Protein AF-0000000078433370 (afdb_homodimer)

Foldseek 3Di:
DVVPVVVVVVVCVVCVVVVVVVVVVVVVVVVVCVVVVPPVPPDFPLLFAAAEEEEADALPDPVNLVVVCVVPVPDDSQQRHCLCLLQLQVLQCCVQPVSHQAYEYEYCFFDAWFFDCPDPRYYYHHLCQFAPDPLLPDFPAPLLSVLRRLVPPPHTQKYWYAYSQKHFQHHDGSVCAAGPVFGGEFAFDFWADALDDPHRLLQALLLAQDPVLCDVSNPGSPCNDPPPPPPPDDPDDDPDDPPPPPDDDDPVPPPQDQAFDQPLPPVPPPDPDCLPRSVVVVVVVVPPPDPVVSVVVSVVVVVVVVVVNVVVVVPDDPPDDPPPPDPPDCPPVNLVSLLSSLQQVVLCVVQNTGIDTHGDNFIHIDGSVLSVVLCVVVVPQSVVQNSHRYRGSSHHPRSRSSVSCQFRAKAFDALLVLQCVLVPVNLQWAFPVSVVVVLPQRDDPPDDPSSVVSVQVLLVVLCVVPVPPPPDPPPSPPDPPSYDPPDPHDTGGSVSQNRSVSNRVSCRSHPGIGRPGGYDYDPPSVQAEAEDEDELDPVVLVVSLVVCVVRVHRMYGYRYDYDPVNVPSVVVSSVVVVVSSCVSRVDRDPRTDDPVGTDPDRGNVVVVVVVVVVVVVVVVVVVVVVVVVVVVVVVVVVVVVVVVVVVVVVD/DVVPVVVVVVVCVVCVVVVVVVVVVVVVVVVVCVVVVPPVPPDFPLLFAAAEEEEADALVDPVNLVVVCVVPVPDDSQQRHCLCLLQLQVLQCCVQPVSHQAYEYEYCFFDAWFFDCPDPRYYYHHLCQFAPDPLLPPFPAPLLSVLRRLVPPPHTQKYWYAYSQKHFQHHDGSVCAAGPVFGGEFAFDFWADALDDVHRLLQALLLAQDPVLCDVSNPGSPCNDPPPPPPPDDPDDDPDDPPPPPDPDDPVPPPQDQAFDQPLCPVPPPDPDCLVRSVVVVVVVVPPPDSVVSVVVSVVVVVVVVVVNVVVVVPDDPPDDPPPDDPPDCPPVNLVSLLSSLQLVVVCVVQNTGIDTHGDNFIHIDGSVLSVVLCVVVVPQSVVQNSHRYRGSSHHPRSRSSVSCQFRAKAFDALLVLQCVLVPVNLQWAFPVSVVVVLPQRDDPPDDPSSVVSVQVLLVVLCVVPVPPPPDPPPSPPDPPSYDPPDPHDTGGSVSQNRSVSNRVSCRSHPGIGRPGGYDYDPPSVQAEAEEEDELDPVVLVVSLVVCVVRVHRMYGYRYDYDPVNVPSVVVSSVVVVVSSCVSRVDRDPRTDDPVGTDPDRGNVVVVVVVVVVVVVVVVVVVVVVVVVVVVVVVVVVVVVVVVVVVVVVD

Nearest PDB structures (foldseek):
  7sj2-assembly1_B  TM=9.504E-01  e=5.551E-45  Danio rerio
  7s6n-assembly1_B  TM=9.381E-01  e=6.593E-44  Danio rerio
  7s6n-assembly1_A  TM=9.161E-01  e=1.043E-40  Danio rerio
  7s05-assembly1_A  TM=8.567E-01  e=1.850E-37  Homo sapiens
  7s06-assembly1_B  TM=8.357E-01  e=2.932E-37  Homo sapiens

pLDDT: mean 77.26, std 22.53, range [19.81, 98.62]

Organism: Lucilia cuprina (NCBI:txid7375)

Sequence (1302 aa):
MRLGRKLSFRILKKHKWKLIVAIFLILTINSLYRKIAFTPTHYAAVCEPIDVVYTWVNGSDPAFISSINKYDPNFDPARFDDKNELKFSLRSVEKFAPWVRNIYIVTNGQIPKWLDLTNERVKIVPHEILAPNSQWLPTFSSAAIETFIHRIPNLSNRFLYLNDDIFLGSELYPEDLYTDSEGVRIYQAWIVPDCAEDCPWTYIGDGACDRHCNIEACQYDGGDCSEEINENADDNKSKEHLQFINANKKISTNVEIKMFPKNNHLPHHNYGNHNISFKNILLQNKNLSETGDLKLVVDDFNKKQQSKFHQKIQDKSVVQEKPIRNKSVNSSQDVYSQSLIKTNMLLNQWYGFRARNVLAHVGFLLEKPVIEAMQAKFYKEITATAKSRFRSPNDLQYAFAYYSFLMEETKKVTVREIFNEFDTDHSMTWSDREIRTFLAKIFQLPLDWSAVRFFEDVIHNCSLLHKSDVGNNIQYTTVMYERYEDSNLPTVTRDLVENCIPLAEALDNNFALRRKYKYHVNPKHYIHNNFMMLTSNLTDVVNALDKIRRNPRKFNCINDNLDSKSSEENELIRHLLEDFYLSLFPQRSQFELLPKYRNRFENWKDYLKWRRQQRAILIVIYGLSFLILVYLLRSICIHKAKFVSRCIQKLMRLGRKLSFRILKKHKWKLIVAIFLILTINSLYRKIAFTPTHYAAVCEPIDVVYTWVNGSDPAFISSINKYDPNFDPARFDDKNELKFSLRSVEKFAPWVRNIYIVTNGQIPKWLDLTNERVKIVPHEILAPNSQWLPTFSSAAIETFIHRIPNLSNRFLYLNDDIFLGSELYPEDLYTDSEGVRIYQAWIVPDCAEDCPWTYIGDGACDRHCNIEACQYDGGDCSEEINENADDNKSKEHLQFINANKKISTNVEIKMFPKNNHLPHHNYGNHNISFKNILLQNKNLSETGDLKLVVDDFNKKQQSKFHQKIQDKSVVQEKPIRNKSVNSSQDVYSQSLIKTNMLLNQWYGFRARNVLAHVGFLLEKPVIEAMQAKFYKEITATAKSRFRSPNDLQYAFAYYSFLMEETKKVTVREIFNEFDTDHSMTWSDREIRTFLAKIFQLPLDWSAVRFFEDVIHNCSLLHKSDVGNNIQYTTVMYERYEDSNLPTVTRDLVENCIPLAEALDNNFALRRKYKYHVNPKHYIHNNFMMLTSNLTDVVNALDKIRRNPRKFNCINDNLDSKSSEENELIRHLLEDFYLSLFPQRSQFELLPKYRNRFENWKDYLKWRRQQRAILIVIYGLSFLILVYLLRSICIHKAKFVSRCIQKL

Radius of gyration: 39.08 Å; Cα contacts (8 Å, |Δi|>4): 1645; chains: 2; bounding box: 102×97×131 Å

Solvent-accessible surface area (backbone atoms only — not comparable to full-atom values): 73384 Å² total; per-residue (Å²): 114,73,72,61,60,54,51,55,52,50,48,48,60,60,41,43,56,49,49,51,46,45,51,49,45,48,51,47,44,48,51,43,40,53,57,54,69,51,52,76,65,84,65,57,73,57,73,56,69,34,24,37,38,32,56,54,70,56,32,71,37,64,70,53,45,54,57,48,38,74,78,37,74,83,66,70,51,72,82,31,55,66,76,58,40,49,62,55,20,51,32,22,37,56,70,27,33,65,78,50,60,37,38,36,40,35,19,88,28,62,41,66,49,49,47,33,77,81,35,87,44,46,45,80,40,38,47,78,78,35,51,92,48,75,83,37,53,79,56,76,15,69,56,18,53,62,72,33,59,78,58,46,82,89,57,47,59,37,28,34,40,34,54,33,48,37,31,46,50,33,76,54,46,62,66,71,44,29,36,82,81,44,24,41,49,40,48,48,64,50,64,60,70,51,54,42,93,94,29,48,45,67,56,26,42,48,72,44,62,48,74,92,33,53,35,77,71,38,56,34,14,58,62,33,58,63,81,74,73,82,79,72,74,87,76,70,80,78,84,69,81,76,69,78,81,74,68,91,73,75,77,80,64,83,71,75,64,84,64,78,66,77,49,81,57,62,82,65,68,82,60,82,79,72,74,69,53,56,57,56,56,45,63,71,45,65,80,64,71,55,72,66,57,48,44,49,51,47,48,48,48,48,48,49,56,46,43,59,49,46,58,64,46,62,73,71,57,78,75,69,79,76,74,87,71,84,86,72,81,82,42,73,64,50,37,52,51,40,8,47,43,47,37,49,52,55,45,27,73,75,72,47,66,58,72,51,68,34,61,42,71,52,70,43,78,44,41,47,72,59,50,53,52,49,44,65,72,43,39,70,60,48,52,55,24,39,55,28,40,53,82,46,43,80,25,45,42,57,71,53,51,50,52,48,50,45,70,65,38,64,39,76,51,51,58,66,59,53,51,52,66,52,22,59,68,68,62,60,41,56,30,51,54,30,46,48,40,52,48,37,58,54,45,70,79,69,81,50,70,59,58,55,52,41,52,47,48,52,50,52,54,36,49,65,66,49,61,75,74,65,78,76,78,73,78,68,69,72,58,90,79,36,60,54,92,87,55,85,66,72,89,46,33,55,68,56,45,67,67,22,59,74,57,32,48,42,45,41,68,52,62,14,72,38,68,63,50,62,57,36,74,48,84,65,32,73,68,39,41,38,80,44,73,39,48,57,48,65,71,61,43,54,46,54,51,38,52,41,52,45,57,47,22,41,23,32,23,56,42,85,53,62,51,81,87,42,57,71,49,43,52,53,48,52,51,50,49,49,47,52,49,41,43,72,52,54,56,82,43,87,51,44,44,58,91,92,49,64,44,91,41,60,37,45,70,59,42,50,54,50,50,49,51,50,50,49,50,49,50,49,50,53,47,50,50,49,51,48,50,53,50,50,53,50,50,51,53,48,51,52,49,50,51,52,51,52,56,54,68,74,101,111,74,72,60,60,56,51,55,54,48,49,49,59,59,42,45,56,50,47,51,47,45,50,50,45,49,51,48,44,48,50,43,40,52,59,55,70,50,52,76,65,85,67,58,74,57,70,55,69,35,23,37,38,32,56,53,71,57,32,71,37,64,69,52,45,54,56,47,36,73,79,38,74,83,65,70,52,73,82,31,54,66,77,60,40,49,61,54,21,50,33,22,37,58,71,27,32,64,78,50,61,37,37,37,39,36,21,88,28,62,42,66,50,50,48,30,77,80,35,87,44,47,44,80,42,38,46,81,77,34,49,93,48,75,81,37,53,81,55,76,16,69,58,18,51,64,73,32,59,79,56,46,83,90,58,48,60,37,28,35,39,34,55,36,47,37,30,46,50,35,77,53,48,60,66,71,46,29,36,83,81,44,22,41,50,42,50,48,63,50,66,60,69,53,52,42,92,93,30,48,43,64,55,27,44,45,73,43,63,48,75,90,35,52,35,77,71,39,56,32,15,58,63,35,60,62,82,74,72,82,76,75,73,87,75,72,78,83,83,68,80,74,74,78,81,72,66,86,70,83,72,79,64,85,71,77,64,85,62,78,66,77,50,80,55,64,82,65,68,84,62,82,80,76,74,67,54,55,56,58,56,45,63,70,44,66,79,65,72,55,74,66,58,48,45,51,52,47,49,49,48,46,48,49,54,48,45,58,49,46,57,64,47,62,74,71,56,80,76,71,79,76,74,88,72,85,87,73,81,82,42,75,66,48,37,51,51,39,8,47,44,46,36,48,54,55,45,28,74,76,73,45,65,59,72,50,67,34,61,42,71,54,71,42,79,44,43,46,72,58,50,52,54,49,44,64,73,41,38,71,60,48,51,56,24,38,54,30,40,53,83,45,43,80,25,45,43,56,70,51,51,51,53,47,49,46,70,66,38,65,39,77,51,52,58,67,59,53,50,52,64,52,24,60,69,69,65,59,42,55,31,52,54,30,48,48,41,53,48,37,58,53,46,71,81,70,81,50,70,59,58,56,51,41,51,48,49,53,50,52,54,36,47,64,66,50,62,76,73,66,78,76,78,74,77,68,68,73,60,90,80,34,59,54,93,86,54,84,67,71,89,46,33,56,68,56,45,68,68,22,62,74,58,32,48,44,45,41,68,53,62,15,73,37,69,63,52,62,58,37,74,46,85,66,30,75,68,41,42,40,78,45,72,38,48,56,46,64,69,62,43,53,45,52,51,38,52,42,54,46,55,48,20,40,22,31,24,56,43,84,55,63,49,79,87,42,57,70,50,42,53,52,47,53,52,50,50,50,48,52,47,40,41,72,53,55,57,81,44,88,52,44,43,59,89,92,49,66,44,89,43,60,36,46,69,59,41,50,53,50,51,50,50,50,49,49,50,48,51,49,49,52,48,50,50,50,51,49,51,53,51,51,52,51,50,51,52,49,50,52,48,50,52,52,51,53,56,55,70,75,101

Structure (mmCIF, N/CA/C/O backbone):
data_AF-0000000078433370-model_v1
#
loop_
_entity.id
_entity.type
_entity.pdbx_description
1 polymer 'LNR domain-containing protein'
#
loop_
_atom_site.group_PDB
_atom_site.id
_atom_site.type_symbol
_atom_site.label_atom_id
_atom_site.label_alt_id
_atom_site.label_comp_id
_atom_site.label_asym_id
_atom_site.label_entity_id
_atom_site.label_seq_id
_atom_site.pdbx_PDB_ins_code
_atom_site.Cartn_x
_atom_site.Cartn_y
_atom_site.Cartn_z
_atom_site.occupancy
_atom_site.B_iso_or_equiv
_atom_site.auth_seq_id
_atom_site.auth_comp_id
_atom_site.auth_asym_id
_atom_site.auth_atom_id
_atom_site.pdbx_PDB_model_num
ATOM 1 N N . MET A 1 1 ? 14.484 -33.812 72.5 1 23.83 1 MET A N 1
ATOM 2 C CA . MET A 1 1 ? 14.969 -33 71.375 1 23.83 1 MET A CA 1
ATOM 3 C C . MET A 1 1 ? 14.453 -33.562 70.062 1 23.83 1 MET A C 1
ATOM 5 O O . MET A 1 1 ? 14.703 -32.969 69 1 23.83 1 MET A O 1
ATOM 9 N N . ARG A 1 2 ? 14 -34.844 70.125 1 29.95 2 ARG A N 1
ATOM 10 C CA . ARG A 1 2 ? 13.562 -35.594 68.938 1 29.95 2 ARG A CA 1
ATOM 11 C C . ARG A 1 2 ? 12.242 -35.062 68.438 1 29.95 2 ARG A C 1
ATOM 13 O O . ARG A 1 2 ? 11.867 -35.312 67.25 1 29.95 2 ARG A O 1
ATOM 20 N N . LEU A 1 3 ? 11.469 -34.531 69.375 1 30.8 3 LEU A N 1
ATOM 21 C CA . LEU A 1 3 ? 10.102 -34.219 69 1 30.8 3 LEU A CA 1
ATOM 22 C C . LEU A 1 3 ? 10.062 -33 68.062 1 30.8 3 LEU A C 1
ATOM 24 O O . LEU A 1 3 ? 9.062 -32.781 67.375 1 30.8 3 LEU A O 1
ATOM 28 N N . GLY A 1 4 ? 11.156 -32.219 68.188 1 30.86 4 GLY A N 1
ATOM 29 C CA . GLY A 1 4 ? 11.086 -30.922 67.5 1 30.86 4 GLY A CA 1
ATOM 30 C C . GLY A 1 4 ? 11.258 -31 66 1 30.86 4 GLY A C 1
ATOM 31 O O . GLY A 1 4 ? 10.844 -30.094 65.25 1 30.86 4 GLY A O 1
ATOM 32 N N . ARG A 1 5 ? 12.078 -31.984 65.625 1 34.91 5 ARG A N 1
ATOM 33 C CA . ARG A 1 5 ? 12.438 -32.062 64.188 1 34.91 5 ARG A CA 1
ATOM 34 C C . ARG A 1 5 ? 11.266 -32.562 63.375 1 34.91 5 ARG A C 1
ATOM 36 O O . ARG A 1 5 ? 11.258 -32.406 62.156 1 34.91 5 ARG A O 1
ATOM 43 N N . LYS A 1 6 ? 10.352 -33.344 64.062 1 35.59 6 LYS A N 1
ATOM 44 C CA . LYS A 1 6 ? 9.258 -33.875 63.25 1 35.59 6 LYS A CA 1
ATOM 45 C C . LYS A 1 6 ? 8.328 -32.781 62.781 1 35.59 6 LYS A C 1
ATOM 47 O O . LYS A 1 6 ? 7.695 -32.906 61.719 1 35.59 6 LYS A O 1
ATOM 52 N N . LEU A 1 7 ? 8.273 -31.75 63.594 1 32.12 7 LEU A N 1
ATOM 53 C CA . LEU A 1 7 ? 7.254 -30.766 63.281 1 32.12 7 LEU A CA 1
ATOM 54 C C . LEU A 1 7 ? 7.664 -29.938 62.094 1 32.12 7 LEU A C 1
ATOM 56 O O . LEU A 1 7 ? 6.82 -29.562 61.25 1 32.12 7 LEU A O 1
ATOM 60 N N . SER A 1 8 ? 9.031 -29.797 61.969 1 36.28 8 SER A N 1
ATOM 61 C CA . SER A 1 8 ? 9.422 -28.891 60.906 1 36.28 8 SER A CA 1
ATOM 62 C C . SER A 1 8 ? 9.219 -29.531 59.531 1 36.28 8 SER A C 1
ATOM 64 O O . SER A 1 8 ? 8.852 -28.844 58.562 1 36.28 8 SER A O 1
ATOM 66 N N . PHE A 1 9 ? 9.523 -30.828 59.5 1 39.19 9 PHE A N 1
ATOM 67 C CA . PHE A 1 9 ? 9.336 -31.5 58.219 1 39.19 9 PHE A CA 1
ATOM 68 C C . PHE A 1 9 ? 7.859 -31.594 57.844 1 39.19 9 PHE A C 1
ATOM 70 O O . PHE A 1 9 ? 7.5 -31.609 56.688 1 39.19 9 PHE A O 1
ATOM 77 N N . ARG A 1 10 ? 6.961 -31.781 58.938 1 38.47 10 ARG A N 1
ATOM 78 C CA . ARG A 1 10 ? 5.531 -31.844 58.656 1 38.47 10 ARG A CA 1
ATOM 79 C C . ARG A 1 10 ? 5.016 -30.531 58.094 1 38.47 10 ARG A C 1
ATOM 81 O O . ARG A 1 10 ? 4.137 -30.516 57.219 1 38.47 10 ARG A O 1
ATOM 88 N N . ILE A 1 11 ? 5.59 -29.453 58.656 1 38.91 11 ILE A N 1
ATOM 89 C CA . ILE A 1 11 ? 5.082 -28.172 58.188 1 38.91 11 ILE A CA 1
ATOM 90 C C . ILE A 1 11 ? 5.586 -27.906 56.75 1 38.91 11 ILE A C 1
ATOM 92 O O . ILE A 1 11 ? 4.836 -27.422 55.906 1 38.91 11 ILE A O 1
ATOM 96 N N . LEU A 1 12 ? 6.836 -28.297 56.5 1 41.88 12 LEU A N 1
ATOM 97 C CA . LEU A 1 12 ? 7.309 -28.109 55.125 1 41.88 12 LEU A CA 1
ATOM 98 C C . LEU A 1 12 ? 6.621 -29.078 54.188 1 41.88 12 LEU A C 1
ATOM 100 O O . LEU A 1 12 ? 6.324 -28.734 53.031 1 41.88 12 LEU A O 1
ATOM 104 N N . LYS A 1 13 ? 6.363 -30.281 54.656 1 43.94 13 LYS A N 1
ATOM 105 C CA . LYS A 1 13 ? 5.562 -31.203 53.844 1 43.94 13 LYS A CA 1
ATOM 106 C C . LYS A 1 13 ? 4.172 -30.625 53.594 1 43.94 13 LYS A C 1
ATOM 108 O O . LYS A 1 13 ? 3.631 -30.781 52.5 1 43.94 13 LYS A O 1
ATOM 113 N N . LYS A 1 14 ? 3.621 -30.016 54.719 1 45.62 14 LYS A N 1
ATOM 114 C CA . LYS A 1 14 ? 2.266 -29.5 54.531 1 45.62 14 LYS A CA 1
ATOM 115 C C . LYS A 1 14 ? 2.258 -28.297 53.594 1 45.62 14 LYS A C 1
ATOM 117 O O . LYS A 1 14 ? 1.332 -28.125 52.812 1 45.62 14 LYS A O 1
ATOM 122 N N . HIS A 1 15 ? 3.322 -27.516 53.719 1 47.12 15 HIS A N 1
ATOM 123 C CA . HIS A 1 15 ? 3.189 -26.281 52.969 1 47.12 15 HIS A CA 1
ATOM 124 C C . HIS A 1 15 ? 3.889 -26.375 51.625 1 47.12 15 HIS A C 1
ATOM 126 O O . HIS A 1 15 ? 3.971 -25.391 50.875 1 47.12 15 HIS A O 1
ATOM 132 N N . LYS A 1 16 ? 4.586 -27.594 51.406 1 48.88 16 LYS A N 1
ATOM 133 C CA . LYS A 1 16 ? 5.121 -27.828 50.062 1 48.88 16 LYS A CA 1
ATOM 134 C C . LYS A 1 16 ? 4.031 -27.672 49 1 48.88 16 LYS A C 1
ATOM 136 O O . LYS A 1 16 ? 4.262 -27.078 47.969 1 48.88 16 LYS A O 1
ATOM 141 N N . TRP A 1 17 ? 2.918 -28.188 49.438 1 53.06 17 TRP A N 1
ATOM 142 C CA . TRP A 1 17 ? 1.813 -28.078 48.5 1 53.06 17 TRP A CA 1
ATOM 143 C C . TRP A 1 17 ? 1.403 -26.625 48.281 1 53.06 17 TRP A C 1
ATOM 145 O O . TRP A 1 17 ? 1.092 -26.203 47.188 1 53.06 17 TRP A O 1
ATOM 155 N N . LYS A 1 18 ? 1.599 -25.875 49.406 1 54.66 18 LYS A N 1
ATOM 156 C CA . LYS A 1 18 ? 1.252 -24.453 49.281 1 54.66 18 LYS A CA 1
ATOM 157 C C . LYS A 1 18 ? 2.268 -23.719 48.406 1 54.66 18 LYS A C 1
ATOM 159 O O . LYS A 1 18 ? 1.898 -22.859 47.594 1 54.66 18 LYS A O 1
ATOM 164 N N . LEU A 1 19 ? 3.498 -24.094 48.562 1 53.22 19 LEU A N 1
ATOM 165 C CA . LEU A 1 19 ? 4.539 -23.469 47.75 1 53.22 19 LEU A CA 1
ATOM 166 C C . LEU A 1 19 ? 4.426 -23.875 46.281 1 53.22 19 LEU A C 1
ATOM 168 O O . LEU A 1 19 ? 4.574 -23.047 45.375 1 53.22 19 LEU A O 1
ATOM 172 N N . ILE A 1 20 ? 4.168 -25.141 46.125 1 55.06 20 ILE A N 1
ATOM 173 C CA . ILE A 1 20 ? 3.943 -25.625 44.75 1 55.06 20 ILE A CA 1
ATOM 174 C C . ILE A 1 20 ? 2.727 -24.922 44.156 1 55.06 20 ILE A C 1
ATOM 176 O O . ILE A 1 20 ? 2.76 -24.484 43 1 55.06 20 ILE A O 1
ATOM 180 N N . VAL A 1 21 ? 1.745 -24.734 45.031 1 57.44 21 VAL A N 1
ATOM 181 C CA . VAL A 1 21 ? 0.546 -24.031 44.594 1 57.44 21 VAL A CA 1
ATOM 182 C C . VAL A 1 21 ? 0.868 -22.562 44.312 1 57.44 21 VAL A C 1
ATOM 184 O O . VAL A 1 21 ? 0.416 -21.984 43.344 1 57.44 21 VAL A O 1
ATOM 187 N N . ALA A 1 22 ? 1.719 -22.094 45.188 1 57.44 22 ALA A N 1
ATOM 188 C CA . ALA A 1 22 ? 2.074 -20.688 45 1 57.44 22 ALA A CA 1
ATOM 189 C C . ALA A 1 22 ? 2.916 -20.484 43.75 1 57.44 22 ALA A C 1
ATOM 191 O O . ALA A 1 22 ? 2.695 -19.547 43 1 57.44 22 ALA A O 1
ATOM 192 N N . ILE A 1 23 ? 3.861 -21.375 43.531 1 57.09 23 ILE A N 1
ATOM 193 C CA . ILE A 1 23 ? 4.672 -21.312 42.312 1 57.09 23 ILE A CA 1
ATOM 194 C C . ILE A 1 23 ? 3.791 -21.547 41.094 1 57.09 23 ILE A C 1
ATOM 196 O O . ILE A 1 23 ? 3.902 -20.828 40.094 1 57.09 23 ILE A O 1
ATOM 200 N N . PHE A 1 24 ? 2.91 -22.5 41.312 1 60.34 24 PHE A N 1
ATOM 201 C CA . PHE A 1 24 ? 1.963 -22.766 40.25 1 60.34 24 PHE A CA 1
ATOM 202 C C . PHE A 1 24 ? 1.067 -21.547 40 1 60.34 24 PHE A C 1
ATOM 204 O O . PHE A 1 24 ? 0.78 -21.188 38.875 1 60.34 24 PHE A O 1
ATOM 211 N N . LEU A 1 25 ? 0.771 -20.891 41.062 1 57.56 25 LEU A N 1
ATOM 212 C CA . LEU A 1 25 ? -0.054 -19.688 40.969 1 57.56 25 LEU A CA 1
ATOM 213 C C . LEU A 1 25 ? 0.732 -18.547 40.344 1 57.56 25 LEU A C 1
ATOM 215 O O . LEU A 1 25 ? 0.209 -17.812 39.5 1 57.56 25 LEU A O 1
ATOM 219 N N . ILE A 1 26 ? 1.938 -18.406 40.688 1 58.78 26 ILE A N 1
ATOM 220 C CA . ILE A 1 26 ? 2.76 -17.344 40.156 1 58.78 26 ILE A CA 1
ATOM 221 C C . ILE A 1 26 ? 3.029 -17.609 38.656 1 58.78 26 ILE A C 1
ATOM 223 O O . ILE A 1 26 ? 2.955 -16.688 37.844 1 58.78 26 ILE A O 1
ATOM 227 N N . LEU A 1 27 ? 3.305 -18.828 38.375 1 58.47 27 LEU A N 1
ATOM 228 C CA . LEU A 1 27 ? 3.518 -19.188 36.969 1 58.47 27 LEU A CA 1
ATOM 229 C C . LEU A 1 27 ? 2.238 -19 36.156 1 58.47 27 LEU A C 1
ATOM 231 O O . LEU A 1 27 ? 2.279 -18.516 35.031 1 58.47 27 LEU A O 1
ATOM 235 N N . THR A 1 28 ? 1.151 -19.375 36.812 1 58.66 28 THR A N 1
ATOM 236 C CA . THR A 1 28 ? -0.13 -19.156 36.156 1 58.66 28 THR A CA 1
ATOM 237 C C . THR A 1 28 ? -0.44 -17.656 36.031 1 58.66 28 THR A C 1
ATOM 239 O O . THR A 1 28 ? -0.926 -17.188 35 1 58.66 28 THR A O 1
ATOM 242 N N . ILE A 1 29 ? -0.158 -16.953 37.031 1 57.06 29 ILE A N 1
ATOM 243 C CA . ILE A 1 29 ? -0.404 -15.516 37 1 57.06 29 ILE A CA 1
ATOM 244 C C . ILE A 1 29 ? 0.506 -14.859 35.969 1 57.06 29 ILE A C 1
ATOM 246 O O . ILE A 1 29 ? 0.068 -13.992 35.219 1 57.06 29 ILE A O 1
ATOM 250 N N . ASN A 1 30 ? 1.719 -15.211 36.031 1 54.19 30 ASN A N 1
ATOM 251 C CA . ASN A 1 30 ? 2.625 -14.672 35.031 1 54.19 30 ASN A CA 1
ATOM 252 C C . ASN A 1 30 ? 2.197 -15.062 33.625 1 54.19 30 ASN A C 1
ATOM 254 O O . ASN A 1 30 ? 2.266 -14.258 32.688 1 54.19 30 ASN A O 1
ATOM 258 N N . SER A 1 31 ? 1.852 -16.297 33.5 1 54.5 31 SER A N 1
ATOM 259 C CA . SER A 1 31 ? 1.331 -16.734 32.219 1 54.5 31 SER A CA 1
ATOM 260 C C . SER A 1 31 ? 0.05 -15.992 31.844 1 54.5 31 SER A C 1
ATOM 262 O O . SER A 1 31 ? -0.137 -15.586 30.703 1 54.5 31 SER A O 1
ATOM 264 N N . LEU A 1 32 ? -0.732 -15.812 32.875 1 52.62 32 LEU A N 1
ATOM 265 C CA . LEU A 1 32 ? -1.951 -15.047 32.656 1 52.62 32 LEU A CA 1
ATOM 266 C C . LEU A 1 32 ? -1.626 -13.578 32.406 1 52.62 32 LEU A C 1
ATOM 268 O O . LEU A 1 32 ? -2.248 -12.938 31.547 1 52.62 32 LEU A O 1
ATOM 272 N N . TYR A 1 33 ? -0.78 -13.062 33.188 1 48.94 33 TYR A N 1
ATOM 273 C CA . TYR A 1 33 ? -0.37 -11.68 32.969 1 48.94 33 TYR A CA 1
ATOM 274 C C . TYR A 1 33 ? 0.217 -11.5 31.562 1 48.94 33 TYR A C 1
ATOM 276 O O . TYR A 1 33 ? -0.083 -10.523 30.875 1 48.94 33 TYR A O 1
ATOM 284 N N . ARG A 1 34 ? 1.139 -12.32 31.234 1 45.75 34 ARG A N 1
ATOM 285 C CA . ARG A 1 34 ? 1.674 -12.266 29.891 1 45.75 34 ARG A CA 1
ATOM 286 C C . ARG A 1 34 ? 0.56 -12.391 28.844 1 45.75 34 ARG A C 1
ATOM 288 O O . ARG A 1 34 ? 0.588 -11.719 27.812 1 45.75 34 ARG A O 1
ATOM 295 N N . LYS A 1 35 ? -0.239 -13.359 29.125 1 49.31 35 LYS A N 1
ATOM 296 C CA . LYS A 1 35 ? -1.368 -13.5 28.219 1 49.31 35 LYS A CA 1
ATOM 297 C C . LYS A 1 35 ? -2.244 -12.25 28.219 1 49.31 35 LYS A C 1
ATOM 299 O O . LYS A 1 35 ? -2.764 -11.852 27.172 1 49.31 35 LYS A O 1
ATOM 304 N N . ILE A 1 36 ? -2.484 -11.766 29.406 1 45.59 36 ILE A N 1
ATOM 305 C CA . ILE A 1 36 ? -3.348 -10.594 29.531 1 45.59 36 ILE A CA 1
ATOM 306 C C . ILE A 1 36 ? -2.586 -9.352 29.094 1 45.59 36 ILE A C 1
ATOM 308 O O . ILE A 1 36 ? -3.146 -8.477 28.422 1 45.59 36 ILE A O 1
ATOM 312 N N . ALA A 1 37 ? -1.44 -9.141 29.766 1 43.38 37 ALA A N 1
ATOM 313 C CA . ALA A 1 37 ? -0.728 -7.906 29.438 1 43.38 37 ALA A CA 1
ATOM 314 C C . ALA A 1 37 ? -0.448 -7.816 27.938 1 43.38 37 ALA A C 1
ATOM 316 O O . ALA A 1 37 ? -0.227 -6.723 27.406 1 43.38 37 ALA A O 1
ATOM 317 N N . PHE A 1 38 ? -0.099 -8.914 27.266 1 39.5 38 PHE A N 1
ATOM 318 C CA . PHE A 1 38 ? 0.046 -8.781 25.828 1 39.5 38 PHE A CA 1
ATOM 319 C C . PHE A 1 38 ? -1.304 -8.516 25.172 1 39.5 38 PHE A C 1
ATOM 321 O O . PHE A 1 38 ? -2.076 -9.445 24.922 1 39.5 38 PHE A O 1
ATOM 328 N N . THR A 1 39 ? -1.974 -7.582 25.703 1 40.12 39 THR A N 1
ATOM 329 C CA . THR A 1 39 ? -3.092 -7.098 24.906 1 40.12 39 THR A CA 1
ATOM 330 C C . THR A 1 39 ? -2.738 -7.105 23.422 1 40.12 39 THR A C 1
ATOM 332 O O . THR A 1 39 ? -1.678 -6.613 23.031 1 40.12 39 THR A O 1
ATOM 335 N N . PRO A 1 40 ? -3.277 -8.047 22.703 1 40.88 40 PRO A N 1
ATOM 336 C CA . PRO A 1 40 ? -3.02 -8.008 21.25 1 40.88 40 PRO A CA 1
ATOM 337 C C . PRO A 1 40 ? -3.016 -6.586 20.703 1 40.88 40 PRO A C 1
ATOM 339 O O . PRO A 1 40 ? -3.994 -5.852 20.859 1 40.88 40 PRO A O 1
ATOM 342 N N . THR A 1 41 ? -1.978 -5.832 20.953 1 46.19 41 THR A N 1
ATOM 343 C CA . THR A 1 41 ? -1.887 -4.617 20.141 1 46.19 41 THR A CA 1
ATOM 344 C C . THR A 1 41 ? -2.547 -4.824 18.781 1 46.19 41 THR A C 1
ATOM 346 O O . THR A 1 41 ? -2.439 -5.902 18.203 1 46.19 41 THR A O 1
ATOM 349 N N . HIS A 1 42 ? -3.721 -4.348 18.609 1 50.47 42 HIS A N 1
ATOM 350 C CA . HIS A 1 42 ? -4.402 -4.312 17.328 1 50.47 42 HIS A CA 1
ATOM 351 C C . HIS A 1 42 ? -3.402 -4.258 16.172 1 50.47 42 HIS A C 1
ATOM 353 O O . HIS A 1 42 ? -2.775 -3.221 15.938 1 50.47 42 HIS A O 1
ATOM 359 N N . TYR A 1 43 ? -2.795 -5.402 15.922 1 55.44 43 TYR A N 1
ATOM 360 C CA . TYR A 1 43 ? -1.904 -5.395 14.773 1 55.44 43 TYR A CA 1
ATOM 361 C C . TYR A 1 43 ? -2.688 -5.199 13.477 1 55.44 43 TYR A C 1
ATOM 363 O O . TYR A 1 43 ? -3.82 -5.668 13.352 1 55.44 43 TYR A O 1
ATOM 371 N N . ALA A 1 44 ? -2.18 -4.297 12.656 1 66.81 44 ALA A N 1
ATOM 372 C CA . ALA A 1 44 ? -2.709 -4.102 11.312 1 66.81 44 ALA A CA 1
ATOM 373 C C . ALA A 1 44 ? -2.799 -5.426 10.562 1 66.81 44 ALA A C 1
ATOM 375 O O . ALA A 1 44 ? -1.987 -6.328 10.781 1 66.81 44 ALA A O 1
ATOM 376 N N . ALA A 1 45 ? -3.941 -5.766 10 1 71.38 45 ALA A N 1
ATOM 377 C CA . ALA A 1 45 ? -4.184 -6.969 9.211 1 71.38 45 ALA A CA 1
ATOM 378 C C . ALA A 1 45 ? -2.988 -7.289 8.312 1 71.38 45 ALA A C 1
ATOM 380 O O . ALA A 1 45 ? -2.686 -8.453 8.07 1 71.38 45 ALA A O 1
ATOM 381 N N . VAL A 1 46 ? -2.312 -6.262 7.977 1 74.38 46 VAL A N 1
ATOM 382 C CA . VAL A 1 46 ? -1.174 -6.422 7.078 1 74.38 46 VAL A CA 1
ATOM 383 C C . VAL A 1 46 ? -0.043 -7.148 7.805 1 74.38 46 VAL A C 1
ATOM 385 O O . VAL A 1 46 ? 0.832 -7.742 7.168 1 74.38 46 VAL A O 1
ATOM 388 N N . CYS A 1 47 ? -0.192 -7.266 9.07 1 75.75 47 CYS A N 1
ATOM 389 C CA . CYS A 1 47 ? 0.887 -7.871 9.844 1 75.75 47 CYS A CA 1
ATOM 390 C C . CYS A 1 47 ? 0.534 -9.297 10.242 1 75.75 47 CYS A C 1
ATOM 392 O O . CYS A 1 47 ? 1.328 -9.977 10.898 1 75.75 47 CYS A O 1
ATOM 394 N N . GLU A 1 48 ? -0.599 -9.844 9.742 1 84.44 48 GLU A N 1
ATOM 395 C CA . GLU A 1 48 ? -1.006 -11.219 10.016 1 84.44 48 GLU A CA 1
ATOM 396 C C . GLU A 1 48 ? -0.202 -12.211 9.18 1 84.44 48 GLU A C 1
ATOM 398 O O . GLU A 1 48 ? 0.225 -11.898 8.07 1 84.44 48 GLU A O 1
ATOM 403 N N . PRO A 1 49 ? -0.039 -13.422 9.695 1 90.38 49 PRO A N 1
ATOM 404 C CA . PRO A 1 49 ? 0.733 -14.422 8.953 1 90.38 49 PRO A CA 1
ATOM 405 C C . PRO A 1 49 ? 0.027 -14.883 7.68 1 90.38 49 PRO A C 1
ATOM 407 O O . PRO A 1 49 ? -1.204 -14.945 7.641 1 90.38 49 PRO A O 1
ATOM 410 N N . ILE A 1 50 ? 0.786 -15.234 6.699 1 95.88 50 ILE A N 1
ATOM 411 C CA . ILE A 1 50 ? 0.293 -15.719 5.414 1 95.88 50 ILE A CA 1
ATOM 412 C C . ILE A 1 50 ? 1.018 -17.016 5.035 1 95.88 50 ILE A C 1
ATOM 414 O O . ILE A 1 50 ? 2.248 -17.078 5.086 1 95.88 50 ILE A O 1
ATOM 418 N N . ASP A 1 51 ? 0.294 -18.016 4.766 1 98.06 51 ASP A N 1
ATOM 419 C CA . ASP A 1 51 ? 0.842 -19.281 4.262 1 98.06 51 ASP A CA 1
ATOM 420 C C . ASP A 1 51 ? 0.773 -19.328 2.736 1 98.06 51 ASP A C 1
ATOM 422 O O . ASP A 1 51 ? 0.037 -18.562 2.115 1 98.06 51 ASP A O 1
ATOM 426 N N . VAL A 1 52 ? 1.595 -20.188 2.178 1 98.56 52 VAL A N 1
ATOM 427 C CA . VAL A 1 52 ? 1.558 -20.422 0.737 1 98.56 52 VAL A CA 1
ATOM 428 C C . VAL A 1 52 ? 1.038 -21.828 0.452 1 98.56 52 VAL A C 1
ATOM 430 O O . VAL A 1 52 ? 1.396 -22.781 1.148 1 98.56 52 VAL A O 1
ATOM 433 N N . VAL A 1 53 ? 0.158 -21.969 -0.5 1 98.62 53 VAL A N 1
ATOM 434 C CA . VAL A 1 53 ? -0.399 -23.25 -0.905 1 98.62 53 VAL A CA 1
ATOM 435 C C . VAL A 1 53 ? -0.067 -23.516 -2.371 1 98.62 53 VAL A C 1
ATOM 437 O O . VAL A 1 53 ? -0.294 -22.672 -3.232 1 98.62 53 VAL A O 1
ATOM 440 N N . TYR A 1 54 ? 0.52 -24.672 -2.629 1 98.06 54 TYR A N 1
ATOM 441 C CA . TYR A 1 54 ? 0.801 -25.125 -3.986 1 98.06 54 TYR A CA 1
ATOM 442 C C . TYR A 1 54 ? -0.059 -26.328 -4.344 1 98.06 54 TYR A C 1
ATOM 444 O O . TYR A 1 54 ? -0.386 -27.141 -3.482 1 98.06 54 TYR A O 1
ATOM 452 N N . THR A 1 55 ? -0.44 -26.406 -5.566 1 95.5 55 THR A N 1
ATOM 453 C CA . THR A 1 55 ? -0.919 -27.656 -6.148 1 95.5 55 THR A CA 1
ATOM 454 C C . THR A 1 55 ? 0.131 -28.266 -7.074 1 95.5 55 THR A C 1
ATOM 456 O O . THR A 1 55 ? 0.707 -27.562 -7.91 1 95.5 55 THR A O 1
ATOM 459 N N . TRP A 1 56 ? 0.408 -29.547 -6.879 1 94.25 56 TRP A N 1
ATOM 460 C CA . TRP A 1 56 ? 1.5 -30.125 -7.648 1 94.25 56 TRP A CA 1
ATOM 461 C C . TRP A 1 56 ? 1.217 -31.594 -7.973 1 94.25 56 TRP A C 1
ATOM 463 O O . TRP A 1 56 ? 0.667 -32.312 -7.145 1 94.25 56 TRP A O 1
ATOM 473 N N . VAL A 1 57 ? 1.521 -31.969 -9.133 1 90.56 57 VAL A N 1
ATOM 474 C CA . VAL A 1 57 ? 1.477 -33.375 -9.555 1 90.56 57 VAL A CA 1
ATOM 475 C C . VAL A 1 57 ? 2.637 -33.656 -10.5 1 90.56 57 VAL A C 1
ATOM 477 O O . VAL A 1 57 ? 3.074 -32.781 -11.242 1 90.56 57 VAL A O 1
ATOM 480 N N . ASN A 1 58 ? 3.223 -34.781 -10.375 1 88.5 58 ASN A N 1
ATOM 481 C CA . ASN A 1 58 ? 4.164 -35.281 -11.367 1 88.5 58 ASN A CA 1
ATOM 482 C C . ASN A 1 58 ? 3.48 -36.188 -12.391 1 88.5 58 ASN A C 1
ATOM 484 O O . ASN A 1 58 ? 3.189 -37.344 -12.102 1 88.5 58 ASN A O 1
ATOM 488 N N . GLY A 1 59 ? 3.326 -35.719 -13.547 1 84.69 59 GLY A N 1
ATOM 489 C CA . GLY A 1 59 ? 2.584 -36.406 -14.578 1 84.69 59 GLY A CA 1
ATOM 490 C C . GLY A 1 59 ? 3.352 -37.562 -15.188 1 84.69 59 GLY A C 1
ATOM 491 O O . GLY A 1 59 ? 2.771 -38.438 -15.859 1 84.69 59 GLY A O 1
ATOM 492 N N . SER A 1 60 ? 4.598 -37.656 -14.93 1 80.44 60 SER A N 1
ATOM 493 C CA . SER A 1 60 ? 5.418 -38.719 -15.516 1 80.44 60 SER A CA 1
ATOM 494 C C . SER A 1 60 ? 5.52 -39.906 -14.586 1 80.44 60 SER A C 1
ATOM 496 O O . SER A 1 60 ? 6.137 -40.938 -14.93 1 80.44 60 SER A O 1
ATOM 498 N N . ASP A 1 61 ? 4.918 -39.844 -13.477 1 83.56 61 ASP A N 1
ATOM 499 C CA . ASP A 1 61 ? 4.91 -40.938 -12.531 1 83.56 61 ASP A CA 1
ATOM 500 C C . ASP A 1 61 ? 4.051 -42.094 -13.039 1 83.56 61 ASP A C 1
ATOM 502 O O . ASP A 1 61 ? 2.869 -41.906 -13.336 1 83.56 61 ASP A O 1
ATOM 506 N N . PRO A 1 62 ? 4.684 -43.25 -13.125 1 83.12 62 PRO A N 1
ATOM 507 C CA . PRO A 1 62 ? 3.947 -44.375 -13.664 1 83.12 62 PRO A CA 1
ATOM 508 C C . PRO A 1 62 ? 2.678 -44.688 -12.883 1 83.12 62 PRO A C 1
ATOM 510 O O . PRO A 1 62 ? 1.661 -45.094 -13.469 1 83.12 62 PRO A O 1
ATOM 513 N N . ALA A 1 63 ? 2.779 -44.594 -11.562 1 83.56 63 ALA A N 1
ATOM 514 C CA . ALA A 1 63 ? 1.594 -44.875 -10.75 1 83.56 63 ALA A CA 1
ATOM 515 C C . ALA A 1 63 ? 0.483 -43.875 -11.07 1 83.56 63 ALA A C 1
ATOM 517 O O . ALA A 1 63 ? -0.696 -44.219 -11.086 1 83.56 63 ALA A O 1
ATOM 518 N N . PHE A 1 64 ? 0.813 -42.719 -11.281 1 87.5 64 PHE A N 1
ATOM 519 C CA . PHE A 1 64 ? -0.141 -41.656 -11.641 1 87.5 64 PHE A CA 1
ATOM 520 C C . PHE A 1 64 ? -0.772 -41.938 -13 1 87.5 64 PHE A C 1
ATOM 522 O O . PHE A 1 64 ? -1.993 -41.875 -13.148 1 87.5 64 PHE A O 1
ATOM 529 N N . ILE A 1 65 ? 0.082 -42.281 -13.945 1 86.12 65 ILE A N 1
ATOM 530 C CA . ILE A 1 65 ? -0.377 -42.594 -15.297 1 86.12 65 ILE A CA 1
ATOM 531 C C . ILE A 1 65 ? -1.338 -43.781 -15.258 1 86.12 65 ILE A C 1
ATOM 533 O O . ILE A 1 65 ? -2.383 -43.75 -15.914 1 86.12 65 ILE A O 1
ATOM 537 N N . SER A 1 66 ? -0.967 -44.719 -14.5 1 86.88 66 SER A N 1
ATOM 538 C CA . SER A 1 66 ? -1.828 -45.906 -14.367 1 86.88 66 SER A CA 1
ATOM 539 C C . SER A 1 66 ? -3.18 -45.531 -13.773 1 86.88 66 SER A C 1
ATOM 541 O O . SER A 1 66 ? -4.219 -46.031 -14.211 1 86.88 66 SER A O 1
ATOM 543 N N . SER A 1 67 ? -3.131 -44.688 -12.812 1 87.25 67 SER A N 1
ATOM 544 C CA . SER A 1 67 ? -4.359 -44.25 -12.156 1 87.25 67 SER A CA 1
ATOM 545 C C . SER A 1 67 ? -5.258 -43.469 -13.109 1 87.25 67 SER A C 1
ATOM 547 O O . SER A 1 67 ? -6.477 -43.688 -13.125 1 87.25 67 SER A O 1
ATOM 549 N N . ILE A 1 68 ? -4.691 -42.562 -13.883 1 87.94 68 ILE A N 1
ATOM 550 C CA . ILE A 1 68 ? -5.469 -41.719 -14.789 1 87.94 68 ILE A CA 1
ATOM 551 C C . ILE A 1 68 ? -6.027 -42.594 -15.922 1 87.94 68 ILE A C 1
ATOM 553 O O . ILE A 1 68 ? -7.148 -42.344 -16.391 1 87.94 68 ILE A O 1
ATOM 557 N N . ASN A 1 69 ? -5.238 -43.531 -16.375 1 87.81 69 ASN A N 1
ATOM 558 C CA . ASN A 1 69 ? -5.625 -44.375 -17.5 1 87.81 69 ASN A CA 1
ATOM 559 C C . ASN A 1 69 ? -6.836 -45.219 -17.156 1 87.81 69 ASN A C 1
ATOM 561 O O . ASN A 1 69 ? -7.559 -45.656 -18.062 1 87.81 69 ASN A O 1
ATOM 565 N N . LYS A 1 70 ? -7.004 -45.438 -15.922 1 88.94 70 LYS A N 1
ATOM 566 C CA . LYS A 1 70 ? -8.18 -46.188 -15.492 1 88.94 70 LYS A CA 1
ATOM 567 C C . LYS A 1 70 ? -9.461 -45.438 -15.828 1 88.94 70 LYS A C 1
ATOM 569 O O . LYS A 1 70 ? -10.508 -46.062 -16.047 1 88.94 70 LYS A O 1
ATOM 574 N N . TYR A 1 71 ? -9.359 -44.188 -15.836 1 87.69 71 TYR A N 1
ATOM 575 C CA . TYR A 1 71 ? -10.547 -43.375 -16.047 1 87.69 71 TYR A CA 1
ATOM 576 C C . TYR A 1 71 ? -10.555 -42.75 -17.438 1 87.69 71 TYR A C 1
ATOM 578 O O . TYR A 1 71 ? -11.617 -42.469 -18 1 87.69 71 TYR A O 1
ATOM 586 N N . ASP A 1 72 ? -9.367 -42.406 -17.922 1 85.62 72 ASP A N 1
ATOM 587 C CA . ASP A 1 72 ? -9.203 -41.875 -19.266 1 85.62 72 ASP A CA 1
ATOM 588 C C . ASP A 1 72 ? -8.055 -42.562 -20 1 85.62 72 ASP A C 1
ATOM 590 O O . ASP A 1 72 ? -6.898 -42.156 -19.891 1 85.62 72 ASP A O 1
ATOM 594 N N . PRO A 1 73 ? -8.375 -43.438 -20.75 1 78.69 73 PRO A N 1
ATOM 595 C CA . PRO A 1 73 ? -7.328 -44.219 -21.422 1 78.69 73 PRO A CA 1
ATOM 596 C C . PRO A 1 73 ? -6.551 -43.375 -22.438 1 78.69 73 PRO A C 1
ATOM 598 O O . PRO A 1 73 ? -5.43 -43.75 -22.812 1 78.69 73 PRO A O 1
ATOM 601 N N . ASN A 1 74 ? -7.137 -42.281 -22.938 1 73.69 74 ASN A N 1
ATOM 602 C CA . ASN A 1 74 ? -6.48 -41.5 -23.969 1 73.69 74 ASN A CA 1
ATOM 603 C C . ASN A 1 74 ? -5.754 -40.281 -23.359 1 73.69 74 ASN A C 1
ATOM 605 O O . ASN A 1 74 ? -5.488 -39.312 -24.047 1 73.69 74 ASN A O 1
ATOM 609 N N . PHE A 1 75 ? -5.414 -40.5 -22.125 1 73.88 75 PHE A N 1
ATOM 610 C CA . PHE A 1 75 ? -4.777 -39.375 -21.422 1 73.88 75 PHE A CA 1
ATOM 611 C C . PHE A 1 75 ? -3.369 -39.125 -21.953 1 73.88 75 PHE A C 1
ATOM 613 O O . PHE A 1 75 ? -2.619 -40.094 -22.188 1 73.88 75 PHE A O 1
ATOM 620 N N . ASP A 1 76 ? -3.074 -37.781 -22.328 1 66.38 76 ASP A N 1
ATOM 621 C CA . ASP A 1 76 ? -1.729 -37.375 -22.734 1 66.38 76 ASP A CA 1
ATOM 622 C C . ASP A 1 76 ? -0.885 -36.969 -21.531 1 66.38 76 ASP A C 1
ATOM 624 O O . ASP A 1 76 ? -1.15 -35.938 -20.906 1 66.38 76 ASP A O 1
ATOM 628 N N . PRO A 1 77 ? 0.133 -37.75 -21.25 1 63.53 77 PRO A N 1
ATOM 629 C CA . PRO A 1 77 ? 0.95 -37.469 -20.062 1 63.53 77 PRO A CA 1
ATOM 630 C C . PRO A 1 77 ? 1.76 -36.188 -20.219 1 63.53 77 PRO A C 1
ATOM 632 O O . PRO A 1 77 ? 2.217 -35.625 -19.219 1 63.53 77 PRO A O 1
ATOM 635 N N . ALA A 1 78 ? 1.943 -35.656 -21.438 1 57.94 78 ALA A N 1
ATOM 636 C CA . ALA A 1 78 ? 2.844 -34.531 -21.703 1 57.94 78 ALA A CA 1
ATOM 637 C C . ALA A 1 78 ? 2.416 -33.281 -20.938 1 57.94 78 ALA A C 1
ATOM 639 O O . ALA A 1 78 ? 3.256 -32.5 -20.531 1 57.94 78 ALA A O 1
ATOM 640 N N . ARG A 1 79 ? 1.187 -33.188 -20.562 1 61.19 79 ARG A N 1
ATOM 641 C CA . ARG A 1 79 ? 0.68 -31.984 -19.938 1 61.19 79 ARG A CA 1
ATOM 642 C C . ARG A 1 79 ? 1.13 -31.891 -18.484 1 61.19 79 ARG A C 1
ATOM 644 O O . ARG A 1 79 ? 1.24 -30.797 -17.922 1 61.19 79 ARG A O 1
ATOM 651 N N . PHE A 1 80 ? 1.559 -33.062 -17.953 1 64.19 80 PHE A N 1
ATOM 652 C CA . PHE A 1 80 ? 1.813 -33.062 -16.516 1 64.19 80 PHE A CA 1
ATOM 653 C C . PHE A 1 80 ? 3.279 -33.344 -16.219 1 64.19 80 PHE A C 1
ATOM 655 O O . PHE A 1 80 ? 3.645 -33.656 -15.086 1 64.19 80 PHE A O 1
ATOM 662 N N . ASP A 1 81 ? 4.051 -33.156 -17.266 1 75 81 ASP A N 1
ATOM 663 C CA . ASP A 1 81 ? 5.465 -33.469 -17.078 1 75 81 ASP A CA 1
ATOM 664 C C . ASP A 1 81 ? 6.094 -32.5 -16.062 1 75 81 ASP A C 1
ATOM 666 O O . ASP A 1 81 ? 5.852 -31.281 -16.125 1 75 81 ASP A O 1
ATOM 670 N N . ASP A 1 82 ? 6.754 -33.094 -15.148 1 79.81 82 ASP A N 1
ATOM 671 C CA . ASP A 1 82 ? 7.41 -32.312 -14.109 1 79.81 82 ASP A CA 1
ATOM 672 C C . ASP A 1 82 ? 8.781 -31.828 -14.578 1 79.81 82 ASP A C 1
ATOM 674 O O . ASP A 1 82 ? 9.664 -32.625 -14.883 1 79.81 82 ASP A O 1
ATOM 678 N N . LYS A 1 83 ? 8.961 -30.609 -14.703 1 85 83 LYS A N 1
ATOM 679 C CA . LYS A 1 83 ? 10.234 -30 -15.078 1 85 83 LYS A CA 1
ATOM 680 C C . LYS A 1 83 ? 10.883 -29.297 -13.898 1 85 83 LYS A C 1
ATOM 682 O O . LYS A 1 83 ? 11.531 -28.266 -14.062 1 85 83 LYS A O 1
ATOM 687 N N . ASN A 1 84 ? 10.594 -29.719 -12.688 1 89.94 84 ASN A N 1
ATOM 688 C CA . ASN A 1 84 ? 11.125 -29.234 -11.422 1 89.94 84 ASN A CA 1
ATOM 689 C C . ASN A 1 84 ? 10.695 -27.781 -11.164 1 89.94 84 ASN A C 1
ATOM 691 O O . ASN A 1 84 ? 11.414 -27.031 -10.508 1 89.94 84 ASN A O 1
ATOM 695 N N . GLU A 1 85 ? 9.617 -27.406 -11.703 1 94 85 GLU A N 1
ATOM 696 C CA . GLU A 1 85 ? 9.117 -26.047 -11.555 1 94 85 GLU A CA 1
ATOM 697 C C . GLU A 1 85 ? 8.836 -25.719 -10.086 1 94 85 GLU A C 1
ATOM 699 O O . GLU A 1 85 ? 9.164 -24.625 -9.609 1 94 85 GLU A O 1
ATOM 704 N N . LEU A 1 86 ? 8.297 -26.703 -9.391 1 96.44 86 LEU A N 1
ATOM 705 C CA . LEU A 1 86 ? 7.969 -26.484 -7.984 1 96.44 86 LEU A CA 1
ATOM 706 C C . LEU A 1 86 ? 9.227 -26.188 -7.168 1 96.44 86 LEU A C 1
ATOM 708 O O . LEU A 1 86 ? 9.211 -25.328 -6.289 1 96.44 86 LEU A O 1
ATOM 712 N N . LYS A 1 87 ? 10.258 -26.953 -7.434 1 96 87 LYS A N 1
ATOM 713 C CA . LYS A 1 87 ? 11.531 -26.766 -6.742 1 96 87 LYS A CA 1
ATOM 714 C C . LYS A 1 87 ? 12.008 -25.328 -6.828 1 96 87 LYS A C 1
ATOM 716 O O . LYS A 1 87 ? 12.32 -24.703 -5.809 1 96 87 LYS A O 1
ATOM 721 N N . PHE A 1 88 ? 12.047 -24.797 -8.008 1 96.81 88 PHE A N 1
ATOM 722 C CA . PHE A 1 88 ? 12.562 -23.453 -8.227 1 96.81 88 PHE A CA 1
ATOM 723 C C . PHE A 1 88 ? 11.57 -22.406 -7.742 1 96.81 88 PHE A C 1
ATOM 725 O O . PHE A 1 88 ? 11.961 -21.328 -7.297 1 96.81 88 PHE A O 1
ATOM 732 N N . SER A 1 89 ? 10.25 -22.734 -7.816 1 97.81 89 SER A N 1
ATOM 733 C CA . SER A 1 89 ? 9.266 -21.844 -7.219 1 97.81 89 SER A CA 1
ATOM 734 C C . SER A 1 89 ? 9.477 -21.703 -5.715 1 97.81 89 SER A C 1
ATOM 736 O O . SER A 1 89 ? 9.422 -20.594 -5.176 1 97.81 89 SER A O 1
ATOM 738 N N . LEU A 1 90 ? 9.789 -22.781 -5.055 1 98 90 LEU A N 1
ATOM 739 C CA . LEU A 1 90 ? 10.055 -22.766 -3.619 1 98 90 LEU A CA 1
ATOM 740 C C . LEU A 1 90 ? 11.312 -21.953 -3.307 1 98 90 LEU A C 1
ATOM 742 O O . LEU A 1 90 ? 11.344 -21.219 -2.326 1 98 90 LEU A O 1
ATOM 746 N N . ARG A 1 91 ? 12.336 -22.141 -4.129 1 97.69 91 ARG A N 1
ATOM 747 C CA . ARG A 1 91 ? 13.547 -21.344 -3.945 1 97.69 91 ARG A CA 1
ATOM 748 C C . ARG A 1 91 ? 13.258 -19.859 -4.062 1 97.69 91 ARG A C 1
ATOM 750 O O . ARG A 1 91 ? 13.812 -19.047 -3.311 1 97.69 91 ARG A O 1
ATOM 757 N N . SER A 1 92 ? 12.414 -19.562 -5.031 1 98 92 SER A N 1
ATOM 758 C CA . SER A 1 92 ? 12.078 -18.156 -5.242 1 98 92 SER A CA 1
ATOM 759 C C . SER A 1 92 ? 11.305 -17.594 -4.055 1 98 92 SER A C 1
ATOM 761 O O . SER A 1 92 ? 11.492 -16.438 -3.68 1 98 92 SER A O 1
ATOM 763 N N . VAL A 1 93 ? 10.414 -18.344 -3.432 1 97.94 93 VAL A N 1
ATOM 764 C CA . VAL A 1 93 ? 9.633 -17.906 -2.275 1 97.94 93 VAL A CA 1
ATOM 765 C C . VAL A 1 93 ? 10.562 -17.672 -1.087 1 97.94 93 VAL A C 1
ATOM 767 O O . VAL A 1 93 ? 10.422 -16.688 -0.366 1 97.94 93 VAL A O 1
ATOM 770 N N . GLU A 1 94 ? 11.445 -18.578 -0.863 1 96.88 94 GLU A N 1
ATOM 771 C CA . GLU A 1 94 ? 12.398 -18.391 0.224 1 96.88 94 GLU A CA 1
ATOM 772 C C . GLU A 1 94 ? 13.219 -17.125 0.026 1 96.88 94 GLU A C 1
ATOM 774 O O . GLU A 1 94 ? 13.477 -16.391 0.984 1 96.88 94 GLU A O 1
ATOM 779 N N . LYS A 1 95 ? 13.555 -16.891 -1.202 1 96.19 95 LYS A N 1
ATOM 780 C CA . LYS A 1 95 ? 14.43 -15.758 -1.523 1 96.19 95 LYS A CA 1
ATOM 781 C C . LYS A 1 95 ? 13.672 -14.438 -1.438 1 96.19 95 LYS A C 1
ATOM 783 O O . LYS A 1 95 ? 14.172 -13.461 -0.866 1 96.19 95 LYS A O 1
ATOM 788 N N . PHE A 1 96 ? 12.461 -14.367 -1.977 1 96.75 96 PHE A N 1
ATOM 789 C CA . PHE A 1 96 ? 11.82 -13.078 -2.213 1 96.75 96 PHE A CA 1
ATOM 790 C C . PHE A 1 96 ? 10.625 -12.891 -1.281 1 96.75 96 PHE A C 1
ATOM 792 O O . PHE A 1 96 ? 10.07 -11.789 -1.2 1 96.75 96 PHE A O 1
ATOM 799 N N . ALA A 1 97 ? 10.211 -13.875 -0.546 1 96.38 97 ALA A N 1
ATOM 800 C CA . ALA A 1 97 ? 9.117 -13.781 0.42 1 96.38 97 ALA A CA 1
ATOM 801 C C . ALA A 1 97 ? 9.43 -14.586 1.679 1 96.38 97 ALA A C 1
ATOM 803 O O . ALA A 1 97 ? 8.672 -15.477 2.062 1 96.38 97 ALA A O 1
ATOM 804 N N . PRO A 1 98 ? 10.461 -14.195 2.322 1 94.06 98 PRO A N 1
ATOM 805 C CA . PRO A 1 98 ? 10.883 -14.969 3.492 1 94.06 98 PRO A CA 1
ATOM 806 C C . PRO A 1 98 ? 9.906 -14.859 4.656 1 94.06 98 PRO A C 1
ATOM 808 O O . PRO A 1 98 ? 9.969 -15.648 5.602 1 94.06 98 PRO A O 1
ATOM 811 N N . TRP A 1 99 ? 8.93 -13.914 4.566 1 90.94 99 TRP A N 1
ATOM 812 C CA . TRP A 1 99 ? 7.957 -13.688 5.625 1 90.94 99 TRP A CA 1
ATOM 813 C C . TRP A 1 99 ? 6.902 -14.789 5.648 1 90.94 99 TRP A C 1
ATOM 815 O O . TRP A 1 99 ? 6.141 -14.906 6.609 1 90.94 99 TRP A O 1
ATOM 825 N N . VAL A 1 100 ? 6.859 -15.625 4.648 1 95.69 100 VAL A N 1
ATOM 826 C CA . VAL A 1 100 ? 5.883 -16.703 4.566 1 95.69 100 VAL A CA 1
ATOM 827 C C . VAL A 1 100 ? 6.031 -17.641 5.766 1 95.69 100 VAL A C 1
ATOM 829 O O . VAL A 1 100 ? 7.148 -18.031 6.113 1 95.69 100 VAL A O 1
ATOM 832 N N . ARG A 1 101 ? 4.906 -17.953 6.359 1 94.94 101 ARG A N 1
ATOM 833 C CA . ARG A 1 101 ? 4.938 -18.781 7.57 1 94.94 101 ARG A CA 1
ATOM 834 C C . ARG A 1 101 ? 5.137 -20.25 7.23 1 94.94 101 ARG A C 1
ATOM 836 O O . ARG A 1 101 ? 6.191 -20.828 7.516 1 94.94 101 ARG A O 1
ATOM 843 N N . ASN A 1 102 ? 4.176 -20.844 6.52 1 97.12 102 ASN A N 1
ATOM 844 C CA . ASN A 1 102 ? 4.23 -22.234 6.102 1 97.12 102 ASN A CA 1
ATOM 845 C C . ASN A 1 102 ? 3.955 -22.391 4.609 1 97.12 102 ASN A C 1
ATOM 847 O O . ASN A 1 102 ? 3.354 -21.516 3.992 1 97.12 102 ASN A O 1
ATOM 851 N N . ILE A 1 103 ? 4.477 -23.5 4.113 1 98.31 103 ILE A N 1
ATOM 852 C CA . ILE A 1 103 ? 4.223 -23.875 2.727 1 98.31 103 ILE A CA 1
ATOM 853 C C . ILE A 1 103 ? 3.504 -25.219 2.674 1 98.31 103 ILE A C 1
ATOM 855 O O . ILE A 1 103 ? 4.012 -26.219 3.184 1 98.31 103 ILE A O 1
ATOM 859 N N . TYR A 1 104 ? 2.357 -25.219 2.107 1 98.25 104 TYR A N 1
ATOM 860 C CA . TYR A 1 104 ? 1.577 -26.438 1.929 1 98.25 104 TYR A CA 1
ATOM 861 C C . TYR A 1 104 ? 1.586 -26.891 0.471 1 98.25 104 TYR A C 1
ATOM 863 O O . TYR A 1 104 ? 1.302 -26.094 -0.428 1 98.25 104 TYR A O 1
ATOM 871 N N . ILE A 1 105 ? 1.893 -28.109 0.236 1 97.62 105 ILE A N 1
ATOM 872 C CA . ILE A 1 105 ? 1.894 -28.672 -1.108 1 97.62 105 ILE A CA 1
ATOM 873 C C . ILE A 1 105 ? 0.791 -29.719 -1.228 1 97.62 105 ILE A C 1
ATOM 875 O O . ILE A 1 105 ? 0.889 -30.797 -0.643 1 97.62 105 ILE A O 1
ATOM 879 N N . VAL A 1 106 ? -0.204 -29.406 -1.994 1 97.44 106 VAL A N 1
ATOM 880 C CA . VAL A 1 106 ? -1.347 -30.297 -2.191 1 97.44 106 VAL A CA 1
ATOM 881 C C . VAL A 1 106 ? -1.057 -31.266 -3.336 1 97.44 106 VAL A C 1
ATOM 883 O O . VAL A 1 106 ? -0.761 -30.844 -4.457 1 97.44 106 VAL A O 1
ATOM 886 N N . THR A 1 107 ? -1.144 -32.531 -3.074 1 95.19 107 THR A N 1
ATOM 887 C CA . THR A 1 107 ? -0.838 -33.562 -4.07 1 95.19 107 THR A CA 1
ATOM 888 C C . THR A 1 107 ? -1.894 -34.656 -4.055 1 95.19 107 THR A C 1
ATOM 890 O O . THR A 1 107 ? -2.838 -34.594 -3.264 1 95.19 107 THR A O 1
ATOM 893 N N . ASN A 1 108 ? -1.816 -35.594 -5.008 1 91.94 108 ASN A N 1
ATOM 894 C CA . ASN A 1 108 ? -2.67 -36.75 -5.02 1 91.94 108 ASN A CA 1
ATOM 895 C C . ASN A 1 108 ? -2.066 -37.906 -4.195 1 91.94 108 ASN A C 1
ATOM 897 O O . ASN A 1 108 ? -2.471 -39.062 -4.332 1 91.94 108 ASN A O 1
ATOM 901 N N . GLY A 1 109 ? -1.098 -37.531 -3.369 1 90.94 109 GLY A N 1
ATOM 902 C CA . GLY A 1 109 ? -0.378 -38.5 -2.561 1 90.94 109 GLY A CA 1
ATOM 903 C C . GLY A 1 109 ? 1.095 -38.594 -2.912 1 90.94 109 GLY A C 1
ATOM 904 O O . GLY A 1 109 ? 1.88 -39.188 -2.166 1 90.94 109 GLY A O 1
ATOM 905 N N . GLN A 1 110 ? 1.43 -37.969 -3.98 1 91.81 110 GLN A N 1
ATOM 906 C CA . GLN A 1 110 ? 2.818 -38 -4.43 1 91.81 110 GLN A CA 1
ATOM 907 C C . GLN A 1 110 ? 3.684 -37.094 -3.551 1 91.81 110 GLN A C 1
ATOM 909 O O . GLN A 1 110 ? 3.193 -36.125 -2.98 1 91.81 110 GLN A O 1
ATOM 914 N N . ILE A 1 111 ? 4.902 -37.438 -3.42 1 92.44 111 ILE A N 1
ATOM 915 C CA . ILE A 1 111 ? 5.898 -36.625 -2.721 1 92.44 111 ILE A CA 1
ATOM 916 C C . ILE A 1 111 ? 7.074 -36.312 -3.65 1 92.44 111 ILE A C 1
ATOM 918 O O . ILE A 1 111 ? 7.68 -37.25 -4.199 1 92.44 111 ILE A O 1
ATOM 922 N N . PRO A 1 112 ? 7.371 -35.094 -3.85 1 91.69 112 PRO A N 1
ATOM 923 C CA . PRO A 1 112 ? 8.555 -34.781 -4.66 1 91.69 112 PRO A CA 1
ATOM 924 C C . PRO A 1 112 ? 9.828 -35.438 -4.098 1 91.69 112 PRO A C 1
ATOM 926 O O . PRO A 1 112 ? 10.07 -35.375 -2.889 1 91.69 112 PRO A O 1
ATOM 929 N N . LYS A 1 113 ? 10.672 -36 -4.922 1 89.38 113 LYS A N 1
ATOM 930 C CA . LYS A 1 113 ? 11.852 -36.75 -4.523 1 89.38 113 LYS A CA 1
ATOM 931 C C . LYS A 1 113 ? 12.867 -35.875 -3.807 1 89.38 113 LYS A C 1
ATOM 933 O O . LYS A 1 113 ? 13.586 -36.344 -2.92 1 89.38 113 LYS A O 1
ATOM 938 N N . TRP A 1 114 ? 12.875 -34.656 -4.125 1 92 114 TRP A N 1
ATOM 939 C CA . TRP A 1 114 ? 13.914 -33.75 -3.633 1 92 114 TRP A CA 1
ATOM 940 C C . TRP A 1 114 ? 13.453 -33.031 -2.367 1 92 114 TRP A C 1
ATOM 942 O O . TRP A 1 114 ? 14.234 -32.344 -1.731 1 92 114 TRP A O 1
ATOM 952 N N . LEU A 1 115 ? 12.227 -33.188 -1.902 1 93.88 115 LEU A N 1
ATOM 953 C CA . LEU A 1 115 ? 11.641 -32.406 -0.814 1 93.88 115 LEU A CA 1
ATOM 954 C C . LEU A 1 115 ? 12.086 -32.938 0.54 1 93.88 115 LEU A C 1
ATOM 956 O O . LEU A 1 115 ? 12.109 -34.156 0.755 1 93.88 115 LEU A O 1
ATOM 960 N N . ASP A 1 116 ? 12.477 -32.031 1.431 1 92.25 116 ASP A N 1
ATOM 961 C CA . ASP A 1 116 ? 12.844 -32.406 2.797 1 92.25 116 ASP A CA 1
ATOM 962 C C . ASP A 1 116 ? 11.617 -32.438 3.705 1 92.25 116 ASP A C 1
ATOM 964 O O . ASP A 1 116 ? 11.164 -31.375 4.172 1 92.25 116 ASP A O 1
ATOM 968 N N . LEU A 1 117 ? 11.188 -33.531 4.066 1 89.25 117 LEU A N 1
ATOM 969 C CA . LEU A 1 117 ? 9.961 -33.688 4.84 1 89.25 117 LEU A CA 1
ATOM 970 C C . LEU A 1 117 ? 10.195 -33.375 6.312 1 89.25 117 LEU A C 1
ATOM 972 O O . LEU A 1 117 ? 9.242 -33.219 7.082 1 89.25 117 LEU A O 1
ATOM 976 N N . THR A 1 118 ? 11.414 -33.219 6.711 1 86.25 118 THR A N 1
ATOM 977 C CA . THR A 1 118 ? 11.727 -32.906 8.109 1 86.25 118 THR A CA 1
ATOM 978 C C . THR A 1 118 ? 11.586 -31.422 8.391 1 86.25 118 THR A C 1
ATOM 980 O O . THR A 1 118 ? 11.523 -31.016 9.555 1 86.25 118 THR A O 1
ATOM 983 N N . ASN A 1 119 ? 11.602 -30.672 7.309 1 91.62 119 ASN A N 1
ATOM 984 C CA . ASN A 1 119 ? 11.414 -29.25 7.492 1 91.62 119 ASN A CA 1
ATOM 985 C C . ASN A 1 119 ? 10.016 -28.922 8.023 1 91.62 119 ASN A C 1
ATOM 987 O O . ASN A 1 119 ? 9.016 -29.281 7.402 1 91.62 119 ASN A O 1
ATOM 991 N N . GLU A 1 120 ? 9.875 -28.25 9.094 1 91.19 120 GLU A N 1
ATOM 992 C CA . GLU A 1 120 ? 8.602 -28 9.766 1 91.19 120 GLU A CA 1
ATOM 993 C C . GLU A 1 120 ? 7.754 -27 9 1 91.19 120 GLU A C 1
ATOM 995 O O . GLU A 1 120 ? 6.539 -26.922 9.203 1 91.19 120 GLU A O 1
ATOM 1000 N N . ARG A 1 121 ? 8.312 -26.234 8.102 1 95.56 121 ARG A N 1
ATOM 1001 C CA . ARG A 1 121 ? 7.594 -25.172 7.406 1 95.56 121 ARG A CA 1
ATOM 1002 C C . ARG A 1 121 ? 6.961 -25.688 6.121 1 95.56 121 ARG A C 1
ATOM 1004 O O . ARG A 1 121 ? 6.172 -24.984 5.48 1 95.56 121 ARG A O 1
ATOM 1011 N N . VAL A 1 122 ? 7.336 -26.875 5.727 1 95.81 122 VAL A N 1
ATOM 1012 C CA . VAL A 1 122 ? 6.758 -27.438 4.508 1 95.81 122 VAL A CA 1
ATOM 1013 C C . VAL A 1 122 ? 5.941 -28.688 4.855 1 95.81 122 VAL A C 1
ATOM 1015 O O . VAL A 1 122 ? 6.402 -29.562 5.598 1 95.81 122 VAL A O 1
ATOM 1018 N N . LYS A 1 123 ? 4.746 -28.75 4.359 1 94.62 123 LYS A N 1
ATOM 1019 C CA . LYS A 1 123 ? 3.842 -29.859 4.641 1 94.62 123 LYS A CA 1
ATOM 1020 C C . LYS A 1 123 ? 3.186 -30.375 3.361 1 94.62 123 LYS A C 1
ATOM 1022 O O . LYS A 1 123 ? 2.74 -29.578 2.527 1 94.62 123 LYS A O 1
ATOM 1027 N N . ILE A 1 124 ? 3.178 -31.641 3.203 1 94.69 124 ILE A N 1
ATOM 1028 C CA . ILE A 1 124 ? 2.455 -32.281 2.105 1 94.69 124 ILE A CA 1
ATOM 1029 C C . ILE A 1 124 ? 1.02 -32.562 2.533 1 94.69 124 ILE A C 1
ATOM 1031 O O . ILE A 1 124 ? 0.788 -33.094 3.619 1 94.69 124 ILE A O 1
ATOM 1035 N N . VAL A 1 125 ? 0.103 -32.188 1.713 1 96 125 VAL A N 1
ATOM 1036 C CA . VAL A 1 125 ? -1.311 -32.406 2.008 1 96 125 VAL A CA 1
ATOM 1037 C C . VAL A 1 125 ? -1.961 -33.188 0.883 1 96 125 VAL A C 1
ATOM 1039 O O . VAL A 1 125 ? -2.176 -32.688 -0.214 1 96 125 VAL A O 1
ATOM 1042 N N . PRO A 1 126 ? -2.312 -34.469 1.125 1 94.69 126 PRO A N 1
ATOM 1043 C CA . PRO A 1 126 ? -2.965 -35.25 0.08 1 94.69 126 PRO A CA 1
ATOM 1044 C C . PRO A 1 126 ? -4.422 -34.844 -0.138 1 94.69 126 PRO A C 1
ATOM 1046 O O . PRO A 1 126 ? -5.066 -34.344 0.773 1 94.69 126 PRO A O 1
ATOM 1049 N N . HIS A 1 127 ? -4.941 -35.156 -1.296 1 94.94 127 HIS A N 1
ATOM 1050 C CA . HIS A 1 127 ? -6.336 -34.875 -1.632 1 94.94 127 HIS A CA 1
ATOM 1051 C C . HIS A 1 127 ? -7.285 -35.531 -0.65 1 94.94 127 HIS A C 1
ATOM 1053 O O . HIS A 1 127 ? -8.336 -35 -0.322 1 94.94 127 HIS A O 1
ATOM 1059 N N . GLU A 1 128 ? -6.902 -36.625 -0.168 1 92.38 128 GLU A N 1
ATOM 1060 C CA . GLU A 1 128 ? -7.746 -37.438 0.694 1 92.38 128 GLU A CA 1
ATOM 1061 C C . GLU A 1 128 ? -8.102 -36.719 1.985 1 92.38 128 GLU A C 1
ATOM 1063 O O . GLU A 1 128 ? -9.172 -36.906 2.551 1 92.38 128 GLU A O 1
ATOM 1068 N N . ILE A 1 129 ? -7.207 -35.906 2.4 1 92.06 129 ILE A N 1
ATOM 1069 C CA . ILE A 1 129 ? -7.41 -35.156 3.641 1 92.06 129 ILE A CA 1
ATOM 1070 C C . ILE A 1 129 ? -8.312 -33.938 3.385 1 92.06 129 ILE A C 1
ATOM 1072 O O . ILE A 1 129 ? -9.016 -33.5 4.285 1 92.06 129 ILE A O 1
ATOM 1076 N N . LEU A 1 130 ? -8.391 -33.5 2.189 1 95.31 130 LEU A N 1
ATOM 1077 C CA . LEU A 1 130 ? -9.023 -32.219 1.885 1 95.31 130 LEU A CA 1
ATOM 1078 C C . LEU A 1 130 ? -10.43 -32.406 1.34 1 95.31 130 LEU A C 1
ATOM 1080 O O . LEU A 1 130 ? -11.336 -31.625 1.639 1 95.31 130 LEU A O 1
ATOM 1084 N N . ALA A 1 131 ? -10.617 -33.438 0.531 1 94.44 131 ALA A N 1
ATOM 1085 C CA . ALA A 1 131 ? -11.906 -33.625 -0.137 1 94.44 131 ALA A CA 1
ATOM 1086 C C . ALA A 1 131 ? -13.023 -33.844 0.877 1 94.44 131 ALA A C 1
ATOM 1088 O O . ALA A 1 131 ? -12.906 -34.719 1.766 1 94.44 131 ALA A O 1
ATOM 1089 N N . PRO A 1 132 ? -14.094 -33.125 0.714 1 92.06 132 PRO A N 1
ATOM 1090 C CA . PRO A 1 132 ? -15.211 -33.281 1.647 1 92.06 132 PRO A CA 1
ATOM 1091 C C . PRO A 1 132 ? -15.867 -34.656 1.536 1 92.06 132 PRO A C 1
ATOM 1093 O O . PRO A 1 132 ? -16.438 -35.156 2.512 1 92.06 132 PRO A O 1
ATOM 1096 N N . ASN A 1 133 ? -15.844 -35.219 0.333 1 92.44 133 ASN A N 1
ATOM 1097 C CA . ASN A 1 133 ? -16.438 -36.531 0.047 1 92.44 133 ASN A CA 1
ATOM 1098 C C . ASN A 1 133 ? -15.438 -37.438 -0.665 1 92.44 133 ASN A C 1
ATOM 1100 O O . ASN A 1 133 ? -14.93 -37.094 -1.733 1 92.44 133 ASN A O 1
ATOM 1104 N N . SER A 1 134 ? -15.242 -38.594 -0.135 1 91.81 134 SER A N 1
ATOM 1105 C CA . SER A 1 134 ? -14.273 -39.531 -0.679 1 91.81 134 SER A CA 1
ATOM 1106 C C . SER A 1 134 ? -14.672 -39.969 -2.076 1 91.81 134 SER A C 1
ATOM 1108 O O . SER A 1 134 ? -13.812 -40.375 -2.871 1 91.81 134 SER A O 1
ATOM 1110 N N . GLN A 1 135 ? -15.914 -39.812 -2.357 1 91.31 135 GLN A N 1
ATOM 1111 C CA . GLN A 1 135 ? -16.422 -40.281 -3.652 1 91.31 135 GLN A CA 1
ATOM 1112 C C . GLN A 1 135 ? -15.961 -39.344 -4.77 1 91.31 135 GLN A C 1
ATOM 1114 O O . GLN A 1 135 ? -16.031 -39.688 -5.949 1 91.31 135 GLN A O 1
ATOM 1119 N N . TRP A 1 136 ? -15.516 -38.25 -4.387 1 93.06 136 TRP A N 1
ATOM 1120 C CA . TRP A 1 136 ? -15.086 -37.25 -5.379 1 93.06 136 TRP A CA 1
ATOM 1121 C C . TRP A 1 136 ? -13.656 -37.531 -5.832 1 93.06 136 TRP A C 1
ATOM 1123 O O . TRP A 1 136 ? -13.172 -36.938 -6.789 1 93.06 136 TRP A O 1
ATOM 1133 N N . LEU A 1 137 ? -13.031 -38.562 -5.191 1 92.75 137 LEU A N 1
ATOM 1134 C CA . LEU A 1 137 ? -11.648 -38.875 -5.516 1 92.75 137 LEU A CA 1
ATOM 1135 C C . LEU A 1 137 ? -11.562 -40.219 -6.27 1 92.75 137 LEU A C 1
ATOM 1137 O O . LEU A 1 137 ? -12.453 -41.062 -6.148 1 92.75 137 LEU A O 1
ATOM 1141 N N . PRO A 1 138 ? -10.617 -40.438 -7.023 1 92.25 138 PRO A N 1
ATOM 1142 C CA . PRO A 1 138 ? -9.57 -39.469 -7.359 1 92.25 138 PRO A CA 1
ATOM 1143 C C . PRO A 1 138 ? -10.047 -38.438 -8.359 1 92.25 138 PRO A C 1
ATOM 1145 O O . PRO A 1 138 ? -10.992 -38.656 -9.117 1 92.25 138 PRO A O 1
ATOM 1148 N N . THR A 1 139 ? -9.531 -37.25 -8.258 1 93.38 139 THR A N 1
ATOM 1149 C CA . THR A 1 139 ? -9.758 -36.188 -9.266 1 93.38 139 THR A CA 1
ATOM 1150 C C . THR A 1 139 ? -8.438 -35.719 -9.867 1 93.38 139 THR A C 1
ATOM 1152 O O . THR A 1 139 ? -7.418 -35.656 -9.172 1 93.38 139 THR A O 1
ATOM 1155 N N . PHE A 1 140 ? -8.5 -35.531 -11.164 1 90.69 140 PHE A N 1
ATOM 1156 C CA . PHE A 1 140 ? -7.328 -35.062 -11.898 1 90.69 140 PHE A CA 1
ATOM 1157 C C . PHE A 1 140 ? -7.555 -33.656 -12.445 1 90.69 140 PHE A C 1
ATOM 1159 O O . PHE A 1 140 ? -6.828 -33.219 -13.336 1 90.69 140 PHE A O 1
ATOM 1166 N N . SER A 1 141 ? -8.57 -33.031 -11.891 1 90.69 141 SER A N 1
ATOM 1167 C CA . SER A 1 141 ? -8.93 -31.656 -12.305 1 90.69 141 SER A CA 1
ATOM 1168 C C . SER A 1 141 ? -8.422 -30.625 -11.305 1 90.69 141 SER A C 1
ATOM 1170 O O . SER A 1 141 ? -8.758 -30.688 -10.117 1 90.69 141 SER A O 1
ATOM 1172 N N . SER A 1 142 ? -7.613 -29.688 -11.781 1 90.56 142 SER A N 1
ATOM 1173 C CA . SER A 1 142 ? -7.121 -28.625 -10.914 1 90.56 142 SER A CA 1
ATOM 1174 C C . SER A 1 142 ? -8.266 -27.75 -10.398 1 90.56 142 SER A C 1
ATOM 1176 O O . SER A 1 142 ? -8.234 -27.281 -9.258 1 90.56 142 SER A O 1
ATOM 1178 N N . ALA A 1 143 ? -9.297 -27.594 -11.234 1 93.38 143 ALA A N 1
ATOM 1179 C CA . ALA A 1 143 ? -10.461 -26.797 -10.844 1 93.38 143 ALA A CA 1
ATOM 1180 C C . ALA A 1 143 ? -11.18 -27.438 -9.648 1 93.38 143 ALA A C 1
ATOM 1182 O O . ALA A 1 143 ? -11.633 -26.719 -8.75 1 93.38 143 ALA A O 1
ATOM 1183 N N . ALA A 1 144 ? -11.273 -28.734 -9.672 1 95.44 144 ALA A N 1
ATOM 1184 C CA . ALA A 1 144 ? -11.914 -29.453 -8.57 1 95.44 144 ALA A CA 1
ATOM 1185 C C . ALA A 1 144 ? -11.102 -29.312 -7.285 1 95.44 144 ALA A C 1
ATOM 1187 O O . ALA A 1 144 ? -11.656 -29.016 -6.227 1 95.44 144 ALA A O 1
ATOM 1188 N N . ILE A 1 145 ? -9.836 -29.469 -7.383 1 95.88 145 ILE A N 1
ATOM 1189 C CA . ILE A 1 145 ? -8.938 -29.453 -6.23 1 95.88 145 ILE A CA 1
ATOM 1190 C C . ILE A 1 145 ? -8.984 -28.078 -5.57 1 95.88 145 ILE A C 1
ATOM 1192 O O . ILE A 1 145 ? -8.961 -27.969 -4.34 1 95.88 145 ILE A O 1
ATOM 1196 N N . GLU A 1 146 ? -9.062 -27 -6.355 1 96.75 146 GLU A N 1
ATOM 1197 C CA . GLU A 1 146 ? -9.055 -25.625 -5.859 1 96.75 146 GLU A CA 1
ATOM 1198 C C . GLU A 1 146 ? -10.258 -25.359 -4.965 1 96.75 146 GLU A C 1
ATOM 1200 O O . GLU A 1 146 ? -10.219 -24.469 -4.117 1 96.75 146 GLU A O 1
ATOM 1205 N N . THR A 1 147 ? -11.297 -26.125 -5.109 1 96.5 147 THR A N 1
ATOM 1206 C CA . THR A 1 147 ? -12.523 -25.891 -4.352 1 96.5 147 THR A CA 1
ATOM 1207 C C . THR A 1 147 ? -12.352 -26.344 -2.902 1 96.5 147 THR A C 1
ATOM 1209 O O . THR A 1 147 ? -13.148 -25.969 -2.035 1 96.5 147 THR A O 1
ATOM 1212 N N . PHE A 1 148 ? -11.336 -27.094 -2.602 1 94.88 148 PHE A N 1
ATOM 1213 C CA . PHE A 1 148 ? -11.281 -27.562 -1.222 1 94.88 148 PHE A CA 1
ATOM 1214 C C . PHE A 1 148 ? -9.914 -27.266 -0.604 1 94.88 148 PHE A C 1
ATOM 1216 O O . PHE A 1 148 ? -9.578 -27.797 0.454 1 94.88 148 PHE A O 1
ATOM 1223 N N . ILE A 1 149 ? -9.086 -26.391 -1.205 1 96.81 149 ILE A N 1
ATOM 1224 C CA . ILE A 1 149 ? -7.75 -26.094 -0.698 1 96.81 149 ILE A CA 1
ATOM 1225 C C . ILE A 1 149 ? -7.855 -25.297 0.603 1 96.81 149 ILE A C 1
ATOM 1227 O O . ILE A 1 149 ? -6.926 -25.297 1.415 1 96.81 149 ILE A O 1
ATOM 1231 N N . HIS A 1 150 ? -8.977 -24.578 0.861 1 97.5 150 HIS A N 1
ATOM 1232 C CA . HIS A 1 150 ? -9.148 -23.781 2.068 1 97.5 150 HIS A CA 1
ATOM 1233 C C . HIS A 1 150 ? -9.328 -24.672 3.297 1 97.5 150 HIS A C 1
ATOM 1235 O O . HIS A 1 150 ? -9.25 -24.188 4.43 1 97.5 150 HIS A O 1
ATOM 1241 N N . ARG A 1 151 ? -9.469 -25.969 3.096 1 97.31 151 ARG A N 1
ATOM 1242 C CA . ARG A 1 151 ? -9.758 -26.906 4.184 1 97.31 151 ARG A CA 1
ATOM 1243 C C . ARG A 1 151 ? -8.469 -27.469 4.777 1 97.31 151 ARG A C 1
ATOM 1245 O O . ARG A 1 151 ? -8.508 -28.328 5.652 1 97.31 151 ARG A O 1
ATOM 1252 N N . ILE A 1 152 ? -7.32 -27.031 4.297 1 97.94 152 ILE A N 1
ATOM 1253 C CA . ILE A 1 152 ? -6.039 -27.453 4.844 1 97.94 152 ILE A CA 1
ATOM 1254 C C . ILE A 1 152 ? -5.996 -27.172 6.344 1 97.94 152 ILE A C 1
ATOM 1256 O O . ILE A 1 152 ? -6.254 -26.047 6.773 1 97.94 152 ILE A O 1
ATOM 1260 N N . PRO A 1 153 ? -5.656 -28.188 7.129 1 95.25 153 PRO A N 1
ATOM 1261 C CA . PRO A 1 153 ? -5.602 -27.969 8.578 1 95.25 153 PRO A CA 1
ATOM 1262 C C . PRO A 1 153 ? -4.535 -26.953 8.977 1 95.25 153 PRO A C 1
ATOM 1264 O O . PRO A 1 153 ? -3.428 -26.969 8.438 1 95.25 153 PRO A O 1
ATOM 1267 N N . ASN A 1 154 ? -4.824 -26.016 9.883 1 94.62 154 ASN A N 1
ATOM 1268 C CA . ASN A 1 154 ? -3.934 -25.031 10.469 1 94.62 154 ASN A CA 1
ATOM 1269 C C . ASN A 1 154 ? -3.516 -23.969 9.445 1 94.62 154 ASN A C 1
ATOM 1271 O O . ASN A 1 154 ? -2.541 -23.25 9.656 1 94.62 154 ASN A O 1
ATOM 1275 N N . LEU A 1 155 ? -4.211 -24 8.336 1 97.44 155 LEU A N 1
ATOM 1276 C CA . LEU A 1 155 ? -3.947 -23 7.316 1 97.44 155 LEU A CA 1
ATOM 1277 C C . LEU A 1 155 ? -4.297 -21.609 7.828 1 97.44 155 LEU A C 1
ATOM 1279 O O . LEU A 1 155 ? -5.289 -21.422 8.539 1 97.44 155 LEU A O 1
ATOM 1283 N N . SER A 1 156 ? -3.467 -20.594 7.586 1 95.81 156 SER A N 1
ATOM 1284 C CA . SER A 1 156 ? -3.766 -19.219 7.969 1 95.81 156 SER A CA 1
ATOM 1285 C C . SER A 1 156 ? -5.062 -18.734 7.324 1 95.81 156 SER A C 1
ATOM 1287 O O . SER A 1 156 ? -5.488 -19.281 6.301 1 95.81 156 SER A O 1
ATOM 1289 N N . ASN A 1 157 ? -5.707 -17.766 7.918 1 95 157 ASN A N 1
ATOM 1290 C CA . ASN A 1 157 ? -6.949 -17.219 7.379 1 95 157 ASN A CA 1
ATOM 1291 C C . ASN A 1 157 ? -6.75 -16.641 5.98 1 95 157 ASN A C 1
ATOM 1293 O O . ASN A 1 157 ? -7.574 -16.859 5.09 1 95 157 ASN A O 1
ATOM 1297 N N . ARG A 1 158 ? -5.695 -15.961 5.875 1 95.81 158 ARG A N 1
ATOM 1298 C CA . ARG A 1 158 ? -5.27 -15.492 4.559 1 95.81 158 ARG A CA 1
ATOM 1299 C C . ARG A 1 158 ? -4.07 -16.281 4.051 1 95.81 158 ARG A C 1
ATOM 1301 O O . ARG A 1 158 ? -3.1 -16.484 4.785 1 95.81 158 ARG A O 1
ATOM 1308 N N . PHE A 1 159 ? -4.199 -16.75 2.842 1 98 159 PHE A N 1
ATOM 1309 C CA . PHE A 1 159 ? -3.088 -17.531 2.307 1 98 159 PHE A CA 1
ATOM 1310 C C . PHE A 1 159 ? -2.9 -17.25 0.82 1 98 159 PHE A C 1
ATOM 1312 O O . PHE A 1 159 ? -3.84 -16.844 0.135 1 98 159 PHE A O 1
ATOM 1319 N N . LEU A 1 160 ? -1.684 -17.359 0.407 1 98.25 160 LEU A N 1
ATOM 1320 C CA . LEU A 1 160 ? -1.311 -17.141 -0.986 1 98.25 160 LEU A CA 1
ATOM 1321 C C . LEU A 1 160 ? -1.31 -18.453 -1.762 1 98.25 160 LEU A C 1
ATOM 1323 O O . LEU A 1 160 ? -0.568 -19.375 -1.423 1 98.25 160 LEU A O 1
ATOM 1327 N N . TYR A 1 161 ? -2.188 -18.578 -2.768 1 98.25 161 TYR A N 1
ATOM 1328 C CA . TYR A 1 161 ? -2.256 -19.75 -3.635 1 98.25 161 TYR A CA 1
ATOM 1329 C C . TYR A 1 161 ? -1.382 -19.562 -4.871 1 98.25 161 TYR A C 1
ATOM 1331 O O . TYR A 1 161 ? -1.596 -18.641 -5.656 1 98.25 161 TYR A O 1
ATOM 1339 N N . LEU A 1 162 ? -0.384 -20.422 -5.059 1 97.19 162 LEU A N 1
ATOM 1340 C CA . LEU A 1 162 ? 0.549 -20.375 -6.18 1 97.19 162 LEU A CA 1
ATOM 1341 C C . LEU A 1 162 ? 0.519 -21.672 -6.973 1 97.19 162 LEU A C 1
ATOM 1343 O O . LEU A 1 162 ? 0.467 -22.766 -6.391 1 97.19 162 LEU A O 1
ATOM 1347 N N . ASN A 1 163 ? 0.447 -21.516 -8.258 1 94.5 163 ASN A N 1
ATOM 1348 C CA . ASN A 1 163 ? 0.728 -22.672 -9.094 1 94.5 163 ASN A CA 1
ATOM 1349 C C . ASN A 1 163 ? 2.221 -22.984 -9.141 1 94.5 163 ASN A C 1
ATOM 1351 O O . ASN A 1 163 ? 3.049 -22.109 -8.891 1 94.5 163 ASN A O 1
ATOM 1355 N N . ASP A 1 164 ? 2.559 -24.172 -9.43 1 93.12 164 ASP A N 1
ATOM 1356 C CA . ASP A 1 164 ? 3.957 -24.594 -9.398 1 93.12 164 ASP A CA 1
ATOM 1357 C C . ASP A 1 164 ? 4.742 -23.953 -10.547 1 93.12 164 ASP A C 1
ATOM 1359 O O . ASP A 1 164 ? 5.973 -23.922 -10.523 1 93.12 164 ASP A O 1
ATOM 1363 N N . ASP A 1 165 ? 4.047 -23.469 -11.594 1 93.19 165 ASP A N 1
ATOM 1364 C CA . ASP A 1 165 ? 4.734 -22.859 -12.734 1 93.19 165 ASP A CA 1
ATOM 1365 C C . ASP A 1 165 ? 4.922 -21.359 -12.523 1 93.19 165 ASP A C 1
ATOM 1367 O O . ASP A 1 165 ? 5.281 -20.641 -13.453 1 93.19 165 ASP A O 1
ATOM 1371 N N . ILE A 1 166 ? 4.594 -20.875 -11.367 1 96.69 166 ILE A N 1
ATOM 1372 C CA . ILE A 1 166 ? 4.789 -19.469 -11.023 1 96.69 166 ILE A CA 1
ATOM 1373 C C . ILE A 1 166 ? 5.977 -19.328 -10.07 1 96.69 166 ILE A C 1
ATOM 1375 O O . ILE A 1 166 ? 6.098 -20.078 -9.102 1 96.69 166 ILE A O 1
ATOM 1379 N N . PHE A 1 167 ? 6.902 -18.422 -10.328 1 97.62 167 PHE A N 1
ATOM 1380 C CA . PHE A 1 167 ? 7.988 -18.109 -9.406 1 97.62 167 PHE A CA 1
ATOM 1381 C C . PHE A 1 167 ? 8.109 -16.594 -9.211 1 97.62 167 PHE A C 1
ATOM 1383 O O . PHE A 1 167 ? 7.656 -15.82 -10.055 1 97.62 167 PHE A O 1
ATOM 1390 N N . LEU A 1 168 ? 8.625 -16.219 -8.102 1 97.88 168 LEU A N 1
ATOM 1391 C CA . LEU A 1 168 ? 8.844 -14.805 -7.789 1 97.88 168 LEU A CA 1
ATOM 1392 C C . LEU A 1 168 ? 10.164 -14.312 -8.375 1 97.88 168 LEU A C 1
ATOM 1394 O O . LEU A 1 168 ? 11.18 -15.016 -8.312 1 97.88 168 LEU A O 1
ATOM 1398 N N . GLY A 1 169 ? 10.109 -13.141 -8.961 1 96.5 169 GLY A N 1
ATOM 1399 C CA . GLY A 1 169 ? 11.32 -12.602 -9.562 1 96.5 169 GLY A CA 1
ATOM 1400 C C . GLY A 1 169 ? 11.883 -11.406 -8.82 1 96.5 169 GLY A C 1
ATOM 1401 O O . GLY A 1 169 ? 12.984 -10.945 -9.125 1 96.5 169 GLY A O 1
ATOM 1402 N N . SER A 1 170 ? 11.156 -10.891 -7.926 1 94.94 170 SER A N 1
ATOM 1403 C CA . SER A 1 170 ? 11.562 -9.781 -7.066 1 94.94 170 SER A CA 1
ATOM 1404 C C . SER A 1 170 ? 10.898 -9.867 -5.699 1 94.94 170 SER A C 1
ATOM 1406 O O . SER A 1 170 ? 10.031 -10.719 -5.477 1 94.94 170 SER A O 1
ATOM 1408 N N . GLU A 1 171 ? 11.305 -8.977 -4.84 1 94.69 171 GLU A N 1
ATOM 1409 C CA . GLU A 1 171 ? 10.812 -9.031 -3.469 1 94.69 171 GLU A CA 1
ATOM 1410 C C . GLU A 1 171 ? 9.297 -8.836 -3.418 1 94.69 171 GLU A C 1
ATOM 1412 O O . GLU A 1 171 ? 8.773 -7.863 -3.969 1 94.69 171 GLU A O 1
ATOM 1417 N N . LEU A 1 172 ? 8.68 -9.773 -2.787 1 95.19 172 LEU A N 1
ATOM 1418 C CA . LEU A 1 172 ? 7.242 -9.711 -2.535 1 95.19 172 LEU A CA 1
ATOM 1419 C C . LEU A 1 172 ? 6.961 -9.391 -1.069 1 95.19 172 LEU A C 1
ATOM 1421 O O . LEU A 1 172 ? 7.477 -10.062 -0.174 1 95.19 172 LEU A O 1
ATOM 1425 N N . TYR A 1 173 ? 6.223 -8.336 -0.872 1 92.56 173 TYR A N 1
ATOM 1426 C CA . TYR A 1 173 ? 5.828 -7.973 0.484 1 92.56 173 TYR A CA 1
ATOM 1427 C C . TYR A 1 173 ? 4.34 -8.211 0.703 1 92.56 173 TYR A C 1
ATOM 1429 O O . TYR A 1 173 ? 3.557 -8.203 -0.25 1 92.56 173 TYR A O 1
ATOM 1437 N N . PRO A 1 174 ? 3.924 -8.469 1.967 1 92 174 PRO A N 1
ATOM 1438 C CA . PRO A 1 174 ? 2.5 -8.664 2.246 1 92 174 PRO A CA 1
ATOM 1439 C C . PRO A 1 174 ? 1.636 -7.516 1.731 1 92 174 PRO A C 1
ATOM 1441 O O . PRO A 1 174 ? 0.517 -7.742 1.263 1 92 174 PRO A O 1
ATOM 1444 N N . GLU A 1 175 ? 2.152 -6.359 1.752 1 90.62 175 GLU A N 1
ATOM 1445 C CA . GLU A 1 175 ? 1.389 -5.188 1.336 1 90.62 175 GLU A CA 1
ATOM 1446 C C . GLU A 1 175 ? 1.157 -5.188 -0.173 1 90.62 175 GLU A C 1
ATOM 1448 O O . GLU A 1 175 ? 0.33 -4.426 -0.679 1 90.62 175 GLU A O 1
ATOM 1453 N N . ASP A 1 176 ? 1.921 -6 -0.904 1 92 176 ASP A N 1
ATOM 1454 C CA . ASP A 1 176 ? 1.689 -6.156 -2.336 1 92 176 ASP A CA 1
ATOM 1455 C C . ASP A 1 176 ? 0.441 -6.996 -2.602 1 92 176 ASP A C 1
ATOM 1457 O O . ASP A 1 176 ? -0.062 -7.031 -3.727 1 92 176 ASP A O 1
ATOM 1461 N N . LEU A 1 177 ? -0.01 -7.602 -1.533 1 93.88 177 LEU A N 1
ATOM 1462 C CA . LEU A 1 177 ? -1.149 -8.508 -1.659 1 93.88 177 LEU A CA 1
ATOM 1463 C C . LEU A 1 177 ? -2.395 -7.902 -1.018 1 93.88 177 LEU A C 1
ATOM 1465 O O . LEU A 1 177 ? -3.502 -8.055 -1.535 1 93.88 177 LEU A O 1
ATOM 1469 N N . TYR A 1 178 ? -2.191 -7.266 0.08 1 92.94 178 TYR A N 1
ATOM 1470 C CA . TYR A 1 178 ? -3.303 -6.723 0.853 1 92.94 178 TYR A CA 1
ATOM 1471 C C . TYR A 1 178 ? -2.857 -5.52 1.673 1 92.94 178 TYR A C 1
ATOM 1473 O O . TYR A 1 178 ? -1.766 -5.52 2.246 1 92.94 178 TYR A O 1
ATOM 1481 N N . THR A 1 179 ? -3.67 -4.535 1.694 1 90.75 179 THR A N 1
ATOM 1482 C CA . THR A 1 179 ? -3.52 -3.422 2.627 1 90.75 179 THR A CA 1
ATOM 1483 C C . THR A 1 179 ? -4.836 -3.137 3.344 1 90.75 179 THR A C 1
ATOM 1485 O O . THR A 1 179 ? -5.914 -3.352 2.783 1 90.75 179 THR A O 1
ATOM 1488 N N . ASP A 1 180 ? -4.75 -2.637 4.496 1 90.06 180 ASP A N 1
ATOM 1489 C CA . ASP A 1 180 ? -5.965 -2.295 5.234 1 90.06 180 ASP A CA 1
ATOM 1490 C C . ASP A 1 180 ? -6.691 -1.123 4.578 1 90.06 180 ASP A C 1
ATOM 1492 O O . ASP A 1 180 ? -7.922 -1.037 4.637 1 90.06 180 ASP A O 1
ATOM 1496 N N . SER A 1 181 ? -5.988 -0.323 3.99 1 89.38 181 SER A N 1
ATOM 1497 C CA . SER A 1 181 ? -6.547 0.879 3.379 1 89.38 181 SER A CA 1
ATOM 1498 C C . SER A 1 181 ? -7.324 0.545 2.109 1 89.38 181 SER A C 1
ATOM 1500 O O . SER A 1 181 ? -8.453 1.011 1.924 1 89.38 181 SER A O 1
ATOM 1502 N N . GLU A 1 182 ? -6.793 -0.337 1.289 1 89.94 182 GLU A N 1
ATOM 1503 C CA . GLU A 1 182 ? -7.375 -0.552 -0.032 1 89.94 182 GLU A CA 1
ATOM 1504 C C . GLU A 1 182 ? -7.945 -1.962 -0.161 1 89.94 182 GLU A C 1
ATOM 1506 O O . GLU A 1 182 ? -8.719 -2.244 -1.079 1 89.94 182 GLU A O 1
ATOM 1511 N N . GLY A 1 183 ? -7.633 -2.805 0.718 1 93.62 183 GLY A N 1
ATOM 1512 C CA . GLY A 1 183 ? -8.102 -4.18 0.647 1 93.62 183 GLY A CA 1
ATOM 1513 C C . GLY A 1 183 ? -7.211 -5.07 -0.197 1 93.62 183 GLY A C 1
ATOM 1514 O O . GLY A 1 183 ? -5.992 -4.891 -0.228 1 93.62 183 GLY A O 1
ATOM 1515 N N . VAL A 1 184 ? -7.781 -6.051 -0.787 1 95.19 184 VAL A N 1
ATOM 1516 C CA . VAL A 1 184 ? -7.027 -7.02 -1.576 1 95.19 184 VAL A CA 1
ATOM 1517 C C . VAL A 1 184 ? -6.582 -6.383 -2.891 1 95.19 184 VAL A C 1
ATOM 1519 O O . VAL A 1 184 ? -7.359 -5.691 -3.549 1 95.19 184 VAL A O 1
ATOM 1522 N N . ARG A 1 185 ? -5.348 -6.594 -3.201 1 92.44 185 ARG A N 1
ATOM 1523 C CA . ARG A 1 185 ? -4.836 -6.105 -4.477 1 92.44 185 ARG A CA 1
ATOM 1524 C C . ARG A 1 185 ? -5.07 -7.129 -5.586 1 92.44 185 ARG A C 1
ATOM 1526 O O . ARG A 1 185 ? -4.637 -8.273 -5.48 1 92.44 185 ARG A O 1
ATOM 1533 N N . ILE A 1 186 ? -5.699 -6.691 -6.617 1 94.69 186 ILE A N 1
ATOM 1534 C CA . ILE A 1 186 ? -6.113 -7.602 -7.68 1 94.69 186 ILE A CA 1
ATOM 1535 C C . ILE A 1 186 ? -5.371 -7.258 -8.969 1 94.69 186 ILE A C 1
ATOM 1537 O O . ILE A 1 186 ? -5.281 -6.09 -9.352 1 94.69 186 ILE A O 1
ATOM 1541 N N . TYR A 1 187 ? -4.844 -8.242 -9.602 1 92.94 187 TYR A N 1
ATOM 1542 C CA . TYR A 1 187 ? -4.137 -8.109 -10.867 1 92.94 187 TYR A CA 1
ATOM 1543 C C . TYR A 1 187 ? -4.949 -8.719 -12.008 1 92.94 187 TYR A C 1
ATOM 1545 O O . TYR A 1 187 ? -5.109 -9.938 -12.086 1 92.94 187 TYR A O 1
ATOM 1553 N N . GLN A 1 188 ? -5.395 -7.891 -12.867 1 91.88 188 GLN A N 1
ATOM 1554 C CA . GLN A 1 188 ? -6.227 -8.352 -13.969 1 91.88 188 GLN A CA 1
ATOM 1555 C C . GLN A 1 188 ? -5.438 -8.375 -15.281 1 91.88 188 GLN A C 1
ATOM 1557 O O . GLN A 1 188 ? -4.406 -7.707 -15.398 1 91.88 188 GLN A O 1
ATOM 1562 N N . ALA A 1 189 ? -5.84 -9.133 -16.172 1 89.19 189 ALA A N 1
ATOM 1563 C CA . ALA A 1 189 ? -5.105 -9.305 -17.422 1 89.19 189 ALA A CA 1
ATOM 1564 C C . ALA A 1 189 ? -5.949 -8.875 -18.609 1 89.19 189 ALA A C 1
ATOM 1566 O O . ALA A 1 189 ? -5.859 -7.727 -19.062 1 89.19 189 ALA A O 1
ATOM 1567 N N . TRP A 1 190 ? -6.855 -9.734 -19.141 1 86.88 190 TRP A N 1
ATOM 1568 C CA . TRP A 1 190 ? -7.637 -9.469 -20.344 1 86.88 190 TRP A CA 1
ATOM 1569 C C . TRP A 1 190 ? -9.117 -9.734 -20.094 1 86.88 190 TRP A C 1
ATOM 1571 O O . TRP A 1 190 ? -9.492 -10.312 -19.078 1 86.88 190 TRP A O 1
ATOM 1581 N N . ILE A 1 191 ? -9.914 -9.367 -21.062 1 91.25 191 ILE A N 1
ATOM 1582 C CA . ILE A 1 191 ? -11.359 -9.5 -20.938 1 91.25 191 ILE A CA 1
ATOM 1583 C C . ILE A 1 191 ? -11.773 -10.93 -21.25 1 91.25 191 ILE A C 1
ATOM 1585 O O . ILE A 1 191 ? -11.18 -11.586 -22.109 1 91.25 191 ILE A O 1
ATOM 1589 N N . VAL A 1 192 ? -12.797 -11.359 -20.609 1 93.62 192 VAL A N 1
ATOM 1590 C CA . VAL A 1 192 ? -13.359 -12.68 -20.859 1 93.62 192 VAL A CA 1
ATOM 1591 C C . VAL A 1 192 ? -13.727 -12.82 -22.328 1 93.62 192 VAL A C 1
ATOM 1593 O O . VAL A 1 192 ? -14.289 -11.898 -22.922 1 93.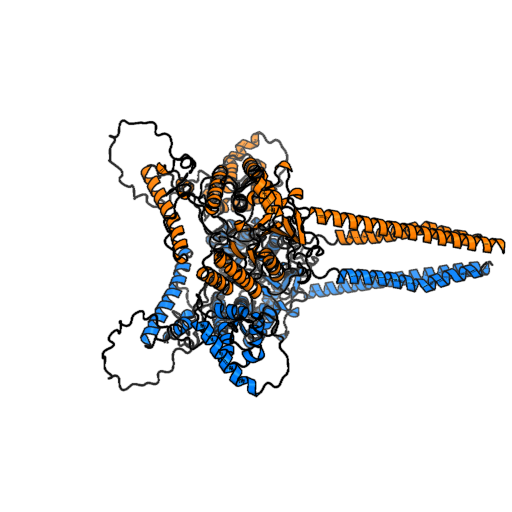62 192 VAL A O 1
ATOM 1596 N N . PRO A 1 193 ? -13.445 -13.977 -22.922 1 91.31 193 PRO A N 1
ATOM 1597 C CA . PRO A 1 193 ? -13.781 -14.172 -24.328 1 91.31 193 PRO A CA 1
ATOM 1598 C C . PRO A 1 193 ? -15.266 -13.969 -24.625 1 91.31 193 PRO A C 1
ATOM 1600 O O . PRO A 1 193 ? -16.109 -14.18 -23.734 1 91.31 193 PRO A O 1
ATOM 1603 N N . ASP A 1 194 ? -15.539 -13.648 -25.859 1 90.88 194 ASP A N 1
ATOM 1604 C CA . ASP A 1 194 ? -16.922 -13.406 -26.281 1 90.88 194 ASP A CA 1
ATOM 1605 C C . ASP A 1 194 ? -17.75 -14.68 -26.188 1 90.88 194 ASP A C 1
ATOM 1607 O O . ASP A 1 194 ? -17.234 -15.789 -26.297 1 90.88 194 ASP A O 1
ATOM 1611 N N . CYS A 1 195 ? -18.984 -14.508 -25.984 1 88.81 195 CYS A N 1
ATOM 1612 C CA . CYS A 1 195 ? -19.859 -15.664 -25.906 1 88.81 195 CYS A CA 1
ATOM 1613 C C . CYS A 1 195 ? -20.016 -16.328 -27.266 1 88.81 195 CYS A C 1
ATOM 1615 O O . CYS A 1 195 ? -20.234 -17.547 -27.344 1 88.81 195 CYS A O 1
ATOM 1617 N N . ALA A 1 196 ? -19.984 -15.586 -28.234 1 87.31 196 ALA A N 1
ATOM 1618 C CA . ALA A 1 196 ? -20.016 -16.031 -29.625 1 87.31 196 ALA A CA 1
ATOM 1619 C C . ALA A 1 196 ? -19.266 -15.039 -30.531 1 87.31 196 ALA A C 1
ATOM 1621 O O . ALA A 1 196 ? -18.844 -13.977 -30.078 1 87.31 196 ALA A O 1
ATOM 1622 N N . GLU A 1 197 ? -19.094 -15.562 -31.766 1 85.94 197 GLU A N 1
ATOM 1623 C CA . GLU A 1 197 ? -18.406 -14.68 -32.688 1 85.94 197 GLU A CA 1
ATOM 1624 C C . GLU A 1 197 ? -19.125 -13.336 -32.812 1 85.94 197 GLU A C 1
ATOM 1626 O O . GLU A 1 197 ? -20.328 -13.297 -33.062 1 85.94 197 GLU A O 1
ATOM 1631 N N . ASP A 1 198 ? -18.531 -12.203 -32.562 1 83.25 198 ASP A N 1
ATOM 1632 C CA . ASP A 1 198 ? -19.031 -10.836 -32.688 1 83.25 198 ASP A CA 1
ATOM 1633 C C . ASP A 1 198 ? -20.078 -10.523 -31.625 1 83.25 198 ASP A C 1
ATOM 1635 O O . ASP A 1 198 ? -21 -9.75 -31.859 1 83.25 198 ASP A O 1
ATOM 1639 N N . CYS A 1 199 ? -20.078 -11.25 -30.547 1 89 199 CYS A N 1
ATOM 1640 C CA . CYS A 1 199 ? -21 -10.992 -29.438 1 89 199 CYS A CA 1
ATOM 1641 C C . CYS A 1 199 ? -20.25 -10.719 -28.156 1 89 199 CYS A C 1
ATOM 1643 O O . CYS A 1 199 ? -20.312 -11.516 -27.219 1 89 199 CYS A O 1
ATOM 1645 N N . PRO A 1 200 ? -19.609 -9.516 -28.125 1 88.44 200 PRO A N 1
ATOM 1646 C CA . PRO A 1 200 ? -18.953 -9.172 -26.875 1 88.44 200 PRO A CA 1
ATOM 1647 C C . PRO A 1 200 ? -19.922 -8.992 -25.719 1 88.44 200 PRO A C 1
ATOM 1649 O O . PRO A 1 200 ? -21.094 -8.656 -25.938 1 88.44 200 PRO A O 1
ATOM 1652 N N . TRP A 1 201 ? -19.5 -9.273 -24.562 1 89 201 TRP A N 1
ATOM 1653 C CA . TRP A 1 201 ? -20.344 -9.258 -23.375 1 89 201 TRP A CA 1
ATOM 1654 C C . TRP A 1 201 ? -20.906 -7.859 -23.125 1 89 201 TRP A C 1
ATOM 1656 O O . TRP A 1 201 ? -21.922 -7.703 -22.438 1 89 201 TRP A O 1
ATOM 1666 N N . THR A 1 202 ? -20.25 -6.852 -23.625 1 84.25 202 THR A N 1
ATOM 1667 C CA . THR A 1 202 ? -20.719 -5.477 -23.484 1 84.25 202 THR A CA 1
ATOM 1668 C C . THR A 1 202 ? -22.031 -5.273 -24.234 1 84.25 202 THR A C 1
ATOM 1670 O O . THR A 1 202 ? -22.781 -4.344 -23.938 1 84.25 202 THR A O 1
ATOM 1673 N N . TYR A 1 203 ? -22.281 -6.191 -25.234 1 82.81 203 TYR A N 1
ATOM 1674 C CA . TYR A 1 203 ? -23.484 -6.086 -26.047 1 82.81 203 TYR A CA 1
ATOM 1675 C C . TYR A 1 203 ? -24.641 -6.848 -25.422 1 82.81 203 TYR A C 1
ATOM 1677 O O . TYR A 1 203 ? -25.797 -6.652 -25.797 1 82.81 203 TYR A O 1
ATOM 1685 N N . ILE A 1 204 ? -24.266 -7.605 -24.562 1 87.69 204 ILE A N 1
ATOM 1686 C CA . ILE A 1 204 ? -25.281 -8.492 -23.984 1 87.69 204 ILE A CA 1
ATOM 1687 C C . ILE A 1 204 ? -26 -7.793 -22.844 1 87.69 204 ILE A C 1
ATOM 1689 O O . ILE A 1 204 ? -25.359 -7.301 -21.906 1 87.69 204 ILE A O 1
ATOM 1693 N N . GLY A 1 205 ? -27.297 -7.777 -22.875 1 84.5 205 GLY A N 1
ATOM 1694 C CA . GLY A 1 205 ? -28.094 -7.168 -21.812 1 84.5 205 GLY A CA 1
ATOM 1695 C C . GLY A 1 205 ? -27.922 -5.664 -21.734 1 84.5 205 GLY A C 1
ATOM 1696 O O . GLY A 1 205 ? -27.922 -5.094 -20.641 1 84.5 205 GLY A O 1
ATOM 1697 N N . ASP A 1 206 ? -27.516 -5.062 -22.797 1 79.56 206 ASP A N 1
ATOM 1698 C CA . ASP A 1 206 ? -27.266 -3.625 -22.781 1 79.56 206 ASP A CA 1
ATOM 1699 C C . ASP A 1 206 ? -28.531 -2.836 -23.094 1 79.56 206 ASP A C 1
ATOM 1701 O O . ASP A 1 206 ? -28.5 -1.605 -23.156 1 79.56 206 ASP A O 1
ATOM 1705 N N . GLY A 1 207 ? -29.609 -3.57 -23.234 1 77.81 207 GLY A N 1
ATOM 1706 C CA . GLY A 1 207 ? -30.875 -2.908 -23.5 1 77.81 207 GLY A CA 1
ATOM 1707 C C . GLY A 1 207 ? -31.266 -2.938 -24.969 1 77.81 207 GLY A C 1
ATOM 1708 O O . GLY A 1 207 ? -32.406 -2.598 -25.312 1 77.81 207 GLY A O 1
ATOM 1709 N N . ALA A 1 208 ? -30.281 -3.281 -25.875 1 77.94 208 ALA A N 1
ATOM 1710 C CA . ALA A 1 208 ? -30.547 -3.373 -27.312 1 77.94 208 ALA A CA 1
ATOM 1711 C C . ALA A 1 208 ? -30.578 -4.828 -27.781 1 77.94 208 ALA A C 1
ATOM 1713 O O . ALA A 1 208 ? -29.75 -5.641 -27.328 1 77.94 208 ALA A O 1
ATOM 1714 N N . CYS A 1 209 ? -31.547 -5.059 -28.594 1 84.62 209 CYS A N 1
ATOM 1715 C CA . CYS A 1 209 ? -31.641 -6.43 -29.078 1 84.62 209 CYS A CA 1
ATOM 1716 C C . CYS A 1 209 ? -30.641 -6.691 -30.203 1 84.62 209 CYS A C 1
ATOM 1718 O O . CYS A 1 209 ? -30.734 -6.098 -31.281 1 84.62 209 CYS A O 1
ATOM 1720 N N . ASP A 1 210 ? -29.719 -7.43 -29.938 1 85.19 210 ASP A N 1
ATOM 1721 C CA . ASP A 1 210 ? -28.797 -7.965 -30.938 1 85.19 210 ASP A CA 1
ATOM 1722 C C . ASP A 1 210 ? -29.219 -9.367 -31.375 1 85.19 210 ASP A C 1
ATOM 1724 O O . ASP A 1 210 ? -28.875 -10.352 -30.719 1 85.19 210 ASP A O 1
ATOM 1728 N N . ARG A 1 211 ? -29.797 -9.57 -32.5 1 84.44 211 ARG A N 1
ATOM 1729 C CA . ARG A 1 211 ? -30.453 -10.805 -32.906 1 84.44 211 ARG A CA 1
ATOM 1730 C C . ARG A 1 211 ? -29.453 -11.945 -33.062 1 84.44 211 ARG A C 1
ATOM 1732 O O . ARG A 1 211 ? -29.75 -13.086 -32.719 1 84.44 211 ARG A O 1
ATOM 1739 N N . HIS A 1 212 ? -28.328 -11.672 -33.531 1 87.44 212 HIS A N 1
ATOM 1740 C CA . HIS A 1 212 ? -27.328 -12.719 -33.719 1 87.44 212 HIS A CA 1
ATOM 1741 C C . HIS A 1 212 ? -26.781 -13.211 -32.375 1 87.44 212 HIS A C 1
ATOM 1743 O O . HIS A 1 212 ? -26.203 -14.297 -32.312 1 87.44 212 HIS A O 1
ATOM 1749 N N . CYS A 1 213 ? -26.953 -12.445 -31.312 1 90.06 213 CYS A N 1
ATOM 1750 C CA . CYS A 1 213 ? -26.484 -12.836 -30 1 90.06 213 CYS A CA 1
ATOM 1751 C C . CYS A 1 213 ? -27.609 -13.461 -29.172 1 90.06 213 CYS A C 1
ATOM 1753 O O . CYS A 1 213 ? -27.406 -13.867 -28.031 1 90.06 213 CYS A O 1
ATOM 1755 N N . ASN A 1 214 ? -28.766 -13.531 -29.766 1 89.75 214 ASN A N 1
ATOM 1756 C CA . ASN A 1 214 ? -29.891 -14.156 -29.062 1 89.75 214 ASN A CA 1
ATOM 1757 C C . ASN A 1 214 ? -29.812 -15.68 -29.125 1 89.75 214 ASN A C 1
ATOM 1759 O O . ASN A 1 214 ? -30.75 -16.328 -29.609 1 89.75 214 ASN A O 1
ATOM 1763 N N . ILE A 1 215 ? -28.812 -16.234 -28.688 1 89.69 215 ILE A N 1
ATOM 1764 C CA . ILE A 1 215 ? -28.531 -17.672 -28.641 1 89.69 215 ILE A CA 1
ATOM 1765 C C . ILE A 1 215 ? -28.234 -18.094 -27.203 1 89.69 215 ILE A C 1
ATOM 1767 O O . ILE A 1 215 ? -27.938 -17.25 -26.344 1 89.69 215 ILE A O 1
ATOM 1771 N N . GLU A 1 216 ? -28.297 -19.375 -26.922 1 86.81 216 GLU A N 1
ATOM 1772 C CA . GLU A 1 216 ? -28.094 -19.906 -25.578 1 86.81 216 GLU A CA 1
ATOM 1773 C C . GLU A 1 216 ? -26.703 -19.594 -25.062 1 86.81 216 GLU A C 1
ATOM 1775 O O . GLU A 1 216 ? -26.531 -19.281 -23.875 1 86.81 216 GLU A O 1
ATOM 1780 N N . ALA A 1 217 ? -25.766 -19.578 -26 1 87.06 217 ALA A N 1
ATOM 1781 C CA . ALA A 1 217 ? -24.375 -19.344 -25.625 1 87.06 217 ALA A CA 1
ATOM 1782 C C . ALA A 1 217 ? -24.188 -17.922 -25.094 1 87.06 217 ALA A C 1
ATOM 1784 O O . ALA A 1 217 ? -23.25 -17.656 -24.328 1 87.06 217 ALA A O 1
ATOM 1785 N N . CYS A 1 218 ? -25.031 -17.094 -25.516 1 90.44 218 CYS A N 1
ATOM 1786 C CA . CYS A 1 218 ? -24.953 -15.711 -25.078 1 90.44 218 CYS A CA 1
ATOM 1787 C C . CYS A 1 218 ? -26.109 -15.344 -24.172 1 90.44 218 CYS A C 1
ATOM 1789 O O . CYS A 1 218 ? -26.5 -14.18 -24.094 1 90.44 218 CYS A O 1
ATOM 1791 N N . GLN A 1 219 ? -26.656 -16.375 -23.609 1 91.94 219 GLN A N 1
ATOM 1792 C CA . GLN A 1 219 ? -27.734 -16.234 -22.641 1 91.94 219 GLN A CA 1
ATOM 1793 C C . GLN A 1 219 ? -28.875 -15.391 -23.219 1 91.94 219 GLN A C 1
ATOM 1795 O O . GLN A 1 219 ? -29.406 -14.508 -22.547 1 91.94 219 GLN A O 1
ATOM 1800 N N . TYR A 1 220 ? -29.156 -15.555 -24.453 1 89.5 220 TYR A N 1
ATOM 1801 C CA . TYR A 1 220 ? -30.266 -14.969 -25.203 1 89.5 220 TYR A CA 1
ATOM 1802 C C . TYR A 1 220 ? -30.234 -13.453 -25.125 1 89.5 220 TYR A C 1
ATOM 1804 O O . TYR A 1 220 ? -31.234 -12.812 -24.812 1 89.5 220 TYR A O 1
ATOM 1812 N N . ASP A 1 221 ? -29.062 -12.883 -25.297 1 89.56 221 ASP A N 1
ATOM 1813 C CA . ASP A 1 221 ? -28.781 -11.453 -25.344 1 89.56 221 ASP A CA 1
ATOM 1814 C C . ASP A 1 221 ? -29.266 -10.758 -24.062 1 89.56 221 ASP A C 1
ATOM 1816 O O . ASP A 1 221 ? -29.797 -9.648 -24.125 1 89.56 221 ASP A O 1
ATOM 1820 N N . GLY A 1 222 ? -29.281 -11.523 -23 1 88.56 222 GLY A N 1
ATOM 1821 C CA . GLY A 1 222 ? -29.641 -10.953 -21.703 1 88.56 222 GLY A CA 1
ATOM 1822 C C . GLY A 1 222 ? -31.109 -10.633 -21.578 1 88.56 222 GLY A C 1
ATOM 1823 O O . GLY A 1 222 ? -31.5 -9.812 -20.75 1 88.56 222 GLY A O 1
ATOM 1824 N N . GLY A 1 223 ? -31.891 -11.219 -22.484 1 84.56 223 GLY A N 1
ATOM 1825 C CA . GLY A 1 223 ? -33.312 -10.984 -22.438 1 84.56 223 GLY A CA 1
ATOM 1826 C C . GLY A 1 223 ? -33.75 -9.742 -23.203 1 84.56 223 GLY A C 1
ATOM 1827 O O . GLY A 1 223 ? -34.875 -9.305 -23.094 1 84.56 223 GLY A O 1
ATOM 1828 N N . ASP A 1 224 ? -32.812 -9.164 -23.938 1 83.88 224 ASP A N 1
ATOM 1829 C CA . ASP A 1 224 ? -33.062 -7.914 -24.641 1 83.88 224 ASP A CA 1
ATOM 1830 C C . ASP A 1 224 ? -34.031 -8.133 -25.797 1 83.88 224 ASP A C 1
ATOM 1832 O O . ASP A 1 224 ? -34.781 -7.223 -26.172 1 83.88 224 ASP A O 1
ATOM 1836 N N . CYS A 1 225 ? -34.094 -9.281 -26.406 1 81.31 225 CYS A N 1
ATOM 1837 C CA . CYS A 1 225 ? -34.875 -9.539 -27.625 1 81.31 225 CYS A CA 1
ATOM 1838 C C . CYS A 1 225 ? -36.25 -10.109 -27.297 1 81.31 225 CYS A C 1
ATOM 1840 O O . CYS A 1 225 ? -36.344 -11.133 -26.609 1 81.31 225 CYS A O 1
ATOM 1842 N N . SER A 1 226 ? -37.188 -9.312 -26.812 1 66.31 226 SER A N 1
ATOM 1843 C CA . SER A 1 226 ? -38.531 -9.797 -26.562 1 66.31 226 SER A CA 1
ATOM 1844 C C . SER A 1 226 ? -39.125 -10.445 -27.812 1 66.31 226 SER A C 1
ATOM 1846 O O . SER A 1 226 ? -38.719 -10.125 -28.938 1 66.31 226 SER A O 1
ATOM 1848 N N . GLU A 1 227 ? -39.812 -11.469 -27.734 1 50.97 227 GLU A N 1
ATOM 1849 C CA . GLU A 1 227 ? -40.656 -12.008 -28.812 1 50.97 227 GLU A CA 1
ATOM 1850 C C . GLU A 1 227 ? -41.438 -10.898 -29.5 1 50.97 227 GLU A C 1
ATOM 1852 O O . GLU A 1 227 ? -42.188 -10.156 -28.844 1 50.97 227 GLU A O 1
ATOM 1857 N N . GLU A 1 228 ? -40.938 -10.172 -30.469 1 40.09 228 GLU A N 1
ATOM 1858 C CA . GLU A 1 228 ? -41.812 -9.414 -31.344 1 40.09 228 GLU A CA 1
ATOM 1859 C C . GLU A 1 228 ? -43.125 -10.164 -31.594 1 40.09 228 GLU A C 1
ATOM 1861 O O . GLU A 1 228 ? -43.125 -11.297 -32.062 1 40.09 228 GLU A O 1
ATOM 1866 N N . ILE A 1 229 ? -44.156 -9.992 -30.797 1 37.19 229 ILE A N 1
ATOM 1867 C CA . ILE A 1 229 ? -45.469 -10.133 -31.359 1 37.19 229 ILE A CA 1
ATOM 1868 C C . ILE A 1 229 ? -45.531 -9.453 -32.719 1 37.19 229 ILE A C 1
ATOM 1870 O O . ILE A 1 229 ? -45.062 -8.32 -32.875 1 37.19 229 ILE A O 1
ATOM 1874 N N . ASN A 1 230 ? -45.75 -10.18 -33.812 1 33.75 230 ASN A N 1
ATOM 1875 C CA . ASN A 1 230 ? -46.062 -9.852 -35.188 1 33.75 230 ASN A CA 1
ATOM 1876 C C . ASN A 1 230 ? -47 -8.656 -35.312 1 33.75 230 ASN A C 1
ATOM 1878 O O . ASN A 1 230 ? -48.219 -8.82 -35.375 1 33.75 230 ASN A O 1
ATOM 1882 N N . GLU A 1 231 ? -47 -7.609 -34.531 1 31.2 231 GLU A N 1
ATOM 1883 C CA . GLU A 1 231 ? -47.906 -6.559 -34.969 1 31.2 231 GLU A CA 1
ATOM 1884 C C . GLU A 1 231 ? -47.531 -6.039 -36.344 1 31.2 231 GLU A C 1
ATOM 1886 O O . GLU A 1 231 ? -46.469 -5.438 -36.5 1 31.2 231 GLU A O 1
ATOM 1891 N N . ASN A 1 232 ? -47.906 -6.742 -37.438 1 30.41 232 ASN A N 1
ATOM 1892 C CA . ASN A 1 232 ? -47.969 -6.289 -38.844 1 30.41 232 ASN A CA 1
ATOM 1893 C C . ASN A 1 232 ? -48.5 -4.859 -38.938 1 30.41 232 ASN A C 1
ATOM 1895 O O . ASN A 1 232 ? -48.375 -4.227 -40 1 30.41 232 ASN A O 1
ATOM 1899 N N . ALA A 1 233 ? -49.781 -4.668 -38.438 1 24.53 233 ALA A N 1
ATOM 1900 C CA . ALA A 1 233 ? -50.594 -3.918 -39.406 1 24.53 233 ALA A CA 1
ATOM 1901 C C . ALA A 1 233 ? -50.031 -2.521 -39.625 1 24.53 233 ALA A C 1
ATOM 1903 O O . ALA A 1 233 ? -49.844 -2.109 -40.781 1 24.53 233 ALA A O 1
ATOM 1904 N N . ASP A 1 234 ? -50.594 -1.479 -38.969 1 25.33 234 ASP A N 1
ATOM 1905 C CA . ASP A 1 234 ? -51 -0.172 -39.469 1 25.33 234 ASP A CA 1
ATOM 1906 C C . ASP A 1 234 ? -49.844 0.812 -39.438 1 25.33 234 ASP A C 1
ATOM 1908 O O . ASP A 1 234 ? -49.406 1.245 -38.375 1 25.33 234 ASP A O 1
ATOM 1912 N N . ASP A 1 235 ? -48.844 0.661 -40.375 1 27.28 235 ASP A N 1
ATOM 1913 C CA . ASP A 1 235 ? -47.656 1.452 -40.562 1 27.28 235 ASP A CA 1
ATOM 1914 C C . ASP A 1 235 ? -48 2.91 -40.875 1 27.28 235 ASP A C 1
ATOM 1916 O O . ASP A 1 235 ? -47.156 3.66 -41.375 1 27.28 235 ASP A O 1
ATOM 1920 N N . ASN A 1 236 ? -49.25 3.268 -41.031 1 23.17 236 ASN A N 1
ATOM 1921 C CA . ASN A 1 236 ? -49.406 4.492 -41.812 1 23.17 236 ASN A CA 1
ATOM 1922 C C . ASN A 1 236 ? -48.906 5.711 -41.031 1 23.17 236 ASN A C 1
ATOM 1924 O O . ASN A 1 236 ? -49.188 6.848 -41.406 1 23.17 236 ASN A O 1
ATOM 1928 N N . LYS A 1 237 ? -48.938 5.691 -39.656 1 23.66 237 LYS A N 1
ATOM 1929 C CA . LYS A 1 237 ? -49.125 7.059 -39.156 1 23.66 237 LYS A CA 1
ATOM 1930 C C . LYS A 1 237 ? -47.938 7.934 -39.562 1 23.66 237 LYS A C 1
ATOM 1932 O O . LYS A 1 237 ? -46.812 7.457 -39.656 1 23.66 237 LYS A O 1
ATOM 1937 N N . SER A 1 238 ? -48.219 9.273 -39.688 1 21.41 238 SER A N 1
ATOM 1938 C CA . SER A 1 238 ? -47.75 10.531 -40.25 1 21.41 238 SER A CA 1
ATOM 1939 C C . SER A 1 238 ? -46.406 10.945 -39.656 1 21.41 238 SER A C 1
ATOM 1941 O O . SER A 1 238 ? -46.125 10.633 -38.5 1 21.41 238 SER A O 1
ATOM 1943 N N . LYS A 1 239 ? -45.438 11.203 -40.469 1 25.92 239 LYS A N 1
ATOM 1944 C CA . LYS A 1 239 ? -44.094 11.828 -40.562 1 25.92 239 LYS A CA 1
ATOM 1945 C C . LYS A 1 239 ? -44.094 13.164 -39.812 1 25.92 239 LYS A C 1
ATOM 1947 O O . LYS A 1 239 ? -43.156 13.969 -40 1 25.92 239 LYS A O 1
ATOM 1952 N N . GLU A 1 240 ? -45.25 13.57 -39.219 1 19.81 240 GLU A N 1
ATOM 1953 C CA . GLU A 1 240 ? -45.188 15.023 -39.094 1 19.81 240 GLU A CA 1
ATOM 1954 C C . GLU A 1 240 ? -43.938 15.469 -38.344 1 19.81 240 GLU A C 1
ATOM 1956 O O . GLU A 1 240 ? -43.219 14.641 -37.781 1 19.81 240 GLU A O 1
ATOM 1961 N N . HIS A 1 241 ? -44.094 16.656 -37.562 1 20.17 241 HIS A N 1
ATOM 1962 C CA . HIS A 1 241 ? -43.5 17.953 -37.281 1 20.17 241 HIS A CA 1
ATOM 1963 C C . HIS A 1 241 ? -42.469 17.844 -36.156 1 20.17 241 HIS A C 1
ATOM 1965 O O . HIS A 1 241 ? -42.812 17.844 -35 1 20.17 241 HIS A O 1
ATOM 1971 N N . LEU A 1 242 ? -41.562 16.828 -36.188 1 22.06 242 LEU A N 1
ATOM 1972 C CA . LEU A 1 242 ? -40.75 16.812 -35 1 22.06 242 LEU A CA 1
ATOM 1973 C C . LEU A 1 242 ? -39.906 18.078 -34.875 1 22.06 242 LEU A C 1
ATOM 1975 O O . LEU A 1 242 ? -38.844 18.172 -35.469 1 22.06 242 LEU A O 1
ATOM 1979 N N . GLN A 1 243 ? -40.594 19.266 -35.188 1 21.16 243 GLN A N 1
ATOM 1980 C CA . GLN A 1 243 ? -39.812 20.5 -35.062 1 21.16 243 GLN A CA 1
ATOM 1981 C C . GLN A 1 243 ? -39.062 20.516 -33.719 1 21.16 243 GLN A C 1
ATOM 1983 O O . GLN A 1 243 ? -39.594 20.125 -32.688 1 21.16 243 GLN A O 1
ATOM 1988 N N . PHE A 1 244 ? -37.75 20.594 -33.906 1 21.12 244 PHE A N 1
ATOM 1989 C CA . PHE A 1 244 ? -36.625 20.719 -33 1 21.12 244 PHE A CA 1
ATOM 1990 C C . PHE A 1 244 ? -36.812 21.859 -32 1 21.12 244 PHE A C 1
ATOM 1992 O O . PHE A 1 244 ? -36.906 23.016 -32.406 1 21.12 244 PHE A O 1
ATOM 1999 N N . ILE A 1 245 ? -37.781 21.672 -31.047 1 22.83 245 ILE A N 1
ATOM 2000 C CA . ILE A 1 245 ? -38 22.641 -30 1 22.83 245 ILE A CA 1
ATOM 2001 C C . ILE A 1 245 ? -36.656 22.984 -29.344 1 22.83 245 ILE A C 1
ATOM 2003 O O . ILE A 1 245 ? -36.031 22.125 -28.688 1 22.83 245 ILE A O 1
ATOM 2007 N N . ASN A 1 246 ? -35.75 23.688 -30.047 1 23.61 246 ASN A N 1
ATOM 2008 C CA . ASN A 1 246 ? -34.531 24.312 -29.594 1 23.61 246 ASN A CA 1
ATOM 2009 C C . ASN A 1 246 ? -34.75 25.172 -28.344 1 23.61 246 ASN A C 1
ATOM 2011 O O . ASN A 1 246 ? -33.875 25.875 -27.906 1 23.61 246 ASN A O 1
ATOM 2015 N N . ALA A 1 247 ? -36 25.719 -28.203 1 21.69 247 ALA A N 1
ATOM 2016 C CA . ALA A 1 247 ? -35.969 27.062 -27.625 1 21.69 247 ALA A CA 1
ATOM 2017 C C . ALA A 1 247 ? -35.406 27.047 -26.203 1 21.69 247 ALA A C 1
ATOM 2019 O O . ALA A 1 247 ? -34.625 27.922 -25.828 1 21.69 247 ALA A O 1
ATOM 2020 N N . ASN A 1 248 ? -36.188 26.594 -25.25 1 22.98 248 ASN A N 1
ATOM 2021 C CA . ASN A 1 248 ? -36.344 27.328 -24 1 22.98 248 ASN A CA 1
ATOM 2022 C C . ASN A 1 248 ? -35.094 27.234 -23.125 1 22.98 248 ASN A C 1
ATOM 2024 O O . ASN A 1 248 ? -34.719 26.125 -22.719 1 22.98 248 ASN A O 1
ATOM 2028 N N . LYS A 1 249 ? -34.25 28.266 -23.062 1 26.66 249 LYS A N 1
ATOM 2029 C CA . LYS A 1 249 ? -33.125 28.781 -22.297 1 26.66 249 LYS A CA 1
ATOM 2030 C C . LYS A 1 249 ? -33.312 28.531 -20.797 1 26.66 249 LYS A C 1
ATOM 2032 O O . LYS A 1 249 ? -34.406 28.25 -20.344 1 26.66 249 LYS A O 1
ATOM 2037 N N . LYS A 1 250 ? -32.562 29.422 -20 1 26.94 250 LYS A N 1
ATOM 2038 C CA . LYS A 1 250 ? -31.875 29.578 -18.719 1 26.94 250 LYS A CA 1
ATOM 2039 C C . LYS A 1 250 ? -32.875 29.859 -17.594 1 26.94 250 LYS A C 1
ATOM 2041 O O . LYS A 1 250 ? -32.5 30.422 -16.547 1 26.94 250 LYS A O 1
ATOM 2046 N N . ILE A 1 251 ? -34.188 29.734 -17.734 1 26.53 251 ILE A N 1
ATOM 2047 C CA . ILE A 1 251 ? -34.781 30.406 -16.578 1 26.53 251 ILE A CA 1
ATOM 2048 C C . ILE A 1 251 ? -34.312 29.734 -15.289 1 26.53 251 ILE A C 1
ATOM 2050 O O . ILE A 1 251 ? -34.438 28.516 -15.141 1 26.53 251 ILE A O 1
ATOM 2054 N N . SER A 1 252 ? -33.406 30.375 -14.602 1 29.7 252 SER A N 1
ATOM 2055 C CA . SER A 1 252 ? -32.906 30.156 -13.258 1 29.7 252 SER A CA 1
ATOM 2056 C C . SER A 1 252 ? -34 29.781 -12.281 1 29.7 252 SER A C 1
ATOM 2058 O O . SER A 1 252 ? -34.219 30.469 -11.289 1 29.7 252 SER A O 1
ATOM 2060 N N . THR A 1 253 ? -35.156 29.328 -12.758 1 29.89 253 THR A N 1
ATOM 2061 C CA . THR A 1 253 ? -36.25 29.281 -11.781 1 29.89 253 THR A CA 1
ATOM 2062 C C . THR A 1 253 ? -35.844 28.391 -10.602 1 29.89 253 THR A C 1
ATOM 2064 O O . THR A 1 253 ? -35.156 27.391 -10.781 1 29.89 253 THR A O 1
ATOM 2067 N N . ASN A 1 254 ? -36 28.938 -9.336 1 36.53 254 ASN A N 1
ATOM 2068 C CA . ASN A 1 254 ? -36.031 28.266 -8.039 1 36.53 254 ASN A CA 1
ATOM 2069 C C . ASN A 1 254 ? -36.656 26.891 -8.133 1 36.53 254 ASN A C 1
ATOM 2071 O O . ASN A 1 254 ? -37.875 26.781 -8.258 1 36.53 254 ASN A O 1
ATOM 2075 N N . VAL A 1 255 ? -36.219 26.078 -8.844 1 40.91 255 VAL A N 1
ATOM 2076 C CA . VAL A 1 255 ? -36.719 24.719 -9 1 40.91 255 VAL A CA 1
ATOM 2077 C C . VAL A 1 255 ? -36.969 24.094 -7.625 1 40.91 255 VAL A C 1
ATOM 2079 O O . VAL A 1 255 ? -36.062 23.984 -6.816 1 40.91 255 VAL A O 1
ATOM 2082 N N . GLU A 1 256 ? -38.188 24.219 -7.059 1 53.09 256 GLU A N 1
ATOM 2083 C CA . GLU A 1 256 ? -38.656 23.562 -5.844 1 53.09 256 GLU A CA 1
ATOM 2084 C C . GLU A 1 256 ? -38.188 22.094 -5.797 1 53.09 256 GLU A C 1
ATOM 2086 O O . GLU A 1 256 ? -38.5 21.328 -6.711 1 53.09 256 GLU A O 1
ATOM 2091 N N . ILE A 1 257 ? -37.281 21.859 -5.035 1 57.62 257 ILE A N 1
ATOM 2092 C CA . ILE A 1 257 ? -36.844 20.484 -4.793 1 57.62 257 ILE A CA 1
ATOM 2093 C C . ILE A 1 257 ? -38 19.688 -4.211 1 57.62 257 ILE A C 1
ATOM 2095 O O . ILE A 1 257 ? -38.531 20.031 -3.15 1 57.62 257 ILE A O 1
ATOM 2099 N N . LYS A 1 258 ? -38.562 18.812 -4.988 1 64.31 258 LYS A N 1
ATOM 2100 C CA . LYS A 1 258 ? -39.719 18.047 -4.531 1 64.31 258 LYS A CA 1
ATOM 2101 C C . LYS A 1 258 ? -39.312 16.656 -4.078 1 64.31 258 LYS A C 1
ATOM 2103 O O . LYS A 1 258 ? -40.094 15.938 -3.451 1 64.31 258 LYS A O 1
ATOM 2108 N N . MET A 1 259 ? -38.062 16.297 -4.434 1 76.12 259 MET A N 1
ATOM 2109 C CA . MET A 1 259 ? -37.625 14.969 -4.035 1 76.12 259 MET A CA 1
ATOM 2110 C C . MET A 1 259 ? -36.125 14.961 -3.732 1 76.12 259 MET A C 1
ATOM 2112 O O . MET A 1 259 ? -35.375 15.82 -4.219 1 76.12 259 MET A O 1
ATOM 2116 N N . PHE A 1 260 ? -35.781 14.109 -2.816 1 82.81 260 PHE A N 1
ATOM 2117 C CA . PHE A 1 260 ? -34.375 13.922 -2.57 1 82.81 260 PHE A CA 1
ATOM 2118 C C . PHE A 1 260 ? -33.656 13.438 -3.832 1 82.81 260 PHE A C 1
ATOM 2120 O O . PHE A 1 260 ? -34.188 12.602 -4.566 1 82.81 260 PHE A O 1
ATOM 2127 N N . PRO A 1 261 ? -32.531 14.023 -4.188 1 79.62 261 PRO A N 1
ATOM 2128 C CA . PRO A 1 261 ? -31.797 13.57 -5.363 1 79.62 261 PRO A CA 1
ATOM 2129 C C . PRO A 1 261 ? -31.281 12.141 -5.219 1 79.62 261 PRO A C 1
ATOM 2131 O O . PRO A 1 261 ? -31.031 11.68 -4.102 1 79.62 261 PRO A O 1
ATOM 2134 N N . LYS A 1 262 ? -31.438 11.367 -6.246 1 69.19 262 LYS A N 1
ATOM 2135 C CA . LYS A 1 262 ? -30.844 10.031 -6.293 1 69.19 262 LYS A CA 1
ATOM 2136 C C . LYS A 1 262 ? -29.438 10.07 -6.891 1 69.19 262 LYS A C 1
ATOM 2138 O O . LYS A 1 262 ? -29.266 10.516 -8.023 1 69.19 262 LYS A O 1
ATOM 2143 N N . ASN A 1 263 ? -28.484 10.234 -6.027 1 59.06 263 ASN A N 1
ATOM 2144 C CA . ASN A 1 263 ? -27.109 10.164 -6.512 1 59.06 263 ASN A CA 1
ATOM 2145 C C . ASN A 1 263 ? -26.734 8.742 -6.926 1 59.06 263 ASN A C 1
ATOM 2147 O O . ASN A 1 263 ? -26.797 7.816 -6.117 1 59.06 263 ASN A O 1
ATOM 2151 N N . ASN A 1 264 ? -27.125 8.305 -8.023 1 47.91 264 ASN A N 1
ATOM 2152 C CA . ASN A 1 264 ? -26.734 6.973 -8.484 1 47.91 264 ASN A CA 1
ATOM 2153 C C . ASN A 1 264 ? -25.25 6.715 -8.289 1 47.91 264 ASN A C 1
ATOM 2155 O O . ASN A 1 264 ? -24.641 5.969 -9.055 1 47.91 264 ASN A O 1
ATOM 2159 N N . HIS A 1 265 ? -24.5 7.488 -7.547 1 44.47 265 HIS A N 1
ATOM 2160 C CA . HIS A 1 265 ? -23.062 7.188 -7.5 1 44.47 265 HIS A CA 1
ATOM 2161 C C . HIS A 1 265 ? -22.781 5.996 -6.59 1 44.47 265 HIS A C 1
ATOM 2163 O O . HIS A 1 265 ? -23.047 6.055 -5.387 1 44.47 265 HIS A O 1
ATOM 2169 N N . LEU A 1 266 ? -23.094 4.816 -6.938 1 40.5 266 LEU A N 1
ATOM 2170 C CA . LEU A 1 266 ? -22.25 3.938 -6.129 1 40.5 266 LEU A CA 1
ATOM 2171 C C . LEU A 1 266 ? -20.906 4.586 -5.848 1 40.5 266 LEU A C 1
ATOM 2173 O O . LEU A 1 266 ? -20.266 5.121 -6.754 1 40.5 266 LEU A O 1
ATOM 2177 N N . PRO A 1 267 ? -20.625 5.043 -4.715 1 36.28 267 PRO A N 1
ATOM 2178 C CA . PRO A 1 267 ? -19.312 5.656 -4.492 1 36.28 267 PRO A CA 1
ATOM 2179 C C . PRO A 1 267 ? -18.219 5.027 -5.348 1 36.28 267 PRO A C 1
ATOM 2181 O O . PRO A 1 267 ? -17.906 3.84 -5.195 1 36.28 267 PRO A O 1
ATOM 2184 N N . HIS A 1 268 ? -18.141 5.18 -6.559 1 33 268 HIS A N 1
ATOM 2185 C CA . HIS A 1 268 ? -17.031 4.742 -7.383 1 33 268 HIS A CA 1
ATOM 2186 C C . HIS A 1 268 ? -15.703 5.262 -6.832 1 33 268 HIS A C 1
ATOM 2188 O O . HIS A 1 268 ? -15.523 6.473 -6.672 1 33 268 HIS A O 1
ATOM 2194 N N . HIS A 1 269 ? -15.188 4.785 -5.844 1 32.56 269 HIS A N 1
ATOM 2195 C CA . HIS A 1 269 ? -13.75 5.031 -5.824 1 32.56 269 HIS A CA 1
ATOM 2196 C C . HIS A 1 269 ? -13.18 5.102 -7.238 1 32.56 269 HIS A C 1
ATOM 2198 O O . HIS A 1 269 ? -13.57 4.316 -8.109 1 32.56 269 HIS A O 1
ATOM 2204 N N . ASN A 1 270 ? -12.766 6.246 -7.664 1 32.34 270 ASN A N 1
ATOM 2205 C CA . ASN A 1 270 ? -12.125 6.586 -8.93 1 32.34 270 ASN A CA 1
ATOM 2206 C C . ASN A 1 270 ? -11.227 5.457 -9.43 1 32.34 270 ASN A C 1
ATOM 2208 O O . ASN A 1 270 ? -10.008 5.625 -9.531 1 32.34 270 ASN A O 1
ATOM 2212 N N . TYR A 1 271 ? -11.25 4.281 -8.914 1 30.41 271 TYR A N 1
ATOM 2213 C CA . TYR A 1 271 ? -10.398 3.477 -9.781 1 30.41 271 TYR A CA 1
ATOM 2214 C C . TYR A 1 271 ? -10.844 3.576 -11.234 1 30.41 271 TYR A C 1
ATOM 2216 O O . TYR A 1 271 ? -11.992 3.939 -11.516 1 30.41 271 TYR A O 1
ATOM 2224 N N . GLY A 1 272 ? -10.008 3.295 -12.188 1 31.39 272 GLY A N 1
ATOM 2225 C CA . GLY A 1 272 ? -10.062 3.422 -13.633 1 31.39 272 GLY A CA 1
ATOM 2226 C C . GLY A 1 272 ? -11.406 3.053 -14.219 1 31.39 272 GLY A C 1
ATOM 2227 O O . GLY A 1 272 ? -11.938 3.766 -15.078 1 31.39 272 GLY A O 1
ATOM 2228 N N . ASN A 1 273 ? -11.781 1.723 -14.062 1 29.86 273 ASN A N 1
ATOM 2229 C CA . ASN A 1 273 ? -12.648 1.241 -15.133 1 29.86 273 ASN A CA 1
ATOM 2230 C C . ASN A 1 273 ? -14.102 1.655 -14.906 1 29.86 273 ASN A C 1
ATOM 2232 O O . ASN A 1 273 ? -14.727 1.23 -13.93 1 29.86 273 ASN A O 1
ATOM 2236 N N . HIS A 1 274 ? -14.469 2.838 -15.086 1 32.56 274 HIS A N 1
ATOM 2237 C CA . HIS A 1 274 ? -15.875 3.176 -15.273 1 32.56 274 HIS A CA 1
ATOM 2238 C C . HIS A 1 274 ? -16.594 2.092 -16.062 1 32.56 274 HIS A C 1
ATOM 2240 O O . HIS A 1 274 ? -16.562 2.09 -17.297 1 32.56 274 HIS A O 1
ATOM 2246 N N . ASN A 1 275 ? -16.562 0.939 -15.555 1 32.84 275 ASN A N 1
ATOM 2247 C CA . ASN A 1 275 ? -17.562 0.101 -16.203 1 32.84 275 ASN A CA 1
ATOM 2248 C C . ASN A 1 275 ? -18.969 0.686 -16.062 1 32.84 275 ASN A C 1
ATOM 2250 O O . ASN A 1 275 ? -19.656 0.437 -15.062 1 32.84 275 ASN A O 1
ATOM 2254 N N . ILE A 1 276 ? -19.219 1.874 -16.422 1 33.62 276 ILE A N 1
ATOM 2255 C CA . ILE A 1 276 ? -20.547 2.461 -16.562 1 33.62 276 ILE A CA 1
ATOM 2256 C C . ILE A 1 276 ? -21.469 1.506 -17.312 1 33.62 276 ILE A C 1
ATOM 2258 O O . ILE A 1 276 ? -21.188 1.15 -18.469 1 33.62 276 ILE A O 1
ATOM 2262 N N . SER A 1 277 ? -22.156 0.71 -16.594 1 38.78 277 SER A N 1
ATOM 2263 C CA . SER A 1 277 ? -23.219 0.018 -17.312 1 38.78 277 SER A CA 1
ATOM 2264 C C . SER A 1 277 ? -24.125 1.004 -18.047 1 38.78 277 SER A C 1
ATOM 2266 O O . SER A 1 277 ? -24.281 2.146 -17.609 1 38.78 277 SER A O 1
ATOM 2268 N N . PHE A 1 278 ? -24.297 0.68 -19.344 1 37.94 278 PHE A N 1
ATOM 2269 C CA . PHE A 1 278 ? -25.172 1.442 -20.219 1 37.94 278 PHE A CA 1
ATOM 2270 C C . PHE A 1 278 ? -26.516 1.721 -19.547 1 37.94 278 PHE A C 1
ATOM 2272 O O . PHE A 1 278 ? -27.078 2.809 -19.688 1 37.94 278 PHE A O 1
ATOM 2279 N N . LYS A 1 279 ? -26.859 0.842 -18.734 1 39.5 279 LYS A N 1
ATOM 2280 C CA . LYS A 1 279 ? -28.172 1.028 -18.141 1 39.5 279 LYS A CA 1
ATOM 2281 C C . LYS A 1 279 ? -28.219 2.287 -17.266 1 39.5 279 LYS A C 1
ATOM 2283 O O . LYS A 1 279 ? -29.203 3.033 -17.297 1 39.5 279 LYS A O 1
ATOM 2288 N N . ASN A 1 280 ? -27.188 2.492 -16.625 1 39.16 280 ASN A N 1
ATOM 2289 C CA . ASN A 1 280 ? -27.188 3.666 -15.766 1 39.16 280 ASN A CA 1
ATOM 2290 C C . ASN A 1 280 ? -27.156 4.961 -16.562 1 39.16 280 ASN A C 1
ATOM 2292 O O . ASN A 1 280 ? -27.781 5.953 -16.188 1 39.16 280 ASN A O 1
ATOM 2296 N N . ILE A 1 281 ? -26.375 4.895 -17.625 1 39.28 281 ILE A N 1
ATOM 2297 C CA . ILE A 1 281 ? -26.422 6.039 -18.531 1 39.28 281 ILE A CA 1
ATOM 2298 C C . ILE A 1 281 ? -27.844 6.219 -19.062 1 39.28 281 ILE A C 1
ATOM 2300 O O . ILE A 1 281 ? -28.328 7.344 -19.156 1 39.28 281 ILE A O 1
ATOM 2304 N N . LEU A 1 282 ? -28.484 5.047 -19.266 1 42.97 282 LEU A N 1
ATOM 2305 C CA . LEU A 1 282 ? -29.859 5.117 -19.734 1 42.97 282 LEU A CA 1
ATOM 2306 C C . LEU A 1 282 ? -30.75 5.75 -18.672 1 42.97 282 LEU A C 1
ATOM 2308 O O . LEU A 1 282 ? -31.656 6.531 -19 1 42.97 282 LEU A O 1
ATOM 2312 N N . LEU A 1 283 ? -30.547 5.398 -17.5 1 40.88 283 LEU A N 1
ATOM 2313 C CA . LEU A 1 283 ? -31.406 5.922 -16.438 1 40.88 283 LEU A CA 1
ATOM 2314 C C . LEU A 1 283 ? -31.188 7.418 -16.25 1 40.88 283 LEU A C 1
ATOM 2316 O O . LEU A 1 283 ? -32.125 8.141 -15.875 1 40.88 283 LEU A O 1
ATOM 2320 N N . GLN A 1 284 ? -30 7.809 -16.469 1 37.53 284 GLN A N 1
ATOM 2321 C CA . GLN A 1 284 ? -29.766 9.242 -16.359 1 37.53 284 GLN A CA 1
ATOM 2322 C C . GLN A 1 284 ? -30.391 9.992 -17.531 1 37.53 284 GLN A C 1
ATOM 2324 O O . GLN A 1 284 ? -30.734 11.172 -17.406 1 37.53 284 GLN A O 1
ATOM 2329 N N . ASN A 1 285 ? -30.391 9.336 -18.719 1 34.56 285 ASN A N 1
ATOM 2330 C CA . ASN A 1 285 ? -31.047 9.992 -19.859 1 34.56 285 ASN A CA 1
ATOM 2331 C C . ASN A 1 285 ? -32.5 9.586 -19.984 1 34.56 285 ASN A C 1
ATOM 2333 O O . ASN A 1 285 ? -32.844 8.641 -20.703 1 34.56 285 ASN A O 1
ATOM 2337 N N . LYS A 1 286 ? -33.281 9.836 -19 1 37.03 286 LYS A N 1
ATOM 2338 C CA . LYS A 1 286 ? -34.719 9.578 -18.984 1 37.03 286 LYS A CA 1
ATOM 2339 C C . LYS A 1 286 ? -35.344 9.883 -20.344 1 37.03 286 LYS A C 1
ATOM 2341 O O . LYS A 1 286 ? -36.312 9.242 -20.75 1 37.03 286 LYS A O 1
ATOM 2346 N N . ASN A 1 287 ? -35 11.047 -20.922 1 34 287 ASN A N 1
ATOM 2347 C CA . ASN A 1 287 ? -35.781 11.492 -22.078 1 34 287 ASN A CA 1
ATOM 2348 C C . ASN A 1 287 ? -35.406 10.711 -23.328 1 34 287 ASN A C 1
ATOM 2350 O O . ASN A 1 287 ? -35.625 11.188 -24.453 1 34 287 ASN A O 1
ATOM 2354 N N . LEU A 1 288 ? -34.531 9.758 -23.234 1 38.12 288 LEU A N 1
ATOM 2355 C CA . LEU A 1 288 ? -34.281 9.078 -24.5 1 38.12 288 LEU A CA 1
ATOM 2356 C C . LEU A 1 288 ? -35.5 8.266 -24.906 1 38.12 288 LEU A C 1
ATOM 2358 O O . LEU A 1 288 ? -35.75 7.164 -24.391 1 38.12 288 LEU A O 1
ATOM 2362 N N . SER A 1 289 ? -36.562 8.859 -25.125 1 36.34 289 SER A N 1
ATOM 2363 C CA . SER A 1 289 ? -37.844 8.297 -25.547 1 36.34 289 SER A CA 1
ATOM 2364 C C . SER A 1 289 ? -37.688 7.297 -26.688 1 36.34 289 SER A C 1
ATOM 2366 O O . SER A 1 289 ? -38.438 6.316 -26.766 1 36.34 289 SER A O 1
ATOM 2368 N N . GLU A 1 290 ? -37.062 7.695 -27.906 1 39.38 290 GLU A N 1
ATOM 2369 C CA . GLU A 1 290 ? -37.219 6.883 -29.094 1 39.38 290 GLU A CA 1
ATOM 2370 C C . GLU A 1 290 ? -36.188 5.762 -29.172 1 39.38 290 GLU A C 1
ATOM 2372 O O . GLU A 1 290 ? -35.031 5.977 -28.875 1 39.38 290 GLU A O 1
ATOM 2377 N N . THR A 1 291 ? -36.625 4.457 -29.25 1 44.88 291 THR A N 1
ATOM 2378 C CA . THR A 1 291 ? -35.938 3.168 -29.406 1 44.88 291 THR A CA 1
ATOM 2379 C C . THR A 1 291 ? -34.688 3.305 -30.266 1 44.88 291 THR A C 1
ATOM 2381 O O . THR A 1 291 ? -33.688 2.666 -29.984 1 44.88 291 THR A O 1
ATOM 2384 N N . GLY A 1 292 ? -34.844 4.074 -31.25 1 45.75 292 GLY A N 1
ATOM 2385 C CA . GLY A 1 292 ? -33.75 4.242 -32.188 1 45.75 292 GLY A CA 1
ATOM 2386 C C . GLY A 1 292 ? -32.562 4.969 -31.578 1 45.75 292 GLY A C 1
ATOM 2387 O O . GLY A 1 292 ? -31.406 4.59 -31.812 1 45.75 292 GLY A O 1
ATOM 2388 N N . ASP A 1 293 ? -32.875 5.941 -30.844 1 49.69 293 ASP A N 1
ATOM 2389 C CA . ASP A 1 293 ? -31.812 6.785 -30.266 1 49.69 293 ASP A CA 1
ATOM 2390 C C . ASP A 1 293 ? -31.062 6.047 -29.172 1 49.69 293 ASP A C 1
ATOM 2392 O O . ASP A 1 293 ? -29.844 6.191 -29.047 1 49.69 293 ASP A O 1
ATOM 2396 N N . LEU A 1 294 ? -31.766 5.297 -28.547 1 51.59 294 LEU A N 1
ATOM 2397 C CA . LEU A 1 294 ? -31.141 4.477 -27.516 1 51.59 294 LEU A CA 1
ATOM 2398 C C . LEU A 1 294 ? -30.109 3.539 -28.109 1 51.59 294 LEU A C 1
ATOM 2400 O O . LEU A 1 294 ? -29.016 3.365 -27.547 1 51.59 294 LEU A O 1
ATOM 2404 N N . LYS A 1 295 ? -30.516 2.986 -29.219 1 54.41 295 LYS A N 1
ATOM 2405 C CA . LYS A 1 295 ? -29.625 2.068 -29.906 1 54.41 295 LYS A CA 1
ATOM 2406 C C . LYS A 1 295 ? -28.312 2.762 -30.297 1 54.41 295 LYS A C 1
ATOM 2408 O O . LYS A 1 295 ? -27.234 2.182 -30.172 1 54.41 295 LYS A O 1
ATOM 2413 N N . LEU A 1 296 ? -28.469 3.918 -30.703 1 54.5 296 LEU A N 1
ATOM 2414 C CA . LEU A 1 296 ? -27.281 4.672 -31.125 1 54.5 296 LEU A CA 1
ATOM 2415 C C . LEU A 1 296 ? -26.391 5.004 -29.938 1 54.5 296 LEU A C 1
ATOM 2417 O O . LEU A 1 296 ? -25.172 4.922 -30.031 1 54.5 296 LEU A O 1
ATOM 2421 N N . VAL A 1 297 ? -27.031 5.277 -28.938 1 56.28 297 VAL A N 1
ATOM 2422 C CA . VAL A 1 297 ? -26.281 5.641 -27.734 1 56.28 297 VAL A CA 1
ATOM 2423 C C . VAL A 1 297 ? -25.562 4.41 -27.188 1 56.28 297 VAL A C 1
ATOM 2425 O O . VAL A 1 297 ? -24.391 4.488 -26.797 1 56.28 297 VAL A O 1
ATOM 2428 N N . VAL A 1 298 ? -26.359 3.395 -27.312 1 59.34 298 VAL A N 1
ATOM 2429 C CA . VAL A 1 298 ? -25.781 2.133 -26.844 1 59.34 298 VAL A CA 1
ATOM 2430 C C . VAL A 1 298 ? -24.625 1.725 -27.75 1 59.34 298 VAL A C 1
ATOM 2432 O O . VAL A 1 298 ? -23.578 1.298 -27.281 1 59.34 298 VAL A O 1
ATOM 2435 N N . ASP A 1 299 ? -24.859 1.906 -29.016 1 58.59 299 ASP A N 1
ATOM 2436 C CA . ASP A 1 299 ? -23.844 1.561 -30 1 58.59 299 ASP A CA 1
ATOM 2437 C C . ASP A 1 299 ? -22.594 2.416 -29.797 1 58.59 299 ASP A C 1
ATOM 2439 O O . ASP A 1 299 ? -21.469 1.914 -29.891 1 58.59 299 ASP A O 1
ATOM 2443 N N . ASP A 1 300 ? -22.828 3.588 -29.547 1 56.44 300 ASP A N 1
ATOM 2444 C CA . ASP A 1 300 ? -21.719 4.504 -29.328 1 56.44 300 ASP A CA 1
ATOM 2445 C C . ASP A 1 300 ? -20.953 4.152 -28.062 1 56.44 300 ASP A C 1
ATOM 2447 O O . ASP A 1 300 ? -19.719 4.176 -28.047 1 56.44 300 ASP A O 1
ATOM 2451 N N . PHE A 1 301 ? -21.734 3.85 -27.172 1 55.66 301 PHE A N 1
ATOM 2452 C CA . PHE A 1 301 ? -21.125 3.438 -25.906 1 55.66 301 PHE A CA 1
ATOM 2453 C C . PHE A 1 301 ? -20.281 2.18 -26.109 1 55.66 301 PHE A C 1
ATOM 2455 O O . PHE A 1 301 ? -19.141 2.111 -25.641 1 55.66 301 PHE A O 1
ATOM 2462 N N . ASN A 1 302 ? 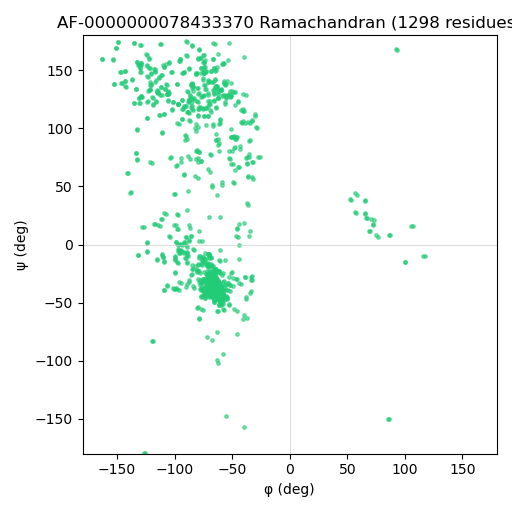-20.906 1.312 -26.766 1 58.25 302 ASN A N 1
ATOM 2463 C CA . ASN A 1 302 ? -20.234 0.05 -27.016 1 58.25 302 ASN A CA 1
ATOM 2464 C C . ASN A 1 302 ? -18.953 0.258 -27.844 1 58.25 302 ASN A C 1
ATOM 2466 O O . ASN A 1 302 ? -17.922 -0.362 -27.562 1 58.25 302 ASN A O 1
ATOM 2470 N N . LYS A 1 303 ? -19.062 1.092 -28.797 1 58.09 303 LYS A N 1
ATOM 2471 C CA . LYS A 1 303 ? -17.906 1.41 -29.625 1 58.09 303 LYS A CA 1
ATOM 2472 C C . LYS A 1 303 ? -16.812 2.082 -28.812 1 58.09 303 LYS A C 1
ATOM 2474 O O . LYS A 1 303 ? -15.625 1.774 -28.984 1 58.09 303 LYS A O 1
ATOM 2479 N N . LYS A 1 304 ? -17.219 2.891 -28 1 56.31 304 LYS A N 1
ATOM 2480 C CA . LYS A 1 304 ? -16.266 3.602 -27.172 1 56.31 304 LYS A CA 1
ATOM 2481 C C . LYS A 1 304 ? -15.562 2.648 -26.188 1 56.31 304 LYS A C 1
ATOM 2483 O O . LYS A 1 304 ? -14.352 2.734 -25.984 1 56.31 304 LYS A O 1
ATOM 2488 N N . GLN A 1 305 ? -16.422 1.821 -25.703 1 55.31 305 GLN A N 1
ATOM 2489 C CA . GLN A 1 305 ? -15.867 0.827 -24.797 1 55.31 305 GLN A CA 1
ATOM 2490 C C . GLN A 1 305 ? -14.914 -0.113 -25.516 1 55.31 305 GLN A C 1
ATOM 2492 O O . GLN A 1 305 ? -13.859 -0.472 -24.984 1 55.31 305 GLN A O 1
ATOM 2497 N N . GLN A 1 306 ? -15.336 -0.42 -26.734 1 54.06 306 GLN A N 1
ATOM 2498 C CA . GLN A 1 306 ? -14.5 -1.278 -27.562 1 54.06 306 GLN A CA 1
ATOM 2499 C C . GLN A 1 306 ? -13.219 -0.561 -27.984 1 54.06 306 GLN A C 1
ATOM 2501 O O . GLN A 1 306 ? -12.148 -1.17 -28.031 1 54.06 306 GLN A O 1
ATOM 2506 N N . SER A 1 307 ? -13.312 0.63 -28.297 1 55.38 307 SER A N 1
ATOM 2507 C CA . SER A 1 307 ? -12.148 1.405 -28.703 1 55.38 307 SER A CA 1
ATOM 2508 C C . SER A 1 307 ? -11.164 1.577 -27.547 1 55.38 307 SER A C 1
ATOM 2510 O O . SER A 1 307 ? -9.953 1.485 -27.75 1 55.38 307 SER A O 1
ATOM 2512 N N . LYS A 1 308 ? -11.695 1.886 -26.484 1 50.75 308 LYS A N 1
ATOM 2513 C CA . LYS A 1 308 ? -10.828 1.983 -25.312 1 50.75 308 LYS A CA 1
ATOM 2514 C C . LYS A 1 308 ? -10.07 0.679 -25.078 1 50.75 308 LYS A C 1
ATOM 2516 O O . LYS A 1 308 ? -8.891 0.696 -24.703 1 50.75 308 LYS A O 1
ATOM 2521 N N . PHE A 1 309 ? -10.789 -0.311 -25.406 1 48.34 309 PHE A N 1
ATOM 2522 C CA . PHE A 1 309 ? -10.195 -1.636 -25.281 1 48.34 309 PHE A CA 1
ATOM 2523 C C . PHE A 1 309 ? -9.18 -1.876 -26.406 1 48.34 309 PHE A C 1
ATOM 2525 O O . PHE A 1 309 ? -8.109 -2.439 -26.156 1 48.34 309 PHE A O 1
ATOM 2532 N N . HIS A 1 310 ? -9.484 -1.525 -27.625 1 47.09 310 HIS A N 1
ATOM 2533 C CA . HIS A 1 310 ? -8.555 -1.681 -28.75 1 47.09 310 HIS A CA 1
ATOM 2534 C C . HIS A 1 310 ? -7.332 -0.792 -28.578 1 47.09 310 HIS A C 1
ATOM 2536 O O . HIS A 1 310 ? -6.223 -1.173 -28.953 1 47.09 310 HIS A O 1
ATOM 2542 N N . GLN A 1 311 ? -7.508 0.339 -28.156 1 44.22 311 GLN A N 1
ATOM 2543 C CA . GLN A 1 311 ? -6.34 1.182 -27.938 1 44.22 311 GLN A CA 1
ATOM 2544 C C . GLN A 1 311 ? -5.422 0.579 -26.875 1 44.22 311 GLN A C 1
ATOM 2546 O O . GLN A 1 311 ? -4.195 0.678 -26.984 1 44.22 311 GLN A O 1
ATOM 2551 N N . LYS A 1 312 ? -5.957 -0.068 -25.953 1 43.75 312 LYS A N 1
ATOM 2552 C CA . LYS A 1 312 ? -5.137 -0.751 -24.953 1 43.75 312 LYS A CA 1
ATOM 2553 C C . LYS A 1 312 ? -4.426 -1.956 -25.562 1 43.75 312 LYS A C 1
ATOM 2555 O O . LYS A 1 312 ? -3.301 -2.281 -25.172 1 43.75 312 LYS A O 1
ATOM 2560 N N . ILE A 1 313 ? -5.047 -2.67 -26.578 1 37.44 313 ILE A N 1
ATOM 2561 C CA . ILE A 1 313 ? -4.426 -3.795 -27.281 1 37.44 313 ILE A CA 1
ATOM 2562 C C . ILE A 1 313 ? -3.375 -3.279 -28.25 1 37.44 313 ILE A C 1
ATOM 2564 O O . ILE A 1 313 ? -2.377 -3.955 -28.516 1 37.44 313 ILE A O 1
ATOM 2568 N N . GLN A 1 314 ? -3.561 -2.186 -28.969 1 34.38 314 GLN A N 1
ATOM 2569 C CA . GLN A 1 314 ? -2.596 -1.787 -29.984 1 34.38 314 GLN A CA 1
ATOM 2570 C C . GLN A 1 314 ? -1.235 -1.479 -29.359 1 34.38 314 GLN A C 1
ATOM 2572 O O . GLN A 1 314 ? -0.228 -1.401 -30.062 1 34.38 314 GLN A O 1
ATOM 2577 N N . ASP A 1 315 ? -1.159 -0.911 -28.188 1 36.5 315 ASP A N 1
ATOM 2578 C CA . ASP A 1 315 ? 0.242 -0.633 -27.891 1 36.5 315 ASP A CA 1
ATOM 2579 C C . ASP A 1 315 ? 1.076 -1.912 -27.922 1 36.5 315 ASP A C 1
ATOM 2581 O O . ASP A 1 315 ? 2.305 -1.855 -28.016 1 36.5 315 ASP A O 1
ATOM 2585 N N . LYS A 1 316 ? 0.686 -2.955 -27.109 1 33.34 316 LYS A N 1
ATOM 2586 C CA . LYS A 1 316 ? 1.648 -4.035 -26.922 1 33.34 316 LYS A CA 1
ATOM 2587 C C . LYS A 1 316 ? 1.651 -4.988 -28.109 1 33.34 316 LYS A C 1
ATOM 2589 O O . LYS A 1 316 ? 2.518 -5.863 -28.203 1 33.34 316 LYS A O 1
ATOM 2594 N N . SER A 1 317 ? 0.467 -5.543 -28.516 1 29.23 317 SER A N 1
ATOM 2595 C CA . SER A 1 317 ? 0.51 -6.867 -29.125 1 29.23 317 SER A CA 1
ATOM 2596 C C . SER A 1 317 ? 0.909 -6.785 -30.609 1 29.23 317 SER A C 1
ATOM 2598 O O . SER A 1 317 ? 0.317 -6.023 -31.375 1 29.23 317 SER A O 1
ATOM 2600 N N . VAL A 1 318 ? 2.15 -6.992 -31.016 1 30.42 318 VAL A N 1
ATOM 2601 C CA . VAL A 1 318 ? 2.445 -7.586 -32.312 1 30.42 318 VAL A CA 1
ATOM 2602 C C . VAL A 1 318 ? 1.39 -8.641 -32.656 1 30.42 318 VAL A C 1
ATOM 2604 O O . VAL A 1 318 ? 1.279 -9.656 -31.969 1 30.42 318 VAL A O 1
ATOM 2607 N N . VAL A 1 319 ? 0.247 -8.32 -33.031 1 29.11 319 VAL A N 1
ATOM 2608 C CA . VAL A 1 319 ? -0.798 -9.203 -33.531 1 29.11 319 VAL A CA 1
ATOM 2609 C C . VAL A 1 319 ? -0.195 -10.211 -34.531 1 29.11 319 VAL A C 1
ATOM 2611 O O . VAL A 1 319 ? 0.231 -9.844 -35.625 1 29.11 319 VAL A O 1
ATOM 2614 N N . GLN A 1 320 ? 0.68 -11.141 -34.094 1 28.22 320 GLN A N 1
ATOM 2615 C CA . GLN A 1 320 ? 0.91 -12.227 -35.031 1 28.22 320 GLN A CA 1
ATOM 2616 C C . GLN A 1 320 ? -0.406 -12.75 -35.625 1 28.22 320 GLN A C 1
ATOM 2618 O O . GLN A 1 320 ? -1.411 -12.82 -34.906 1 28.22 320 GLN A O 1
ATOM 2623 N N . GLU A 1 321 ? -0.572 -12.742 -36.906 1 28.69 321 GLU A N 1
ATOM 2624 C CA . GLU A 1 321 ? -1.618 -13.336 -37.719 1 28.69 321 GLU A CA 1
ATOM 2625 C C . GLU A 1 321 ? -2.025 -14.711 -37.188 1 28.69 321 GLU A C 1
ATOM 2627 O O . GLU A 1 321 ? -1.174 -15.57 -36.969 1 28.69 321 GLU A O 1
ATOM 2632 N N . LYS A 1 322 ? -3.176 -14.859 -36.531 1 32.94 322 LYS A N 1
ATOM 2633 C CA . LYS A 1 322 ? -3.762 -16.141 -36.125 1 32.94 322 LYS A CA 1
ATOM 2634 C C . LYS A 1 322 ? -3.824 -17.109 -37.312 1 32.94 322 LYS A C 1
ATOM 2636 O O . LYS A 1 322 ? -4.441 -16.812 -38.344 1 32.94 322 LYS A O 1
ATOM 2641 N N . PRO A 1 323 ? -2.844 -17.969 -37.562 1 29.16 323 PRO A N 1
ATOM 2642 C CA . PRO A 1 323 ? -3.184 -18.969 -38.562 1 29.16 323 PRO A CA 1
ATOM 2643 C C . PRO A 1 323 ? -4.543 -19.625 -38.312 1 29.16 323 PRO A C 1
ATOM 2645 O O . PRO A 1 323 ? -4.996 -19.688 -37.188 1 29.16 323 PRO A O 1
ATOM 2648 N N . ILE A 1 324 ? -5.441 -19.734 -39.312 1 30.56 324 ILE A N 1
ATOM 2649 C CA . ILE A 1 324 ? -6.703 -20.469 -39.406 1 30.56 324 ILE A CA 1
ATOM 2650 C C . ILE A 1 324 ? -6.52 -21.906 -38.938 1 30.56 324 ILE A C 1
ATOM 2652 O O . ILE A 1 324 ? -5.945 -22.734 -39.656 1 30.56 324 ILE A O 1
ATOM 2656 N N . ARG A 1 325 ? -5.961 -22.203 -37.719 1 31.78 325 ARG A N 1
ATOM 2657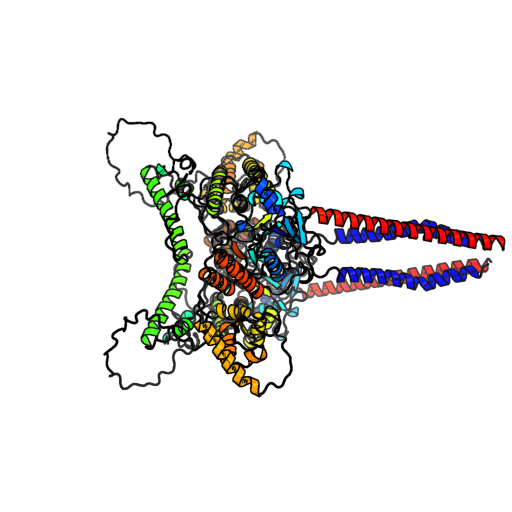 C CA . ARG A 1 325 ? -5.852 -23.609 -37.344 1 31.78 325 ARG A CA 1
ATOM 2658 C C . ARG A 1 325 ? -7.215 -24.297 -37.406 1 31.78 325 ARG A C 1
ATOM 2660 O O . ARG A 1 325 ? -8.234 -23.688 -37.094 1 31.78 325 ARG A O 1
ATOM 2667 N N . ASN A 1 326 ? -7.254 -25.531 -37.938 1 30.72 326 ASN A N 1
ATOM 2668 C CA . ASN A 1 326 ? -8.273 -26.562 -38.125 1 30.72 326 ASN A CA 1
ATOM 2669 C C . ASN A 1 326 ? -9.023 -26.828 -36.812 1 30.72 326 ASN A C 1
ATOM 2671 O O . ASN A 1 326 ? -8.43 -26.781 -35.719 1 30.72 326 ASN A O 1
ATOM 2675 N N . LYS A 1 327 ? -10.414 -26.891 -36.719 1 36.59 327 LYS A N 1
ATOM 2676 C CA . LYS A 1 327 ? -11.547 -27.016 -35.812 1 36.59 327 LYS A CA 1
ATOM 2677 C C . LYS A 1 327 ? -11.398 -28.219 -34.906 1 36.59 327 LYS A C 1
ATOM 2679 O O . LYS A 1 327 ? -12.266 -28.5 -34.062 1 36.59 327 LYS A O 1
ATOM 2684 N N . SER A 1 328 ? -10.688 -29.344 -35.25 1 33.72 328 SER A N 1
ATOM 2685 C CA . SER A 1 328 ? -11.117 -30.547 -34.531 1 33.72 328 SER A CA 1
ATOM 2686 C C . SER A 1 328 ? -10.797 -30.469 -33.062 1 33.72 328 SER A C 1
ATOM 2688 O O . SER A 1 328 ? -11.555 -30.984 -32.219 1 33.72 328 SER A O 1
ATOM 2690 N N . VAL A 1 329 ? -9.477 -30.812 -32.688 1 38.34 329 VAL A N 1
ATOM 2691 C CA . VAL A 1 329 ? -9.102 -31.312 -31.359 1 38.34 329 VAL A CA 1
ATOM 2692 C C . VAL A 1 329 ? -9.297 -30.234 -30.312 1 38.34 329 VAL A C 1
ATOM 2694 O O . VAL A 1 329 ? -8.766 -29.125 -30.453 1 38.34 329 VAL A O 1
ATOM 2697 N N . ASN A 1 330 ? -10.406 -30.281 -29.453 1 45.94 330 ASN A N 1
ATOM 2698 C CA . ASN A 1 330 ? -10.734 -29.469 -28.281 1 45.94 330 ASN A CA 1
ATOM 2699 C C . ASN A 1 330 ? -9.484 -29.125 -27.469 1 45.94 330 ASN A C 1
ATOM 2701 O O . ASN A 1 330 ? -9.016 -29.953 -26.688 1 45.94 330 ASN A O 1
ATOM 2705 N N . SER A 1 331 ? -8.633 -28.375 -27.859 1 56.12 331 SER A N 1
ATOM 2706 C CA . SER A 1 331 ? -7.395 -27.922 -27.219 1 56.12 331 SER A CA 1
ATOM 2707 C C . SER A 1 331 ? -7.648 -27.406 -25.812 1 56.12 331 SER A C 1
ATOM 2709 O O . SER A 1 331 ? -8.758 -26.969 -25.5 1 56.12 331 SER A O 1
ATOM 2711 N N . SER A 1 332 ? -6.848 -27.922 -24.781 1 58.69 332 SER A N 1
ATOM 2712 C CA . SER A 1 332 ? -6.855 -27.469 -23.391 1 58.69 332 SER A CA 1
ATOM 2713 C C . SER A 1 332 ? -7.133 -25.969 -23.297 1 58.69 332 SER A C 1
ATOM 2715 O O . SER A 1 332 ? -7.809 -25.516 -22.375 1 58.69 332 SER A O 1
ATOM 2717 N N . GLN A 1 333 ? -6.777 -25.25 -24.297 1 64.38 333 GLN A N 1
ATOM 2718 C CA . GLN A 1 333 ? -7.02 -23.812 -24.328 1 64.38 333 GLN A CA 1
ATOM 2719 C C . GLN A 1 333 ? -8.492 -23.516 -24.594 1 64.38 333 GLN A C 1
ATOM 2721 O O . GLN A 1 333 ? -9.047 -22.562 -24.047 1 64.38 333 GLN A O 1
ATOM 2726 N N . ASP A 1 334 ? -8.984 -24.438 -25.297 1 72.81 334 ASP A N 1
ATOM 2727 C CA . ASP A 1 334 ? -10.398 -24.266 -25.609 1 72.81 334 ASP A CA 1
ATOM 2728 C C . ASP A 1 334 ? -11.273 -24.547 -24.391 1 72.81 334 ASP A C 1
ATOM 2730 O O . ASP A 1 334 ? -12.227 -23.812 -24.109 1 72.81 334 ASP A O 1
ATOM 2734 N N . VAL A 1 335 ? -10.812 -25.547 -23.656 1 81.38 335 VAL A N 1
ATOM 2735 C CA . VAL A 1 335 ? -11.578 -25.906 -22.453 1 81.38 335 VAL A CA 1
ATOM 2736 C C . VAL A 1 335 ? -11.484 -24.781 -21.422 1 81.38 335 VAL A C 1
ATOM 2738 O O . VAL A 1 335 ? -12.477 -24.438 -20.797 1 81.38 335 VAL A O 1
ATOM 2741 N N . TYR A 1 336 ? -10.352 -24.25 -21.328 1 86.12 336 TYR A N 1
ATOM 2742 C CA . TYR A 1 336 ? -10.148 -23.141 -20.406 1 86.12 336 TYR A CA 1
ATOM 2743 C C . TYR A 1 336 ? -11.023 -21.938 -20.781 1 86.12 336 TYR A C 1
ATOM 2745 O O . TYR A 1 336 ? -11.688 -21.359 -19.922 1 86.12 336 TYR A O 1
ATOM 2753 N N . SER A 1 337 ? -11.055 -21.625 -22 1 88.69 337 SER A N 1
ATOM 2754 C CA . SER A 1 337 ? -11.844 -20.5 -22.484 1 88.69 337 SER A CA 1
ATOM 2755 C C . SER A 1 337 ? -13.336 -20.719 -22.234 1 88.69 337 SER A C 1
ATOM 2757 O O . SER A 1 337 ? -14.039 -19.812 -21.797 1 88.69 337 SER A O 1
ATOM 2759 N N . GLN A 1 338 ? -13.742 -21.922 -22.469 1 90.12 338 GLN A N 1
ATOM 2760 C CA . GLN A 1 338 ? -15.148 -22.234 -22.266 1 90.12 338 GLN A CA 1
ATOM 2761 C C . GLN A 1 338 ? -15.508 -22.188 -20.781 1 90.12 338 GLN A C 1
ATOM 2763 O O . GLN A 1 338 ? -16.609 -21.75 -20.422 1 90.12 338 GLN A O 1
ATOM 2768 N N . SER A 1 339 ? -14.602 -22.641 -19.984 1 93.38 339 SER A N 1
ATOM 2769 C CA . SER A 1 339 ? -14.828 -22.594 -18.547 1 93.38 339 SER A CA 1
ATOM 2770 C C . SER A 1 339 ? -14.938 -21.141 -18.062 1 93.38 339 SER A C 1
ATOM 2772 O O . SER A 1 339 ? -15.719 -20.844 -17.172 1 93.38 339 SER A O 1
ATOM 2774 N N . LEU A 1 340 ? -14.227 -20.25 -18.672 1 94.69 340 LEU A N 1
ATOM 2775 C CA . LEU A 1 340 ? -14.297 -18.828 -18.328 1 94.69 340 LEU A CA 1
ATOM 2776 C C . LEU A 1 340 ? -15.648 -18.25 -18.719 1 94.69 340 LEU A C 1
ATOM 2778 O O . LEU A 1 340 ? -16.25 -17.484 -17.953 1 94.69 340 LEU A O 1
ATOM 2782 N N . ILE A 1 341 ? -16.062 -18.641 -19.875 1 93.69 341 ILE A N 1
ATOM 2783 C CA . ILE A 1 341 ? -17.344 -18.156 -20.375 1 93.69 341 ILE A CA 1
ATOM 2784 C C . ILE A 1 341 ? -18.469 -18.641 -19.469 1 93.69 341 ILE A C 1
ATOM 2786 O O . ILE A 1 341 ? -19.344 -17.875 -19.078 1 93.69 341 ILE A O 1
ATOM 2790 N N . LYS A 1 342 ? -18.391 -19.906 -19.141 1 93.88 342 LYS A N 1
ATOM 2791 C CA . LYS A 1 342 ? -19.406 -20.469 -18.25 1 93.88 342 LYS A CA 1
ATOM 2792 C C . LYS A 1 342 ? -19.422 -19.766 -16.906 1 93.88 342 LYS A C 1
ATOM 2794 O O . LYS A 1 342 ? -20.484 -19.484 -16.344 1 93.88 342 LYS A O 1
ATOM 2799 N N . THR A 1 343 ? -18.25 -19.531 -16.375 1 96.69 343 THR A N 1
ATOM 2800 C CA . THR A 1 343 ? -18.141 -18.812 -15.102 1 96.69 343 THR A CA 1
ATOM 2801 C C . THR A 1 343 ? -18.734 -17.422 -15.219 1 96.69 343 THR A C 1
ATOM 2803 O O . THR A 1 343 ? -19.469 -16.969 -14.336 1 96.69 343 THR A O 1
ATOM 2806 N N . ASN A 1 344 ? -18.438 -16.766 -16.266 1 96.06 344 ASN A N 1
ATOM 2807 C CA . ASN A 1 344 ? -18.984 -15.43 -16.5 1 96.06 344 ASN A CA 1
ATOM 2808 C C . ASN A 1 344 ? -20.516 -15.461 -16.578 1 96.06 344 ASN A C 1
ATOM 2810 O O . ASN A 1 344 ? -21.188 -14.547 -16.078 1 96.06 344 ASN A O 1
ATOM 2814 N N . MET A 1 345 ? -21.047 -16.469 -17.219 1 94.69 345 MET A N 1
ATOM 2815 C CA . MET A 1 345 ? -22.5 -16.625 -17.312 1 94.69 345 MET A CA 1
ATOM 2816 C C . MET A 1 345 ? -23.125 -16.766 -15.922 1 94.69 345 MET A C 1
ATOM 2818 O O . MET A 1 345 ? -24.188 -16.203 -15.656 1 94.69 345 MET A O 1
ATOM 2822 N N . LEU A 1 346 ? -22.469 -17.516 -15.133 1 95.56 346 LEU A N 1
ATOM 2823 C CA . LEU A 1 346 ? -22.922 -17.625 -13.75 1 95.56 346 LEU A CA 1
ATOM 2824 C C . LEU A 1 346 ? -22.922 -16.266 -13.062 1 95.56 346 LEU A C 1
ATOM 2826 O O . LEU A 1 346 ? -23.906 -15.914 -12.391 1 95.56 346 LEU A O 1
ATOM 2830 N N . LEU A 1 347 ? -21.906 -15.516 -13.211 1 96.94 347 LEU A N 1
ATOM 2831 C CA . LEU A 1 347 ? -21.781 -14.211 -12.578 1 96.94 347 LEU A CA 1
ATOM 2832 C C . LEU A 1 347 ? -22.812 -13.234 -13.117 1 96.94 347 LEU A C 1
ATOM 2834 O O . LEU A 1 347 ? -23.328 -12.391 -12.383 1 96.94 347 LEU A O 1
ATOM 2838 N N . ASN A 1 348 ? -23.109 -13.406 -14.391 1 94.38 348 ASN A N 1
ATOM 2839 C CA . ASN A 1 348 ? -24.156 -12.57 -14.984 1 94.38 348 ASN A CA 1
ATOM 2840 C C . ASN A 1 348 ? -25.5 -12.797 -14.297 1 94.38 348 ASN A C 1
ATOM 2842 O O . ASN A 1 348 ? -26.281 -11.859 -14.125 1 94.38 348 ASN A O 1
ATOM 2846 N N . GLN A 1 349 ? -25.75 -13.914 -13.953 1 92.69 349 GLN A N 1
ATOM 2847 C CA . GLN A 1 349 ? -27.016 -14.258 -13.305 1 92.69 349 GLN A CA 1
ATOM 2848 C C . GLN A 1 349 ? -27.125 -13.594 -11.938 1 92.69 349 GLN A C 1
ATOM 2850 O O . GLN A 1 349 ? -28.219 -13.188 -11.531 1 92.69 349 GLN A O 1
ATOM 2855 N N . TRP A 1 350 ? -26.031 -13.492 -11.32 1 94.38 350 TRP A N 1
ATOM 2856 C CA . TRP A 1 350 ? -26.078 -13.008 -9.945 1 94.38 350 TRP A CA 1
ATOM 2857 C C . TRP A 1 350 ? -25.812 -11.5 -9.898 1 94.38 350 TRP A C 1
ATOM 2859 O O . TRP A 1 350 ? -26.375 -10.797 -9.047 1 94.38 350 TRP A O 1
ATOM 2869 N N . TYR A 1 351 ? -25.016 -10.992 -10.781 1 94.5 351 TYR A N 1
ATOM 2870 C CA . TYR A 1 351 ? -24.562 -9.617 -10.617 1 94.5 351 TYR A CA 1
ATOM 2871 C C . TYR A 1 351 ? -24.906 -8.781 -11.844 1 94.5 351 TYR A C 1
ATOM 2873 O O . TYR A 1 351 ? -24.594 -7.586 -11.898 1 94.5 351 TYR A O 1
ATOM 2881 N N . GLY A 1 352 ? -25.547 -9.352 -12.773 1 90.75 352 GLY A N 1
ATOM 2882 C CA . GLY A 1 352 ? -25.906 -8.633 -13.984 1 90.75 352 GLY A CA 1
ATOM 2883 C C . GLY A 1 352 ? -24.875 -8.781 -15.086 1 90.75 352 GLY A C 1
ATOM 2884 O O . GLY A 1 352 ? -23.75 -9.234 -14.844 1 90.75 352 GLY A O 1
ATOM 2885 N N . PHE A 1 353 ? -25.266 -8.359 -16.281 1 90.06 353 PHE A N 1
ATOM 2886 C CA . PHE A 1 353 ? -24.438 -8.531 -17.469 1 90.06 353 PHE A CA 1
ATOM 2887 C C . PHE A 1 353 ? -23.406 -7.414 -17.578 1 90.06 353 PHE A C 1
ATOM 2889 O O . PHE A 1 353 ? -23.75 -6.234 -17.469 1 90.06 353 PHE A O 1
ATOM 2896 N N . ARG A 1 354 ? -22.172 -7.773 -17.672 1 88.81 354 ARG A N 1
ATOM 2897 C CA . ARG A 1 354 ? -21.094 -6.816 -17.875 1 88.81 354 ARG A CA 1
ATOM 2898 C C . ARG A 1 354 ? -19.828 -7.516 -18.359 1 88.81 354 ARG A C 1
ATOM 2900 O O . ARG A 1 354 ? -19.703 -8.734 -18.234 1 88.81 354 ARG A O 1
ATOM 2907 N N . ALA A 1 355 ? -19 -6.727 -18.938 1 90.19 355 ALA A N 1
ATOM 2908 C CA . ALA A 1 355 ? -17.703 -7.25 -19.328 1 90.19 355 ALA A CA 1
ATOM 2909 C C . ALA A 1 355 ? -16.766 -7.363 -18.125 1 90.19 355 ALA A C 1
ATOM 2911 O O . ALA A 1 355 ? -16.656 -6.426 -17.328 1 90.19 355 ALA A O 1
ATOM 2912 N N . ARG A 1 356 ? -16.25 -8.516 -17.984 1 94.62 356 ARG A N 1
ATOM 2913 C CA . ARG A 1 356 ? -15.352 -8.766 -16.859 1 94.62 356 ARG A CA 1
ATOM 2914 C C . ARG A 1 356 ? -13.953 -9.125 -17.328 1 94.62 356 ARG A C 1
ATOM 2916 O O . ARG A 1 356 ? -13.789 -9.664 -18.438 1 94.62 356 ARG A O 1
ATOM 2923 N N . ASN A 1 357 ? -12.945 -8.789 -16.5 1 92.69 357 ASN A N 1
ATOM 2924 C CA . ASN A 1 357 ? -11.555 -9.133 -16.781 1 92.69 357 ASN A CA 1
ATOM 2925 C C . ASN A 1 357 ? -11.125 -10.391 -16.047 1 92.69 357 ASN A C 1
ATOM 2927 O O . ASN A 1 357 ? -11.477 -10.586 -14.875 1 92.69 357 ASN A O 1
ATOM 2931 N N . VAL A 1 358 ? -10.391 -11.211 -16.766 1 93 358 VAL A N 1
ATOM 2932 C CA . VAL A 1 358 ? -9.797 -12.383 -16.141 1 93 358 VAL A CA 1
ATOM 2933 C C . VAL A 1 358 ? -8.562 -11.961 -15.336 1 93 358 VAL A C 1
ATOM 2935 O O . VAL A 1 358 ? -8 -10.891 -15.57 1 93 358 VAL A O 1
ATOM 2938 N N . LEU A 1 359 ? -8.156 -12.766 -14.43 1 93.06 359 LEU A N 1
ATOM 2939 C CA . LEU A 1 359 ? -7.016 -12.469 -13.578 1 93.06 359 LEU A CA 1
ATOM 2940 C C . LEU A 1 359 ? -5.707 -12.797 -14.289 1 93.06 359 LEU A C 1
ATOM 2942 O O . LEU A 1 359 ? -5.66 -13.703 -15.117 1 93.06 359 LEU A O 1
ATOM 2946 N N . ALA A 1 360 ? -4.691 -11.984 -13.969 1 93.06 360 ALA A N 1
ATOM 2947 C CA . ALA A 1 360 ? -3.344 -12.328 -14.414 1 93.06 360 ALA A CA 1
ATOM 2948 C C . ALA A 1 360 ? -2.842 -13.594 -13.727 1 93.06 360 ALA A C 1
ATOM 2950 O O . ALA A 1 360 ? -3.436 -14.055 -12.742 1 93.06 360 ALA A O 1
ATOM 2951 N N . HIS A 1 361 ? -1.854 -14.18 -14.359 1 92.25 361 HIS A N 1
ATOM 2952 C CA . HIS A 1 361 ? -1.254 -15.359 -13.766 1 92.25 361 HIS A CA 1
ATOM 2953 C C . HIS A 1 361 ? -0.29 -14.984 -12.641 1 92.25 361 HIS A C 1
ATOM 2955 O O . HIS A 1 361 ? 0.921 -14.898 -12.859 1 92.25 361 HIS A O 1
ATOM 2961 N N . VAL A 1 362 ? -0.819 -14.719 -11.562 1 94 362 VAL A N 1
ATOM 2962 C CA . VAL A 1 362 ? -0.078 -14.32 -10.367 1 94 362 VAL A CA 1
ATOM 2963 C C . VAL A 1 362 ? -0.461 -15.219 -9.195 1 94 362 VAL A C 1
ATOM 2965 O O . VAL A 1 362 ? -1.221 -16.172 -9.367 1 94 362 VAL A O 1
ATOM 2968 N N . GLY A 1 363 ? 0.142 -14.938 -8.086 1 95.12 363 GLY A N 1
ATOM 2969 C CA . GLY A 1 363 ? -0.344 -15.562 -6.867 1 95.12 363 GLY A CA 1
ATOM 2970 C C . GLY A 1 363 ? -1.65 -14.969 -6.375 1 95.12 363 GLY A C 1
ATOM 2971 O O . GLY A 1 363 ? -1.851 -13.758 -6.434 1 95.12 363 GLY A O 1
ATOM 2972 N N . PHE A 1 364 ? -2.551 -15.859 -5.953 1 96.81 364 PHE A N 1
ATOM 2973 C CA . PHE A 1 364 ? -3.869 -15.406 -5.527 1 96.81 364 PHE A CA 1
ATOM 2974 C C . PHE A 1 364 ? -3.969 -15.391 -4.008 1 96.81 364 PHE A C 1
ATOM 2976 O O . PHE A 1 364 ? -3.832 -16.438 -3.359 1 96.81 364 PHE A O 1
ATOM 2983 N N . LEU A 1 365 ? -4.148 -14.195 -3.51 1 97.31 365 LEU A N 1
ATOM 2984 C CA . LEU A 1 365 ? -4.422 -14.109 -2.078 1 97.31 365 LEU A CA 1
ATOM 2985 C C . LEU A 1 365 ? -5.875 -14.477 -1.78 1 97.31 365 LEU A C 1
ATOM 2987 O O . LEU A 1 365 ? -6.797 -13.805 -2.252 1 97.31 365 LEU A O 1
ATOM 2991 N N . LEU A 1 366 ? -6.07 -15.523 -1.015 1 98.06 366 LEU A N 1
ATOM 2992 C CA . LEU A 1 366 ? -7.398 -16.016 -0.675 1 98.06 366 LEU A CA 1
ATOM 2993 C C . LEU A 1 366 ? -7.648 -15.922 0.827 1 98.06 366 LEU A C 1
ATOM 2995 O O . LEU A 1 366 ? -6.707 -15.984 1.62 1 98.06 366 LEU A O 1
ATOM 2999 N N . GLU A 1 367 ? -8.875 -15.703 1.134 1 97.31 367 GLU A N 1
ATOM 3000 C CA . GLU A 1 367 ? -9.297 -15.648 2.529 1 97.31 367 GLU A CA 1
ATOM 3001 C C . GLU A 1 367 ? -10.383 -16.688 2.82 1 97.31 367 GLU A C 1
ATOM 3003 O O . GLU A 1 367 ? -11.391 -16.75 2.115 1 97.31 367 GLU A O 1
ATOM 3008 N N . LYS A 1 368 ? -10.242 -17.406 3.869 1 97.44 368 LYS A N 1
ATOM 3009 C CA . LYS A 1 368 ? -11.109 -18.547 4.18 1 97.44 368 LYS A CA 1
ATOM 3010 C C . LYS A 1 368 ? -12.562 -18.094 4.324 1 97.44 368 LYS A C 1
ATOM 3012 O O . LYS A 1 368 ? -13.461 -18.656 3.689 1 97.44 368 LYS A O 1
ATOM 3017 N N . PRO A 1 369 ? -12.828 -17.031 5.109 1 97.06 369 PRO A N 1
ATOM 3018 C CA . PRO A 1 369 ? -14.234 -16.625 5.246 1 97.06 369 PRO A CA 1
ATOM 3019 C C . PRO A 1 369 ? -14.859 -16.188 3.924 1 97.06 369 PRO A C 1
ATOM 3021 O O . PRO A 1 369 ? -16.047 -16.406 3.699 1 97.06 369 PRO A O 1
ATOM 3024 N N . VAL A 1 370 ? -14.125 -15.586 3.07 1 97.94 370 VAL A N 1
ATOM 3025 C CA . VAL A 1 370 ? -14.641 -15.141 1.776 1 97.94 370 VAL A CA 1
ATOM 3026 C C . VAL A 1 370 ? -14.914 -16.359 0.891 1 97.94 370 VAL A C 1
ATOM 3028 O O . VAL A 1 370 ? -15.914 -16.391 0.171 1 97.94 370 VAL A O 1
ATOM 3031 N N . ILE A 1 371 ? -14.016 -17.359 0.94 1 98.25 371 ILE A N 1
ATOM 3032 C CA . ILE A 1 371 ? -14.211 -18.594 0.194 1 98.25 371 ILE A CA 1
ATOM 3033 C C . ILE A 1 371 ? -15.516 -19.25 0.632 1 98.25 371 ILE A C 1
ATOM 3035 O O . ILE A 1 371 ? -16.328 -19.656 -0.206 1 98.25 371 ILE A O 1
ATOM 3039 N N . GLU A 1 372 ? -15.688 -19.297 1.896 1 97.62 372 GLU A N 1
ATOM 3040 C CA . GLU A 1 372 ? -16.891 -19.938 2.434 1 97.62 372 GLU A CA 1
ATOM 3041 C C . GLU A 1 372 ? -18.156 -19.203 1.997 1 97.62 372 GLU A C 1
ATOM 3043 O O . GLU A 1 372 ? -19.156 -19.828 1.64 1 97.62 372 GLU A O 1
ATOM 3048 N N . ALA A 1 373 ? -18.109 -17.906 2.035 1 97.94 373 ALA A N 1
ATOM 3049 C CA . ALA A 1 373 ? -19.25 -17.094 1.6 1 97.94 373 ALA A CA 1
ATOM 3050 C C . ALA A 1 373 ? -19.531 -17.312 0.118 1 97.94 373 ALA A C 1
ATOM 3052 O O . ALA A 1 373 ? -20.688 -17.453 -0.279 1 97.94 373 ALA A O 1
ATOM 3053 N N . MET A 1 374 ? -18.531 -17.312 -0.703 1 98.12 374 MET A N 1
ATOM 3054 C CA . MET A 1 374 ? -18.688 -17.547 -2.135 1 98.12 374 MET A CA 1
ATOM 3055 C C . MET A 1 374 ? -19.281 -18.938 -2.396 1 98.12 374 MET A C 1
ATOM 3057 O O . MET A 1 374 ? -20.203 -19.078 -3.207 1 98.12 374 MET A O 1
ATOM 3061 N N . GLN A 1 375 ? -18.734 -19.953 -1.722 1 97.44 375 GLN A N 1
ATOM 3062 C CA . GLN A 1 375 ? -19.188 -21.328 -1.932 1 97.44 375 GLN A CA 1
ATOM 3063 C C . GLN A 1 375 ? -20.625 -21.5 -1.491 1 97.44 375 GLN A C 1
ATOM 3065 O O . GLN A 1 375 ? -21.375 -22.297 -2.08 1 97.44 375 GLN A O 1
ATOM 3070 N N . ALA A 1 376 ? -21 -20.812 -0.456 1 97.31 376 ALA A N 1
ATOM 3071 C CA . ALA A 1 376 ? -22.406 -20.844 -0.033 1 97.31 376 ALA A CA 1
ATOM 3072 C C . ALA A 1 376 ? -23.312 -20.234 -1.094 1 97.31 376 ALA A C 1
ATOM 3074 O O . ALA A 1 376 ? -24.391 -20.75 -1.372 1 97.31 376 ALA A O 1
ATOM 3075 N N . LYS A 1 377 ? -22.891 -19.188 -1.703 1 97.12 377 LYS A N 1
ATOM 3076 C CA . LYS A 1 377 ? -23.703 -18.484 -2.695 1 97.12 377 LYS A CA 1
ATOM 3077 C C . LYS A 1 377 ? -23.781 -19.281 -3.996 1 97.12 377 LYS A C 1
ATOM 3079 O O . LYS A 1 377 ? -24.859 -19.406 -4.582 1 97.12 377 LYS A O 1
ATOM 3084 N N . PHE A 1 378 ? -22.609 -19.781 -4.449 1 97.38 378 PHE A N 1
ATOM 3085 C CA . PHE A 1 378 ? -22.547 -20.547 -5.688 1 97.38 378 PHE A CA 1
ATOM 3086 C C . PHE A 1 378 ? -22.5 -22.047 -5.391 1 97.38 378 PHE A C 1
ATOM 3088 O O . PHE A 1 378 ? -21.734 -22.781 -6.016 1 97.38 378 PHE A O 1
ATOM 3095 N N . TYR A 1 379 ? -23.25 -22.5 -4.52 1 96.19 379 TYR A N 1
ATOM 3096 C CA . TYR A 1 379 ? -23.156 -23.844 -3.98 1 96.19 379 TYR A CA 1
ATOM 3097 C C . TYR A 1 379 ? -23.344 -24.891 -5.078 1 96.19 379 TYR A C 1
ATOM 3099 O O . TYR A 1 379 ? -22.562 -25.828 -5.18 1 96.19 379 TYR A O 1
ATOM 3107 N N . LYS A 1 380 ? -24.312 -24.719 -5.969 1 95.81 380 LYS A N 1
ATOM 3108 C CA . LYS A 1 380 ? -24.625 -25.703 -7.004 1 95.81 380 LYS A CA 1
ATOM 3109 C C . LYS A 1 380 ? -23.484 -25.844 -7.996 1 95.81 380 LYS A C 1
ATOM 3111 O O . LYS A 1 380 ? -23.016 -26.953 -8.266 1 95.81 380 LYS A O 1
ATOM 3116 N N . GLU A 1 381 ? -23 -24.734 -8.5 1 95.75 381 GLU A N 1
ATOM 3117 C CA . GLU A 1 381 ? -21.953 -24.75 -9.508 1 95.75 381 GLU A CA 1
ATOM 3118 C C . GLU A 1 381 ? -20.625 -25.203 -8.906 1 95.75 381 GLU A C 1
ATOM 3120 O O . GLU A 1 381 ? -19.844 -25.906 -9.562 1 95.75 381 GLU A O 1
ATOM 3125 N N . ILE A 1 382 ? -20.359 -24.844 -7.637 1 96.31 382 ILE A N 1
ATOM 3126 C CA . ILE A 1 382 ? -19.125 -25.234 -6.973 1 96.31 382 ILE A CA 1
ATOM 3127 C C . ILE A 1 382 ? -19.125 -26.734 -6.711 1 96.31 382 ILE A C 1
ATOM 3129 O O . ILE A 1 382 ? -18.109 -27.422 -6.922 1 96.31 382 ILE A O 1
ATOM 3133 N N . THR A 1 383 ? -20.25 -27.266 -6.293 1 95.5 383 THR A N 1
ATOM 3134 C CA . THR A 1 383 ? -20.359 -28.688 -6.039 1 95.5 383 THR A CA 1
ATOM 3135 C C . THR A 1 383 ? -20.203 -29.484 -7.332 1 95.5 383 THR A C 1
ATOM 3137 O O . THR A 1 383 ? -19.531 -30.516 -7.355 1 95.5 383 THR A O 1
ATOM 3140 N N . ALA A 1 384 ? -20.781 -28.969 -8.375 1 95.62 384 ALA A N 1
ATOM 3141 C CA . ALA A 1 384 ? -20.641 -29.625 -9.672 1 95.62 384 ALA A CA 1
ATOM 3142 C C . ALA A 1 384 ? -19.172 -29.656 -10.117 1 95.62 384 ALA A C 1
ATOM 3144 O O . ALA A 1 384 ? -18.703 -30.672 -10.641 1 95.62 384 ALA A O 1
ATOM 3145 N N . THR A 1 385 ? -18.484 -28.562 -9.914 1 96.44 385 THR A N 1
ATOM 3146 C CA . THR A 1 385 ? -17.062 -28.484 -10.266 1 96.44 385 THR A CA 1
ATOM 3147 C C . THR A 1 385 ? -16.234 -29.406 -9.391 1 96.44 385 THR A C 1
ATOM 3149 O O . THR A 1 385 ? -15.328 -30.094 -9.875 1 96.44 385 THR A O 1
ATOM 3152 N N . ALA A 1 386 ? -16.578 -29.5 -8.117 1 95.69 386 ALA A N 1
ATOM 3153 C CA . ALA A 1 386 ? -15.844 -30.344 -7.164 1 95.69 386 ALA A CA 1
ATOM 3154 C C . ALA A 1 386 ? -15.961 -31.812 -7.516 1 95.69 386 ALA A C 1
ATOM 3156 O O . ALA A 1 386 ? -15.047 -32.594 -7.25 1 95.69 386 ALA A O 1
ATOM 3157 N N . LYS A 1 387 ? -17 -32.188 -8.188 1 94.19 387 LYS A N 1
ATOM 3158 C CA . LYS A 1 387 ? -17.266 -33.594 -8.523 1 94.19 387 LYS A CA 1
ATOM 3159 C C . LYS A 1 387 ? -16.625 -33.969 -9.844 1 94.19 387 LYS A C 1
ATOM 3161 O O . LYS A 1 387 ? -16.578 -35.156 -10.203 1 94.19 387 LYS A O 1
ATOM 3166 N N . SER A 1 388 ? -16.094 -33 -10.484 1 92.88 388 SER A N 1
ATOM 3167 C CA . SER A 1 388 ? -15.508 -33.281 -11.789 1 92.88 388 SER A CA 1
ATOM 3168 C C . SER A 1 388 ? -14.188 -34 -11.664 1 92.88 388 SER A C 1
ATOM 3170 O O . SER A 1 388 ? -13.297 -33.594 -10.914 1 92.88 388 SER A O 1
ATOM 3172 N N . ARG A 1 389 ? -14.047 -35.094 -12.352 1 91.44 389 ARG A N 1
ATOM 3173 C CA . ARG A 1 389 ? -12.82 -35.875 -12.305 1 91.44 389 ARG A CA 1
ATOM 3174 C C . ARG A 1 389 ? -11.766 -35.312 -13.25 1 91.44 389 ARG A C 1
ATOM 3176 O O . ARG A 1 389 ? -10.57 -35.406 -12.992 1 91.44 389 ARG A O 1
ATOM 3183 N N . PHE A 1 390 ? -12.273 -34.844 -14.422 1 89.38 390 PHE A N 1
ATOM 3184 C CA . PHE A 1 390 ? -11.391 -34.219 -15.406 1 89.38 390 PHE A CA 1
ATOM 3185 C C . PHE A 1 390 ? -11.844 -32.812 -15.711 1 89.38 390 PHE A C 1
ATOM 3187 O O . PHE A 1 390 ? -12.992 -32.438 -15.438 1 89.38 390 PHE A O 1
ATOM 3194 N N . ARG A 1 391 ? -10.898 -32.062 -16.25 1 86.06 391 ARG A N 1
ATOM 3195 C CA . ARG A 1 391 ? -11.234 -30.688 -16.641 1 86.06 391 ARG A CA 1
ATOM 3196 C C . ARG A 1 391 ? -12.43 -30.672 -17.594 1 86.06 391 ARG A C 1
ATOM 3198 O O . ARG A 1 391 ? -12.461 -31.438 -18.562 1 86.06 391 ARG A O 1
ATOM 3205 N N . SER A 1 392 ? -13.391 -29.906 -17.234 1 88.69 392 SER A N 1
ATOM 3206 C CA . SER A 1 392 ? -14.609 -29.812 -18.031 1 88.69 392 SER A CA 1
ATOM 3207 C C . SER A 1 392 ? -14.891 -28.359 -18.422 1 88.69 392 SER A C 1
ATOM 3209 O O . SER A 1 392 ? -14.539 -27.438 -17.688 1 88.69 392 SER A O 1
ATOM 3211 N N . PRO A 1 393 ? -15.43 -28.203 -19.625 1 89.25 393 PRO A N 1
ATOM 3212 C CA . PRO A 1 393 ? -15.797 -26.844 -20.031 1 89.25 393 PRO A CA 1
ATOM 3213 C C . PRO A 1 393 ? -16.844 -26.203 -19.125 1 89.25 393 PRO A C 1
ATOM 3215 O O . PRO A 1 393 ? -17.016 -24.984 -19.125 1 89.25 393 PRO A O 1
ATOM 3218 N N . ASN A 1 394 ? -17.438 -27.016 -18.312 1 89.88 394 ASN A N 1
ATOM 3219 C CA . ASN A 1 394 ? -18.5 -26.516 -17.438 1 89.88 394 ASN A CA 1
ATOM 3220 C C . ASN A 1 394 ? -17.984 -26.219 -16.031 1 89.88 394 ASN A C 1
ATOM 3222 O O . ASN A 1 394 ? -18.734 -25.734 -15.18 1 89.88 394 ASN A O 1
ATOM 3226 N N . ASP A 1 395 ? -16.734 -26.406 -15.875 1 93.81 395 ASP A N 1
ATOM 3227 C CA . ASP A 1 395 ? -16.156 -26.156 -14.562 1 93.81 395 ASP A CA 1
ATOM 3228 C C . ASP A 1 395 ? -16.031 -24.656 -14.297 1 93.81 395 ASP A C 1
ATOM 3230 O O . ASP A 1 395 ? -15.828 -23.875 -15.219 1 93.81 395 ASP A O 1
ATOM 3234 N N . LEU A 1 396 ? -16.156 -24.328 -13.086 1 95.38 396 LEU A N 1
ATOM 3235 C CA . LEU A 1 396 ? -15.938 -22.953 -12.68 1 95.38 396 LEU A CA 1
ATOM 3236 C C . LEU A 1 396 ? -14.445 -22.656 -12.562 1 95.38 396 LEU A C 1
ATOM 3238 O O . LEU A 1 396 ? -13.688 -23.453 -12.016 1 95.38 396 LEU A O 1
ATOM 3242 N N . GLN A 1 397 ? -14.109 -21.562 -13.227 1 94.81 397 GLN A N 1
ATOM 3243 C CA . GLN A 1 397 ? -12.758 -21.094 -12.984 1 94.81 397 GLN A CA 1
ATOM 3244 C C . GLN A 1 397 ? -12.641 -20.422 -11.609 1 94.81 397 GLN A C 1
ATOM 3246 O O . GLN A 1 397 ? -13.117 -19.312 -11.414 1 94.81 397 GLN A O 1
ATOM 3251 N N . TYR A 1 398 ? -11.992 -21.016 -10.773 1 95.44 398 TYR A N 1
ATOM 3252 C CA . TYR A 1 398 ? -12.039 -20.734 -9.344 1 95.44 398 TYR A CA 1
ATOM 3253 C C . TYR A 1 398 ? -11.562 -19.312 -9.047 1 95.44 398 TYR A C 1
ATOM 3255 O O . TYR A 1 398 ? -12.258 -18.547 -8.383 1 95.44 398 TYR A O 1
ATOM 3263 N N . ALA A 1 399 ? -10.312 -18.953 -9.453 1 95.5 399 ALA A N 1
ATOM 3264 C CA . ALA A 1 399 ? -9.758 -17.625 -9.172 1 95.5 399 ALA A CA 1
ATOM 3265 C C . ALA A 1 399 ? -10.648 -16.531 -9.758 1 95.5 399 ALA A C 1
ATOM 3267 O O . ALA A 1 399 ? -10.883 -15.5 -9.109 1 95.5 399 ALA A O 1
ATOM 3268 N N . PHE A 1 400 ? -11.102 -16.766 -10.945 1 97.12 400 PHE A N 1
ATOM 3269 C CA . PHE A 1 400 ? -11.969 -15.797 -11.602 1 97.12 400 PHE A CA 1
ATOM 3270 C C . PHE A 1 400 ? -13.273 -15.617 -10.828 1 97.12 400 PHE A C 1
ATOM 3272 O O . PHE A 1 400 ? -13.703 -14.492 -10.578 1 97.12 400 PHE A O 1
ATOM 3279 N N . ALA A 1 401 ? -13.852 -16.672 -10.445 1 97.69 401 ALA A N 1
ATOM 3280 C CA . ALA A 1 401 ? -15.086 -16.641 -9.656 1 97.69 401 ALA A CA 1
ATOM 3281 C C . ALA A 1 401 ? -14.852 -15.953 -8.312 1 97.69 401 ALA A C 1
ATOM 3283 O O . ALA A 1 401 ? -15.633 -15.094 -7.898 1 97.69 401 ALA A O 1
ATOM 3284 N N . TYR A 1 402 ? -13.828 -16.312 -7.656 1 98.12 402 TYR A N 1
ATOM 3285 C CA . TYR A 1 402 ? -13.531 -15.781 -6.328 1 98.12 402 TYR A CA 1
ATOM 3286 C C . TYR A 1 402 ? -13.359 -14.266 -6.367 1 98.12 402 TYR A C 1
ATOM 3288 O O . TYR A 1 402 ? -13.992 -13.547 -5.598 1 98.12 402 TYR A O 1
ATOM 3296 N N . TYR A 1 403 ? -12.539 -13.789 -7.23 1 97.94 403 TYR A N 1
ATOM 3297 C CA . TYR A 1 403 ? -12.234 -12.367 -7.25 1 97.94 403 TYR A CA 1
ATOM 3298 C C . TYR A 1 403 ? -13.414 -11.562 -7.793 1 97.94 403 TYR A C 1
ATOM 3300 O O . TYR A 1 403 ? -13.633 -10.414 -7.391 1 97.94 403 TYR A O 1
ATOM 3308 N N . SER A 1 404 ? -14.156 -12.164 -8.68 1 97.69 404 SER A N 1
ATOM 3309 C CA . SER A 1 404 ? -15.383 -11.492 -9.117 1 97.69 404 SER A CA 1
ATOM 3310 C C . SER A 1 404 ? -16.391 -11.391 -7.973 1 97.69 404 SER A C 1
ATOM 3312 O O . SER A 1 404 ? -17.031 -10.352 -7.793 1 97.69 404 SER A O 1
ATOM 3314 N N . PHE A 1 405 ? -16.547 -12.523 -7.266 1 97.94 405 PHE A N 1
ATOM 3315 C CA . PHE A 1 405 ? -17.375 -12.492 -6.074 1 97.94 405 PHE A CA 1
ATOM 3316 C C . PHE A 1 405 ? -16.922 -11.406 -5.109 1 97.94 405 PHE A C 1
ATOM 3318 O O . PHE A 1 405 ? -17.734 -10.633 -4.605 1 97.94 405 PHE A O 1
ATOM 3325 N N . LEU A 1 406 ? -15.633 -11.359 -4.906 1 98.06 406 LEU A N 1
ATOM 3326 C CA . LEU A 1 406 ? -15.039 -10.391 -3.99 1 98.06 406 LEU A CA 1
ATOM 3327 C C . LEU A 1 406 ? -15.312 -8.961 -4.453 1 98.06 406 LEU A C 1
ATOM 3329 O O . LEU A 1 406 ? -15.633 -8.094 -3.641 1 98.06 406 LEU A O 1
ATOM 3333 N N . MET A 1 407 ? -15.219 -8.719 -5.688 1 97 407 MET A N 1
ATOM 3334 C CA . MET A 1 407 ? -15.344 -7.375 -6.246 1 97 407 MET A CA 1
ATOM 3335 C C . MET A 1 407 ? -16.812 -6.969 -6.352 1 97 407 MET A C 1
ATOM 3337 O O . MET A 1 407 ? -17.141 -5.789 -6.23 1 97 407 MET A O 1
ATOM 3341 N N . GLU A 1 408 ? -17.703 -7.902 -6.531 1 96.62 408 GLU A N 1
ATOM 3342 C CA . GLU A 1 408 ? -19.062 -7.52 -6.934 1 96.62 408 GLU A CA 1
ATOM 3343 C C . GLU A 1 408 ? -20.062 -7.738 -5.801 1 96.62 408 GLU A C 1
ATOM 3345 O O . GLU A 1 408 ? -21.172 -7.219 -5.84 1 96.62 408 GLU A O 1
ATOM 3350 N N . GLU A 1 409 ? -19.672 -8.469 -4.801 1 96.75 409 GLU A N 1
ATOM 3351 C CA . GLU A 1 409 ? -20.578 -8.695 -3.682 1 96.75 409 GLU A CA 1
ATOM 3352 C C . GLU A 1 409 ? -20.875 -7.395 -2.939 1 96.75 409 GLU A C 1
ATOM 3354 O O . GLU A 1 409 ? -19.969 -6.582 -2.725 1 96.75 409 GLU A O 1
ATOM 3359 N N . THR A 1 410 ? -22.141 -7.16 -2.619 1 95.12 410 THR A N 1
ATOM 3360 C CA . THR A 1 410 ? -22.562 -5.941 -1.932 1 95.12 410 THR A CA 1
ATOM 3361 C C . THR A 1 410 ? -23.312 -6.273 -0.644 1 95.12 410 THR A C 1
ATOM 3363 O O . THR A 1 410 ? -23.75 -7.41 -0.449 1 95.12 410 THR A O 1
ATOM 3366 N N . LYS A 1 411 ? -23.281 -5.43 0.235 1 94.88 411 LYS A N 1
ATOM 3367 C CA . LYS A 1 411 ? -24.062 -5.508 1.47 1 94.88 411 LYS A CA 1
ATOM 3368 C C . LYS A 1 411 ? -25 -4.312 1.604 1 94.88 411 LYS A C 1
ATOM 3370 O O . LYS A 1 411 ? -24.656 -3.201 1.189 1 94.88 411 LYS A O 1
ATOM 3375 N N . LYS A 1 412 ? -26.172 -4.59 2.014 1 94.06 412 LYS A N 1
ATOM 3376 C CA . LYS A 1 412 ? -27.141 -3.529 2.25 1 94.06 412 LYS A CA 1
ATOM 3377 C C . LYS A 1 412 ? -27.188 -3.148 3.729 1 94.06 412 LYS A C 1
ATOM 3379 O O . LYS A 1 412 ? -27.391 -4.004 4.59 1 94.06 412 LYS A O 1
ATOM 3384 N N . VAL A 1 413 ? -26.922 -1.935 3.99 1 95.75 413 VAL A N 1
ATOM 3385 C CA . VAL A 1 413 ? -26.984 -1.434 5.359 1 95.75 413 VAL A CA 1
ATOM 3386 C C . VAL A 1 413 ? -28.375 -0.862 5.633 1 95.75 413 VAL A C 1
ATOM 3388 O O . VAL A 1 413 ? -29.031 -0.332 4.727 1 95.75 413 VAL A O 1
ATOM 3391 N N . THR A 1 414 ? -28.812 -0.958 6.848 1 95.44 414 THR A N 1
ATOM 3392 C CA . THR A 1 414 ? -30.141 -0.507 7.227 1 95.44 414 THR A CA 1
ATOM 3393 C C . THR A 1 414 ? -30.172 1.006 7.422 1 95.44 414 THR A C 1
ATOM 3395 O O . THR A 1 414 ? -29.125 1.634 7.586 1 95.44 414 THR A O 1
ATOM 3398 N N . VAL A 1 415 ? -31.375 1.51 7.352 1 95.81 415 VAL A N 1
ATOM 3399 C CA . VAL A 1 415 ? -31.578 2.938 7.582 1 95.81 415 VAL A CA 1
ATOM 3400 C C . VAL A 1 415 ? -31.094 3.307 8.977 1 95.81 415 VAL A C 1
ATOM 3402 O O . VAL A 1 415 ? -30.5 4.371 9.18 1 95.81 415 VAL A O 1
ATOM 3405 N N . ARG A 1 416 ? -31.281 2.449 9.859 1 95.06 416 ARG A N 1
ATOM 3406 C CA . ARG A 1 416 ? -30.844 2.668 11.234 1 95.06 416 ARG A CA 1
ATOM 3407 C C . ARG A 1 416 ? -29.328 2.82 11.305 1 95.06 416 ARG A C 1
ATOM 3409 O O . ARG A 1 416 ? -28.828 3.715 11.984 1 95.06 416 ARG A O 1
ATOM 3416 N N . GLU A 1 417 ? -28.672 1.938 10.641 1 95.88 417 GLU A N 1
ATOM 3417 C CA . GLU A 1 417 ? -27.203 1.987 10.625 1 95.88 417 GLU A CA 1
ATOM 3418 C C . GLU A 1 417 ? -26.703 3.268 9.961 1 95.88 417 GLU A C 1
ATOM 3420 O O . GLU A 1 417 ? -25.734 3.869 10.414 1 95.88 417 GLU A O 1
ATOM 3425 N N . ILE A 1 418 ? -27.391 3.666 8.906 1 96.38 418 ILE A N 1
ATOM 3426 C CA . ILE A 1 418 ? -27.016 4.891 8.211 1 96.38 418 ILE A CA 1
ATOM 3427 C C . ILE A 1 418 ? -27.25 6.094 9.117 1 96.38 418 ILE A C 1
ATOM 3429 O O . ILE A 1 418 ? -26.422 7.004 9.172 1 96.38 418 ILE A O 1
ATOM 3433 N N . PHE A 1 419 ? -28.375 6.074 9.797 1 96.25 419 PHE A N 1
ATOM 3434 C CA . PHE A 1 419 ? -28.672 7.137 10.75 1 96.25 419 PHE A CA 1
ATOM 3435 C C . PHE A 1 419 ? -27.547 7.266 11.773 1 96.25 419 PHE A C 1
ATOM 3437 O O . PHE A 1 419 ? -27.094 8.375 12.078 1 96.25 419 PHE A O 1
ATOM 3444 N N . ASN A 1 420 ? -27.109 6.156 12.258 1 94.81 420 ASN A N 1
ATOM 3445 C CA . ASN A 1 420 ? -26.078 6.145 13.297 1 94.81 420 ASN A CA 1
ATOM 3446 C C . ASN A 1 420 ? -24.75 6.676 12.766 1 94.81 420 ASN A C 1
ATOM 3448 O O . ASN A 1 420 ? -23.953 7.238 13.523 1 94.81 420 ASN A O 1
ATOM 3452 N N . GLU A 1 421 ? -24.516 6.504 11.523 1 94.06 421 GLU A N 1
ATOM 3453 C CA . GLU A 1 421 ? -23.281 7.016 10.922 1 94.06 421 GLU A CA 1
ATOM 3454 C C . GLU A 1 421 ? -23.281 8.539 10.883 1 94.06 421 GLU A C 1
ATOM 3456 O O . GLU A 1 421 ? -22.234 9.172 11.047 1 94.06 421 GLU A O 1
ATOM 3461 N N . PHE A 1 422 ? -24.406 9.102 10.703 1 94.56 422 PHE A N 1
ATOM 3462 C CA . PHE A 1 422 ? -24.5 10.555 10.656 1 94.56 422 PHE A CA 1
ATOM 3463 C C . PHE A 1 422 ? -24.625 11.133 12.062 1 94.56 422 PHE A C 1
ATOM 3465 O O . PHE A 1 422 ? -24.422 12.328 12.273 1 94.56 422 PHE A O 1
ATOM 3472 N N . ASP A 1 423 ? -25.047 10.289 12.969 1 93.25 423 ASP A N 1
ATOM 3473 C CA . ASP A 1 423 ? -25.125 10.688 14.375 1 93.25 423 ASP A CA 1
ATOM 3474 C C . ASP A 1 423 ? -23.75 10.594 15.039 1 93.25 423 ASP A C 1
ATOM 3476 O O . ASP A 1 423 ? -23.5 9.688 15.828 1 93.25 423 ASP A O 1
ATOM 3480 N N . THR A 1 424 ? -22.953 11.531 14.859 1 90.88 424 THR A N 1
ATOM 3481 C CA . THR A 1 424 ? -21.547 11.484 15.234 1 90.88 424 THR A CA 1
ATOM 3482 C C . THR A 1 424 ? -21.391 11.547 16.75 1 90.88 424 THR A C 1
ATOM 3484 O O . THR A 1 424 ? -20.391 11.062 17.297 1 90.88 424 THR A O 1
ATOM 3487 N N . ASP A 1 425 ? -22.312 12.125 17.469 1 88.62 425 ASP A N 1
ATOM 3488 C CA . ASP A 1 425 ? -22.188 12.219 18.922 1 88.62 425 ASP A CA 1
ATOM 3489 C C . ASP A 1 425 ? -22.938 11.078 19.594 1 88.62 425 ASP A C 1
ATOM 3491 O O . ASP A 1 425 ? -23 11.016 20.828 1 88.62 425 ASP A O 1
ATOM 3495 N N . HIS A 1 426 ? -23.656 10.266 18.906 1 89.75 426 HIS A N 1
ATOM 3496 C CA . HIS A 1 426 ? -24.344 9.078 19.391 1 89.75 426 HIS A CA 1
ATOM 3497 C C . HIS A 1 426 ? -25.453 9.445 20.375 1 89.75 426 HIS A C 1
ATOM 3499 O O . HIS A 1 426 ? -25.625 8.781 21.391 1 89.75 426 HIS A O 1
ATOM 3505 N N . SER A 1 427 ? -26.141 10.539 20.094 1 87.88 427 SER A N 1
ATOM 3506 C CA . SER A 1 427 ? -27.219 11 20.953 1 87.88 427 SER A CA 1
ATOM 3507 C C . SER A 1 427 ? -28.547 10.375 20.531 1 87.88 427 SER A C 1
ATOM 3509 O O . SER A 1 427 ? -29.562 10.562 21.203 1 87.88 427 SER A O 1
ATOM 3511 N N . MET A 1 428 ? -28.562 9.695 19.375 1 89.75 428 MET A N 1
ATOM 3512 C CA . MET A 1 428 ? -29.734 9.047 18.812 1 89.75 428 MET A CA 1
ATOM 3513 C C . MET A 1 428 ? -30.688 10.078 18.203 1 89.75 428 MET A C 1
ATOM 3515 O O . MET A 1 428 ? -31.844 9.773 17.922 1 89.75 428 MET A O 1
ATOM 3519 N N . THR A 1 429 ? -30.203 11.32 18.141 1 90.56 429 THR A N 1
ATOM 3520 C CA . THR A 1 429 ? -30.891 12.383 17.422 1 90.56 429 THR A CA 1
ATOM 3521 C C . THR A 1 429 ? -29.938 13.109 16.469 1 90.56 429 THR A C 1
ATOM 3523 O O . THR A 1 429 ? -28.719 13.094 16.688 1 90.56 429 THR A O 1
ATOM 3526 N N . TRP A 1 430 ? -30.516 13.672 15.445 1 92.19 430 TRP A N 1
ATOM 3527 C CA . TRP A 1 430 ? -29.688 14.461 14.539 1 92.19 430 TRP A CA 1
ATOM 3528 C C . TRP A 1 430 ? -29.703 15.93 14.93 1 92.19 430 TRP A C 1
ATOM 3530 O O . TRP A 1 430 ? -30.766 16.516 15.125 1 92.19 430 TRP A O 1
ATOM 3540 N N . SER A 1 431 ? -28.516 16.516 15.156 1 89.31 431 SER A N 1
ATOM 3541 C CA . SER A 1 431 ? -28.375 17.953 15.336 1 89.31 431 SER A CA 1
ATOM 3542 C C . SER A 1 431 ? -28.406 18.688 13.992 1 89.31 431 SER A C 1
ATOM 3544 O O . SER A 1 431 ? -28.328 18.047 12.938 1 89.31 431 SER A O 1
ATOM 3546 N N . ASP A 1 432 ? -28.531 19.984 14 1 88.69 432 ASP A N 1
ATOM 3547 C CA . ASP A 1 432 ? -28.531 20.781 12.773 1 88.69 432 ASP A CA 1
ATOM 3548 C C . ASP A 1 432 ? -27.219 20.594 12 1 88.69 432 ASP A C 1
ATOM 3550 O O . ASP A 1 432 ? -27.219 20.562 10.773 1 88.69 432 ASP A O 1
ATOM 3554 N N . ARG A 1 433 ? -26.203 20.484 12.734 1 89.19 433 ARG A N 1
ATOM 3555 C CA . ARG A 1 433 ? -24.906 20.328 12.078 1 89.19 433 ARG A CA 1
ATOM 3556 C C . ARG A 1 433 ? -24.797 18.953 11.398 1 89.19 433 ARG A C 1
ATOM 3558 O O . ARG A 1 433 ? -24.234 18.844 10.312 1 89.19 433 ARG A O 1
ATOM 3565 N N . GLU A 1 434 ? -25.328 17.938 12.07 1 92.19 434 GLU A N 1
ATOM 3566 C CA . GLU A 1 434 ? -25.344 16.594 11.477 1 92.19 434 GLU A CA 1
ATOM 3567 C C . GLU A 1 434 ? -26.234 16.547 10.242 1 92.19 434 GLU A C 1
ATOM 3569 O O . GLU A 1 434 ? -25.906 15.914 9.25 1 92.19 434 GLU A O 1
ATOM 3574 N N . ILE A 1 435 ? -27.328 17.266 10.336 1 92.12 435 ILE A N 1
ATOM 3575 C CA . ILE A 1 435 ? -28.266 17.344 9.211 1 92.12 435 ILE A CA 1
ATOM 3576 C C . ILE A 1 435 ? -27.578 18.031 8.031 1 92.12 435 ILE A C 1
ATOM 3578 O O . ILE A 1 435 ? -27.734 17.609 6.879 1 92.12 435 ILE A O 1
ATOM 3582 N N . ARG A 1 436 ? -26.859 19.047 8.312 1 92.06 436 ARG A N 1
ATOM 3583 C CA . ARG A 1 436 ? -26.172 19.734 7.227 1 92.06 436 ARG A CA 1
ATOM 3584 C C . ARG A 1 436 ? -25.188 18.812 6.523 1 92.06 436 ARG A C 1
ATOM 3586 O O . ARG A 1 436 ? -25.047 18.875 5.301 1 92.06 436 ARG A O 1
ATOM 3593 N N . THR A 1 437 ? -24.469 18.016 7.285 1 94.12 437 THR A N 1
ATOM 3594 C CA . THR A 1 437 ? -23.562 17.031 6.691 1 94.12 437 THR A CA 1
ATOM 3595 C C . THR A 1 437 ? -24.312 16.078 5.777 1 94.12 437 THR A C 1
ATOM 3597 O O . THR A 1 437 ? -23.859 15.773 4.676 1 94.12 437 THR A O 1
ATOM 3600 N N . PHE A 1 438 ? -25.484 15.617 6.223 1 95.31 438 PHE A N 1
ATOM 3601 C CA . PHE A 1 438 ? -26.328 14.75 5.406 1 95.31 438 PHE A CA 1
ATOM 3602 C C . PHE A 1 438 ? -26.734 15.453 4.117 1 95.31 438 PHE A C 1
ATOM 3604 O O . PHE A 1 438 ? -26.609 14.883 3.031 1 95.31 438 PHE A O 1
ATOM 3611 N N . LEU A 1 439 ? -27.172 16.688 4.27 1 93.06 439 LEU A N 1
ATOM 3612 C CA . LEU A 1 439 ? -27.641 17.438 3.111 1 93.06 439 LEU A CA 1
ATOM 3613 C C . LEU A 1 439 ? -26.5 17.703 2.139 1 93.06 439 LEU A C 1
ATOM 3615 O O . LEU A 1 439 ? -26.688 17.641 0.921 1 93.06 439 LEU A O 1
ATOM 3619 N N . ALA A 1 440 ? -25.328 17.969 2.684 1 93.44 440 ALA A N 1
ATOM 3620 C CA . ALA A 1 440 ? -24.156 18.219 1.842 1 93.44 440 ALA A CA 1
ATOM 3621 C C . ALA A 1 440 ? -23.781 16.984 1.034 1 93.44 440 ALA A C 1
ATOM 3623 O O . ALA A 1 440 ? -23.234 17.094 -0.067 1 93.44 440 ALA A O 1
ATOM 3624 N N . LYS A 1 441 ? -24.062 15.812 1.493 1 93.62 441 LYS A N 1
ATOM 3625 C CA . LYS A 1 441 ? -23.688 14.57 0.836 1 93.62 441 LYS A CA 1
ATOM 3626 C C . LYS A 1 441 ? -24.719 14.164 -0.208 1 93.62 441 LYS A C 1
ATOM 3628 O O . LYS A 1 441 ? -24.406 13.461 -1.17 1 93.62 441 LYS A O 1
ATOM 3633 N N . ILE A 1 442 ? -25.891 14.586 -0.023 1 91.88 442 ILE A N 1
ATOM 3634 C CA . ILE A 1 442 ? -26.953 14.102 -0.893 1 91.88 442 ILE A CA 1
ATOM 3635 C C . ILE A 1 442 ? -27.234 15.125 -1.991 1 91.88 442 ILE A C 1
ATOM 3637 O O . ILE A 1 442 ? -27.453 14.758 -3.148 1 91.88 442 ILE A O 1
ATOM 3641 N N . PHE A 1 443 ? -27.172 16.406 -1.646 1 91.19 443 PHE A N 1
ATOM 3642 C CA . PHE A 1 443 ? -27.547 17.453 -2.6 1 91.19 443 PHE A CA 1
ATOM 3643 C C . PHE A 1 443 ? -26.312 18 -3.307 1 91.19 443 PHE A C 1
ATOM 3645 O O . PHE A 1 443 ? -25.188 17.859 -2.809 1 91.19 443 PHE A O 1
ATOM 3652 N N . GLN A 1 444 ? -26.531 18.562 -4.43 1 89.19 444 GLN A N 1
ATOM 3653 C CA . GLN A 1 444 ? -25.453 19.203 -5.168 1 89.19 444 GLN A CA 1
ATOM 3654 C C . GLN A 1 444 ? -25 20.484 -4.473 1 89.19 444 GLN A C 1
ATOM 3656 O O . GLN A 1 444 ? -25.828 21.25 -3.977 1 89.19 444 GLN A O 1
ATOM 3661 N N . LEU A 1 445 ? -23.797 20.719 -4.465 1 88.44 445 LEU A N 1
ATOM 3662 C CA . LEU A 1 445 ? -23.234 21.906 -3.84 1 88.44 445 LEU A CA 1
ATOM 3663 C C . LEU A 1 445 ? -23.078 23.031 -4.852 1 88.44 445 LEU A C 1
ATOM 3665 O O . LEU A 1 445 ? -22.844 22.781 -6.035 1 88.44 445 LEU A O 1
ATOM 3669 N N . PRO A 1 446 ? -23.219 24.312 -4.414 1 89.25 446 PRO A N 1
ATOM 3670 C CA . PRO A 1 446 ? -23.453 24.781 -3.049 1 89.25 446 PRO A CA 1
ATOM 3671 C C . PRO A 1 446 ? -24.875 24.531 -2.574 1 89.25 446 PRO A C 1
ATOM 3673 O O . PRO A 1 446 ? -25.812 24.547 -3.377 1 89.25 446 PRO A O 1
ATOM 3676 N N . LEU A 1 447 ? -25.016 24.297 -1.305 1 87.25 447 LEU A N 1
ATOM 3677 C CA . LEU A 1 447 ? -26.312 23.984 -0.73 1 87.25 447 LEU A CA 1
ATOM 3678 C C . LEU A 1 447 ? -27.219 25.203 -0.758 1 87.25 447 LEU A C 1
A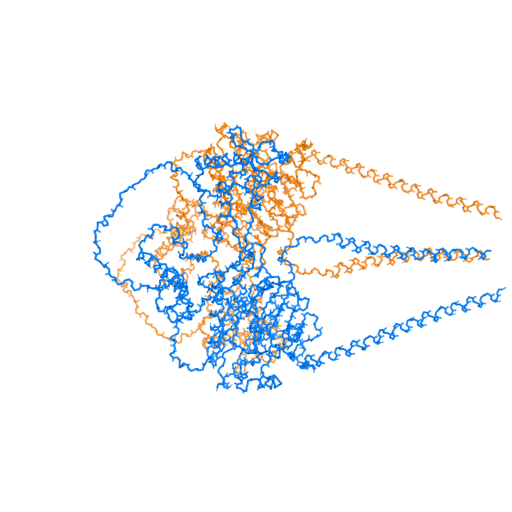TOM 3680 O O . LEU A 1 447 ? -26.859 26.266 -0.227 1 87.25 447 LEU A O 1
ATOM 3684 N N . ASP A 1 448 ? -28.328 25.031 -1.438 1 82 448 ASP A N 1
ATOM 3685 C CA . ASP A 1 448 ? -29.328 26.094 -1.529 1 82 448 ASP A CA 1
ATOM 3686 C C . ASP A 1 448 ? -30.312 26.031 -0.359 1 82 448 ASP A C 1
ATOM 3688 O O . ASP A 1 448 ? -30.516 24.969 0.233 1 82 448 ASP A O 1
ATOM 3692 N N . TRP A 1 449 ? -30.797 27.203 -0.057 1 83.69 449 TRP A N 1
ATOM 3693 C CA . TRP A 1 449 ? -31.781 27.297 1.027 1 83.69 449 TRP A CA 1
ATOM 3694 C C . TRP A 1 449 ? -33 26.438 0.726 1 83.69 449 TRP A C 1
ATOM 3696 O O . TRP A 1 449 ? -33.656 25.938 1.642 1 83.69 449 TRP A O 1
ATOM 3706 N N . SER A 1 450 ? -33.219 26.234 -0.5 1 84.69 450 SER A N 1
ATOM 3707 C CA . SER A 1 450 ? -34.375 25.438 -0.895 1 84.69 450 SER A CA 1
ATOM 3708 C C . SER A 1 450 ? -34.219 23.984 -0.425 1 84.69 450 SER A C 1
ATOM 3710 O O . SER A 1 450 ? -35.188 23.344 -0.07 1 84.69 450 SER A O 1
ATOM 3712 N N . ALA A 1 451 ? -32.969 23.531 -0.387 1 87.81 451 ALA A N 1
ATOM 3713 C CA . ALA A 1 451 ? -32.719 22.156 0.071 1 87.81 451 ALA A CA 1
ATOM 3714 C C . ALA A 1 451 ? -33.031 22.016 1.558 1 87.81 451 ALA A C 1
ATOM 3716 O O . ALA A 1 451 ? -33.656 21.031 1.976 1 87.81 451 ALA A O 1
ATOM 3717 N N . VAL A 1 452 ? -32.688 23.016 2.32 1 86.81 452 VAL A N 1
ATOM 3718 C CA . VAL A 1 452 ? -32.906 22.984 3.762 1 86.81 452 VAL A CA 1
ATOM 3719 C C . VAL A 1 452 ? -34.375 23.078 4.059 1 86.81 452 VAL A C 1
ATOM 3721 O O . VAL A 1 452 ? -34.906 22.328 4.891 1 86.81 452 VAL A O 1
ATOM 3724 N N . ARG A 1 453 ? -35.031 23.969 3.336 1 86.31 453 ARG A N 1
ATOM 3725 C CA . ARG A 1 453 ? -36.469 24.125 3.527 1 86.31 453 ARG A CA 1
ATOM 3726 C C . ARG A 1 453 ? -37.219 22.844 3.158 1 86.31 453 ARG A C 1
ATOM 3728 O O . ARG A 1 453 ? -38.156 22.453 3.844 1 86.31 453 ARG A O 1
ATOM 3735 N N . PHE A 1 454 ? -36.812 22.281 2.094 1 90.25 454 PHE A N 1
ATOM 3736 C CA . PHE A 1 454 ? -37.438 21.016 1.671 1 90.25 454 PHE A CA 1
ATOM 3737 C C . PHE A 1 454 ? -37.281 19.953 2.754 1 90.25 454 PHE A C 1
ATOM 3739 O O . PHE A 1 454 ? -38.25 19.266 3.078 1 90.25 454 PHE A O 1
ATOM 3746 N N . PHE A 1 455 ? -36.125 19.781 3.289 1 91.94 455 PHE A N 1
ATOM 3747 C CA . PHE A 1 455 ? -35.875 18.812 4.348 1 91.94 455 PHE A CA 1
ATOM 3748 C C . PHE A 1 455 ? -36.75 19.094 5.559 1 91.94 455 PHE A C 1
ATOM 3750 O O . PHE A 1 455 ? -37.312 18.172 6.141 1 91.94 455 PHE A O 1
ATOM 3757 N N . GLU A 1 456 ? -36.781 20.391 5.887 1 89 456 GLU A N 1
ATOM 3758 C CA . GLU A 1 456 ? -37.625 20.797 7.023 1 89 456 GLU A CA 1
ATOM 3759 C C . GLU A 1 456 ? -39.094 20.438 6.801 1 89 456 GLU A C 1
ATOM 3761 O O . GLU A 1 456 ? -39.75 19.969 7.719 1 89 456 GLU A O 1
ATOM 3766 N N . ASP A 1 457 ? -39.5 20.672 5.613 1 90 457 ASP A N 1
ATOM 3767 C CA . ASP A 1 457 ? -40.875 20.344 5.273 1 90 457 ASP A CA 1
ATOM 3768 C C . ASP A 1 457 ? -41.156 18.844 5.395 1 90 457 ASP A C 1
ATOM 3770 O O . ASP A 1 457 ? -42.188 18.422 5.906 1 90 457 ASP A O 1
ATOM 3774 N N . VAL A 1 458 ? -40.25 18.109 4.934 1 92.56 458 VAL A N 1
ATOM 3775 C CA . VAL A 1 458 ? -40.375 16.656 4.98 1 92.56 458 VAL A CA 1
ATOM 3776 C C . VAL A 1 458 ? -40.438 16.188 6.434 1 92.56 458 VAL A C 1
ATOM 3778 O O . VAL A 1 458 ? -41.281 15.359 6.789 1 92.56 458 VAL A O 1
ATOM 3781 N N . ILE A 1 459 ? -39.594 16.719 7.277 1 91.12 459 ILE A N 1
ATOM 3782 C CA . ILE A 1 459 ? -39.531 16.312 8.672 1 91.12 459 ILE A CA 1
ATOM 3783 C C . ILE A 1 459 ? -40.812 16.75 9.398 1 91.12 459 ILE A C 1
ATOM 3785 O O . ILE A 1 459 ? -41.375 16 10.211 1 91.12 459 ILE A O 1
ATOM 3789 N N . HIS A 1 460 ? -41.25 17.984 9.086 1 88.69 460 HIS A N 1
ATOM 3790 C CA . HIS A 1 460 ? -42.469 18.469 9.703 1 88.69 460 HIS A CA 1
ATOM 3791 C C . HIS A 1 460 ? -43.656 17.594 9.328 1 88.69 460 HIS A C 1
ATOM 3793 O O . HIS A 1 460 ? -44.469 17.266 10.18 1 88.69 460 HIS A O 1
ATOM 3799 N N . ASN A 1 461 ? -43.688 17.266 8.094 1 89.75 461 ASN A N 1
ATOM 3800 C CA . ASN A 1 461 ? -44.781 16.406 7.633 1 89.75 461 ASN A CA 1
ATOM 3801 C C . ASN A 1 461 ? -44.719 15.031 8.297 1 89.75 461 ASN A C 1
ATOM 3803 O O . ASN A 1 461 ? -45.75 14.492 8.703 1 89.75 461 ASN A O 1
ATOM 3807 N N . CYS A 1 462 ? -43.562 14.531 8.461 1 90.69 462 CYS A N 1
ATOM 3808 C CA . CYS A 1 462 ? -43.406 13.219 9.062 1 90.69 462 CYS A CA 1
ATOM 3809 C C . CYS A 1 462 ? -43.688 13.266 10.562 1 90.69 462 CYS A C 1
ATOM 3811 O O . CYS A 1 462 ? -44.25 12.312 11.125 1 90.69 462 CYS A O 1
ATOM 3813 N N . SER A 1 463 ? -43.281 14.32 11.172 1 86.88 463 SER A N 1
ATOM 3814 C CA . SER A 1 463 ? -43.5 14.469 12.602 1 86.88 463 SER A CA 1
ATOM 3815 C C . SER A 1 463 ? -45 14.562 12.922 1 86.88 463 SER A C 1
ATOM 3817 O O . SER A 1 463 ? -45.469 14.055 13.945 1 86.88 463 SER A O 1
ATOM 3819 N N . LEU A 1 464 ? -45.688 15.211 12.094 1 83.19 464 LEU A N 1
ATOM 3820 C CA . LEU A 1 464 ? -47.125 15.344 12.281 1 83.19 464 LEU A CA 1
ATOM 3821 C C . LEU A 1 464 ? -47.844 14 12.102 1 83.19 464 LEU A C 1
ATOM 3823 O O . LEU A 1 464 ? -48.781 13.688 12.828 1 83.19 464 LEU A O 1
ATOM 3827 N N . LEU A 1 465 ? -47.344 13.227 11.211 1 77.75 465 LEU A N 1
ATOM 3828 C CA . LEU A 1 465 ? -47.906 11.922 10.938 1 77.75 465 LEU A CA 1
ATOM 3829 C C . LEU A 1 465 ? -47.594 10.938 12.055 1 77.75 465 LEU A C 1
ATOM 3831 O O . LEU A 1 465 ? -48.406 10.078 12.391 1 77.75 465 LEU A O 1
ATOM 3835 N N . HIS A 1 466 ? -46.375 10.914 12.68 1 67.69 466 HIS A N 1
ATOM 3836 C CA . HIS A 1 466 ? -45.938 9.953 13.68 1 67.69 466 HIS A CA 1
ATOM 3837 C C . HIS A 1 466 ? -46.344 10.391 15.086 1 67.69 466 HIS A C 1
ATOM 3839 O O . HIS A 1 466 ? -46.219 9.609 16.031 1 67.69 466 HIS A O 1
ATOM 3845 N N . LYS A 1 467 ? -46.5 11.594 15.578 1 59.94 467 LYS A N 1
ATOM 3846 C CA . LYS A 1 467 ? -46.906 12.023 16.906 1 59.94 467 LYS A CA 1
ATOM 3847 C C . LYS A 1 467 ? -48.094 11.203 17.391 1 59.94 467 LYS A C 1
ATOM 3849 O O . LYS A 1 467 ? -48.281 10.984 18.594 1 59.94 467 LYS A O 1
ATOM 3854 N N . SER A 1 468 ? -48.938 10.82 16.406 1 48.09 468 SER A N 1
ATOM 3855 C CA . SER A 1 468 ? -50.125 10.188 16.984 1 48.09 468 SER A CA 1
ATOM 3856 C C . SER A 1 468 ? -49.75 8.969 17.812 1 48.09 468 SER A C 1
ATOM 3858 O O . SER A 1 468 ? -50.406 8.672 18.828 1 48.09 468 SER A O 1
ATOM 3860 N N . ASP A 1 469 ? -48.938 7.977 17.359 1 42.97 469 ASP A N 1
ATOM 3861 C CA . ASP A 1 469 ? -48.875 6.684 18.031 1 42.97 469 ASP A CA 1
ATOM 3862 C C . ASP A 1 469 ? -47.812 6.676 19.125 1 42.97 469 ASP A C 1
ATOM 3864 O O . ASP A 1 469 ? -47.594 5.664 19.797 1 42.97 469 ASP A O 1
ATOM 3868 N N . VAL A 1 470 ? -46.656 7.34 19.078 1 44.66 470 VAL A N 1
ATOM 3869 C CA . VAL A 1 470 ? -45.531 6.953 19.906 1 44.66 470 VAL A CA 1
ATOM 3870 C C . VAL A 1 470 ? -45.719 7.48 21.328 1 44.66 470 VAL A C 1
ATOM 3872 O O . VAL A 1 470 ? -45.656 8.688 21.562 1 44.66 470 VAL A O 1
ATOM 3875 N N . GLY A 1 471 ? -46.531 7.074 22.141 1 39.53 471 GLY A N 1
ATOM 3876 C CA . GLY A 1 471 ? -46.531 7.07 23.594 1 39.53 471 GLY A CA 1
ATOM 3877 C C . GLY A 1 471 ? -45.125 6.887 24.188 1 39.53 471 GLY A C 1
ATOM 3878 O O . GLY A 1 471 ? -45 6.777 25.406 1 39.53 471 GLY A O 1
ATOM 3879 N N . ASN A 1 472 ? -44.156 6.176 23.547 1 42.53 472 ASN A N 1
ATOM 3880 C CA . ASN A 1 472 ? -43.031 5.727 24.328 1 42.53 472 ASN A CA 1
ATOM 3881 C C . ASN A 1 472 ? -42.125 6.895 24.719 1 42.53 472 ASN A C 1
ATOM 3883 O O . ASN A 1 472 ? -41.75 7.719 23.875 1 42.53 472 ASN A O 1
ATOM 3887 N N . ASN A 1 473 ? -42 7.359 26.047 1 42.34 473 ASN A N 1
ATOM 3888 C CA . ASN A 1 473 ? -41.344 8.289 26.953 1 42.34 473 ASN A CA 1
ATOM 3889 C C . ASN A 1 473 ? -39.812 8.305 26.719 1 42.34 473 ASN A C 1
ATOM 3891 O O . ASN A 1 473 ? -39.031 8.023 27.625 1 42.34 473 ASN A O 1
ATOM 3895 N N . ILE A 1 474 ? -39.25 7.684 25.734 1 47.69 474 ILE A N 1
ATOM 3896 C CA . ILE A 1 474 ? -37.812 7.836 25.797 1 47.69 474 ILE A CA 1
ATOM 3897 C C . ILE A 1 474 ? -37.438 9.305 25.609 1 47.69 474 ILE A C 1
ATOM 3899 O O . ILE A 1 474 ? -37.75 9.906 24.578 1 47.69 474 ILE A O 1
ATOM 3903 N N . GLN A 1 475 ? -37.344 10.125 26.656 1 47.12 475 GLN A N 1
ATOM 3904 C CA . GLN A 1 475 ? -36.812 11.492 26.688 1 47.12 475 GLN A CA 1
ATOM 3905 C C . GLN A 1 475 ? -35.469 11.57 25.969 1 47.12 475 GLN A C 1
ATOM 3907 O O . GLN A 1 475 ? -34.5 10.969 26.406 1 47.12 475 GLN A O 1
ATOM 3912 N N . TYR A 1 476 ? -35.531 11.711 24.641 1 51.09 476 TYR A N 1
ATOM 3913 C CA . TYR A 1 476 ? -34.25 11.953 23.953 1 51.09 476 TYR A CA 1
ATOM 3914 C C . TYR A 1 476 ? -33.656 13.273 24.391 1 51.09 476 TYR A C 1
ATOM 3916 O O . TYR A 1 476 ? -34.344 14.281 24.516 1 51.09 476 TYR A O 1
ATOM 3924 N N . THR A 1 477 ? -32.781 13.305 25.344 1 47.81 477 THR A N 1
ATOM 3925 C CA . THR A 1 477 ? -32.094 14.508 25.781 1 47.81 477 THR A CA 1
ATOM 3926 C C . THR A 1 477 ? -31.438 15.227 24.594 1 47.81 477 THR A C 1
ATOM 3928 O O . THR A 1 477 ? -30.594 14.656 23.891 1 47.81 477 THR A O 1
ATOM 3931 N N . THR A 1 478 ? -32.25 15.961 23.875 1 49.03 478 THR A N 1
ATOM 3932 C CA . THR A 1 478 ? -31.578 16.812 22.906 1 49.03 478 THR A CA 1
ATOM 3933 C C . THR A 1 478 ? -30.453 17.594 23.594 1 49.03 478 THR A C 1
ATOM 3935 O O . THR A 1 478 ? -30.688 18.297 24.578 1 49.03 478 THR A O 1
ATOM 3938 N N . VAL A 1 479 ? -29.297 17.109 23.594 1 52.25 479 VAL A N 1
ATOM 3939 C CA . VAL A 1 479 ? -28.188 17.859 24.172 1 52.25 479 VAL A CA 1
ATOM 3940 C C . VAL A 1 479 ? -28.297 19.328 23.797 1 52.25 479 VAL A C 1
ATOM 3942 O O . VAL A 1 479 ? -28.812 19.672 22.734 1 52.25 479 VAL A O 1
ATOM 3945 N N . MET A 1 480 ? -28.219 20.203 24.672 1 52.22 480 MET A N 1
ATOM 3946 C CA . MET A 1 480 ? -28.125 21.656 24.531 1 52.22 480 MET A CA 1
ATOM 3947 C C . MET A 1 480 ? -27.203 22.031 23.375 1 52.22 480 MET A C 1
ATOM 3949 O O . MET A 1 480 ? -26.125 21.438 23.219 1 52.22 480 MET A O 1
ATOM 3953 N N . TYR A 1 481 ? -27.688 22.703 22.266 1 59.03 481 TYR A N 1
ATOM 3954 C CA . TYR A 1 481 ? -26.938 23.297 21.172 1 59.03 481 TYR A CA 1
ATOM 3955 C C . TYR A 1 481 ? -27.031 22.453 19.906 1 59.03 481 TYR A C 1
ATOM 3957 O O . TYR A 1 481 ? -26.203 22.594 19 1 59.03 481 TYR A O 1
ATOM 3965 N N . GLU A 1 482 ? -28.062 21.562 20.016 1 66.12 482 GLU A N 1
ATOM 3966 C CA . GLU A 1 482 ? -28.219 20.75 18.812 1 66.12 482 GLU A CA 1
ATOM 3967 C C . GLU A 1 482 ? -28.953 21.531 17.703 1 66.12 482 GLU A C 1
ATOM 3969 O O . GLU A 1 482 ? -28.812 21.203 16.531 1 66.12 482 GLU A O 1
ATOM 3974 N N . ARG A 1 483 ? -29.688 22.516 18.219 1 75.25 483 ARG A N 1
ATOM 3975 C CA . ARG A 1 483 ? -30.453 23.266 17.234 1 75.25 483 ARG A CA 1
ATOM 3976 C C . ARG A 1 483 ? -29.953 24.703 17.141 1 75.25 483 ARG A C 1
ATOM 3978 O O . ARG A 1 483 ? -29.609 25.312 18.156 1 75.25 483 ARG A O 1
ATOM 3985 N N . TYR A 1 484 ? -30 25.094 15.953 1 73.31 484 TYR A N 1
ATOM 3986 C CA . TYR A 1 484 ? -29.703 26.516 15.773 1 73.31 484 TYR A CA 1
ATOM 3987 C C . TYR A 1 484 ? -30.875 27.375 16.25 1 73.31 484 TYR A C 1
ATOM 3989 O O . TYR A 1 484 ? -32 26.891 16.375 1 73.31 484 TYR A O 1
ATOM 3997 N N . GLU A 1 485 ? -30.594 28.609 16.672 1 67.25 485 GLU A N 1
ATOM 3998 C CA . GLU A 1 485 ? -31.609 29.516 17.188 1 67.25 485 GLU A CA 1
ATOM 3999 C C . GLU A 1 485 ? -32.781 29.656 16.234 1 67.25 485 GLU A C 1
ATOM 4001 O O . GLU A 1 485 ? -33.938 29.719 16.656 1 67.25 485 GLU A O 1
ATOM 4006 N N . ASP A 1 486 ? -32.531 29.625 14.945 1 67.44 486 ASP A N 1
ATOM 4007 C CA . ASP A 1 486 ? -33.594 29.859 13.961 1 67.44 486 ASP A CA 1
ATOM 4008 C C . ASP A 1 486 ? -34.156 28.547 13.438 1 67.44 486 ASP A C 1
ATOM 4010 O O . ASP A 1 486 ? -34.938 28.531 12.5 1 67.44 486 ASP A O 1
ATOM 4014 N N . SER A 1 487 ? -33.781 27.5 14.18 1 76.62 487 SER A N 1
ATOM 4015 C CA . SER A 1 487 ? -34.219 26.219 13.656 1 76.62 487 SER A CA 1
ATOM 4016 C C . SER A 1 487 ? -35.656 25.891 14.125 1 76.62 487 SER A C 1
ATOM 4018 O O . SER A 1 487 ? -35.969 26.016 15.312 1 76.62 487 SER A O 1
ATOM 4020 N N . ASN A 1 488 ? -36.594 25.609 13.164 1 76.06 488 ASN A N 1
ATOM 4021 C CA . ASN A 1 488 ? -37.969 25.234 13.469 1 76.06 488 ASN A CA 1
ATOM 4022 C C . ASN A 1 488 ? -38.156 23.719 13.398 1 76.06 488 ASN A C 1
ATOM 4024 O O . ASN A 1 488 ? -39.281 23.234 13.383 1 76.06 488 ASN A O 1
ATOM 4028 N N . LEU A 1 489 ? -37.094 23.062 13.422 1 83.81 489 LEU A N 1
ATOM 4029 C CA . LEU A 1 489 ? -37.188 21.609 13.258 1 83.81 489 LEU A CA 1
ATOM 4030 C C . LEU A 1 489 ? -37.469 20.938 14.594 1 83.81 489 LEU A C 1
ATOM 4032 O O . LEU A 1 489 ? -36.969 21.344 15.633 1 83.81 489 LEU A O 1
ATOM 4036 N N . PRO A 1 490 ? -38.406 20.016 14.523 1 83.31 490 PRO A N 1
ATOM 4037 C CA . PRO A 1 490 ? -38.562 19.188 15.719 1 83.31 490 PRO A CA 1
ATOM 4038 C C . PRO A 1 490 ? -37.344 18.297 15.969 1 83.31 490 PRO A C 1
ATOM 4040 O O . PRO A 1 490 ? -36.406 18.297 15.18 1 83.31 490 PRO A O 1
ATOM 4043 N N . THR A 1 491 ? -37.375 17.625 17.125 1 85.75 491 THR A N 1
ATOM 4044 C CA . THR A 1 491 ? -36.312 16.672 17.406 1 85.75 491 THR A CA 1
ATOM 4045 C C . THR A 1 491 ? -36.344 15.516 16.406 1 85.75 491 THR A C 1
ATOM 4047 O O . THR A 1 491 ? -37.375 14.852 16.25 1 85.75 491 THR A O 1
ATOM 4050 N N . VAL A 1 492 ? -35.312 15.406 15.711 1 90.81 492 VAL A N 1
ATOM 4051 C CA . VAL A 1 492 ? -35.219 14.375 14.688 1 90.81 492 VAL A CA 1
ATOM 4052 C C . VAL A 1 492 ? -34.625 13.102 15.289 1 90.81 492 VAL A C 1
ATOM 4054 O O . VAL A 1 492 ? -33.406 12.93 15.281 1 90.81 492 VAL A O 1
ATOM 4057 N N . THR A 1 493 ? -35.406 12.234 15.719 1 90.44 493 THR A N 1
ATOM 4058 C CA . THR A 1 493 ? -34.969 11 16.359 1 90.44 493 THR A CA 1
ATOM 4059 C C . THR A 1 493 ? -34.781 9.891 15.336 1 90.44 493 THR A C 1
ATOM 4061 O O . THR A 1 493 ? -35.25 10 14.203 1 90.44 493 THR A O 1
ATOM 4064 N N . ARG A 1 494 ? -34.062 8.883 15.797 1 92.56 494 ARG A N 1
ATOM 4065 C CA . ARG A 1 494 ? -33.844 7.719 14.945 1 92.56 494 ARG A CA 1
ATOM 4066 C C . ARG A 1 494 ? -35.156 7.078 14.508 1 92.56 494 ARG A C 1
ATOM 4068 O O . ARG A 1 494 ? -35.312 6.707 13.344 1 92.56 494 ARG A O 1
ATOM 4075 N N . ASP A 1 495 ? -36.031 6.988 15.422 1 89.5 495 ASP A N 1
ATOM 4076 C CA . ASP A 1 495 ? -37.344 6.391 15.133 1 89.5 495 ASP A CA 1
ATOM 4077 C C . ASP A 1 495 ? -38.094 7.219 14.094 1 89.5 495 ASP A C 1
ATOM 4079 O O . ASP A 1 495 ? -38.75 6.664 13.219 1 89.5 495 ASP A O 1
ATOM 4083 N N . LEU A 1 496 ? -38.062 8.523 14.266 1 91.62 496 LEU A N 1
ATOM 4084 C CA . LEU A 1 496 ? -38.719 9.406 13.312 1 91.62 496 LEU A CA 1
ATOM 4085 C C . LEU A 1 496 ? -38.156 9.203 11.906 1 91.62 496 LEU A C 1
ATOM 4087 O O . LEU A 1 496 ? -38.938 9.125 10.938 1 91.62 496 LEU A O 1
ATOM 4091 N N . VAL A 1 497 ? -36.906 9.086 11.805 1 93.75 497 VAL A N 1
ATOM 4092 C CA . VAL A 1 497 ? -36.25 8.945 10.516 1 93.75 497 VAL A CA 1
ATOM 4093 C C . VAL A 1 497 ? -36.594 7.602 9.891 1 93.75 497 VAL A C 1
ATOM 4095 O O . VAL A 1 497 ? -36.875 7.516 8.695 1 93.75 497 VAL A O 1
ATOM 4098 N N . GLU A 1 498 ? -36.594 6.562 10.633 1 91.62 498 GLU A N 1
ATOM 4099 C CA . GLU A 1 498 ? -36.906 5.215 10.156 1 91.62 498 GLU A CA 1
ATOM 4100 C C . GLU A 1 498 ? -38.344 5.129 9.625 1 91.62 498 GLU A C 1
ATOM 4102 O O . GLU A 1 498 ? -38.625 4.363 8.695 1 91.62 498 GLU A O 1
ATOM 4107 N N . ASN A 1 499 ? -39.188 5.961 10.219 1 89.94 499 ASN A N 1
ATOM 4108 C CA . ASN A 1 499 ? -40.594 5.875 9.852 1 89.94 499 ASN A CA 1
ATOM 4109 C C . ASN A 1 499 ? -40.969 6.961 8.852 1 89.94 499 ASN A C 1
ATOM 4111 O O . ASN A 1 499 ? -42.125 6.992 8.383 1 89.94 499 ASN A O 1
ATOM 4115 N N . CYS A 1 500 ? -40.125 7.871 8.625 1 93.25 500 CYS A N 1
ATOM 4116 C CA . CYS A 1 500 ? -40.375 8.875 7.598 1 93.25 500 CYS A CA 1
ATOM 4117 C C . CYS A 1 500 ? -40.031 8.32 6.215 1 93.25 500 CYS A C 1
ATOM 4119 O O . CYS A 1 500 ? -38.875 8.312 5.797 1 93.25 500 CYS A O 1
ATOM 4121 N N . ILE A 1 501 ? -40.938 7.961 5.441 1 91.5 501 ILE A N 1
ATOM 4122 C CA . ILE A 1 501 ? -40.812 7.164 4.223 1 91.5 501 ILE A CA 1
ATOM 4123 C C . ILE A 1 501 ? -39.938 7.902 3.219 1 91.5 501 ILE A C 1
ATOM 4125 O O . ILE A 1 501 ? -38.938 7.348 2.727 1 91.5 501 ILE A O 1
ATOM 4129 N N . PRO A 1 502 ? -40.219 9.234 2.889 1 92.31 502 PRO A N 1
ATOM 4130 C CA . PRO A 1 502 ? -39.375 9.914 1.9 1 92.31 502 PRO A CA 1
ATOM 4131 C C . PRO A 1 502 ? -37.906 9.977 2.322 1 92.31 502 PRO A C 1
ATOM 4133 O O . PRO A 1 502 ? -37.031 9.844 1.482 1 92.31 502 PRO A O 1
ATOM 4136 N N . LEU A 1 503 ? -37.75 10.18 3.59 1 94.06 503 LEU A N 1
ATOM 4137 C CA . LEU A 1 503 ? -36.375 10.266 4.098 1 94.06 503 LEU A CA 1
ATOM 4138 C C . LEU A 1 503 ? -35.719 8.883 4.137 1 94.06 503 LEU A C 1
ATOM 4140 O O . LEU A 1 503 ? -34.562 8.734 3.758 1 94.06 503 LEU A O 1
ATOM 4144 N N . ALA A 1 504 ? -36.406 7.938 4.559 1 94.25 504 ALA A N 1
ATOM 4145 C CA . ALA A 1 504 ? -35.906 6.57 4.609 1 94.25 504 ALA A CA 1
ATOM 4146 C C . ALA A 1 504 ? -35.531 6.074 3.219 1 94.25 504 ALA A C 1
ATOM 4148 O O . ALA A 1 504 ? -34.5 5.422 3.043 1 94.25 504 ALA A O 1
ATOM 4149 N N . GLU A 1 505 ? -36.312 6.395 2.344 1 92.94 505 GLU A N 1
ATOM 4150 C CA . GLU A 1 505 ? -36.031 5.996 0.967 1 92.94 505 GLU A CA 1
ATOM 4151 C C . GLU A 1 505 ? -34.812 6.703 0.424 1 92.94 505 GLU A C 1
ATOM 4153 O O . GLU A 1 505 ? -34 6.109 -0.306 1 92.94 505 GLU A O 1
ATOM 4158 N N . ALA A 1 506 ? -34.688 7.934 0.746 1 93.25 506 ALA A N 1
ATOM 4159 C CA . ALA A 1 506 ? -33.531 8.695 0.319 1 93.25 506 ALA A CA 1
ATOM 4160 C C . ALA A 1 506 ? -32.25 8.086 0.885 1 93.25 506 ALA A C 1
ATOM 4162 O O . ALA A 1 506 ? -31.25 7.969 0.179 1 93.25 506 ALA A O 1
ATOM 4163 N N . LEU A 1 507 ? -32.312 7.73 2.168 1 95.31 507 LEU A N 1
ATOM 4164 C CA . LEU A 1 507 ? -31.156 7.113 2.816 1 95.31 507 LEU A CA 1
ATOM 4165 C C . LEU A 1 507 ? -30.844 5.754 2.199 1 95.31 507 LEU A C 1
ATOM 4167 O O . LEU A 1 507 ? -29.688 5.426 1.949 1 95.31 507 LEU A O 1
ATOM 4171 N N . ASP A 1 508 ? -31.844 5.082 1.95 1 92.94 508 ASP A N 1
ATOM 4172 C CA . ASP A 1 508 ? -31.703 3.754 1.363 1 92.94 508 ASP A CA 1
ATOM 4173 C C . ASP A 1 508 ? -31.109 3.838 -0.041 1 92.94 508 ASP A C 1
ATOM 4175 O O . ASP A 1 508 ? -30.141 3.135 -0.358 1 92.94 508 ASP A O 1
ATOM 4179 N N . ASN A 1 509 ? -31.578 4.711 -0.799 1 91.19 509 ASN A N 1
ATOM 4180 C CA . ASN A 1 509 ? -31.188 4.816 -2.199 1 91.19 509 ASN A CA 1
ATOM 4181 C C . ASN A 1 509 ? -29.766 5.363 -2.344 1 91.19 509 ASN A C 1
ATOM 4183 O O . ASN A 1 509 ? -29.031 4.961 -3.248 1 91.19 509 ASN A O 1
ATOM 4187 N N . ASN A 1 510 ? -29.375 6.184 -1.455 1 91.94 510 ASN A N 1
ATOM 4188 C CA . ASN A 1 510 ? -28.125 6.891 -1.653 1 91.94 510 ASN A CA 1
ATOM 4189 C C . ASN A 1 510 ? -26.984 6.246 -0.864 1 91.94 510 ASN A C 1
ATOM 4191 O O . ASN A 1 510 ? -25.812 6.363 -1.24 1 91.94 510 ASN A O 1
ATOM 4195 N N . PHE A 1 511 ? -27.328 5.508 0.245 1 93.94 511 PHE A N 1
ATOM 4196 C CA . PHE A 1 511 ? -26.234 5.121 1.119 1 93.94 511 PHE A CA 1
ATOM 4197 C C . PHE A 1 511 ? -26.312 3.639 1.471 1 93.94 511 PHE A C 1
ATOM 4199 O O . PHE A 1 511 ? -25.391 3.084 2.066 1 93.94 511 PHE A O 1
ATOM 4206 N N . ALA A 1 512 ? -27.297 2.99 1.165 1 93 512 ALA A N 1
ATOM 4207 C CA . ALA A 1 512 ? -27.547 1.657 1.705 1 93 512 ALA A CA 1
ATOM 4208 C C . ALA A 1 512 ? -26.672 0.615 1.021 1 93 512 ALA A C 1
ATOM 4210 O O . ALA A 1 512 ? -26.062 -0.234 1.688 1 93 512 ALA A O 1
ATOM 4211 N N . LEU A 1 513 ? -26.594 0.699 -0.301 1 93.06 513 LEU A N 1
ATOM 4212 C CA . LEU A 1 513 ? -25.844 -0.311 -1.047 1 93.06 513 LEU A CA 1
ATOM 4213 C C . LEU A 1 513 ? -24.344 -0.043 -0.978 1 93.06 513 LEU A C 1
ATOM 4215 O O . LEU A 1 513 ? -23.875 1.025 -1.383 1 93.06 513 LEU A O 1
ATOM 4219 N N . ARG A 1 514 ? -23.594 -0.983 -0.369 1 94.12 514 ARG A N 1
ATOM 4220 C CA . ARG A 1 514 ? -22.141 -0.86 -0.231 1 94.12 514 ARG A CA 1
ATOM 4221 C C . ARG A 1 514 ? -21.438 -2.152 -0.638 1 94.12 514 ARG A C 1
ATOM 4223 O O . ARG A 1 514 ? -22.047 -3.229 -0.605 1 94.12 514 ARG A O 1
ATOM 4230 N N . ARG A 1 515 ? -20.172 -1.983 -0.99 1 94.25 515 ARG A N 1
ATOM 4231 C CA . ARG A 1 515 ? -19.375 -3.17 -1.28 1 94.25 515 ARG A CA 1
ATOM 4232 C C . ARG A 1 515 ? -19.078 -3.955 -0.007 1 94.25 515 ARG A C 1
ATOM 4234 O O . ARG A 1 515 ? -18.766 -3.371 1.031 1 94.25 515 ARG A O 1
ATOM 4241 N N . LYS A 1 516 ? -19.156 -5.145 -0.162 1 96.31 516 LYS A N 1
ATOM 4242 C CA . LYS A 1 516 ? -18.953 -5.992 1.012 1 96.31 516 LYS A CA 1
ATOM 4243 C C . LYS A 1 516 ? -17.469 -6.113 1.363 1 96.31 516 LYS A C 1
ATOM 4245 O O . LYS A 1 516 ? -17.109 -6.145 2.541 1 96.31 516 LYS A O 1
ATOM 4250 N N . TYR A 1 517 ? -16.656 -6.199 0.319 1 96.62 517 TYR A N 1
ATOM 4251 C CA . TYR A 1 517 ? -15.227 -6.363 0.531 1 96.62 517 TYR A CA 1
ATOM 4252 C C . TYR A 1 517 ? -14.445 -5.219 -0.102 1 96.62 517 TYR A C 1
ATOM 4254 O O . TYR A 1 517 ? -14.859 -4.668 -1.126 1 96.62 517 TYR A O 1
ATOM 4262 N N . LYS A 1 518 ? -13.297 -4.855 0.57 1 94 518 LYS A N 1
ATOM 4263 C CA . LYS A 1 518 ? -12.398 -3.848 0.015 1 94 518 LYS A CA 1
ATOM 4264 C C . LYS A 1 518 ? -11.406 -4.469 -0.966 1 94 518 LYS A C 1
ATOM 4266 O O . LYS A 1 518 ? -10.891 -5.562 -0.722 1 94 518 LYS A O 1
ATOM 4271 N N . TYR A 1 519 ? -11.227 -3.758 -2.062 1 95.38 519 TYR A N 1
ATOM 4272 C CA . TYR A 1 519 ? -10.25 -4.242 -3.039 1 95.38 519 TYR A CA 1
ATOM 4273 C C . TYR A 1 519 ? -9.68 -3.088 -3.852 1 95.38 519 TYR A C 1
ATOM 4275 O O . TYR A 1 519 ? -10.211 -1.975 -3.824 1 95.38 519 TYR A O 1
ATOM 4283 N N . HIS A 1 520 ? -8.516 -3.344 -4.438 1 91.94 520 HIS A N 1
ATOM 4284 C CA . HIS A 1 520 ? -7.871 -2.396 -5.34 1 91.94 520 HIS A CA 1
ATOM 4285 C C . HIS A 1 520 ? -7.348 -3.094 -6.59 1 91.94 520 HIS A C 1
ATOM 4287 O O . HIS A 1 520 ? -6.555 -4.035 -6.496 1 91.94 520 HIS A O 1
ATOM 4293 N N . VAL A 1 521 ? -7.809 -2.652 -7.719 1 91.62 521 VAL A N 1
ATOM 4294 C CA . VAL A 1 521 ? -7.344 -3.23 -8.977 1 91.62 521 VAL A CA 1
ATOM 4295 C C . VAL A 1 521 ? -6.125 -2.463 -9.484 1 91.62 521 VAL A C 1
ATOM 4297 O O . VAL A 1 521 ? -6.18 -1.242 -9.656 1 91.62 521 VAL A O 1
ATOM 4300 N N . ASN A 1 522 ? -5.07 -3.082 -9.609 1 83.88 522 ASN A N 1
ATOM 4301 C CA . ASN A 1 522 ? -3.875 -2.457 -10.164 1 83.88 522 ASN A CA 1
ATOM 4302 C C . ASN A 1 522 ? -3.973 -2.312 -11.68 1 83.88 522 ASN A C 1
ATOM 4304 O O . ASN A 1 522 ? -4.062 -3.309 -12.398 1 83.88 522 ASN A O 1
ATOM 4308 N N . PRO A 1 523 ? -3.975 -1.129 -12.117 1 68 523 PRO A N 1
ATOM 4309 C CA . PRO A 1 523 ? -4.191 -0.95 -13.555 1 68 523 PRO A CA 1
ATOM 4310 C C . PRO A 1 523 ? -2.994 -1.392 -14.391 1 68 523 PRO A C 1
ATOM 4312 O O . PRO A 1 523 ? -3.158 -1.787 -15.547 1 68 523 PRO A O 1
ATOM 4315 N N . LYS A 1 524 ? -1.784 -1.18 -13.828 1 65.75 524 LYS A N 1
ATOM 4316 C CA . LYS A 1 524 ? -0.6 -1.533 -14.609 1 65.75 524 LYS A CA 1
ATOM 4317 C C . LYS A 1 524 ? -0.067 -2.906 -14.203 1 65.75 524 LYS A C 1
ATOM 4319 O O . LYS A 1 524 ? 1.052 -3.02 -13.695 1 65.75 524 LYS A O 1
ATOM 4324 N N . HIS A 1 525 ? -0.875 -3.873 -14.547 1 57.94 525 HIS A N 1
ATOM 4325 C CA . HIS A 1 525 ? -0.509 -5.227 -14.148 1 57.94 525 HIS A CA 1
ATOM 4326 C C . HIS A 1 525 ? 0.782 -5.672 -14.828 1 57.94 525 HIS A C 1
ATOM 4328 O O . HIS A 1 525 ? 1.526 -6.488 -14.281 1 57.94 525 HIS A O 1
ATOM 4334 N N . TYR A 1 526 ? 1.085 -5.008 -15.93 1 61.09 526 TYR A N 1
ATOM 4335 C CA . TYR A 1 526 ? 2.238 -5.449 -16.703 1 61.09 526 TYR A CA 1
ATOM 4336 C C . TYR A 1 526 ? 3.539 -5.137 -15.977 1 61.09 526 TYR A C 1
ATOM 4338 O O . TYR A 1 526 ? 4.578 -5.73 -16.266 1 61.09 526 TYR A O 1
ATOM 4346 N N . ILE A 1 527 ? 3.262 -4.426 -14.969 1 69.19 527 ILE A N 1
ATOM 4347 C CA . ILE A 1 527 ? 4.48 -4.047 -14.266 1 69.19 527 ILE A CA 1
ATOM 4348 C C . ILE A 1 527 ? 4.793 -5.074 -13.18 1 69.19 527 ILE A C 1
ATOM 4350 O O . ILE A 1 527 ? 5.945 -5.219 -12.766 1 69.19 527 ILE A O 1
ATOM 4354 N N . HIS A 1 528 ? 3.828 -5.984 -13.039 1 82.06 528 HIS A N 1
ATOM 4355 C CA . HIS A 1 528 ? 4.066 -6.836 -11.883 1 82.06 528 HIS A CA 1
ATOM 4356 C C . HIS A 1 528 ? 4.086 -8.312 -12.273 1 82.06 528 HIS A C 1
ATOM 4358 O O . HIS A 1 528 ? 4.438 -9.172 -11.461 1 82.06 528 HIS A O 1
ATOM 4364 N N . ASN A 1 529 ? 3.766 -8.547 -13.523 1 91 529 ASN A N 1
ATOM 4365 C CA . ASN A 1 529 ? 3.643 -9.961 -13.875 1 91 529 ASN A CA 1
ATOM 4366 C C . ASN A 1 529 ? 4.176 -10.242 -15.273 1 91 529 ASN A C 1
ATOM 4368 O O . ASN A 1 529 ? 4.004 -9.422 -16.188 1 91 529 ASN A O 1
ATOM 4372 N N . ASN A 1 530 ? 4.938 -11.328 -15.391 1 92.56 530 ASN A N 1
ATOM 4373 C CA . ASN A 1 530 ? 5.316 -11.914 -16.672 1 92.56 530 ASN A CA 1
ATOM 4374 C C . ASN A 1 530 ? 4.586 -13.227 -16.922 1 92.56 530 ASN A C 1
ATOM 4376 O O . ASN A 1 530 ? 4.426 -14.039 -16.016 1 92.56 530 ASN A O 1
ATOM 4380 N N . PHE A 1 531 ? 4.059 -13.344 -18.156 1 92.25 531 PHE A N 1
ATOM 4381 C CA . PHE A 1 531 ? 3.43 -14.594 -18.547 1 92.25 531 PHE A CA 1
ATOM 4382 C C . PHE A 1 531 ? 3.986 -15.086 -19.891 1 92.25 531 PHE A C 1
ATOM 4384 O O . PHE A 1 531 ? 4.094 -14.312 -20.844 1 92.25 531 PHE A O 1
ATOM 4391 N N . MET A 1 532 ? 4.406 -16.281 -19.875 1 91.56 532 MET A N 1
ATOM 4392 C CA . MET A 1 532 ? 4.883 -16.859 -21.125 1 91.56 532 MET A CA 1
ATOM 4393 C C . MET A 1 532 ? 4.371 -18.297 -21.297 1 91.56 532 MET A C 1
ATOM 4395 O O . MET A 1 532 ? 4.27 -19.047 -20.312 1 91.56 532 MET A O 1
ATOM 4399 N N . MET A 1 533 ? 4.035 -18.656 -22.5 1 89.31 533 MET A N 1
ATOM 4400 C CA . MET A 1 533 ? 3.703 -20.047 -22.859 1 89.31 533 MET A CA 1
ATOM 4401 C C . MET A 1 533 ? 4.902 -20.75 -23.469 1 89.31 533 MET A C 1
ATOM 4403 O O . MET A 1 533 ? 5.469 -20.281 -24.469 1 89.31 533 MET A O 1
ATOM 4407 N N . LEU A 1 534 ? 5.234 -21.75 -22.844 1 88.56 534 LEU A N 1
ATOM 4408 C CA . LEU A 1 534 ? 6.348 -22.562 -23.344 1 88.56 534 LEU A CA 1
ATOM 4409 C C . LEU A 1 534 ? 5.934 -23.344 -24.578 1 88.56 534 LEU A C 1
ATOM 4411 O O . LEU A 1 534 ? 5 -24.156 -24.531 1 88.56 534 LEU A O 1
ATOM 4415 N N . THR A 1 535 ? 6.551 -23.078 -25.672 1 88.31 535 THR A N 1
ATOM 4416 C CA . THR A 1 535 ? 6.281 -23.812 -26.922 1 88.31 535 THR A CA 1
ATOM 4417 C C . THR A 1 535 ? 7.484 -24.656 -27.312 1 88.31 535 THR A C 1
ATOM 4419 O O . THR A 1 535 ? 8.539 -24.578 -26.688 1 88.31 535 THR A O 1
ATOM 4422 N N . SER A 1 536 ? 7.246 -25.469 -28.344 1 89.94 536 SER A N 1
ATOM 4423 C CA . SER A 1 536 ? 8.328 -26.344 -28.766 1 89.94 536 SER A CA 1
ATOM 4424 C C . SER A 1 536 ? 9.266 -25.656 -29.734 1 89.94 536 SER A C 1
ATOM 4426 O O . SER A 1 536 ? 10.164 -26.281 -30.297 1 89.94 536 SER A O 1
ATOM 4428 N N . ASN A 1 537 ? 9.055 -24.375 -29.906 1 89.25 537 ASN A N 1
ATOM 4429 C CA . ASN A 1 537 ? 9.961 -23.562 -30.703 1 89.25 537 ASN A CA 1
ATOM 4430 C C . ASN A 1 537 ? 11.102 -22.984 -29.859 1 89.25 537 ASN A C 1
ATOM 4432 O O . ASN A 1 537 ? 10.875 -22.094 -29.031 1 89.25 537 ASN A O 1
ATOM 4436 N N . LEU A 1 538 ? 12.273 -23.438 -30.172 1 88.81 538 LEU A N 1
ATOM 4437 C CA . LEU A 1 538 ? 13.445 -23.141 -29.359 1 88.81 538 LEU A CA 1
ATOM 4438 C C . LEU A 1 538 ? 13.742 -21.641 -29.375 1 88.81 538 LEU A C 1
ATOM 4440 O O . LEU A 1 538 ? 14 -21.047 -28.312 1 88.81 538 LEU A O 1
ATOM 4444 N N . THR A 1 539 ? 13.719 -21.016 -30.516 1 88.25 539 THR A N 1
ATOM 4445 C CA . THR A 1 539 ? 14.039 -19.594 -30.641 1 88.25 539 THR A CA 1
ATOM 4446 C C . THR A 1 539 ? 13.062 -18.75 -29.828 1 88.25 539 THR A C 1
ATOM 4448 O O . THR A 1 539 ? 13.469 -17.812 -29.141 1 88.25 539 THR A O 1
ATOM 4451 N N . ASP A 1 540 ? 11.836 -19.109 -29.891 1 90.12 540 ASP A N 1
ATOM 4452 C CA . ASP A 1 540 ? 10.812 -18.375 -29.156 1 90.12 540 ASP A CA 1
ATOM 4453 C C . ASP A 1 540 ? 11.016 -18.516 -27.641 1 90.12 540 ASP A C 1
ATOM 4455 O O . ASP A 1 540 ? 10.844 -17.547 -26.906 1 90.12 540 ASP A O 1
ATOM 4459 N N . VAL A 1 541 ? 11.352 -19.625 -27.234 1 92 541 VAL A N 1
ATOM 4460 C CA . VAL A 1 541 ? 11.539 -19.891 -25.812 1 92 541 VAL A CA 1
ATOM 4461 C C . VAL A 1 541 ? 12.734 -19.109 -25.281 1 92 541 VAL A C 1
ATOM 4463 O O . VAL A 1 541 ? 12.648 -18.453 -24.25 1 92 541 VAL A O 1
ATOM 4466 N N . VAL A 1 542 ? 13.797 -19.156 -26.031 1 91.81 542 VAL A N 1
ATOM 4467 C CA . VAL A 1 542 ? 15.008 -18.453 -25.625 1 91.81 542 VAL A CA 1
ATOM 4468 C C . VAL A 1 542 ? 14.727 -16.953 -25.5 1 91.81 542 VAL A C 1
ATOM 4470 O O . VAL A 1 542 ? 15.117 -16.312 -24.531 1 91.81 542 VAL A O 1
ATOM 4473 N N . ASN A 1 543 ? 14.07 -16.469 -26.422 1 91.75 543 ASN A N 1
ATOM 4474 C CA . ASN A 1 543 ? 13.742 -15.039 -26.422 1 91.75 543 ASN A CA 1
ATOM 4475 C C . ASN A 1 543 ? 12.844 -14.68 -25.234 1 91.75 543 ASN A C 1
ATOM 4477 O O . ASN A 1 543 ? 13.047 -13.648 -24.594 1 91.75 543 ASN A O 1
ATOM 4481 N N . ALA A 1 544 ? 11.883 -15.461 -25 1 93.19 544 ALA A N 1
ATOM 4482 C CA . ALA A 1 544 ? 10.961 -15.211 -23.891 1 93.19 544 ALA A CA 1
ATOM 4483 C C . ALA A 1 544 ? 11.688 -15.266 -22.547 1 93.19 544 ALA A C 1
ATOM 4485 O O . ALA A 1 544 ? 11.422 -14.445 -21.672 1 93.19 544 ALA A O 1
ATOM 4486 N N . LEU A 1 545 ? 12.539 -16.219 -22.438 1 94.88 545 LEU A N 1
ATOM 4487 C CA . LEU A 1 545 ? 13.289 -16.359 -21.188 1 94.88 545 LEU A CA 1
ATOM 4488 C C . LEU A 1 545 ? 14.195 -15.148 -20.969 1 94.88 545 LEU A C 1
ATOM 4490 O O . LEU A 1 545 ? 14.344 -14.672 -19.844 1 94.88 545 LEU A O 1
ATOM 4494 N N . ASP A 1 546 ? 14.797 -14.625 -22.031 1 94.38 546 ASP A N 1
ATOM 4495 C CA . ASP A 1 546 ? 15.648 -13.445 -21.938 1 94.38 546 ASP A CA 1
ATOM 4496 C C . ASP A 1 546 ? 14.852 -12.219 -21.516 1 94.38 546 ASP A C 1
ATOM 4498 O O . ASP A 1 546 ? 15.359 -11.359 -20.797 1 94.38 546 ASP A O 1
ATOM 4502 N N . LYS A 1 547 ? 13.664 -12.172 -21.953 1 94.5 547 LYS A N 1
ATOM 4503 C CA . LYS A 1 547 ? 12.797 -11.07 -21.531 1 94.5 547 LYS A CA 1
ATOM 4504 C C . LYS A 1 547 ? 12.547 -11.109 -20.016 1 94.5 547 LYS A C 1
ATOM 4506 O O . LYS A 1 547 ? 12.531 -10.07 -19.359 1 94.5 547 LYS A O 1
ATOM 4511 N N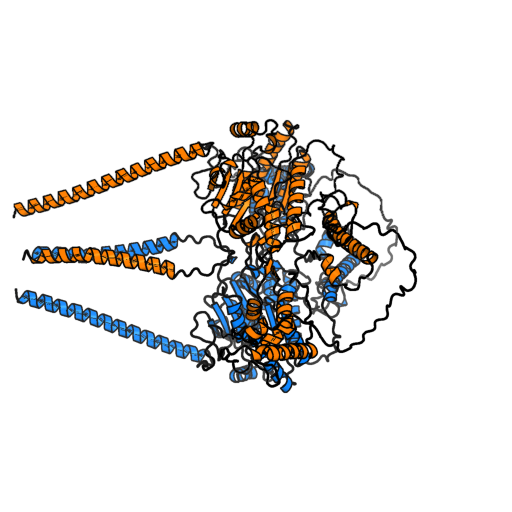 . ILE A 1 548 ? 12.367 -12.289 -19.5 1 95.38 548 ILE A N 1
ATOM 4512 C CA . ILE A 1 548 ? 12.164 -12.438 -18.062 1 95.38 548 ILE A CA 1
ATOM 4513 C C . ILE A 1 548 ? 13.453 -12.094 -17.312 1 95.38 548 ILE A C 1
ATOM 4515 O O . ILE A 1 548 ? 13.414 -11.469 -16.25 1 95.38 548 ILE A O 1
ATOM 4519 N N . ARG A 1 549 ? 14.602 -12.5 -17.922 1 94.69 549 ARG A N 1
ATOM 4520 C CA . ARG A 1 549 ? 15.891 -12.156 -17.328 1 94.69 549 ARG A CA 1
ATOM 4521 C C . ARG A 1 549 ? 16.047 -10.648 -17.203 1 94.69 549 ARG A C 1
ATOM 4523 O O . ARG A 1 549 ? 16.562 -10.148 -16.203 1 94.69 549 ARG A O 1
ATOM 4530 N N . ARG A 1 550 ? 15.656 -10.023 -18.219 1 93.56 550 ARG A N 1
ATOM 4531 C CA . ARG A 1 550 ? 15.828 -8.57 -18.281 1 93.56 550 ARG A CA 1
ATOM 4532 C C . ARG A 1 550 ? 15 -7.879 -17.203 1 93.56 550 ARG A C 1
ATOM 4534 O O . ARG A 1 550 ? 15.492 -6.969 -16.531 1 93.56 550 ARG A O 1
ATOM 4541 N N . ASN A 1 551 ? 13.734 -8.336 -17.109 1 92.44 551 ASN A N 1
ATOM 4542 C CA . ASN A 1 551 ? 12.828 -7.715 -16.156 1 92.44 551 ASN A CA 1
ATOM 4543 C C . ASN A 1 551 ? 12.07 -8.758 -15.352 1 92.44 551 ASN A C 1
ATOM 4545 O O . ASN A 1 551 ? 10.891 -9.008 -15.609 1 92.44 551 ASN A O 1
ATOM 4549 N N . PRO A 1 552 ? 12.773 -9.258 -14.414 1 93.38 552 PRO A N 1
ATOM 4550 C CA . PRO A 1 552 ? 12.047 -10.18 -13.539 1 93.38 552 PRO A CA 1
ATOM 4551 C C . PRO A 1 552 ? 11 -9.469 -12.68 1 93.38 552 PRO A C 1
ATOM 4553 O O . PRO A 1 552 ? 11.352 -8.617 -11.852 1 93.38 552 PRO A O 1
ATOM 4556 N N . ARG A 1 553 ? 9.828 -9.766 -12.914 1 94 553 ARG A N 1
ATOM 4557 C CA . ARG A 1 553 ? 8.734 -9.125 -12.18 1 94 553 ARG A CA 1
ATOM 4558 C C . ARG A 1 553 ? 8.406 -9.898 -10.906 1 94 553 ARG A C 1
ATOM 4560 O O . ARG A 1 553 ? 9 -10.945 -10.641 1 94 553 ARG A O 1
ATOM 4567 N N . LYS A 1 554 ? 7.535 -9.352 -10.148 1 94.5 554 LYS A N 1
ATOM 4568 C CA . LYS A 1 554 ? 7.195 -10 -8.883 1 94.5 554 LYS A CA 1
ATOM 4569 C C . LYS A 1 554 ? 6.684 -11.414 -9.117 1 94.5 554 LYS A C 1
ATOM 4571 O O . LYS A 1 554 ? 7.148 -12.359 -8.477 1 94.5 554 LYS A O 1
ATOM 4576 N N . PHE A 1 555 ? 5.723 -11.477 -10.078 1 96.12 555 PHE A N 1
ATOM 4577 C CA . PHE A 1 555 ? 5.195 -12.789 -10.445 1 96.12 555 PHE A CA 1
ATOM 4578 C C . PHE A 1 555 ? 5.562 -13.141 -11.883 1 96.12 555 PHE A C 1
ATOM 4580 O O . PHE A 1 555 ? 5.355 -12.336 -12.797 1 96.12 555 PHE A O 1
ATOM 4587 N N . ASN A 1 556 ? 6.102 -14.344 -12.086 1 96.94 556 ASN A N 1
ATOM 4588 C CA . ASN A 1 556 ? 6.449 -14.852 -13.406 1 96.94 556 ASN A CA 1
ATOM 4589 C C . ASN A 1 556 ? 5.891 -16.25 -13.625 1 96.94 556 ASN A C 1
ATOM 4591 O O . ASN A 1 556 ? 6.172 -17.172 -12.852 1 96.94 556 ASN A O 1
ATOM 4595 N N . CYS A 1 557 ? 5.121 -16.375 -14.602 1 96.06 557 CYS A N 1
ATOM 4596 C CA . CYS A 1 557 ? 4.496 -17.672 -14.883 1 96.06 557 CYS A CA 1
ATOM 4597 C C . CYS A 1 557 ? 4.969 -18.219 -16.219 1 96.06 557 CYS A C 1
ATOM 4599 O O . CYS A 1 557 ? 4.887 -17.531 -17.25 1 96.06 557 CYS A O 1
ATOM 4601 N N . ILE A 1 558 ? 5.512 -19.375 -16.234 1 94.75 558 ILE A N 1
ATOM 4602 C CA . ILE A 1 558 ? 5.895 -20.094 -17.438 1 94.75 558 ILE A CA 1
ATOM 4603 C C . ILE A 1 558 ? 4.992 -21.312 -17.625 1 94.75 558 ILE A C 1
ATOM 4605 O O . ILE A 1 558 ? 5.266 -22.375 -17.078 1 94.75 558 ILE A O 1
ATOM 4609 N N . ASN A 1 559 ? 4.008 -21.125 -18.406 1 90 559 ASN A N 1
ATOM 4610 C CA . ASN A 1 559 ? 3 -22.156 -18.609 1 90 559 ASN A CA 1
ATOM 4611 C C . ASN A 1 559 ? 3.428 -23.141 -19.688 1 90 559 ASN A C 1
ATOM 4613 O O . ASN A 1 559 ? 3.959 -22.75 -20.734 1 90 559 ASN A O 1
ATOM 4617 N N . ASP A 1 560 ? 3.207 -24.359 -19.516 1 86 560 ASP A N 1
ATOM 4618 C CA . ASP A 1 560 ? 3.648 -25.422 -20.406 1 86 560 ASP A CA 1
ATOM 4619 C C . ASP A 1 560 ? 2.652 -25.641 -21.547 1 86 560 ASP A C 1
ATOM 4621 O O . ASP A 1 560 ? 1.502 -26.016 -21.312 1 86 560 ASP A O 1
ATOM 4625 N N . ASN A 1 561 ? 3.068 -25.453 -22.734 1 83.12 561 ASN A N 1
ATOM 4626 C CA . ASN A 1 561 ? 2.297 -25.719 -23.938 1 83.12 561 ASN A CA 1
ATOM 4627 C C . ASN A 1 561 ? 3.15 -26.391 -25.016 1 83.12 561 ASN A C 1
ATOM 4629 O O . ASN A 1 561 ? 3.129 -25.969 -26.172 1 83.12 561 ASN A O 1
ATOM 4633 N N . LEU A 1 562 ? 3.891 -27.359 -24.578 1 86.12 562 LEU A N 1
ATOM 4634 C CA . LEU A 1 562 ? 4.793 -28.062 -25.484 1 86.12 562 LEU A CA 1
ATOM 4635 C C . LEU A 1 562 ? 4.02 -29.016 -26.391 1 86.12 562 LEU A C 1
ATOM 4637 O O . LEU A 1 562 ? 3.043 -29.641 -25.953 1 86.12 562 LEU A O 1
ATOM 4641 N N . ASP A 1 563 ? 4.484 -29.094 -27.609 1 81.94 563 ASP A N 1
ATOM 4642 C CA . ASP A 1 563 ? 3.918 -30.047 -28.547 1 81.94 563 ASP A CA 1
ATOM 4643 C C . ASP A 1 563 ? 4.48 -31.438 -28.328 1 81.94 563 ASP A C 1
ATOM 4645 O O . ASP A 1 563 ? 5.691 -31.656 -28.438 1 81.94 563 ASP A O 1
ATOM 4649 N N . SER A 1 564 ? 3.623 -32.438 -28.094 1 79.31 564 SER A N 1
ATOM 4650 C CA . SER A 1 564 ? 4.035 -33.781 -27.766 1 79.31 564 SER A CA 1
ATOM 4651 C C . SER A 1 564 ? 4.75 -34.438 -28.938 1 79.31 564 SER A C 1
ATOM 4653 O O . SER A 1 564 ? 5.504 -35.406 -28.75 1 79.31 564 SER A O 1
ATOM 4655 N N . LYS A 1 565 ? 4.566 -33.906 -30.141 1 80.62 565 LYS A N 1
ATOM 4656 C CA . LYS A 1 565 ? 5.145 -34.531 -31.328 1 80.62 565 LYS A CA 1
ATOM 4657 C C . LYS A 1 565 ? 6.621 -34.188 -31.469 1 80.62 565 LYS A C 1
ATOM 4659 O O . LYS A 1 565 ? 7.367 -34.875 -32.188 1 80.62 565 LYS A O 1
ATOM 4664 N N . SER A 1 566 ? 7.062 -33.156 -30.781 1 84.62 566 SER A N 1
ATOM 4665 C CA . SER A 1 566 ? 8.438 -32.688 -30.891 1 84.62 566 SER A CA 1
ATOM 4666 C C . SER A 1 566 ? 9.273 -33.125 -29.688 1 84.62 566 SER A C 1
ATOM 4668 O O . SER A 1 566 ? 9.734 -32.312 -28.906 1 84.62 566 SER A O 1
ATOM 4670 N N . SER A 1 567 ? 9.664 -34.344 -29.594 1 83.25 567 SER A N 1
ATOM 4671 C CA . SER A 1 567 ? 10.312 -34.906 -28.422 1 83.25 567 SER A CA 1
ATOM 4672 C C . SER A 1 567 ? 11.742 -34.375 -28.266 1 83.25 567 SER A C 1
ATOM 4674 O O . SER A 1 567 ? 12.172 -34.031 -27.172 1 83.25 567 SER A O 1
ATOM 4676 N N . GLU A 1 568 ? 12.461 -34.312 -29.375 1 83 568 GLU A N 1
ATOM 4677 C CA . GLU A 1 568 ? 13.852 -33.844 -29.312 1 83 568 GLU A CA 1
ATOM 4678 C C . GLU A 1 568 ? 13.938 -32.406 -28.891 1 83 568 GLU A C 1
ATOM 4680 O O . GLU A 1 568 ? 14.734 -32.062 -28.016 1 83 568 GLU A O 1
ATOM 4685 N N . GLU A 1 569 ? 13.125 -31.609 -29.484 1 86.38 569 GLU A N 1
ATOM 4686 C CA . GLU A 1 569 ? 13.102 -30.203 -29.141 1 86.38 569 GLU A CA 1
ATOM 4687 C C . GLU A 1 569 ? 12.664 -30 -27.688 1 86.38 569 GLU A C 1
ATOM 4689 O O . GLU A 1 569 ? 13.195 -29.141 -26.984 1 86.38 569 GLU A O 1
ATOM 4694 N N . ASN A 1 570 ? 11.758 -30.797 -27.266 1 87.38 570 ASN A N 1
ATOM 4695 C CA . ASN A 1 570 ? 11.234 -30.672 -25.906 1 87.38 570 ASN A CA 1
ATOM 4696 C C . ASN A 1 570 ? 12.305 -30.984 -24.875 1 87.38 570 ASN A C 1
ATOM 4698 O O . ASN A 1 570 ? 12.336 -30.375 -23.797 1 87.38 570 ASN A O 1
ATOM 4702 N N . GLU A 1 571 ? 13.094 -31.922 -25.188 1 85.38 571 GLU A N 1
ATOM 4703 C CA . GLU A 1 571 ? 14.18 -32.25 -24.266 1 85.38 571 GLU A CA 1
ATOM 4704 C C . GLU A 1 571 ? 15.164 -31.078 -24.141 1 85.38 571 GLU A C 1
ATOM 4706 O O . GLU A 1 571 ? 15.625 -30.781 -23.031 1 85.38 571 GLU A O 1
ATOM 4711 N N . LEU A 1 572 ? 15.453 -30.5 -25.266 1 88.44 572 LEU A N 1
ATOM 4712 C CA . LEU A 1 572 ? 16.328 -29.328 -25.25 1 88.44 572 LEU A CA 1
ATOM 4713 C C . LEU A 1 572 ? 15.719 -28.188 -24.438 1 88.44 572 LEU A C 1
ATOM 4715 O O . LEU A 1 572 ? 16.406 -27.516 -23.688 1 88.44 572 LEU A O 1
ATOM 4719 N N . ILE A 1 573 ? 14.477 -28.031 -24.625 1 88.88 573 ILE A N 1
ATOM 4720 C CA . ILE A 1 573 ? 13.758 -26.953 -23.938 1 88.88 573 ILE A CA 1
ATOM 4721 C C . ILE A 1 573 ? 13.766 -27.219 -22.438 1 88.88 573 ILE A C 1
ATOM 4723 O O . ILE A 1 573 ? 13.906 -26.297 -21.625 1 88.88 573 ILE A O 1
ATOM 4727 N N . ARG A 1 574 ? 13.633 -28.422 -22.031 1 88 574 ARG A N 1
ATOM 4728 C CA . ARG A 1 574 ? 13.695 -28.797 -20.609 1 88 574 ARG A CA 1
ATOM 4729 C C . ARG A 1 574 ? 15.047 -28.406 -20.016 1 88 574 ARG A C 1
ATOM 4731 O O . ARG A 1 574 ? 15.102 -27.859 -18.906 1 88 574 ARG A O 1
ATOM 4738 N N . HIS A 1 575 ? 16.031 -28.672 -20.75 1 87 575 HIS A N 1
ATOM 4739 C CA . HIS A 1 575 ? 17.375 -28.312 -20.281 1 87 575 HIS A CA 1
ATOM 4740 C C . HIS A 1 575 ? 17.562 -26.812 -20.234 1 87 575 HIS A C 1
ATOM 4742 O O . HIS A 1 575 ? 18.172 -26.297 -19.297 1 87 575 HIS A O 1
ATOM 4748 N N . LEU A 1 576 ? 17.047 -26.172 -21.219 1 89.19 576 LEU A N 1
ATOM 4749 C CA . LEU A 1 576 ? 17.141 -24.719 -21.25 1 89.19 576 LEU A CA 1
ATOM 4750 C C . LEU A 1 576 ? 16.391 -24.094 -20.078 1 89.19 576 LEU A C 1
ATOM 4752 O O . LEU A 1 576 ? 16.875 -23.125 -19.469 1 89.19 576 LEU A O 1
ATOM 4756 N N . LEU A 1 577 ? 15.25 -24.625 -19.797 1 92.06 577 LEU A N 1
ATOM 4757 C CA . LEU A 1 577 ? 14.445 -24.141 -18.688 1 92.06 577 LEU A CA 1
ATOM 4758 C C . LEU A 1 577 ? 15.172 -24.328 -17.359 1 92.06 577 LEU A C 1
ATOM 4760 O O . LEU A 1 577 ? 15.195 -23.422 -16.516 1 92.06 577 LEU A O 1
ATOM 4764 N N . GLU A 1 578 ? 15.703 -25.469 -17.172 1 90 578 GLU A N 1
ATOM 4765 C CA . GLU A 1 578 ? 16.469 -25.734 -15.961 1 90 578 GLU A CA 1
ATOM 4766 C C . GLU A 1 578 ? 17.656 -24.797 -15.828 1 90 578 GLU A C 1
ATOM 4768 O O . GLU A 1 578 ? 17.922 -24.266 -14.742 1 90 578 GLU A O 1
ATOM 4773 N N . ASP A 1 579 ? 18.297 -24.578 -16.969 1 89.69 579 ASP A N 1
ATOM 4774 C CA . ASP A 1 579 ? 19.422 -23.656 -16.984 1 89.69 579 ASP A CA 1
ATOM 4775 C C . ASP A 1 579 ? 18.984 -22.25 -16.625 1 89.69 579 ASP A C 1
ATOM 4777 O O . ASP A 1 579 ? 19.688 -21.547 -15.891 1 89.69 579 ASP A O 1
ATOM 4781 N N . PHE A 1 580 ? 17.938 -21.891 -17.109 1 93.19 580 PHE A N 1
ATOM 4782 C CA . PHE A 1 580 ? 17.359 -20.578 -16.812 1 93.19 580 PHE A CA 1
ATOM 4783 C C . PHE A 1 580 ? 17.078 -20.438 -15.32 1 93.19 580 PHE A C 1
ATOM 4785 O O . PHE A 1 580 ? 17.469 -19.453 -14.695 1 93.19 580 PHE A O 1
ATOM 4792 N N . TYR A 1 581 ? 16.406 -21.391 -14.75 1 94.69 581 TYR A N 1
ATOM 4793 C CA . TYR A 1 581 ? 16.062 -21.344 -13.336 1 94.69 581 TYR A CA 1
ATOM 4794 C C . TYR A 1 581 ? 17.328 -21.281 -12.477 1 94.69 581 TYR A C 1
ATOM 4796 O O . TYR A 1 581 ? 17.359 -20.562 -11.477 1 94.69 581 TYR A O 1
ATOM 4804 N N . LEU A 1 582 ? 18.297 -22 -12.883 1 91.69 582 LEU A N 1
ATOM 4805 C CA . LEU A 1 582 ? 19.531 -22.062 -12.109 1 91.69 582 LEU A CA 1
ATOM 4806 C C . LEU A 1 582 ? 20.281 -20.734 -12.195 1 91.69 582 LEU A C 1
ATOM 4808 O O . LEU A 1 582 ? 21.078 -20.406 -11.305 1 91.69 582 LEU A O 1
ATOM 4812 N N . SER A 1 583 ? 20.062 -20.031 -13.273 1 91.44 583 SER A N 1
ATOM 4813 C CA . SER A 1 583 ? 20.656 -18.703 -13.375 1 91.44 583 SER A CA 1
ATOM 4814 C C . SER A 1 583 ? 20.062 -17.75 -12.336 1 91.44 583 SER A C 1
ATOM 4816 O O . SER A 1 583 ? 20.75 -16.844 -11.867 1 91.44 583 SER A O 1
ATOM 4818 N N . LEU A 1 584 ? 18.859 -17.969 -11.93 1 93.94 584 LEU A N 1
ATOM 4819 C CA . LEU A 1 584 ? 18.172 -17.094 -10.984 1 93.94 584 LEU A CA 1
ATOM 4820 C C . LEU A 1 584 ? 18.266 -17.641 -9.57 1 93.94 584 LEU A C 1
ATOM 4822 O O . LEU A 1 584 ? 18.453 -16.891 -8.617 1 93.94 584 LEU A O 1
ATOM 4826 N N . PHE A 1 585 ? 18.156 -18.984 -9.516 1 95.12 585 PHE A N 1
ATOM 4827 C CA . PHE A 1 585 ? 18.078 -19.625 -8.203 1 95.12 585 PHE A CA 1
ATOM 4828 C C . PHE A 1 585 ? 19.031 -20.812 -8.125 1 95.12 585 PHE A C 1
ATOM 4830 O O . PHE A 1 585 ? 18.578 -21.953 -7.961 1 95.12 585 PHE A O 1
ATOM 4837 N N . PRO A 1 586 ? 20.25 -20.562 -8.039 1 91.88 586 PRO A N 1
ATOM 4838 C CA . PRO A 1 586 ? 21.203 -21.672 -8.008 1 91.88 586 PRO A CA 1
ATOM 4839 C C . PRO A 1 586 ? 21.328 -22.312 -6.629 1 91.88 586 PRO A C 1
ATOM 4841 O O . PRO A 1 586 ? 21.688 -23.484 -6.52 1 91.88 586 PRO A O 1
ATOM 4844 N N . GLN A 1 587 ? 20.984 -21.594 -5.633 1 90.88 587 GLN A N 1
ATOM 4845 C CA . GLN A 1 587 ? 21.188 -22.078 -4.27 1 90.88 587 GLN A CA 1
ATOM 4846 C C . GLN A 1 587 ? 20.016 -22.938 -3.809 1 90.88 587 GLN A C 1
ATOM 4848 O O . GLN A 1 587 ? 18.859 -22.609 -4.074 1 90.88 587 GLN A O 1
ATOM 4853 N N . ARG A 1 588 ? 20.359 -23.969 -3.174 1 93 588 ARG A N 1
ATOM 4854 C CA . ARG A 1 588 ? 19.359 -24.859 -2.607 1 93 588 ARG A CA 1
ATOM 4855 C C . ARG A 1 588 ? 18.594 -24.172 -1.472 1 93 588 ARG A C 1
ATOM 4857 O O . ARG A 1 588 ? 19.203 -23.469 -0.654 1 93 588 ARG A O 1
ATOM 4864 N N . SER A 1 589 ? 17.328 -24.422 -1.462 1 94.25 589 SER A N 1
ATOM 4865 C CA . SER A 1 589 ? 16.516 -23.859 -0.388 1 94.25 589 SER A CA 1
ATOM 4866 C C . SER A 1 589 ? 16.547 -24.75 0.854 1 94.25 589 SER A C 1
ATOM 4868 O O . SER A 1 589 ? 17.047 -25.875 0.805 1 94.25 589 SER A O 1
ATOM 4870 N N . GLN A 1 590 ? 15.984 -24.234 1.979 1 94.69 590 GLN A N 1
ATOM 4871 C CA . GLN A 1 590 ? 15.898 -25 3.225 1 94.69 590 GLN A CA 1
ATOM 4872 C C . GLN A 1 590 ? 14.906 -26.141 3.102 1 94.69 590 GLN A C 1
ATOM 4874 O O . GLN A 1 590 ? 14.867 -27.031 3.955 1 94.69 590 GLN A O 1
ATOM 4879 N N . PHE A 1 591 ? 14.164 -26.172 1.996 1 95.38 591 PHE A N 1
ATOM 4880 C CA . PHE A 1 591 ? 13.086 -27.141 1.839 1 95.38 591 PHE A CA 1
ATOM 4881 C C . PHE A 1 591 ? 13.57 -28.359 1.06 1 95.38 591 PHE A C 1
ATOM 4883 O O . PHE A 1 591 ? 12.828 -29.344 0.908 1 95.38 591 PHE A O 1
ATOM 4890 N N . GLU A 1 592 ? 14.719 -28.281 0.573 1 94.88 592 GLU A N 1
ATOM 4891 C CA . GLU A 1 592 ? 15.25 -29.328 -0.293 1 94.88 592 GLU A CA 1
ATOM 4892 C C . GLU A 1 592 ? 16.234 -30.234 0.461 1 94.88 592 GLU A C 1
ATOM 4894 O O . GLU A 1 592 ? 16.938 -29.766 1.35 1 94.88 592 GLU A O 1
ATOM 4899 N N . LEU A 1 593 ? 16.234 -31.469 0.04 1 91.62 593 LEU A N 1
ATOM 4900 C CA . LEU A 1 593 ? 17.25 -32.375 0.528 1 91.62 593 LEU A CA 1
ATOM 4901 C C . LEU A 1 593 ? 18.594 -32.094 -0.123 1 91.62 593 LEU A C 1
ATOM 4903 O O . LEU A 1 593 ? 18.656 -31.438 -1.159 1 91.62 593 LEU A O 1
ATOM 4907 N N . LEU A 1 594 ? 19.641 -32.625 0.494 1 88 594 LEU A N 1
ATOM 4908 C CA . LEU A 1 594 ? 20.938 -32.531 -0.137 1 88 594 LEU A CA 1
ATOM 4909 C C . LEU A 1 594 ? 20.984 -33.312 -1.434 1 88 594 LEU A C 1
ATOM 4911 O O . LEU A 1 594 ? 20.266 -34.312 -1.58 1 88 594 LEU A O 1
ATOM 4915 N N . PRO A 1 595 ? 21.672 -32.844 -2.498 1 83.56 595 PRO A N 1
ATOM 4916 C CA . PRO A 1 595 ? 21.641 -33.438 -3.838 1 83.56 595 PRO A CA 1
ATOM 4917 C C . PRO A 1 595 ? 21.906 -34.938 -3.822 1 83.56 595 PRO A C 1
ATOM 4919 O O . PRO A 1 595 ? 21.391 -35.656 -4.664 1 83.56 595 PRO A O 1
ATOM 4922 N N . LYS A 1 596 ? 22.562 -35.5 -2.857 1 80.62 596 LYS A N 1
ATOM 4923 C CA . LYS A 1 596 ? 22.906 -36.906 -2.84 1 80.62 596 LYS A CA 1
ATOM 4924 C C . LYS A 1 596 ? 21.797 -37.719 -2.172 1 80.62 596 LYS A C 1
ATOM 4926 O O . LYS A 1 596 ? 21.781 -38.969 -2.258 1 80.62 596 LYS A O 1
ATOM 4931 N N . TYR A 1 597 ? 20.797 -36.969 -1.752 1 82.19 597 TYR A N 1
ATOM 4932 C CA . TYR A 1 597 ? 19.766 -37.656 -1.005 1 82.19 597 TYR A CA 1
ATOM 4933 C C . TYR A 1 597 ? 18.422 -37.594 -1.732 1 82.19 597 TYR A C 1
ATOM 4935 O O . TYR A 1 597 ? 18.172 -36.656 -2.492 1 82.19 597 TYR A O 1
ATOM 4943 N N . ARG A 1 598 ? 17.688 -38.656 -1.715 1 82.38 598 ARG A N 1
ATOM 4944 C CA . ARG A 1 598 ? 16.328 -38.719 -2.215 1 82.38 598 ARG A CA 1
ATOM 4945 C C . ARG A 1 598 ? 15.359 -39.156 -1.111 1 82.38 598 ARG A C 1
ATOM 4947 O O . ARG A 1 598 ? 15.75 -39.812 -0.163 1 82.38 598 ARG A O 1
ATOM 4954 N N . ASN A 1 599 ? 14.156 -38.656 -1.334 1 81.06 599 ASN A N 1
ATOM 4955 C CA . ASN A 1 599 ? 13.133 -39.031 -0.365 1 81.06 599 ASN A CA 1
ATOM 4956 C C . ASN A 1 599 ? 12.891 -40.531 -0.373 1 81.06 599 ASN A C 1
ATOM 4958 O O . ASN A 1 599 ? 12.828 -41.156 -1.438 1 81.06 599 ASN A O 1
ATOM 4962 N N . ARG A 1 600 ? 12.852 -41.031 0.783 1 78.19 600 ARG A N 1
ATOM 4963 C CA . ARG A 1 600 ? 12.633 -42.469 0.943 1 78.19 600 ARG A CA 1
ATOM 4964 C C . ARG A 1 600 ? 11.227 -42.844 0.5 1 78.19 600 ARG A C 1
ATOM 4966 O O . ARG A 1 600 ? 10.992 -44 0.063 1 78.19 600 ARG A O 1
ATOM 4973 N N . PHE A 1 601 ? 10.352 -41.906 0.605 1 81.94 601 PHE A N 1
ATOM 4974 C CA . PHE A 1 601 ? 8.953 -42.219 0.344 1 81.94 601 PHE A CA 1
ATOM 4975 C C . PHE A 1 601 ? 8.469 -41.5 -0.914 1 81.94 601 PHE A C 1
ATOM 4977 O O . PHE A 1 601 ? 8.703 -40.281 -1.085 1 81.94 601 PHE A O 1
ATOM 4984 N N . GLU A 1 602 ? 7.898 -42.219 -1.767 1 79.38 602 GLU A N 1
ATOM 4985 C CA . GLU A 1 602 ? 7.344 -41.625 -2.982 1 79.38 602 GLU A CA 1
ATOM 4986 C C . GLU A 1 602 ? 5.848 -41.375 -2.838 1 79.38 602 GLU A C 1
ATOM 4988 O O . GLU A 1 602 ? 5.262 -40.625 -3.629 1 79.38 602 GLU A O 1
ATOM 4993 N N . ASN A 1 603 ? 5.363 -42.031 -1.821 1 86.5 603 ASN A N 1
ATOM 4994 C CA . ASN A 1 603 ? 3.928 -41.875 -1.602 1 86.5 603 ASN A CA 1
ATOM 4995 C C . ASN A 1 603 ? 3.617 -41.5 -0.156 1 86.5 603 ASN A C 1
ATOM 4997 O O . ASN A 1 603 ? 4.32 -41.906 0.765 1 86.5 603 ASN A O 1
ATOM 5001 N N . TRP A 1 604 ? 2.57 -40.75 -0.044 1 88 604 TRP A N 1
ATOM 5002 C CA . TRP A 1 604 ? 2.158 -40.219 1.242 1 88 604 TRP A CA 1
ATOM 5003 C C . TRP A 1 604 ? 1.752 -41.312 2.205 1 88 604 TRP A C 1
ATOM 5005 O O . TRP A 1 604 ? 2.045 -41.25 3.4 1 88 604 TRP A O 1
ATOM 5015 N N . LYS A 1 605 ? 1.103 -42.312 1.738 1 85.5 605 LYS A N 1
ATOM 5016 C CA . LYS A 1 605 ? 0.652 -43.406 2.59 1 85.5 605 LYS A CA 1
ATOM 5017 C C . LYS A 1 605 ? 1.835 -44.125 3.236 1 85.5 605 LYS A C 1
ATOM 5019 O O . LYS A 1 605 ? 1.802 -44.438 4.426 1 85.5 605 LYS A O 1
ATOM 5024 N N . ASP A 1 606 ? 2.846 -44.312 2.416 1 87.06 606 ASP A N 1
ATOM 5025 C CA . ASP A 1 606 ? 4.051 -44.969 2.941 1 87.06 606 ASP A CA 1
ATOM 5026 C C . ASP A 1 606 ? 4.738 -44.062 3.971 1 87.06 606 ASP A C 1
ATOM 5028 O O . ASP A 1 606 ? 5.234 -44.562 4.988 1 87.06 606 ASP A O 1
ATOM 5032 N N . TYR A 1 607 ? 4.727 -42.875 3.664 1 88.5 607 TYR A N 1
ATOM 5033 C CA . TYR A 1 607 ? 5.316 -41.906 4.586 1 88.5 607 TYR A CA 1
ATOM 5034 C C . TYR A 1 607 ? 4.559 -41.875 5.906 1 88.5 607 TYR A C 1
ATOM 5036 O O . TYR A 1 607 ? 5.168 -41.875 6.98 1 88.5 607 TYR A O 1
ATOM 5044 N N . LEU A 1 608 ? 3.27 -41.875 5.875 1 86.81 608 LEU A N 1
ATOM 5045 C CA . LEU A 1 608 ? 2.443 -41.812 7.078 1 86.81 608 LEU A CA 1
ATOM 5046 C C . LEU A 1 608 ? 2.648 -43.062 7.922 1 86.81 608 LEU A C 1
ATOM 5048 O O . LEU A 1 608 ? 2.686 -43 9.156 1 86.81 608 LEU A O 1
ATOM 5052 N N . LYS A 1 609 ? 2.727 -44.188 7.262 1 86.44 609 LYS A N 1
ATOM 5053 C CA . LYS A 1 609 ? 2.979 -45.438 7.969 1 86.44 609 LYS A CA 1
ATOM 5054 C C . LYS A 1 609 ? 4.305 -45.375 8.727 1 86.44 609 LYS A C 1
ATOM 5056 O O . LYS A 1 609 ? 4.379 -45.781 9.883 1 86.44 609 LYS A O 1
ATOM 5061 N N . TRP A 1 610 ? 5.219 -44.875 8.016 1 85.38 610 TRP A N 1
ATOM 5062 C CA . TRP A 1 610 ? 6.531 -44.75 8.633 1 85.38 610 TRP A CA 1
ATOM 5063 C C . TRP A 1 610 ? 6.477 -43.781 9.812 1 85.38 610 TRP A C 1
ATOM 5065 O O . TRP A 1 610 ? 7.039 -44.062 10.875 1 85.38 610 TRP A O 1
ATOM 5075 N N . ARG A 1 611 ? 5.867 -42.688 9.688 1 85.06 611 ARG A N 1
ATOM 5076 C CA . ARG A 1 611 ? 5.754 -41.688 10.75 1 85.06 611 ARG A CA 1
ATOM 5077 C C . ARG A 1 611 ? 5.027 -42.25 11.961 1 85.06 611 ARG A C 1
ATOM 5079 O O . ARG A 1 611 ? 5.398 -41.969 13.109 1 85.06 611 ARG A O 1
ATOM 5086 N N . ARG A 1 612 ? 4.031 -43 11.719 1 85.38 612 ARG A N 1
ATOM 5087 C CA . ARG A 1 612 ? 3.293 -43.656 12.797 1 85.38 612 ARG A CA 1
ATOM 5088 C C . ARG A 1 612 ? 4.176 -44.625 13.555 1 85.38 612 ARG A C 1
ATOM 5090 O O . ARG A 1 612 ? 4.117 -44.719 14.789 1 85.38 612 ARG A O 1
ATOM 5097 N N . GLN A 1 613 ? 4.887 -45.281 12.773 1 86.5 613 GLN A N 1
ATOM 5098 C CA . GLN A 1 613 ? 5.805 -46.219 13.391 1 86.5 613 GLN A CA 1
ATOM 5099 C C . GLN A 1 613 ? 6.832 -45.5 14.266 1 86.5 613 GLN A C 1
ATOM 5101 O O . GLN A 1 613 ? 7.121 -45.938 15.383 1 86.5 613 GLN A O 1
ATOM 5106 N N . GLN A 1 614 ? 7.293 -44.406 13.766 1 84.31 614 GLN A N 1
ATOM 5107 C CA . GLN A 1 614 ? 8.273 -43.625 14.516 1 84.31 614 GLN A CA 1
ATOM 5108 C C . GLN A 1 614 ? 7.656 -43.062 15.789 1 84.31 614 GLN A C 1
ATOM 5110 O O . GLN A 1 614 ? 8.289 -43.062 16.844 1 84.31 614 GLN A O 1
ATOM 5115 N N . ARG A 1 615 ? 6.473 -42.594 15.68 1 85 615 ARG A N 1
ATOM 5116 C CA . ARG A 1 615 ? 5.777 -42.062 16.844 1 85 615 ARG A CA 1
ATOM 5117 C C . ARG A 1 615 ? 5.527 -43.156 17.875 1 85 615 ARG A C 1
ATOM 5119 O O . ARG A 1 615 ? 5.66 -42.906 19.078 1 85 615 ARG A O 1
ATOM 5126 N N . ALA A 1 616 ? 5.25 -44.25 17.391 1 86.88 616 ALA A N 1
ATOM 5127 C CA . ALA A 1 616 ? 5.047 -45.375 18.281 1 86.88 616 ALA A CA 1
ATOM 5128 C C . ALA A 1 616 ? 6.332 -45.75 19.016 1 86.88 616 ALA A C 1
ATOM 5130 O O . ALA A 1 616 ? 6.312 -46 20.219 1 86.88 616 ALA A O 1
ATOM 5131 N N . ILE A 1 617 ? 7.371 -45.656 18.312 1 88.19 617 ILE A N 1
ATOM 5132 C CA . ILE A 1 617 ? 8.664 -45.938 18.906 1 88.19 617 ILE A CA 1
ATOM 5133 C C . ILE A 1 617 ? 9 -44.875 19.953 1 88.19 617 ILE A C 1
ATOM 5135 O O . ILE A 1 617 ? 9.469 -45.188 21.047 1 88.19 617 ILE A O 1
ATOM 5139 N N . LEU A 1 618 ? 8.672 -43.688 19.625 1 87.94 618 LEU A N 1
ATOM 5140 C CA . LEU A 1 618 ? 8.938 -42.594 20.547 1 87.94 618 LEU A CA 1
ATOM 5141 C C . LEU A 1 618 ? 8.07 -42.719 21.797 1 87.94 618 LEU A C 1
ATOM 5143 O O . LEU A 1 618 ? 8.539 -42.469 22.906 1 87.94 618 LEU A O 1
ATOM 5147 N N . ILE A 1 619 ? 6.871 -43.094 21.609 1 87.88 619 ILE A N 1
ATOM 5148 C CA . ILE A 1 619 ? 5.953 -43.281 22.734 1 87.88 619 ILE A CA 1
ATOM 5149 C C . ILE A 1 619 ? 6.445 -44.438 23.609 1 87.88 619 ILE A C 1
ATOM 5151 O O . ILE A 1 619 ? 6.418 -44.344 24.844 1 87.88 619 ILE A O 1
ATOM 5155 N N . VAL A 1 620 ? 6.98 -45.375 23 1 88.25 620 VAL A N 1
ATOM 5156 C CA . VAL A 1 620 ? 7.508 -46.531 23.734 1 88.25 620 VAL A CA 1
ATOM 5157 C C . VAL A 1 620 ? 8.766 -46.125 24.5 1 88.25 620 VAL A C 1
ATOM 5159 O O . VAL A 1 620 ? 8.93 -46.469 25.672 1 88.25 620 VAL A O 1
ATOM 5162 N N . ILE A 1 621 ? 9.539 -45.312 23.828 1 89.5 621 ILE A N 1
ATOM 5163 C CA . ILE A 1 621 ? 10.773 -44.844 24.469 1 89.5 621 ILE A CA 1
ATOM 5164 C C . ILE A 1 621 ? 10.438 -43.938 25.641 1 89.5 621 ILE A C 1
ATOM 5166 O O . ILE A 1 621 ? 11 -44.062 26.734 1 89.5 621 ILE A O 1
ATOM 5170 N N . TYR A 1 622 ? 9.531 -43.031 25.453 1 88.38 622 TYR A N 1
ATOM 5171 C CA . TYR A 1 622 ? 9.133 -42.156 26.531 1 88.38 622 TYR A CA 1
ATOM 5172 C C . TYR A 1 622 ? 8.43 -42.906 27.641 1 88.38 622 TYR A C 1
ATOM 5174 O O . TYR A 1 622 ? 8.609 -42.594 28.828 1 88.38 622 TYR A O 1
ATOM 5182 N N . GLY A 1 623 ? 7.727 -43.906 27.234 1 88.19 623 GLY A N 1
ATOM 5183 C CA . GLY A 1 623 ? 7.09 -44.75 28.219 1 88.19 623 GLY A CA 1
ATOM 5184 C C . GLY A 1 623 ? 8.086 -45.562 29.047 1 88.19 623 GLY A C 1
ATOM 5185 O O . GLY A 1 623 ? 7.965 -45.625 30.281 1 88.19 623 GLY A O 1
ATOM 5186 N N . LEU A 1 624 ? 9.016 -46.031 28.391 1 88.44 624 LEU A N 1
ATOM 5187 C CA . LEU A 1 624 ? 10.062 -46.781 29.078 1 88.44 624 LEU A CA 1
ATOM 5188 C C . LEU A 1 624 ? 10.883 -45.844 29.984 1 88.44 624 LEU A C 1
ATOM 5190 O O . LEU A 1 624 ? 11.227 -46.219 31.109 1 88.44 624 LEU A O 1
ATOM 5194 N N . SER A 1 625 ? 11.148 -44.719 29.484 1 89.5 625 SER A N 1
ATOM 5195 C CA . SER A 1 625 ? 11.883 -43.719 30.281 1 89.5 625 SER A CA 1
ATOM 5196 C C . SER A 1 625 ? 11.078 -43.312 31.516 1 89.5 625 SER A C 1
ATOM 5198 O O . SER A 1 625 ? 11.641 -43.156 32.594 1 89.5 625 SER A O 1
ATOM 5200 N N . PHE A 1 626 ? 9.844 -43.188 31.312 1 87.56 626 PHE A N 1
ATOM 5201 C CA . PHE A 1 626 ? 8.953 -42.875 32.438 1 87.56 626 PHE A CA 1
ATOM 5202 C C . PHE A 1 626 ? 8.922 -44 33.438 1 87.56 626 PHE A C 1
ATOM 5204 O O . PHE A 1 626 ? 8.984 -43.75 34.656 1 87.56 626 PHE A O 1
ATOM 5211 N N . LEU A 1 627 ? 8.977 -45.188 33.031 1 87.56 627 LEU A N 1
ATOM 5212 C CA . LEU A 1 627 ? 8.977 -46.375 33.906 1 87.56 627 LEU A CA 1
ATOM 5213 C C . LEU A 1 627 ? 10.289 -46.469 34.656 1 87.56 627 LEU A C 1
ATOM 5215 O O . LEU A 1 627 ? 10.297 -46.781 35.844 1 87.56 627 LEU A O 1
ATOM 5219 N N . ILE A 1 628 ? 11.312 -46.094 33.969 1 88.06 628 ILE A N 1
ATOM 5220 C CA . ILE A 1 628 ? 12.625 -46.094 34.625 1 88.06 628 ILE A CA 1
ATOM 5221 C C . ILE A 1 628 ? 12.695 -45 35.688 1 88.06 628 ILE A C 1
ATOM 5223 O O . ILE A 1 628 ? 13.211 -45.25 36.781 1 88.06 628 ILE A O 1
ATOM 5227 N N . LEU A 1 629 ? 12.102 -43.906 35.375 1 86.81 629 LEU A N 1
ATOM 5228 C CA . LEU A 1 629 ? 12.094 -42.812 36.312 1 86.81 629 LEU A CA 1
ATOM 5229 C C . LEU A 1 629 ? 11.25 -43.156 37.531 1 86.81 629 LEU A C 1
ATOM 5231 O O . LEU A 1 629 ? 11.641 -42.844 38.656 1 86.81 629 LEU A O 1
ATOM 5235 N N . VAL A 1 630 ? 10.18 -43.812 37.344 1 85 630 VAL A N 1
ATOM 5236 C CA . VAL A 1 630 ? 9.32 -44.25 38.438 1 85 630 VAL A CA 1
ATOM 5237 C C . VAL A 1 630 ? 10.031 -45.312 39.281 1 85 630 VAL A C 1
ATOM 5239 O O . VAL A 1 630 ? 9.969 -45.281 40.531 1 85 630 VAL A O 1
ATOM 5242 N N . TYR A 1 631 ? 10.758 -46.156 38.656 1 84.06 631 TYR A N 1
ATOM 5243 C CA . TYR A 1 631 ? 11.508 -47.188 39.344 1 84.06 631 TYR A CA 1
ATOM 5244 C C . TYR A 1 631 ? 12.648 -46.594 40.156 1 84.06 631 TYR A C 1
ATOM 5246 O O . TYR A 1 631 ? 12.875 -47 41.312 1 84.06 631 TYR A O 1
ATOM 5254 N N . LEU A 1 632 ? 13.242 -45.594 39.625 1 81.75 632 LEU A N 1
ATOM 5255 C CA . LEU A 1 632 ? 14.328 -44.906 40.312 1 81.75 632 LEU A CA 1
ATOM 5256 C C . LEU A 1 632 ? 13.805 -44.125 41.531 1 81.75 632 LEU A C 1
ATOM 5258 O O . LEU A 1 632 ? 14.414 -44.156 42.594 1 81.75 632 LEU A O 1
ATOM 5262 N N . LEU A 1 633 ? 12.703 -43.562 41.375 1 80.31 633 LEU A N 1
ATOM 5263 C CA . LEU A 1 633 ? 12.086 -42.844 42.469 1 80.31 633 LEU A CA 1
ATOM 5264 C C . LEU A 1 633 ? 11.625 -43.781 43.562 1 80.31 633 LEU A C 1
ATOM 5266 O O . LEU A 1 633 ? 11.797 -43.5 44.75 1 80.31 633 LEU A O 1
ATOM 5270 N N . ARG A 1 634 ? 11.156 -44.906 43.25 1 79.38 634 ARG A N 1
ATOM 5271 C CA . ARG A 1 634 ? 10.75 -45.938 44.219 1 79.38 634 ARG A CA 1
ATOM 5272 C C . ARG A 1 634 ? 11.961 -46.5 44.969 1 79.38 634 ARG A C 1
ATOM 5274 O O . ARG A 1 634 ? 11.914 -46.688 46.188 1 79.38 634 ARG A O 1
ATOM 5281 N N . SER A 1 635 ? 13.07 -46.656 44.281 1 77.5 635 SER A N 1
ATOM 5282 C CA . SER A 1 635 ? 14.289 -47.156 44.906 1 77.5 635 SER A CA 1
ATOM 5283 C C . SER A 1 635 ? 14.891 -46.188 45.875 1 77.5 635 SER A C 1
ATOM 5285 O O . SER A 1 635 ? 15.352 -46.562 46.969 1 77.5 635 SER A O 1
ATOM 5287 N N . ILE A 1 636 ? 14.742 -44.938 45.469 1 70.75 636 ILE A N 1
ATOM 5288 C CA . ILE A 1 636 ? 15.25 -43.906 46.375 1 70.75 636 ILE A CA 1
ATOM 5289 C C . ILE A 1 636 ? 14.367 -43.812 47.625 1 70.75 636 ILE A C 1
ATOM 5291 O O . ILE A 1 636 ? 14.875 -43.656 48.719 1 70.75 636 ILE A O 1
ATOM 5295 N N . CYS A 1 637 ? 13.148 -44 47.469 1 70.38 637 CYS A N 1
ATOM 5296 C CA . CYS A 1 637 ? 12.219 -43.969 48.594 1 70.38 637 CYS A CA 1
ATOM 5297 C C . CYS A 1 637 ? 12.414 -45.156 49.5 1 70.38 637 CYS A C 1
ATOM 5299 O O . CYS A 1 637 ? 12.375 -45.031 50.719 1 70.38 637 CYS A O 1
ATOM 5301 N N . ILE A 1 638 ? 12.734 -46.281 48.906 1 68.19 638 ILE A N 1
ATOM 5302 C CA . ILE A 1 638 ? 12.938 -47.5 49.688 1 68.19 638 ILE A CA 1
ATOM 5303 C C . ILE A 1 638 ? 14.281 -47.438 50.406 1 68.19 638 ILE A C 1
ATOM 5305 O O . ILE A 1 638 ? 14.375 -47.812 51.594 1 68.19 638 ILE A O 1
ATOM 5309 N N . HIS A 1 639 ? 15.273 -46.938 49.781 1 63.41 639 HIS A N 1
ATOM 5310 C CA . HIS A 1 639 ? 16.578 -46.812 50.406 1 63.41 639 HIS A CA 1
ATOM 5311 C C . HIS A 1 639 ? 16.547 -45.781 51.562 1 63.41 639 HIS A C 1
ATOM 5313 O O . HIS A 1 639 ? 17.172 -46 52.594 1 63.41 639 HIS A O 1
ATOM 5319 N N . LYS A 1 640 ? 15.859 -44.75 51.375 1 57.5 640 LYS A N 1
ATOM 5320 C CA . LYS A 1 640 ? 15.727 -43.781 52.469 1 57.5 640 LYS A CA 1
ATOM 5321 C C . LYS A 1 640 ? 14.898 -44.344 53.625 1 57.5 640 LYS A C 1
ATOM 5323 O O . LYS A 1 640 ? 15.219 -44.125 54.781 1 57.5 640 LYS A O 1
ATOM 5328 N N . ALA A 1 641 ? 13.984 -45.156 53.312 1 61.72 641 ALA A N 1
ATOM 5329 C CA . ALA A 1 641 ? 13.195 -45.812 54.344 1 61.72 641 ALA A CA 1
ATOM 5330 C C . ALA A 1 641 ? 14.023 -46.844 55.094 1 61.72 641 ALA A C 1
ATOM 5332 O O . ALA A 1 641 ? 13.93 -46.938 56.312 1 61.72 641 ALA A O 1
ATOM 5333 N N . LYS A 1 642 ? 14.844 -47.531 54.438 1 63.03 642 LYS A N 1
ATOM 5334 C CA . LYS A 1 642 ? 15.719 -48.5 55.094 1 63.03 642 LYS A CA 1
ATOM 5335 C C . LYS A 1 642 ? 16.781 -47.781 55.938 1 63.03 642 LYS A C 1
ATOM 5337 O O . LYS A 1 642 ? 17.109 -48.25 57.031 1 63.03 642 LYS A O 1
ATOM 5342 N N . PHE A 1 643 ? 17.234 -46.719 55.406 1 59.59 643 PHE A N 1
ATOM 5343 C CA . PHE A 1 643 ? 18.219 -45.938 56.156 1 59.59 643 PHE A CA 1
ATOM 5344 C C . PHE A 1 643 ? 17.578 -45.375 57.438 1 59.59 643 PHE A C 1
ATOM 5346 O O . PHE A 1 643 ? 18.188 -45.438 58.5 1 59.59 643 PHE A O 1
ATOM 5353 N N . VAL A 1 644 ? 16.422 -44.938 57.344 1 60.44 644 VAL A N 1
ATOM 5354 C CA . VAL A 1 644 ? 15.719 -44.406 58.5 1 60.44 644 VAL A CA 1
ATOM 5355 C C . VAL A 1 644 ? 15.375 -45.562 59.469 1 60.44 644 VAL A C 1
ATOM 5357 O O . VAL A 1 644 ? 15.523 -45.406 60.656 1 60.44 644 VAL A O 1
ATOM 5360 N N . SER A 1 645 ? 15.047 -46.688 59 1 63.84 645 SER A N 1
ATOM 5361 C CA . SER A 1 645 ? 14.742 -47.844 59.844 1 63.84 645 SER A CA 1
ATOM 5362 C C . SER A 1 645 ? 15.992 -48.344 60.531 1 63.84 645 SER A C 1
ATOM 5364 O O . SER A 1 645 ? 15.945 -48.688 61.719 1 63.84 645 SER A O 1
ATOM 5366 N N . ARG A 1 646 ? 17.109 -48.344 59.938 1 63.66 646 ARG A N 1
ATOM 5367 C CA . ARG A 1 646 ? 18.359 -48.781 60.562 1 63.66 646 ARG A CA 1
ATOM 5368 C C . ARG A 1 646 ? 18.797 -47.781 61.625 1 63.66 646 ARG A C 1
ATOM 5370 O O . ARG A 1 646 ? 19.312 -48.188 62.688 1 63.66 646 ARG A O 1
ATOM 5377 N N . CYS A 1 647 ? 18.578 -46.562 61.406 1 60.75 647 CYS A N 1
ATOM 5378 C CA . CYS A 1 647 ? 18.922 -45.531 62.406 1 60.75 647 CYS A CA 1
ATOM 5379 C C . CYS A 1 647 ? 18 -45.625 63.625 1 60.75 647 CYS A C 1
ATOM 5381 O O . CYS A 1 647 ? 18.453 -45.469 64.75 1 60.75 647 CYS A O 1
ATOM 5383 N N . ILE A 1 648 ? 16.844 -46.094 63.438 1 59.41 648 ILE A N 1
ATOM 5384 C CA . ILE A 1 648 ? 15.922 -46.281 64.562 1 59.41 648 ILE A CA 1
ATOM 5385 C C . ILE A 1 648 ? 16.281 -47.531 65.312 1 59.41 648 ILE A C 1
ATOM 5387 O O . ILE A 1 648 ? 16.25 -47.531 66.562 1 59.41 648 ILE A O 1
ATOM 5391 N N . GLN A 1 649 ? 16.75 -48.5 64.75 1 60.94 649 GLN A N 1
ATOM 5392 C CA . GLN A 1 649 ? 17.141 -49.719 65.5 1 60.94 649 GLN A CA 1
ATOM 5393 C C . GLN A 1 649 ? 18.422 -49.531 66.25 1 60.94 649 GLN A C 1
ATOM 5395 O O . GLN A 1 649 ? 18.609 -50.094 67.312 1 60.94 649 GLN A O 1
ATOM 5400 N N . LYS A 1 650 ? 19.25 -48.75 65.75 1 56.22 650 LYS A N 1
ATOM 5401 C CA . LYS A 1 650 ? 20.484 -48.469 66.5 1 56.22 650 LYS A CA 1
ATOM 5402 C C . LYS A 1 650 ? 20.25 -47.531 67.625 1 56.22 650 LYS A C 1
ATOM 5404 O O . LYS A 1 650 ? 21.031 -47.469 68.625 1 56.22 650 LYS A O 1
ATOM 5409 N N . LEU A 1 651 ? 19.203 -46.875 67.688 1 45.72 651 LEU A N 1
ATOM 5410 C CA . LEU A 1 651 ? 18.875 -46.062 68.812 1 45.72 651 LEU A CA 1
ATOM 5411 C C . LEU A 1 651 ? 18.031 -46.875 69.812 1 45.72 651 LEU A C 1
ATOM 5413 O O . LEU A 1 651 ? 18.188 -46.719 71.062 1 45.72 651 LEU A O 1
ATOM 5417 N N . MET B 1 1 ? 21.562 -34.031 71.312 1 24.8 1 MET B N 1
ATOM 5418 C CA . MET B 1 1 ? 20.641 -33.969 70.188 1 24.8 1 MET B CA 1
ATOM 5419 C C . MET B 1 1 ? 20.531 -32.562 69.625 1 24.8 1 MET B C 1
ATOM 5421 O O . MET B 1 1 ? 19.781 -32.312 68.688 1 24.8 1 MET B O 1
ATOM 5425 N N . ARG B 1 2 ? 21.078 -31.578 70.438 1 30.22 2 ARG B N 1
ATOM 5426 C CA . ARG B 1 2 ? 21 -30.141 70.188 1 30.22 2 ARG B CA 1
ATOM 5427 C C . ARG B 1 2 ? 21.875 -29.766 69 1 30.22 2 ARG B C 1
ATOM 5429 O O . ARG B 1 2 ? 21.766 -28.656 68.438 1 30.22 2 ARG B O 1
ATOM 5436 N N . LEU B 1 3 ? 22.891 -30.656 68.812 1 31.66 3 LEU B N 1
ATOM 5437 C CA . LEU B 1 3 ? 23.922 -30.234 67.875 1 31.66 3 LEU B CA 1
ATOM 5438 C C . LEU B 1 3 ? 23.406 -30.328 66.438 1 31.66 3 LEU B C 1
ATOM 5440 O O . LEU B 1 3 ? 23.969 -29.688 65.562 1 31.66 3 LEU B O 1
ATOM 5444 N N . GLY B 1 4 ? 22.406 -31.203 66.312 1 32.12 4 GLY B N 1
ATOM 5445 C CA . GLY B 1 4 ? 22.047 -31.578 64.938 1 32.12 4 GLY B CA 1
ATOM 5446 C C . GLY B 1 4 ? 21.234 -30.516 64.25 1 32.12 4 GLY B C 1
ATOM 5447 O O . GLY B 1 4 ? 21.156 -30.516 63 1 32.12 4 GLY B O 1
ATOM 5448 N N . ARG B 1 5 ? 20.438 -29.844 65 1 34.97 5 ARG B N 1
ATOM 5449 C CA . ARG B 1 5 ? 19.5 -28.906 64.438 1 34.97 5 ARG B CA 1
ATOM 5450 C C . ARG B 1 5 ? 20.234 -27.688 63.875 1 34.97 5 ARG B C 1
ATOM 5452 O O . ARG B 1 5 ? 19.672 -26.922 63.062 1 34.97 5 ARG B O 1
ATOM 5459 N N . LYS B 1 6 ? 21.453 -27.438 64.5 1 36.47 6 LYS B N 1
ATOM 5460 C CA . LYS B 1 6 ? 22.141 -26.234 64 1 36.47 6 LYS B CA 1
ATOM 5461 C C . LYS B 1 6 ? 22.625 -26.391 62.594 1 36.47 6 LYS B C 1
ATOM 5463 O O . LYS B 1 6 ? 22.719 -25.406 61.844 1 36.47 6 LYS B O 1
ATOM 5468 N N . LEU B 1 7 ? 22.875 -27.656 62.25 1 32.88 7 LEU B N 1
ATOM 5469 C CA . LEU B 1 7 ? 23.531 -27.828 60.969 1 32.88 7 LEU B CA 1
ATOM 5470 C C . LEU B 1 7 ? 22.531 -27.641 59.844 1 32.88 7 LEU B C 1
ATOM 5472 O O . LEU B 1 7 ? 22.875 -27.109 58.781 1 32.88 7 LEU B O 1
ATOM 5476 N N . SER B 1 8 ? 21.266 -28.047 60.156 1 36.69 8 SER B N 1
ATOM 5477 C CA . SER B 1 8 ? 20.344 -28.031 59.031 1 36.69 8 SER B CA 1
ATOM 5478 C C . SER B 1 8 ? 19.969 -26.594 58.656 1 36.69 8 SER B C 1
ATOM 5480 O O . SER B 1 8 ? 19.781 -26.281 57.469 1 36.69 8 SER B O 1
ATOM 5482 N N . PHE B 1 9 ? 19.797 -25.781 59.688 1 39.47 9 PHE B N 1
ATOM 5483 C CA . PHE B 1 9 ? 19.469 -24.391 59.406 1 39.47 9 PHE B CA 1
ATOM 5484 C C . PHE B 1 9 ? 20.625 -23.703 58.719 1 39.47 9 PHE B C 1
ATOM 5486 O O . PHE B 1 9 ? 20.406 -22.766 57.938 1 39.47 9 PHE B O 1
ATOM 5493 N N . ARG B 1 10 ? 21.922 -24.109 59.062 1 39 10 ARG B N 1
ATOM 5494 C CA . ARG B 1 10 ? 23.078 -23.516 58.406 1 39 10 ARG B CA 1
ATOM 5495 C C . ARG B 1 10 ? 23.109 -23.875 56.938 1 39 10 ARG B C 1
ATOM 5497 O O . ARG B 1 10 ? 23.5 -23.062 56.094 1 39 10 ARG B O 1
ATOM 5504 N N . ILE B 1 11 ? 22.719 -25.141 56.719 1 38.97 11 ILE B N 1
ATOM 5505 C CA . ILE B 1 11 ? 22.812 -25.562 55.312 1 38.97 11 ILE B CA 1
ATOM 5506 C C . ILE B 1 11 ? 21.703 -24.875 54.5 1 38.97 11 ILE B C 1
ATOM 5508 O O . ILE B 1 11 ? 21.938 -24.438 53.375 1 38.97 11 ILE B O 1
ATOM 5512 N N . LEU B 1 12 ? 20.516 -24.766 55.094 1 41.66 12 LEU B N 1
ATOM 5513 C CA . LEU B 1 12 ? 19.469 -24.062 54.344 1 41.66 12 LEU B CA 1
ATOM 5514 C C . LEU B 1 12 ? 19.797 -22.578 54.25 1 41.66 12 LEU B C 1
ATOM 5516 O O . LEU B 1 12 ? 19.516 -21.938 53.219 1 41.66 12 LEU B O 1
ATOM 5520 N N . LYS B 1 13 ? 20.375 -22.031 55.312 1 43.59 13 LYS B N 1
ATOM 5521 C CA . LYS B 1 13 ? 20.875 -20.656 55.219 1 43.59 13 LYS B CA 1
ATOM 5522 C C . LYS B 1 13 ? 21.922 -20.531 54.094 1 43.59 13 LYS B C 1
ATOM 5524 O O . LYS B 1 13 ? 21.953 -19.531 53.375 1 43.59 13 LYS B O 1
ATOM 5529 N N . LYS B 1 14 ? 22.781 -21.625 54.094 1 45.69 14 LYS B N 1
ATOM 5530 C CA . LYS B 1 14 ? 23.844 -21.5 53.094 1 45.69 14 LYS B CA 1
ATOM 5531 C C . LYS B 1 14 ? 23.297 -21.656 51.688 1 45.69 14 LYS B C 1
ATOM 5533 O O . LYS B 1 14 ? 23.75 -20.984 50.75 1 45.69 14 LYS B O 1
ATOM 5538 N N . HIS B 1 15 ? 22.297 -22.516 51.562 1 47.34 15 HIS B N 1
ATOM 5539 C CA . HIS B 1 15 ? 21.938 -22.766 50.188 1 47.34 15 HIS B CA 1
ATOM 5540 C C . HIS B 1 15 ? 20.75 -21.922 49.75 1 47.34 15 HIS B C 1
ATOM 5542 O O . HIS B 1 15 ? 20.25 -22.062 48.625 1 47.34 15 HIS B O 1
ATOM 5548 N N . LYS B 1 16 ? 20.172 -21.172 50.781 1 48.69 16 LYS B N 1
ATOM 5549 C CA . LYS B 1 16 ? 19.156 -20.188 50.406 1 48.69 16 LYS B CA 1
ATOM 5550 C C . LYS B 1 16 ? 19.672 -19.266 49.312 1 48.69 16 LYS B C 1
ATOM 5552 O O . LYS B 1 16 ? 18.953 -18.953 48.344 1 48.69 16 LYS B O 1
ATOM 5557 N N . TRP B 1 17 ? 20.906 -18.953 49.531 1 53.34 17 TRP B N 1
ATOM 5558 C CA . TRP B 1 17 ? 21.5 -18.078 48.531 1 53.34 17 TRP B CA 1
ATOM 5559 C C . TRP B 1 17 ? 21.609 -18.797 47.188 1 53.34 17 TRP B C 1
ATOM 5561 O O . TRP B 1 17 ? 21.375 -18.203 46.125 1 53.34 17 TRP B O 1
ATOM 5571 N N . LYS B 1 18 ? 21.781 -20.109 47.312 1 54.69 18 LYS B N 1
ATOM 5572 C CA . LYS B 1 18 ? 21.875 -20.859 46.062 1 54.69 18 LYS B CA 1
ATOM 5573 C C . LYS B 1 18 ? 20.516 -20.984 45.375 1 54.69 18 LYS B C 1
ATOM 5575 O O . LYS B 1 18 ? 20.422 -20.875 44.156 1 54.69 18 LYS B O 1
ATOM 5580 N N . LEU B 1 19 ? 19.516 -21.125 46.188 1 53.25 19 LEU B N 1
ATOM 5581 C CA . LEU B 1 19 ? 18.172 -21.203 45.625 1 53.25 19 LEU B CA 1
ATOM 5582 C C . LEU B 1 19 ? 17.719 -19.859 45.094 1 53.25 19 LEU B C 1
ATOM 5584 O O . LEU B 1 19 ? 17.125 -19.797 44 1 53.25 19 LEU B O 1
ATOM 5588 N N . ILE B 1 20 ? 18.031 -18.844 45.812 1 54.97 20 ILE B N 1
ATOM 5589 C CA . ILE B 1 20 ? 17.734 -17.5 45.344 1 54.97 20 ILE B CA 1
ATOM 5590 C C . ILE B 1 20 ? 18.5 -17.25 44.031 1 54.97 20 ILE B C 1
ATOM 5592 O O . ILE B 1 20 ? 17.953 -16.703 43.094 1 54.97 20 ILE B O 1
ATOM 5596 N N . VAL B 1 21 ? 19.719 -17.766 44.031 1 57.25 21 VAL B N 1
ATOM 5597 C CA . VAL B 1 21 ? 20.531 -17.609 42.844 1 57.25 21 VAL B CA 1
ATOM 5598 C C . VAL B 1 21 ? 19.953 -18.453 41.719 1 57.25 21 VAL B C 1
ATOM 5600 O O . VAL B 1 21 ? 19.891 -18 40.562 1 57.25 21 VAL B O 1
ATOM 5603 N N . ALA B 1 22 ? 19.469 -19.578 42.125 1 57.38 22 ALA B N 1
ATOM 5604 C CA . ALA B 1 22 ? 18.906 -20.453 41.094 1 57.38 22 ALA B CA 1
ATOM 5605 C C . ALA B 1 22 ? 17.609 -19.875 40.562 1 57.38 22 ALA B C 1
ATOM 5607 O O . ALA B 1 22 ? 17.391 -19.891 39.344 1 57.38 22 ALA B O 1
ATOM 5608 N N . ILE B 1 23 ? 16.766 -19.375 41.406 1 56.91 23 ILE B N 1
ATOM 5609 C CA . ILE B 1 23 ? 15.531 -18.75 40.969 1 56.91 23 ILE B CA 1
ATOM 5610 C C . ILE B 1 23 ? 15.852 -17.5 40.156 1 56.91 23 ILE B C 1
ATOM 5612 O O . ILE B 1 23 ? 15.25 -17.266 39.094 1 56.91 23 ILE B O 1
ATOM 5616 N N . PHE B 1 24 ? 16.844 -16.828 40.688 1 60.12 24 PHE B N 1
ATOM 5617 C CA . PHE B 1 24 ? 17.281 -15.656 39.938 1 60.12 24 PHE B CA 1
ATOM 5618 C C . PHE B 1 24 ? 17.859 -16.062 38.594 1 60.12 24 PHE B C 1
ATOM 5620 O O . PHE B 1 24 ? 17.594 -15.406 37.562 1 60.12 24 PHE B O 1
ATOM 5627 N N . LEU B 1 25 ? 18.469 -17.188 38.562 1 57.28 25 LEU B N 1
ATOM 5628 C CA . LEU B 1 25 ? 19.031 -17.703 37.312 1 57.28 25 LEU B CA 1
ATOM 5629 C C . LEU B 1 25 ? 17.922 -18.188 36.406 1 57.28 25 LEU B C 1
ATOM 5631 O O . LEU B 1 25 ? 17.969 -17.922 35.188 1 57.28 25 LEU B O 1
ATOM 5635 N N . ILE B 1 26 ? 16.969 -18.812 36.938 1 58.16 26 ILE B N 1
ATOM 5636 C CA . ILE B 1 26 ? 15.867 -19.312 36.094 1 58.16 26 ILE B CA 1
ATOM 5637 C C . ILE B 1 26 ? 15.047 -18.141 35.562 1 58.16 26 ILE B C 1
ATOM 5639 O O . ILE B 1 26 ? 14.672 -18.125 34.406 1 58.16 26 ILE B O 1
ATOM 5643 N N . LEU B 1 27 ? 14.836 -17.188 36.406 1 58.47 27 LEU B N 1
ATOM 5644 C CA . LEU B 1 27 ? 14.109 -16 35.969 1 58.47 27 LEU B CA 1
ATOM 5645 C C . LEU B 1 27 ? 14.922 -15.242 34.938 1 58.47 27 LEU B C 1
ATOM 5647 O O . LEU B 1 27 ? 14.359 -14.75 33.938 1 58.47 27 LEU B O 1
ATOM 5651 N N . THR B 1 28 ? 16.203 -15.203 35.188 1 58.03 28 THR B N 1
ATOM 5652 C CA . THR B 1 28 ? 17.062 -14.562 34.188 1 58.03 28 THR B CA 1
ATOM 5653 C C . THR B 1 28 ? 17.125 -15.383 32.906 1 58.03 28 THR B C 1
ATOM 5655 O O . THR B 1 28 ? 17.094 -14.828 31.812 1 58.03 28 THR B O 1
ATOM 5658 N N . ILE B 1 29 ? 17.188 -16.641 33.031 1 56.78 29 ILE B N 1
ATOM 5659 C CA . ILE B 1 29 ? 17.219 -17.5 31.859 1 56.78 29 ILE B CA 1
ATOM 5660 C C . ILE B 1 29 ? 15.898 -17.391 31.109 1 56.78 29 ILE B C 1
ATOM 5662 O O . ILE B 1 29 ? 15.883 -17.312 29.875 1 56.78 29 ILE B O 1
ATOM 5666 N N . ASN B 1 30 ? 14.859 -17.484 31.828 1 54.06 30 ASN B N 1
ATOM 5667 C CA . ASN B 1 30 ? 13.57 -17.328 31.156 1 54.06 30 ASN B CA 1
ATOM 5668 C C . ASN B 1 30 ? 13.43 -15.953 30.516 1 54.06 30 ASN B C 1
ATOM 5670 O O . ASN B 1 30 ? 12.898 -15.836 29.406 1 54.06 30 ASN B O 1
ATOM 5674 N N . SER B 1 31 ? 13.836 -14.977 31.266 1 53.78 31 SER B N 1
ATOM 5675 C CA . SER B 1 31 ? 13.844 -13.641 30.688 1 53.78 31 SER B CA 1
ATOM 5676 C C . SER B 1 31 ? 14.766 -13.57 29.469 1 53.78 31 SER B C 1
ATOM 5678 O O . SER B 1 31 ? 14.422 -12.969 28.453 1 53.78 31 SER B O 1
ATOM 5680 N N . LEU B 1 32 ? 15.875 -14.25 29.641 1 52.19 32 LEU B N 1
ATOM 5681 C CA . LEU B 1 32 ? 16.797 -14.305 28.5 1 52.19 32 LEU B CA 1
ATOM 5682 C C . LEU B 1 32 ? 16.219 -15.156 27.375 1 52.19 32 LEU B C 1
ATOM 5684 O O . LEU B 1 32 ? 16.359 -14.82 26.203 1 52.19 32 LEU B O 1
ATOM 5688 N N . TYR B 1 33 ? 15.703 -16.25 27.766 1 48.69 33 TYR B N 1
ATOM 5689 C CA . TYR B 1 33 ? 1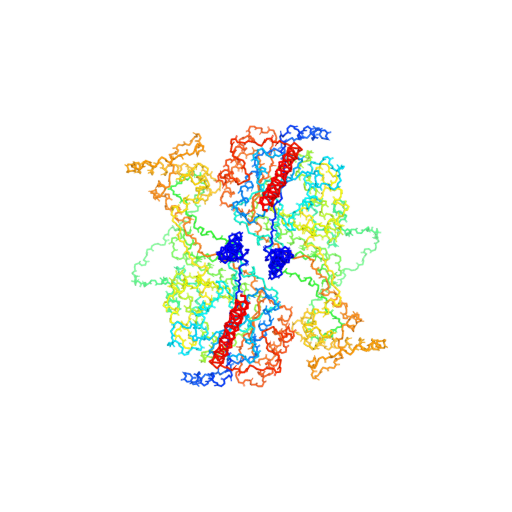5.078 -17.094 26.75 1 48.69 33 TYR B CA 1
ATOM 5690 C C . TYR B 1 33 ? 13.961 -16.344 26.031 1 48.69 33 TYR B C 1
ATOM 5692 O O . TYR B 1 33 ? 13.844 -16.422 24.797 1 48.69 33 TYR B O 1
ATOM 5700 N N . ARG B 1 34 ? 13.094 -15.758 26.797 1 45.31 34 ARG B N 1
ATOM 5701 C CA . ARG B 1 34 ? 12.055 -14.945 26.172 1 45.31 34 ARG B CA 1
ATOM 5702 C C . ARG B 1 34 ? 12.664 -13.859 25.281 1 45.31 34 ARG B C 1
ATOM 5704 O O . ARG B 1 34 ? 12.141 -13.57 24.203 1 45.31 34 ARG B O 1
ATOM 5711 N N . LYS B 1 35 ? 13.617 -13.234 25.875 1 48.62 35 LYS B N 1
ATOM 5712 C CA . LYS B 1 35 ? 14.297 -12.219 25.078 1 48.62 35 LYS B CA 1
ATOM 5713 C C . LYS B 1 35 ? 14.938 -12.836 23.844 1 48.62 35 LYS B C 1
ATOM 5715 O O . LYS B 1 35 ? 14.938 -12.234 22.766 1 48.62 35 LYS B O 1
ATOM 5720 N N . ILE B 1 36 ? 15.555 -13.969 24.062 1 45.16 36 ILE B N 1
ATOM 5721 C CA . ILE B 1 36 ? 16.25 -14.617 22.953 1 45.16 36 ILE B CA 1
ATOM 5722 C C . ILE B 1 36 ? 15.234 -15.305 22.031 1 45.16 36 ILE B C 1
ATOM 5724 O O . ILE B 1 36 ? 15.367 -15.258 20.812 1 45.16 36 ILE B O 1
ATOM 5728 N N . ALA B 1 37 ? 14.422 -16.188 22.672 1 43.22 37 ALA B N 1
ATOM 5729 C CA . ALA B 1 37 ? 13.484 -16.922 21.812 1 43.22 37 ALA B CA 1
ATOM 5730 C C . ALA B 1 37 ? 12.617 -15.961 21.016 1 43.22 37 ALA B C 1
ATOM 5732 O O . ALA B 1 37 ? 12.047 -16.344 19.984 1 43.22 37 ALA B O 1
ATOM 5733 N N . PHE B 1 38 ? 12.18 -14.836 21.578 1 39.47 38 PHE B N 1
ATOM 5734 C CA . PHE B 1 38 ? 11.461 -13.906 20.703 1 39.47 38 PHE B CA 1
ATOM 5735 C C . PHE B 1 38 ? 12.391 -13.32 19.656 1 39.47 38 PHE B C 1
ATOM 5737 O O . PHE B 1 38 ? 13.141 -12.383 19.938 1 39.47 38 PHE B O 1
ATOM 5744 N N . THR B 1 39 ? 13.07 -14.172 19 1 40.19 39 THR B N 1
ATOM 5745 C CA . THR B 1 39 ? 13.703 -13.68 17.781 1 40.19 39 THR B CA 1
ATOM 5746 C C . THR B 1 39 ? 12.828 -12.633 17.109 1 40.19 39 THR B C 1
ATOM 5748 O O . THR B 1 39 ? 11.633 -12.852 16.906 1 40.19 39 THR B O 1
ATOM 5751 N N . PRO B 1 40 ? 13.203 -11.398 17.234 1 40.84 40 PRO B N 1
ATOM 5752 C CA . PRO B 1 40 ? 12.422 -10.406 16.5 1 40.84 40 PRO B CA 1
ATOM 5753 C C . PRO B 1 40 ? 11.953 -10.914 15.133 1 40.84 40 PRO B C 1
ATOM 5755 O O . PRO B 1 40 ? 12.773 -11.336 14.32 1 40.84 40 PRO B O 1
ATOM 5758 N N . THR B 1 41 ? 10.977 -11.758 15.109 1 46.12 41 THR B N 1
ATOM 5759 C CA . THR B 1 41 ? 10.375 -11.953 13.797 1 46.12 41 THR B CA 1
ATOM 5760 C C . THR B 1 41 ? 10.523 -10.703 12.938 1 46.12 41 THR B C 1
ATOM 5762 O O . THR B 1 41 ? 10.398 -9.578 13.438 1 46.12 41 THR B O 1
ATOM 5765 N N . HIS B 1 42 ? 11.461 -10.68 12.055 1 50.53 42 HIS B N 1
ATOM 5766 C CA . HIS B 1 42 ? 11.609 -9.633 11.047 1 50.53 42 HIS B CA 1
ATOM 5767 C C . HIS B 1 42 ? 10.266 -8.977 10.734 1 50.53 42 HIS B C 1
ATOM 5769 O O . HIS B 1 42 ? 9.422 -9.57 10.07 1 50.53 42 HIS B O 1
ATOM 5775 N N . TYR B 1 43 ? 9.836 -8.148 11.664 1 55.47 43 TYR B N 1
ATOM 5776 C CA . TYR B 1 43 ? 8.602 -7.441 11.336 1 55.47 43 TYR B CA 1
ATOM 5777 C C . TYR B 1 43 ? 8.812 -6.488 10.164 1 55.47 43 TYR B C 1
ATOM 5779 O O . TYR B 1 43 ? 9.883 -5.898 10.023 1 55.47 43 TYR B O 1
ATOM 5787 N N . ALA B 1 44 ? 7.891 -6.559 9.227 1 67.12 44 ALA B N 1
ATOM 5788 C CA . ALA B 1 44 ? 7.848 -5.609 8.117 1 67.12 44 ALA B CA 1
ATOM 5789 C C . ALA B 1 44 ? 7.879 -4.172 8.625 1 67.12 44 ALA B C 1
ATOM 5791 O O . ALA B 1 44 ? 7.375 -3.877 9.711 1 67.12 44 ALA B O 1
ATOM 5792 N N . ALA B 1 45 ? 8.781 -3.334 8.141 1 71.69 45 ALA B N 1
ATOM 5793 C CA . ALA B 1 45 ? 8.914 -1.918 8.477 1 71.69 45 ALA B CA 1
ATOM 5794 C C . ALA B 1 45 ? 7.547 -1.26 8.633 1 71.69 45 ALA B C 1
ATOM 5796 O O . ALA B 1 45 ? 7.379 -0.358 9.453 1 71.69 45 ALA B O 1
ATOM 5797 N N . VAL B 1 46 ? 6.637 -1.814 7.941 1 74.62 46 VAL B N 1
ATOM 5798 C CA . VAL B 1 46 ? 5.293 -1.247 7.957 1 74.62 46 VAL B CA 1
ATOM 5799 C C . VAL B 1 46 ? 4.648 -1.486 9.32 1 74.62 46 VAL B C 1
ATOM 5801 O O . VAL B 1 46 ? 3.715 -0.778 9.703 1 74.62 46 VAL B O 1
ATOM 5804 N N . CYS B 1 47 ? 5.273 -2.303 10.094 1 76.06 47 CYS B N 1
ATOM 5805 C CA . CYS B 1 47 ? 4.672 -2.648 11.375 1 76.06 47 CYS B CA 1
ATOM 5806 C C . CYS B 1 47 ? 5.387 -1.939 12.516 1 76.06 47 CYS B C 1
ATOM 5808 O O . CYS B 1 47 ? 5.016 -2.105 13.68 1 76.06 47 CYS B O 1
ATOM 5810 N N . GLU B 1 48 ? 6.328 -1.02 12.211 1 84.62 48 GLU B N 1
ATOM 5811 C CA . GLU B 1 48 ? 7.039 -0.247 13.219 1 84.62 48 GLU B CA 1
ATOM 5812 C C . GLU B 1 48 ? 6.168 0.878 13.773 1 84.62 48 GLU B C 1
ATOM 5814 O O . GLU B 1 48 ? 5.316 1.415 13.062 1 84.62 48 GLU B O 1
ATOM 5819 N N . PRO B 1 49 ? 6.418 1.27 15.008 1 90.5 49 PRO B N 1
ATOM 5820 C CA . PRO B 1 49 ? 5.609 2.338 15.602 1 90.5 49 PRO B CA 1
ATOM 5821 C C . PRO B 1 49 ? 5.863 3.697 14.953 1 90.5 49 PRO B C 1
ATOM 5823 O O . PRO B 1 49 ? 6.984 3.982 14.531 1 90.5 49 PRO B O 1
ATOM 5826 N N . ILE B 1 50 ? 4.863 4.52 14.93 1 95.94 50 ILE B N 1
ATOM 5827 C CA . ILE B 1 50 ? 4.922 5.863 14.367 1 95.94 50 ILE B CA 1
ATOM 5828 C C . ILE B 1 50 ? 4.344 6.863 15.367 1 95.94 50 ILE B C 1
ATOM 5830 O O . ILE B 1 50 ? 3.252 6.66 15.898 1 95.94 50 ILE B O 1
ATOM 5834 N N . ASP B 1 51 ? 5.078 7.859 15.68 1 98.06 51 ASP B N 1
ATOM 5835 C CA . ASP B 1 51 ? 4.605 8.961 16.516 1 98.06 51 ASP B CA 1
ATOM 5836 C C . ASP B 1 51 ? 4.113 10.125 15.656 1 98.06 51 ASP B C 1
ATOM 5838 O O . ASP B 1 51 ? 4.422 10.195 14.461 1 98.06 51 ASP B O 1
ATOM 5842 N N . VAL B 1 52 ? 3.305 10.969 16.266 1 98.56 52 VAL B N 1
ATOM 5843 C CA . VAL B 1 52 ? 2.846 12.18 15.602 1 98.56 52 VAL B CA 1
ATOM 5844 C C . VAL B 1 52 ? 3.457 13.406 16.266 1 98.56 52 VAL B C 1
ATOM 5846 O O . VAL B 1 52 ? 3.553 13.461 17.5 1 98.56 52 VAL B O 1
ATOM 5849 N N . VAL B 1 53 ? 3.936 14.344 15.5 1 98.62 53 VAL B N 1
ATOM 5850 C CA . VAL B 1 53 ? 4.516 15.586 16 1 98.62 53 VAL B CA 1
ATOM 5851 C C . VAL B 1 53 ? 3.713 16.781 15.484 1 98.62 53 VAL B C 1
ATOM 5853 O O . VAL B 1 53 ? 3.449 16.875 14.289 1 98.62 53 VAL B O 1
ATOM 5856 N N . TYR B 1 54 ? 3.275 17.609 16.391 1 98.06 54 TYR B N 1
ATOM 5857 C CA . TYR B 1 54 ? 2.594 18.859 16.047 1 98.06 54 TYR B CA 1
ATOM 5858 C C . TYR B 1 54 ? 3.453 20.062 16.406 1 98.06 54 TYR B C 1
ATOM 5860 O O . TYR B 1 54 ? 4.207 20.031 17.391 1 98.06 54 TYR B O 1
ATOM 5868 N N . THR B 1 55 ? 3.369 21.078 15.625 1 95.5 55 THR B N 1
ATOM 5869 C CA . THR B 1 55 ? 3.809 22.406 16.031 1 95.5 55 THR B CA 1
ATOM 5870 C C . THR B 1 55 ? 2.611 23.312 16.328 1 95.5 55 THR B C 1
ATOM 5872 O O . THR B 1 55 ? 1.655 23.359 15.555 1 95.5 55 THR B O 1
ATOM 5875 N N . TRP B 1 56 ? 2.646 23.953 17.484 1 94.19 56 TRP B N 1
ATOM 5876 C CA . TRP B 1 56 ? 1.463 24.719 17.875 1 94.19 56 TRP B CA 1
ATOM 5877 C C . TRP B 1 56 ? 1.853 25.969 18.656 1 94.19 56 TRP B C 1
ATOM 5879 O O . TRP B 1 56 ? 2.785 25.938 19.453 1 94.19 56 TRP B O 1
ATOM 5889 N N . VAL B 1 57 ? 1.222 27.016 18.391 1 90.5 57 VAL B N 1
ATOM 5890 C CA . VAL B 1 57 ? 1.347 28.25 19.156 1 90.5 57 VAL B CA 1
ATOM 5891 C C . VAL B 1 57 ? -0.013 28.938 19.25 1 90.5 57 VAL B C 1
ATOM 5893 O O . VAL B 1 57 ? -0.841 28.828 18.344 1 90.5 57 VAL B O 1
ATOM 5896 N N . ASN B 1 58 ? -0.304 29.484 20.359 1 88.5 58 ASN B N 1
ATOM 5897 C CA . ASN B 1 58 ? -1.449 30.375 20.5 1 88.5 58 ASN B CA 1
ATOM 5898 C C . ASN B 1 58 ? -1.047 31.844 20.312 1 88.5 58 ASN B C 1
ATOM 5900 O O . ASN B 1 58 ? -0.471 32.438 21.219 1 88.5 58 ASN B O 1
ATOM 5904 N N . GLY B 1 59 ? -1.418 32.406 19.234 1 84.62 59 GLY B N 1
ATOM 5905 C CA . GLY B 1 59 ? -1.001 33.75 18.891 1 84.62 59 GLY B CA 1
ATOM 5906 C C . GLY B 1 59 ? -1.726 34.812 19.688 1 84.62 59 GLY B C 1
ATOM 5907 O O . GLY B 1 59 ? -1.297 35.969 19.703 1 84.62 59 GLY B O 1
ATOM 5908 N N . SER B 1 60 ? -2.754 34.469 20.359 1 80.38 60 SER B N 1
ATOM 5909 C CA . SER B 1 60 ? -3.533 35.469 21.109 1 80.38 60 SER B CA 1
ATOM 5910 C C . SER B 1 60 ? -3.072 35.562 22.562 1 80.38 60 SER B C 1
ATOM 5912 O O . SER B 1 60 ? -3.592 36.375 23.328 1 80.38 60 SER B O 1
ATOM 5914 N N . ASP B 1 61 ? -2.131 34.781 22.891 1 83.62 61 ASP B N 1
ATOM 5915 C CA . ASP B 1 61 ? -1.579 34.812 24.234 1 83.62 61 ASP B CA 1
ATOM 5916 C C . ASP B 1 61 ? -0.789 36.125 24.484 1 83.62 61 ASP B C 1
ATOM 5918 O O . ASP B 1 61 ? 0.153 36.406 23.734 1 83.62 61 ASP B O 1
ATOM 5922 N N . PRO B 1 62 ? -1.191 36.812 25.5 1 83 62 PRO B N 1
ATOM 5923 C CA . PRO B 1 62 ? -0.526 38.094 25.766 1 83 62 PRO B CA 1
ATOM 5924 C C . PRO B 1 62 ? 0.979 37.938 25.969 1 83 62 PRO B C 1
ATOM 5926 O O . PRO B 1 62 ? 1.754 38.812 25.531 1 83 62 PRO B O 1
ATOM 5929 N N . ALA B 1 63 ? 1.358 36.906 26.688 1 83.44 63 ALA B N 1
ATOM 5930 C CA . ALA B 1 63 ? 2.787 36.688 26.906 1 83.44 63 ALA B CA 1
ATOM 5931 C C . ALA B 1 63 ? 3.51 36.469 25.578 1 83.44 63 ALA B C 1
ATOM 5933 O O . ALA B 1 63 ? 4.641 36.906 25.391 1 83.44 63 ALA B O 1
ATOM 5934 N N . PHE B 1 64 ? 2.922 35.781 24.734 1 87.44 64 PHE B N 1
ATOM 5935 C CA . PHE B 1 64 ? 3.479 35.531 23.406 1 87.44 64 PHE B CA 1
ATOM 5936 C C . PHE B 1 64 ? 3.602 36.812 22.609 1 87.44 64 PHE B C 1
ATOM 5938 O O . PHE B 1 64 ? 4.645 37.094 22 1 87.44 64 PHE B O 1
ATOM 5945 N N . ILE B 1 65 ? 2.539 37.594 22.641 1 86.06 65 ILE B N 1
ATOM 5946 C CA . ILE B 1 65 ? 2.508 38.844 21.906 1 86.06 65 ILE B CA 1
ATOM 5947 C C . ILE B 1 65 ? 3.6 39.781 22.438 1 86.06 65 ILE B C 1
ATOM 5949 O O . ILE B 1 65 ? 4.309 40.438 21.672 1 86.06 65 ILE B O 1
ATOM 5953 N N . SER B 1 66 ? 3.711 39.781 23.703 1 86.69 66 SER B N 1
ATOM 5954 C CA . SER B 1 66 ? 4.742 40.625 24.312 1 86.69 66 SER B CA 1
ATOM 5955 C C . SER B 1 66 ? 6.137 40.188 23.891 1 86.69 66 SER B C 1
ATOM 5957 O O . SER B 1 66 ? 7.008 41 23.625 1 86.69 66 SER B O 1
ATOM 5959 N N . SER B 1 67 ? 6.301 38.906 23.844 1 87.19 67 SER B N 1
ATOM 5960 C CA . SER B 1 67 ? 7.594 38.344 23.453 1 87.19 67 SER B CA 1
ATOM 5961 C C . SER B 1 67 ? 7.926 38.688 22 1 87.19 67 SER B C 1
ATOM 5963 O O . SER B 1 67 ? 9.062 39.062 21.688 1 87.19 67 SER B O 1
ATOM 5965 N N . ILE B 1 68 ? 6.953 38.562 21.109 1 87.94 68 ILE B N 1
ATOM 5966 C CA . ILE B 1 68 ? 7.184 38.781 19.688 1 87.94 68 ILE B CA 1
ATOM 5967 C C . ILE B 1 68 ? 7.418 40.281 19.453 1 87.94 68 ILE B C 1
ATOM 5969 O O . ILE B 1 68 ? 8.227 40.656 18.609 1 87.94 68 ILE B O 1
ATOM 5973 N N . ASN B 1 69 ? 6.707 41.094 20.172 1 87.75 69 ASN B N 1
ATOM 5974 C CA . ASN B 1 69 ? 6.785 42.531 20.016 1 87.75 69 ASN B CA 1
ATOM 5975 C C . ASN B 1 69 ? 8.164 43.062 20.391 1 87.75 69 ASN B C 1
ATOM 5977 O O . ASN B 1 69 ? 8.57 44.156 19.938 1 87.75 69 ASN B O 1
ATOM 5981 N N . LYS B 1 70 ? 8.812 42.344 21.188 1 88.81 70 LYS B N 1
ATOM 5982 C CA . LYS B 1 70 ? 10.172 42.719 21.562 1 88.81 70 LYS B CA 1
ATOM 5983 C C . LYS B 1 70 ? 11.094 42.688 20.344 1 88.81 70 LYS B C 1
ATOM 5985 O O . LYS B 1 70 ? 12.07 43.438 20.281 1 88.81 70 LYS B O 1
ATOM 5990 N N . TYR B 1 71 ? 10.766 41.844 19.453 1 87.62 71 TYR B N 1
ATOM 5991 C CA . TYR B 1 71 ? 11.641 41.656 18.297 1 87.62 71 TYR B CA 1
ATOM 5992 C C . TYR B 1 71 ? 11.023 42.281 17.047 1 87.62 71 TYR B C 1
ATOM 5994 O O . TYR B 1 71 ? 11.742 42.719 16.125 1 87.62 71 TYR B O 1
ATOM 6002 N N . ASP B 1 72 ? 9.703 42.188 16.953 1 85.56 72 ASP B N 1
ATOM 6003 C CA . ASP B 1 72 ? 8.969 42.812 15.852 1 85.56 72 ASP B CA 1
ATOM 6004 C C . ASP B 1 72 ? 7.766 43.594 16.375 1 85.56 72 ASP B C 1
ATOM 6006 O O . ASP B 1 72 ? 6.68 43.031 16.547 1 85.56 72 ASP B O 1
ATOM 6010 N N . PRO B 1 73 ? 7.938 44.781 16.469 1 78.75 73 PRO B N 1
ATOM 6011 C CA . PRO B 1 73 ? 6.863 45.594 17.031 1 78.75 73 PRO B CA 1
ATOM 6012 C C . PRO B 1 73 ? 5.633 45.656 16.125 1 78.75 73 PRO B C 1
ATOM 6014 O O . PRO B 1 73 ? 4.535 45.969 16.594 1 78.75 73 PRO B O 1
ATOM 6017 N N . ASN B 1 74 ? 5.797 45.406 14.828 1 73.69 74 ASN B N 1
ATOM 6018 C CA . ASN B 1 74 ? 4.684 45.531 13.898 1 73.69 74 ASN B CA 1
ATOM 6019 C C . ASN B 1 74 ? 4.035 44.156 13.625 1 73.69 74 ASN B C 1
ATOM 6021 O O . ASN B 1 74 ? 3.359 43.969 12.617 1 73.69 74 ASN B O 1
ATOM 6025 N N . PHE B 1 75 ? 4.219 43.312 14.609 1 73.56 75 PHE B N 1
ATOM 6026 C CA . PHE B 1 75 ? 3.707 41.969 14.414 1 73.56 75 PHE B CA 1
ATOM 6027 C C . PHE B 1 75 ? 2.184 41.969 14.461 1 73.56 75 PHE B C 1
ATOM 6029 O O . PHE B 1 75 ? 1.579 42.625 15.312 1 73.56 75 PHE B O 1
ATOM 6036 N N . ASP B 1 76 ? 1.541 41.281 13.359 1 66.25 76 ASP B N 1
ATOM 6037 C CA . ASP B 1 76 ? 0.094 41.094 13.336 1 66.25 76 ASP B CA 1
ATOM 6038 C C . ASP B 1 76 ? -0.298 39.781 14.039 1 66.25 76 ASP B C 1
ATOM 6040 O O . ASP B 1 76 ? 0 38.688 13.555 1 66.25 76 ASP B O 1
ATOM 6044 N N . PRO B 1 77 ? -0.989 39.938 15.148 1 63.53 77 PRO B N 1
ATOM 6045 C CA . PRO B 1 77 ? -1.35 38.75 15.914 1 63.53 77 PRO B CA 1
ATOM 6046 C C . PRO B 1 77 ? -2.367 37.875 15.195 1 63.53 77 PRO B C 1
ATOM 6048 O O . PRO B 1 77 ? -2.512 36.688 15.523 1 63.53 77 PRO B O 1
ATOM 6051 N N . ALA B 1 78 ? -3.08 38.375 14.188 1 57.88 78 ALA B N 1
ATOM 6052 C CA . ALA B 1 78 ? -4.195 37.688 13.547 1 57.88 78 ALA B CA 1
ATOM 6053 C C . ALA B 1 78 ? -3.736 36.375 12.914 1 57.88 78 ALA B C 1
ATOM 6055 O O . ALA B 1 78 ? -4.492 35.406 12.875 1 57.88 78 ALA B O 1
ATOM 6056 N N . ARG B 1 79 ? -2.49 36.25 12.609 1 61.03 79 ARG B N 1
ATOM 6057 C CA . ARG B 1 79 ? -2.006 35.062 11.898 1 61.03 79 ARG B CA 1
ATOM 6058 C C . ARG B 1 79 ? -1.894 33.875 12.836 1 61.03 79 ARG B C 1
ATOM 6060 O O . ARG B 1 79 ? -1.967 32.719 12.391 1 61.03 79 ARG B O 1
ATOM 6067 N N . PHE B 1 80 ? -1.893 34.156 14.133 1 63.69 80 PHE B N 1
ATOM 6068 C CA . PHE B 1 80 ? -1.592 33.094 15.055 1 63.69 80 PHE B CA 1
ATOM 6069 C C . PHE B 1 80 ? -2.773 32.812 15.984 1 63.69 80 PHE B C 1
ATOM 6071 O O . PHE B 1 80 ? -2.637 32.125 16.984 1 63.69 80 PHE B O 1
ATOM 6078 N N . ASP B 1 81 ? -3.895 33.312 15.531 1 74.81 81 ASP B N 1
ATOM 6079 C CA . ASP B 1 81 ? -5.066 33.125 16.375 1 74.81 81 ASP B CA 1
ATOM 6080 C C . ASP B 1 81 ? -5.434 31.641 16.484 1 74.81 81 ASP B C 1
ATOM 6082 O O . ASP B 1 81 ? -5.438 30.938 15.477 1 74.81 81 ASP B O 1
ATOM 6086 N N . ASP B 1 82 ? -5.594 31.266 17.703 1 79.5 82 ASP B N 1
ATOM 6087 C CA . ASP B 1 82 ? -5.945 29.875 17.953 1 79.5 82 ASP B CA 1
ATOM 6088 C C . ASP B 1 82 ? -7.453 29.656 17.844 1 79.5 82 ASP B C 1
ATOM 6090 O O . ASP B 1 82 ? -8.234 30.25 18.594 1 79.5 82 ASP B O 1
ATOM 6094 N N . LYS B 1 83 ? -7.879 28.906 16.953 1 84.69 83 LYS B N 1
ATOM 6095 C CA . LYS B 1 83 ? -9.281 28.578 16.766 1 84.69 83 LYS B CA 1
ATOM 6096 C C . LYS B 1 83 ? -9.555 27.125 17.156 1 84.69 83 LYS B C 1
ATOM 6098 O O . LYS B 1 83 ? -10.391 26.453 16.531 1 84.69 83 LYS B O 1
ATOM 6103 N N . ASN B 1 84 ? -8.781 26.578 18.047 1 89.88 84 ASN B N 1
ATOM 6104 C CA . ASN B 1 84 ? -8.883 25.234 18.609 1 89.88 84 ASN B CA 1
ATOM 6105 C C . ASN B 1 84 ? -8.641 24.156 17.547 1 89.88 84 ASN B C 1
ATOM 6107 O O . ASN B 1 84 ? -9.188 23.062 17.625 1 89.88 84 ASN B O 1
ATOM 6111 N N . GLU B 1 85 ? -7.922 24.484 16.562 1 93.94 85 GLU B N 1
ATOM 6112 C CA . GLU B 1 85 ? -7.641 23.562 15.461 1 93.94 85 GLU B CA 1
ATOM 6113 C C . GLU B 1 85 ? -6.898 22.328 15.969 1 93.94 85 GLU B C 1
ATOM 6115 O O . GLU B 1 85 ? -7.207 21.203 15.562 1 93.94 85 GLU B O 1
ATOM 6120 N N . LEU B 1 86 ? -5.977 22.562 16.891 1 96.44 86 LEU B N 1
ATOM 6121 C CA . LEU B 1 86 ? -5.195 21.438 17.406 1 96.44 86 LEU B CA 1
ATOM 6122 C C . LEU B 1 86 ? -6.086 20.438 18.125 1 96.44 86 LEU B C 1
ATOM 6124 O O . LEU B 1 86 ? -5.902 19.234 18 1 96.44 86 LEU B O 1
ATOM 6128 N N . LYS B 1 87 ? -7.004 20.953 18.922 1 96 87 LYS B N 1
ATOM 6129 C CA . LYS B 1 87 ? -7.941 20.109 19.656 1 96 87 LYS B CA 1
ATOM 6130 C C . LYS B 1 87 ? -8.656 19.141 18.719 1 96 87 LYS B C 1
ATOM 6132 O O . LYS B 1 87 ? -8.664 17.938 18.969 1 96 87 LYS B O 1
ATOM 6137 N N . PHE B 1 88 ? -9.211 19.656 17.688 1 96.81 88 PHE B N 1
ATOM 6138 C CA . PHE B 1 88 ? -9.992 18.844 16.766 1 96.81 88 PHE B CA 1
ATOM 6139 C C . PHE B 1 88 ? -9.094 17.969 15.906 1 96.81 88 PHE B C 1
ATOM 6141 O O . PHE B 1 88 ? -9.477 16.875 15.516 1 96.81 88 PHE B O 1
ATOM 6148 N N . SER B 1 89 ? -7.863 18.453 15.602 1 97.81 89 SER B N 1
ATOM 6149 C CA . SER B 1 89 ? -6.895 17.594 14.93 1 97.81 89 SER B CA 1
ATOM 6150 C C . SER B 1 89 ? -6.559 16.359 15.766 1 97.81 89 SER B C 1
ATOM 6152 O O . SER B 1 89 ? -6.5 15.25 15.25 1 97.81 89 SER B O 1
ATOM 6154 N N . LEU B 1 90 ? -6.406 16.547 17.062 1 98.06 90 LEU B N 1
ATOM 6155 C CA . LEU B 1 90 ? -6.117 15.445 17.969 1 98.06 90 LEU B CA 1
ATOM 6156 C C . LEU B 1 90 ? -7.289 14.461 18.016 1 98.06 90 LEU B C 1
ATOM 6158 O O . LEU B 1 90 ? -7.086 13.25 18.047 1 98.06 90 LEU B O 1
ATOM 6162 N N . ARG B 1 91 ? -8.5 15.008 18.062 1 97.69 91 ARG B N 1
ATOM 6163 C CA . ARG B 1 91 ? -9.68 14.148 18.047 1 97.69 91 ARG B CA 1
ATOM 6164 C C . ARG B 1 91 ? -9.719 13.297 16.781 1 97.69 91 ARG B C 1
ATOM 6166 O O . ARG B 1 91 ? -10.078 12.125 16.828 1 97.69 91 ARG B O 1
ATOM 6173 N N . SER B 1 92 ? -9.359 13.953 15.68 1 98 92 SER B N 1
ATOM 6174 C CA . SER B 1 92 ? -9.367 13.242 14.406 1 98 92 SER B CA 1
ATOM 6175 C C . SER B 1 92 ? -8.32 12.133 14.391 1 98 92 SER B C 1
ATOM 6177 O O . SER B 1 92 ? -8.555 11.062 13.828 1 98 92 SER B O 1
ATOM 6179 N N . VAL B 1 93 ? -7.145 12.328 14.969 1 97.94 93 VAL B N 1
ATOM 6180 C CA . VAL B 1 93 ? -6.082 11.328 15.023 1 97.94 93 VAL B CA 1
ATOM 6181 C C . VAL B 1 93 ? -6.531 10.148 15.875 1 97.94 93 VAL B C 1
ATOM 6183 O O . VAL B 1 93 ? -6.309 8.992 15.516 1 97.94 93 VAL B O 1
ATOM 6186 N N . GLU B 1 94 ? -7.086 10.422 17 1 96.94 94 GLU B N 1
ATOM 6187 C CA . GLU B 1 94 ? -7.586 9.344 17.844 1 96.94 94 GLU B CA 1
ATOM 6188 C C . GLU B 1 94 ? -8.625 8.508 17.094 1 96.94 94 GLU B C 1
ATOM 6190 O O . GLU B 1 94 ? -8.633 7.277 17.203 1 96.94 94 GLU B O 1
ATOM 6195 N N . LYS B 1 95 ? -9.438 9.188 16.344 1 96.31 95 LYS B N 1
ATOM 6196 C CA . LYS B 1 95 ? -10.547 8.531 15.664 1 96.31 95 LYS B CA 1
ATOM 6197 C C . LYS B 1 95 ? -10.055 7.727 14.469 1 96.31 95 LYS B C 1
ATOM 6199 O O . LYS B 1 95 ? -10.461 6.578 14.273 1 96.31 95 LYS B O 1
ATOM 6204 N N . PHE B 1 96 ? -9.156 8.289 13.656 1 96.75 96 PHE B N 1
ATOM 6205 C CA . PHE B 1 96 ? -8.883 7.719 12.344 1 96.75 96 PHE B CA 1
ATOM 6206 C C . PHE B 1 96 ? -7.488 7.113 12.297 1 96.75 96 PHE B C 1
ATOM 6208 O O . PHE B 1 96 ? -7.137 6.422 11.336 1 96.75 96 PHE B O 1
ATOM 6215 N N . ALA B 1 97 ? -6.66 7.297 13.281 1 96.44 97 ALA B N 1
ATOM 6216 C CA . ALA B 1 97 ? -5.32 6.719 13.367 1 96.44 97 ALA B CA 1
ATOM 6217 C C . ALA B 1 97 ? -5.004 6.277 14.789 1 96.44 97 ALA B C 1
ATOM 6219 O O . ALA B 1 97 ? -4.012 6.715 15.383 1 96.44 97 ALA B O 1
ATOM 6220 N N . PRO B 1 98 ? -5.766 5.379 15.258 1 94.12 98 PRO B N 1
ATOM 6221 C CA . PRO B 1 98 ? -5.586 4.961 16.656 1 94.12 98 PRO B CA 1
ATOM 6222 C C . PRO B 1 98 ? -4.277 4.207 16.875 1 94.12 98 PRO B C 1
ATOM 6224 O O . PRO B 1 98 ? -3.855 4.023 18.016 1 94.12 98 PRO B O 1
ATOM 6227 N N . TRP B 1 99 ? -3.594 3.812 15.766 1 91.12 99 TRP B N 1
ATOM 6228 C CA . TRP B 1 99 ? -2.352 3.051 15.844 1 91.12 99 TRP B CA 1
ATOM 6229 C C . TRP B 1 99 ? -1.191 3.945 16.266 1 91.12 99 TRP B C 1
ATOM 6231 O O . TRP B 1 99 ? -0.118 3.451 16.625 1 91.12 99 TRP B O 1
ATOM 6241 N N . VAL B 1 100 ? -1.371 5.238 16.297 1 95.75 100 VAL B N 1
ATOM 6242 C CA . VAL B 1 100 ? -0.322 6.18 16.672 1 95.75 100 VAL B CA 1
ATOM 6243 C C . VAL B 1 100 ? 0.149 5.891 18.094 1 95.75 100 VAL B C 1
ATOM 6245 O O . VAL B 1 100 ? -0.668 5.707 19 1 95.75 100 VAL B O 1
ATOM 6248 N N . ARG B 1 101 ? 1.45 5.863 18.25 1 95 101 ARG B N 1
ATOM 6249 C CA . ARG B 1 101 ? 2.014 5.516 19.547 1 95 101 ARG B CA 1
ATOM 6250 C C . ARG B 1 101 ? 1.96 6.699 20.516 1 95 101 ARG B C 1
ATOM 6252 O O . ARG B 1 101 ? 1.202 6.688 21.484 1 95 101 ARG B O 1
ATOM 6259 N N . ASN B 1 102 ? 2.676 7.773 20.188 1 97.12 102 ASN B N 1
ATOM 6260 C CA . ASN B 1 102 ? 2.713 8.992 20.984 1 97.12 102 ASN B CA 1
ATOM 6261 C C . ASN B 1 102 ? 2.432 10.227 20.141 1 97.12 102 ASN B C 1
ATOM 6263 O O . ASN B 1 102 ? 2.598 10.203 18.906 1 97.12 102 ASN B O 1
ATOM 6267 N N . ILE B 1 103 ? 1.961 11.234 20.859 1 98.31 103 ILE B N 1
ATOM 6268 C CA . ILE B 1 103 ? 1.741 12.539 20.234 1 98.31 103 ILE B CA 1
ATOM 6269 C C . ILE B 1 103 ? 2.613 13.586 20.922 1 98.31 103 ILE B C 1
ATOM 6271 O O . ILE B 1 103 ? 2.512 13.789 22.141 1 98.31 103 ILE B O 1
ATOM 6275 N N . TYR B 1 104 ? 3.453 14.203 20.188 1 98.31 104 TYR B N 1
ATOM 6276 C CA . TYR B 1 104 ? 4.312 15.273 20.688 1 98.31 104 TYR B CA 1
ATOM 6277 C C . TYR B 1 104 ? 3.84 16.625 20.188 1 98.31 104 TYR B C 1
ATOM 6279 O O . TYR B 1 104 ? 3.629 16.812 18.984 1 98.31 104 TYR B O 1
ATOM 6287 N N . ILE B 1 105 ? 3.682 17.547 21.062 1 97.62 105 ILE B N 1
ATOM 6288 C CA . ILE B 1 105 ? 3.279 18.906 20.703 1 97.62 105 ILE B CA 1
ATOM 6289 C C . ILE B 1 105 ? 4.422 19.875 20.984 1 97.62 105 ILE B C 1
ATOM 6291 O O . ILE B 1 105 ? 4.738 20.156 22.156 1 97.62 105 ILE B O 1
ATOM 6295 N N . VAL B 1 106 ? 4.996 20.406 19.953 1 97.44 106 VAL B N 1
ATOM 6296 C CA . VAL B 1 106 ? 6.121 21.328 20.062 1 97.44 106 VAL B CA 1
ATOM 6297 C C . VAL B 1 106 ? 5.602 22.766 20.234 1 97.44 106 VAL B C 1
ATOM 6299 O O . VAL B 1 106 ? 4.844 23.25 19.391 1 97.44 106 VAL B O 1
ATOM 6302 N N . THR B 1 107 ? 5.992 23.422 21.266 1 95.12 107 THR B N 1
ATOM 6303 C CA . THR B 1 107 ? 5.523 24.766 21.562 1 95.12 107 THR B CA 1
ATOM 6304 C C . THR B 1 107 ? 6.68 25.656 21.984 1 95.12 107 THR B C 1
ATOM 6306 O O . THR B 1 107 ? 7.828 25.219 22.047 1 95.12 107 THR B O 1
ATOM 6309 N N . ASN B 1 108 ? 6.426 26.953 22.156 1 91.94 108 ASN B N 1
ATOM 6310 C CA . ASN B 1 108 ? 7.406 27.891 22.688 1 91.94 108 ASN B CA 1
ATOM 6311 C C . ASN B 1 108 ? 7.363 27.922 24.219 1 91.94 108 ASN B C 1
ATOM 6313 O O . ASN B 1 108 ? 7.898 28.844 24.844 1 91.94 108 ASN B O 1
ATOM 6317 N N . GLY B 1 109 ? 6.711 26.938 24.781 1 90.94 109 GLY B N 1
ATOM 6318 C CA . GLY B 1 109 ? 6.52 26.859 26.219 1 90.94 109 GLY B CA 1
ATOM 6319 C C . GLY B 1 109 ? 5.062 26.922 26.641 1 90.94 109 GLY B C 1
ATOM 6320 O O . GLY B 1 109 ? 4.723 26.625 27.781 1 90.94 109 GLY B O 1
ATOM 6321 N N . GLN B 1 110 ? 4.25 27.234 25.703 1 91.88 110 GLN B N 1
ATOM 6322 C CA . GLN B 1 110 ? 2.816 27.312 25.953 1 91.88 110 GLN B CA 1
ATOM 6323 C C . GLN B 1 110 ? 2.199 25.938 26.125 1 91.88 110 GLN B C 1
ATOM 6325 O O . GLN B 1 110 ? 2.695 24.953 25.562 1 91.88 110 GLN B O 1
ATOM 6330 N N . ILE B 1 111 ? 1.189 25.859 26.906 1 92.44 111 ILE B N 1
ATOM 6331 C CA . ILE B 1 111 ? 0.4 24.641 27.078 1 92.44 111 ILE B CA 1
ATOM 6332 C C . ILE B 1 111 ? -1.067 24.922 26.766 1 92.44 111 ILE B C 1
ATOM 6334 O O . ILE B 1 111 ? -1.667 25.828 27.359 1 92.44 111 ILE B O 1
ATOM 6338 N N . PRO B 1 112 ? -1.624 24.203 25.844 1 91.75 112 PRO B N 1
ATOM 6339 C CA . PRO B 1 112 ? -3.057 24.391 25.609 1 91.75 112 PRO B CA 1
ATOM 6340 C C . PRO B 1 112 ? -3.896 24.188 26.875 1 91.75 112 PRO B C 1
ATOM 6342 O O . PRO B 1 112 ? -3.682 23.219 27.609 1 91.75 112 PRO B O 1
ATOM 6345 N N . LYS B 1 113 ? -4.887 25.016 27.125 1 89.44 113 LYS B N 1
ATOM 6346 C CA . LYS B 1 113 ? -5.676 25.031 28.344 1 89.44 113 LYS B CA 1
ATOM 6347 C C . LYS B 1 113 ? -6.492 23.75 28.484 1 89.44 113 LYS B C 1
ATOM 6349 O O . LYS B 1 113 ? -6.742 23.281 29.609 1 89.44 113 LYS B O 1
ATOM 6354 N N . TRP B 1 114 ? -6.828 23.172 27.422 1 92.06 114 TRP B N 1
ATOM 6355 C CA . TRP B 1 114 ? -7.746 22.047 27.422 1 92.06 114 TRP B CA 1
ATOM 6356 C C . TRP B 1 114 ? -6.98 20.719 27.453 1 92.06 114 TRP B C 1
ATOM 6358 O O . TRP B 1 114 ? -7.582 19.656 27.578 1 92.06 114 TRP B O 1
ATOM 6368 N N . LEU B 1 115 ? -5.664 20.688 27.359 1 93.88 115 LEU B N 1
ATOM 6369 C CA . LEU B 1 115 ? -4.859 19.484 27.203 1 93.88 115 LEU B CA 1
ATOM 6370 C C . LEU B 1 115 ? -4.676 18.766 28.531 1 93.88 115 LEU B C 1
ATOM 6372 O O . LEU B 1 115 ? -4.41 19.406 29.547 1 93.88 115 LEU B O 1
ATOM 6376 N N . ASP B 1 116 ? -4.855 17.453 28.531 1 92.38 116 ASP B N 1
ATOM 6377 C CA . ASP B 1 116 ? -4.621 16.625 29.703 1 92.38 116 ASP B CA 1
ATOM 6378 C C . ASP B 1 116 ? -3.162 16.188 29.797 1 92.38 116 ASP B C 1
ATOM 6380 O O . ASP B 1 116 ? -2.754 15.234 29.125 1 92.38 116 ASP B O 1
ATOM 6384 N N . LEU B 1 117 ? -2.441 16.719 30.641 1 89.44 117 LEU B N 1
ATOM 6385 C CA . LEU B 1 117 ? -1.007 16.469 30.766 1 89.44 117 LEU B CA 1
ATOM 6386 C C . LEU B 1 117 ? -0.734 15.141 31.453 1 89.44 117 LEU B C 1
ATOM 6388 O O . LEU B 1 117 ? 0.394 14.641 31.438 1 89.44 117 LEU B O 1
ATOM 6392 N N . THR B 1 118 ? -1.726 14.523 32 1 86.5 118 THR B N 1
ATOM 6393 C CA . THR B 1 118 ? -1.541 13.258 32.719 1 86.5 118 THR B CA 1
ATOM 6394 C C . THR B 1 118 ? -1.573 12.086 31.734 1 86.5 118 THR B C 1
ATOM 6396 O O . THR B 1 118 ? -1.16 10.977 32.062 1 86.5 118 THR B O 1
ATOM 6399 N N . ASN B 1 119 ? -2.117 12.398 30.578 1 91.81 119 ASN B N 1
ATOM 6400 C CA . ASN B 1 119 ? -2.123 11.352 29.562 1 91.81 119 ASN B CA 1
ATOM 6401 C C . ASN B 1 119 ? -0.708 10.992 29.109 1 91.81 119 ASN B C 1
ATOM 6403 O O . ASN B 1 119 ? 0.039 11.852 28.656 1 91.81 119 ASN B O 1
ATOM 6407 N N . GLU B 1 120 ? -0.295 9.797 29.188 1 91.25 120 GLU B N 1
ATOM 6408 C CA . GLU B 1 120 ? 1.071 9.352 28.922 1 91.25 120 GLU B CA 1
ATOM 6409 C C . GLU B 1 120 ? 1.388 9.398 27.422 1 91.25 120 GLU B C 1
ATOM 6411 O O . GLU B 1 120 ? 2.557 9.398 27.031 1 91.25 120 GLU B O 1
ATOM 6416 N N . ARG B 1 121 ? 0.41 9.461 26.562 1 95.62 121 ARG B N 1
ATOM 6417 C CA . ARG B 1 121 ? 0.627 9.391 25.125 1 95.62 121 ARG B CA 1
ATOM 6418 C C . ARG B 1 121 ? 0.819 10.781 24.531 1 95.62 121 ARG B C 1
ATOM 6420 O O . ARG B 1 121 ? 1.173 10.922 23.359 1 95.62 121 ARG B O 1
ATOM 6427 N N . VAL B 1 122 ? 0.535 11.789 25.312 1 95.88 122 VAL B N 1
ATOM 6428 C CA . VAL B 1 122 ? 0.71 13.156 24.812 1 95.88 122 VAL B CA 1
ATOM 6429 C C . VAL B 1 122 ? 1.799 13.859 25.625 1 95.88 122 VAL B C 1
ATOM 6431 O O . VAL B 1 122 ? 1.8 13.812 26.859 1 95.88 122 VAL B O 1
ATOM 6434 N N . LYS B 1 123 ? 2.721 14.477 24.953 1 94.69 123 LYS B N 1
ATOM 6435 C CA . LYS B 1 123 ? 3.842 15.156 25.594 1 94.69 123 LYS B CA 1
ATOM 6436 C C . LYS B 1 123 ? 4.059 16.547 24.984 1 94.69 123 LYS B C 1
ATOM 6438 O O . LYS B 1 123 ? 4.016 16.703 23.766 1 94.69 123 LYS B O 1
ATOM 6443 N N . ILE B 1 124 ? 4.223 17.5 25.812 1 94.75 124 ILE B N 1
ATOM 6444 C CA . ILE B 1 124 ? 4.586 18.844 25.375 1 94.75 124 ILE B CA 1
ATOM 6445 C C . ILE B 1 124 ? 6.105 18.969 25.312 1 94.75 124 ILE B C 1
ATOM 6447 O O . ILE B 1 124 ? 6.812 18.562 26.234 1 94.75 124 ILE B O 1
ATOM 6451 N N . VAL B 1 125 ? 6.574 19.484 24.234 1 96 125 VAL B N 1
ATOM 6452 C CA . VAL B 1 125 ? 8.008 19.641 24.031 1 96 125 VAL B CA 1
ATOM 6453 C C . VAL B 1 125 ? 8.328 21.109 23.734 1 96 125 VAL B C 1
ATOM 6455 O O . VAL B 1 125 ? 8.031 21.594 22.641 1 96 125 VAL B O 1
ATOM 6458 N N . PRO B 1 126 ? 8.961 21.828 24.656 1 94.62 126 PRO B N 1
ATOM 6459 C CA . PRO B 1 126 ? 9.305 23.219 24.391 1 94.62 126 PRO B CA 1
ATOM 6460 C C . PRO B 1 126 ? 10.484 23.375 23.438 1 94.62 126 PRO B C 1
ATOM 6462 O O . PRO B 1 126 ? 11.312 22.469 23.328 1 94.62 126 PRO B O 1
ATOM 6465 N N . HIS B 1 127 ? 10.578 24.5 22.797 1 94.88 127 HIS B N 1
ATOM 6466 C CA . HIS B 1 127 ? 11.68 24.797 21.891 1 94.88 127 HIS B CA 1
ATOM 6467 C C . HIS B 1 127 ? 13.023 24.688 22.594 1 94.88 127 HIS B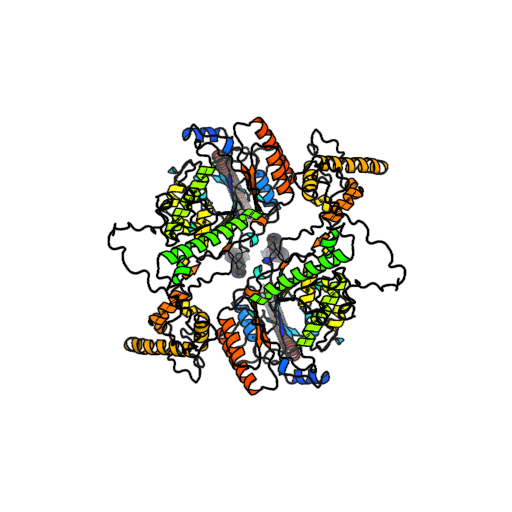 C 1
ATOM 6469 O O . HIS B 1 127 ? 14.016 24.266 21.984 1 94.88 127 HIS B O 1
ATOM 6475 N N . GLU B 1 128 ? 13.039 24.969 23.797 1 92.31 128 GLU B N 1
ATOM 6476 C CA . GLU B 1 128 ? 14.266 25.031 24.578 1 92.31 128 GLU B CA 1
ATOM 6477 C C . GLU B 1 128 ? 14.938 23.656 24.641 1 92.31 128 GLU B C 1
ATOM 6479 O O . GLU B 1 128 ? 16.172 23.578 24.719 1 92.31 128 GLU B O 1
ATOM 6484 N N . ILE B 1 129 ? 14.133 22.672 24.625 1 92 129 ILE B N 1
ATOM 6485 C CA . ILE B 1 129 ? 14.656 21.312 24.719 1 92 129 ILE B CA 1
ATOM 6486 C C . ILE B 1 129 ? 15.172 20.859 23.344 1 92 129 ILE B C 1
ATOM 6488 O O . ILE B 1 129 ? 16.062 20.016 23.266 1 92 129 ILE B O 1
ATOM 6492 N N . LEU B 1 130 ? 14.719 21.438 22.297 1 95.25 130 LEU B N 1
ATOM 6493 C CA . LEU B 1 130 ? 14.961 20.938 20.953 1 95.25 130 LEU B CA 1
ATOM 6494 C C . LEU B 1 130 ? 16.078 21.703 20.266 1 95.25 130 LEU B C 1
ATOM 6496 O O . LEU B 1 130 ? 16.891 21.125 19.531 1 95.25 130 LEU B O 1
ATOM 6500 N N . ALA B 1 131 ? 16.141 23 20.484 1 94.38 131 ALA B N 1
ATOM 6501 C CA . ALA B 1 131 ? 17.094 23.844 19.781 1 94.38 131 ALA B CA 1
ATOM 6502 C C . ALA B 1 131 ? 18.531 23.438 20.109 1 94.38 131 ALA B C 1
ATOM 6504 O O . ALA B 1 131 ? 18.906 23.312 21.281 1 94.38 131 ALA B O 1
ATOM 6505 N N . PRO B 1 132 ? 19.328 23.25 19.078 1 91.81 132 PRO B N 1
ATOM 6506 C CA . PRO B 1 132 ? 20.719 22.875 19.328 1 91.81 132 PRO B CA 1
ATOM 6507 C C . PRO B 1 132 ? 21.516 23.969 20.016 1 91.81 132 PRO B C 1
ATOM 6509 O O . PRO B 1 132 ? 22.484 23.688 20.719 1 91.81 132 PRO B O 1
ATOM 6512 N N . ASN B 1 133 ? 21.141 25.219 19.734 1 92.44 133 ASN B N 1
ATOM 6513 C CA . ASN B 1 133 ? 21.797 26.391 20.312 1 92.44 133 ASN B CA 1
ATOM 6514 C C . ASN B 1 133 ? 20.781 27.344 20.953 1 92.44 133 ASN B C 1
ATOM 6516 O O . ASN B 1 133 ? 19.859 27.812 20.281 1 92.44 133 ASN B O 1
ATOM 6520 N N . SER B 1 134 ? 21 27.672 22.156 1 91.81 134 SER B N 1
ATOM 6521 C CA . SER B 1 134 ? 20.062 28.531 22.891 1 91.81 134 SER B CA 1
ATOM 6522 C C . SER B 1 134 ? 20 29.922 22.281 1 91.81 134 SER B C 1
ATOM 6524 O O . SER B 1 134 ? 18.984 30.625 22.438 1 91.81 134 SER B O 1
ATOM 6526 N N . GLN B 1 135 ? 21 30.25 21.562 1 91.31 135 GLN B N 1
ATOM 6527 C CA . GLN B 1 135 ? 21.062 31.578 20.953 1 91.31 135 GLN B CA 1
ATOM 6528 C C . GLN B 1 135 ? 20.062 31.703 19.812 1 91.31 135 GLN B C 1
ATOM 6530 O O . GLN B 1 135 ? 19.75 32.812 19.375 1 91.31 135 GLN B O 1
ATOM 6535 N N . TRP B 1 136 ? 19.609 30.625 19.375 1 93.12 136 TRP B N 1
ATOM 6536 C CA . TRP B 1 136 ? 18.688 30.641 18.25 1 93.12 136 TRP B CA 1
ATOM 6537 C C . TRP B 1 136 ? 17.266 30.906 18.719 1 93.12 136 TRP B C 1
ATOM 6539 O O . TRP B 1 136 ? 16.359 31.125 17.906 1 93.12 136 TRP B O 1
ATOM 6549 N N . LEU B 1 137 ? 17.094 30.984 20.078 1 92.75 137 LEU B N 1
ATOM 6550 C CA . LEU B 1 137 ? 15.773 31.203 20.641 1 92.75 137 LEU B CA 1
ATOM 6551 C C . LEU B 1 137 ? 15.641 32.625 21.203 1 92.75 137 LEU B C 1
ATOM 6553 O O . LEU B 1 137 ? 16.641 33.25 21.562 1 92.75 137 LEU B O 1
ATOM 6557 N N . PRO B 1 138 ? 14.555 33.156 21.297 1 92.25 138 PRO B N 1
ATOM 6558 C CA . PRO B 1 138 ? 13.305 32.594 20.781 1 92.25 138 PRO B CA 1
ATOM 6559 C C . PRO B 1 138 ? 13.188 32.688 19.266 1 92.25 138 PRO B C 1
ATOM 6561 O O . PRO B 1 138 ? 13.812 33.562 18.656 1 92.25 138 PRO B O 1
ATOM 6564 N N . THR B 1 139 ? 12.539 31.75 18.641 1 93.31 139 THR B N 1
ATOM 6565 C CA . THR B 1 139 ? 12.203 31.844 17.219 1 93.31 139 THR B CA 1
ATOM 6566 C C . THR B 1 139 ? 10.688 31.75 17.016 1 93.31 139 THR B C 1
ATOM 6568 O O . THR B 1 139 ? 10.008 31.016 17.75 1 93.31 139 THR B O 1
ATOM 6571 N N . PHE B 1 140 ? 10.234 32.562 16.109 1 90.62 140 PHE B N 1
ATOM 6572 C CA . PHE B 1 140 ? 8.812 32.594 15.789 1 90.62 140 PHE B CA 1
ATOM 6573 C C . PHE B 1 140 ? 8.578 32.125 14.359 1 90.62 140 PHE B C 1
ATOM 6575 O O . PHE B 1 140 ? 7.512 32.344 13.789 1 90.62 140 PHE B O 1
ATOM 6582 N N . SER B 1 141 ? 9.602 31.469 13.828 1 90.69 141 SER B N 1
ATOM 6583 C CA . SER B 1 141 ? 9.539 30.938 12.469 1 90.69 141 SER B CA 1
ATOM 6584 C C . SER B 1 141 ? 9.266 29.438 12.477 1 90.69 141 SER B C 1
ATOM 6586 O O . SER B 1 141 ? 10.016 28.656 13.07 1 90.69 141 SER B O 1
ATOM 6588 N N . SER B 1 142 ? 8.18 29.016 11.812 1 90.5 142 SER B N 1
ATOM 6589 C CA . SER B 1 142 ? 7.867 27.594 11.703 1 90.5 142 SER B CA 1
ATOM 6590 C C . SER B 1 142 ? 8.953 26.844 10.945 1 90.5 142 SER B C 1
ATOM 6592 O O . SER B 1 142 ? 9.266 25.703 11.266 1 90.5 142 SER B O 1
ATOM 6594 N N . ALA B 1 143 ? 9.57 27.531 9.977 1 93.31 143 ALA B N 1
ATOM 6595 C CA . ALA B 1 143 ? 10.641 26.922 9.188 1 93.31 143 ALA B CA 1
ATOM 6596 C C . ALA B 1 143 ? 11.836 26.578 10.07 1 93.31 143 ALA B C 1
ATOM 6598 O O . ALA B 1 143 ? 12.469 25.531 9.891 1 93.31 143 ALA B O 1
ATOM 6599 N N . ALA B 1 144 ? 12.148 27.484 10.969 1 95.44 144 ALA B N 1
ATOM 6600 C CA . ALA B 1 144 ? 13.266 27.266 11.883 1 95.44 144 ALA B CA 1
ATOM 6601 C C . ALA B 1 144 ? 12.977 26.094 12.82 1 95.44 144 ALA B C 1
ATOM 6603 O O . ALA B 1 144 ? 13.82 25.203 13 1 95.44 144 ALA B O 1
ATOM 6604 N N . ILE B 1 145 ? 11.812 26.047 13.352 1 95.81 145 ILE B N 1
ATOM 6605 C CA . ILE B 1 145 ? 11.422 25.031 14.32 1 95.81 145 ILE B CA 1
ATOM 6606 C C . ILE B 1 145 ? 11.461 23.656 13.68 1 95.81 145 ILE B C 1
ATOM 6608 O O . ILE B 1 145 ? 11.875 22.672 14.312 1 95.81 145 ILE B O 1
ATOM 6612 N N . GLU B 1 146 ? 11.062 23.531 12.414 1 96.69 146 GLU B N 1
ATOM 6613 C CA . GLU B 1 146 ? 11 22.266 11.695 1 96.69 146 GLU B CA 1
ATOM 6614 C C . GLU B 1 146 ? 12.383 21.641 11.562 1 96.69 146 GLU B C 1
ATOM 6616 O O . GLU B 1 146 ? 12.508 20.422 11.406 1 96.69 146 GLU B O 1
ATOM 6621 N N . THR B 1 147 ? 13.406 22.438 11.656 1 96.44 147 THR B N 1
ATOM 6622 C CA . THR B 1 147 ? 14.766 21.922 11.469 1 96.44 147 THR B CA 1
ATOM 6623 C C . THR B 1 147 ? 15.219 21.125 12.688 1 96.44 147 THR B C 1
ATOM 6625 O O . THR B 1 147 ? 16.203 20.391 12.625 1 96.44 147 THR B O 1
ATOM 6628 N N . PHE B 1 148 ? 14.539 21.25 13.789 1 94.75 148 PHE B N 1
ATOM 6629 C CA . PHE B 1 148 ? 15.07 20.531 14.945 1 94.75 148 PHE B CA 1
ATOM 6630 C C . PHE B 1 148 ? 14.008 19.641 15.578 1 94.75 148 PHE B C 1
ATOM 6632 O O . PHE B 1 148 ? 14.18 19.172 16.703 1 94.75 148 PHE B O 1
ATOM 6639 N N . ILE B 1 149 ? 12.891 19.359 14.906 1 96.81 149 ILE B N 1
ATOM 6640 C CA . ILE B 1 149 ? 11.805 18.562 15.469 1 96.81 149 ILE B CA 1
ATOM 6641 C C . ILE B 1 149 ? 12.242 17.109 15.594 1 96.81 149 ILE B C 1
ATOM 6643 O O . ILE B 1 149 ? 11.695 16.359 16.406 1 96.81 149 ILE B O 1
ATOM 6647 N N . HIS B 1 150 ? 13.234 16.625 14.805 1 97.5 150 HIS B N 1
ATOM 6648 C CA . HIS B 1 150 ? 13.695 15.25 14.844 1 97.5 150 HIS B CA 1
ATOM 6649 C C . HIS B 1 150 ? 14.469 14.969 16.125 1 97.5 150 HIS B C 1
ATOM 6651 O O . HIS B 1 150 ? 14.742 13.805 16.453 1 97.5 150 HIS B O 1
ATOM 6657 N N . ARG B 1 151 ? 14.758 16 16.922 1 97.31 151 ARG B N 1
ATOM 6658 C CA . ARG B 1 151 ? 15.578 15.875 18.125 1 97.31 151 ARG B CA 1
ATOM 6659 C C . ARG B 1 151 ? 14.711 15.586 19.344 1 97.31 151 ARG B C 1
ATOM 6661 O O . ARG B 1 151 ? 15.219 15.523 20.469 1 97.31 151 ARG B O 1
ATOM 6668 N N . ILE B 1 152 ? 13.414 15.453 19.172 1 97.94 152 ILE B N 1
ATOM 6669 C CA . ILE B 1 152 ? 12.523 15.125 20.281 1 97.94 152 ILE B CA 1
ATOM 6670 C C . ILE B 1 152 ? 12.984 13.828 20.938 1 97.94 152 ILE B C 1
ATOM 6672 O O . ILE B 1 152 ? 13.188 12.812 20.266 1 97.94 152 ILE B O 1
ATOM 6676 N N . PRO B 1 153 ? 13.133 13.867 22.266 1 95.25 153 PRO B N 1
ATOM 6677 C CA . PRO B 1 153 ? 13.578 12.656 22.953 1 95.25 153 PRO B CA 1
ATOM 6678 C C . PRO B 1 153 ? 12.586 11.508 22.828 1 95.25 153 PRO B C 1
ATOM 6680 O O . PRO B 1 153 ? 11.375 11.719 22.938 1 95.25 153 PRO B O 1
ATOM 6683 N N . ASN B 1 154 ? 13.023 10.281 22.562 1 94.69 154 ASN B N 1
ATOM 6684 C CA . ASN B 1 154 ? 12.258 9.047 22.5 1 94.69 154 ASN B CA 1
ATOM 6685 C C . ASN B 1 154 ? 11.32 9.023 21.297 1 94.69 154 ASN B C 1
ATOM 6687 O O . ASN B 1 154 ? 10.383 8.219 21.25 1 94.69 154 ASN B O 1
ATOM 6691 N N . LEU B 1 155 ? 11.539 9.969 20.422 1 97.44 155 LEU B N 1
ATOM 6692 C CA . LEU B 1 155 ? 10.75 10 19.203 1 97.44 155 LEU B CA 1
ATOM 6693 C C . LEU B 1 155 ? 11.016 8.766 18.344 1 97.44 155 LEU B C 1
ATOM 6695 O O . LEU B 1 155 ? 12.156 8.305 18.266 1 97.44 155 LEU B O 1
ATOM 6699 N N . SER B 1 156 ? 10 8.141 17.797 1 95.88 156 SER B N 1
ATOM 6700 C CA . SER B 1 156 ? 10.18 7.008 16.891 1 95.88 156 SER B CA 1
ATOM 6701 C C . SER B 1 156 ? 11.039 7.383 15.688 1 95.88 156 SER B C 1
ATOM 6703 O O . SER B 1 156 ? 11.141 8.562 15.336 1 95.88 156 SER B O 1
ATOM 6705 N N . ASN B 1 157 ? 11.68 6.414 15.078 1 95 157 ASN B N 1
ATOM 6706 C CA . ASN B 1 157 ? 12.523 6.668 13.914 1 95 157 ASN B CA 1
ATOM 6707 C C . ASN B 1 157 ? 11.727 7.277 12.766 1 95 157 ASN B C 1
ATOM 6709 O O . ASN B 1 157 ? 12.18 8.219 12.117 1 95 157 ASN B O 1
ATOM 6713 N N . ARG B 1 158 ? 10.594 6.715 12.586 1 95.88 158 ARG B N 1
ATOM 6714 C CA . ARG B 1 158 ? 9.641 7.297 11.648 1 95.88 158 ARG B CA 1
ATOM 6715 C C . ARG B 1 158 ? 8.492 7.984 12.383 1 95.88 158 ARG B C 1
ATOM 6717 O O . ARG B 1 158 ? 7.918 7.414 13.312 1 95.88 158 ARG B O 1
ATOM 6724 N N . PHE B 1 159 ? 8.25 9.203 11.977 1 98 159 PHE B N 1
ATOM 6725 C CA . PHE B 1 159 ? 7.172 9.914 12.656 1 98 159 PHE B CA 1
ATOM 6726 C C . PHE B 1 159 ? 6.402 10.789 11.672 1 98 159 PHE B C 1
ATOM 6728 O O . PHE B 1 159 ? 6.938 11.18 10.633 1 98 159 PHE B O 1
ATOM 6735 N N . LEU B 1 160 ? 5.156 10.953 11.961 1 98.25 160 LEU B N 1
ATOM 6736 C CA . LEU B 1 160 ? 4.262 11.766 11.148 1 98.25 160 LEU B CA 1
ATOM 6737 C C . LEU B 1 160 ? 4.203 13.195 11.664 1 98.25 160 LEU B C 1
ATOM 6739 O O . LEU B 1 160 ? 3.816 13.438 12.812 1 98.25 160 LEU B O 1
ATOM 6743 N N . TYR B 1 161 ? 4.652 14.164 10.844 1 98.25 161 TYR B N 1
ATOM 6744 C CA . TYR B 1 161 ? 4.602 15.586 11.18 1 98.25 161 TYR B CA 1
ATOM 6745 C C . TYR B 1 161 ? 3.314 16.219 10.664 1 98.25 161 TYR B C 1
ATOM 6747 O O . TYR B 1 161 ? 3.057 16.219 9.461 1 98.25 161 TYR B O 1
ATOM 6755 N N . LEU B 1 162 ? 2.48 16.75 11.555 1 97.12 162 LEU B N 1
ATOM 6756 C CA . LEU B 1 162 ? 1.206 17.375 11.227 1 97.12 162 LEU B CA 1
ATOM 6757 C C . LEU B 1 162 ? 1.166 18.828 11.711 1 97.12 162 LEU B C 1
ATOM 6759 O O . LEU B 1 162 ? 1.626 19.125 12.812 1 97.12 162 LEU B O 1
ATOM 6763 N N . ASN B 1 163 ? 0.715 19.672 10.836 1 94.44 163 ASN B N 1
ATOM 6764 C CA . ASN B 1 163 ? 0.351 21 11.312 1 94.44 163 ASN B CA 1
ATOM 6765 C C . ASN B 1 163 ? -0.978 20.969 12.062 1 94.44 163 ASN B C 1
ATOM 6767 O O . ASN B 1 163 ? -1.796 20.078 11.859 1 94.44 163 ASN B O 1
ATOM 6771 N N . ASP B 1 164 ? -1.192 21.906 12.891 1 93.06 164 ASP B N 1
ATOM 6772 C CA . ASP B 1 164 ? -2.389 21.922 13.727 1 93.06 164 ASP B CA 1
ATOM 6773 C C . ASP B 1 164 ? -3.637 22.219 12.898 1 93.06 164 ASP B C 1
ATOM 6775 O O . ASP B 1 164 ? -4.758 21.953 13.344 1 93.06 164 ASP B O 1
ATOM 6779 N N . ASP B 1 165 ? -3.473 22.781 11.688 1 93.19 165 ASP B N 1
ATOM 6780 C CA . ASP B 1 165 ? -4.625 23.094 10.844 1 93.19 165 ASP B CA 1
ATOM 6781 C C . ASP B 1 165 ? -4.977 21.922 9.938 1 93.19 165 ASP B C 1
ATOM 6783 O O . ASP B 1 165 ? -5.77 22.062 9 1 93.19 165 ASP B O 1
ATOM 6787 N N . ILE B 1 166 ? -4.336 20.797 10.117 1 96.69 166 ILE B N 1
ATOM 6788 C CA . ILE B 1 166 ? -4.629 19.594 9.359 1 96.69 166 ILE B CA 1
ATOM 6789 C C . ILE B 1 166 ? -5.387 18.609 10.242 1 96.69 166 ILE B C 1
ATOM 6791 O O . ILE B 1 166 ? -5.008 18.375 11.391 1 96.69 166 ILE B O 1
ATOM 6795 N N . PHE B 1 167 ? -6.473 18.031 9.781 1 97.62 167 PHE B N 1
ATOM 6796 C CA . PHE B 1 167 ? -7.18 16.953 10.477 1 97.62 167 PHE B CA 1
ATOM 6797 C C . PHE B 1 167 ? -7.477 15.805 9.523 1 97.62 167 PHE B C 1
ATOM 6799 O O . PHE B 1 167 ? -7.504 15.992 8.305 1 97.62 167 PHE B O 1
ATOM 6806 N N . LEU B 1 168 ? -7.602 14.648 10.07 1 97.94 168 LEU B N 1
ATOM 6807 C CA . LEU B 1 168 ? -7.93 13.453 9.305 1 97.94 168 LEU B CA 1
ATOM 6808 C C . LEU B 1 168 ? -9.438 13.328 9.102 1 97.94 168 LEU B C 1
ATOM 6810 O O . LEU B 1 168 ? -10.211 13.578 10.023 1 97.94 168 LEU B O 1
ATOM 6814 N N . GLY B 1 169 ? -9.812 12.992 7.887 1 96.5 169 GLY B N 1
ATOM 6815 C CA . GLY B 1 169 ? -11.227 12.875 7.598 1 96.5 169 GLY B CA 1
ATOM 6816 C C . GLY B 1 169 ? -11.672 11.445 7.359 1 96.5 169 GLY B C 1
ATOM 6817 O O . GLY B 1 169 ? -12.867 11.172 7.242 1 96.5 169 GLY B O 1
ATOM 6818 N N . SER B 1 170 ? -10.766 10.57 7.227 1 95 170 SER B N 1
ATOM 6819 C CA . SER B 1 170 ? -11.016 9.141 7.059 1 95 170 SER B CA 1
ATOM 6820 C C . SER B 1 170 ? -9.883 8.312 7.664 1 95 170 SER B C 1
ATOM 6822 O O . SER B 1 170 ? -8.867 8.859 8.102 1 95 170 SER B O 1
ATOM 6824 N N . GLU B 1 171 ? -10.094 7.031 7.656 1 94.69 171 GLU B N 1
ATOM 6825 C CA . GLU B 1 171 ? -9.125 6.148 8.297 1 94.69 171 GLU B CA 1
ATOM 6826 C C . GLU B 1 171 ? -7.758 6.238 7.621 1 94.69 171 GLU B C 1
ATOM 6828 O O . GLU B 1 171 ? -7.656 6.09 6.402 1 94.69 171 GLU B O 1
ATOM 6833 N N . LEU B 1 172 ? -6.797 6.504 8.438 1 95.19 172 LEU B N 1
ATOM 6834 C CA . LEU B 1 172 ? -5.406 6.516 7.992 1 95.19 172 LEU B CA 1
ATOM 6835 C C . LEU B 1 172 ? -4.664 5.277 8.492 1 95.19 172 LEU B C 1
ATOM 6837 O O . LEU B 1 172 ? -4.688 4.977 9.688 1 95.19 172 LEU B O 1
ATOM 6841 N N . TYR B 1 173 ? -4.102 4.578 7.562 1 92.56 173 TYR B N 1
ATOM 6842 C CA . TYR B 1 173 ? -3.301 3.412 7.922 1 92.56 173 TYR B CA 1
ATOM 6843 C C . TYR B 1 173 ? -1.819 3.668 7.672 1 92.56 173 TYR B C 1
ATOM 6845 O O . TYR B 1 173 ? -1.459 4.492 6.828 1 92.56 173 TYR B O 1
ATOM 6853 N N . PRO B 1 174 ? -0.923 2.982 8.43 1 92 174 PRO B N 1
ATOM 6854 C CA . PRO B 1 174 ? 0.515 3.152 8.203 1 92 174 PRO B CA 1
ATOM 6855 C C . PRO B 1 174 ? 0.916 2.92 6.75 1 92 174 PRO B C 1
ATOM 6857 O O . PRO B 1 174 ? 1.801 3.605 6.234 1 92 174 PRO B O 1
ATOM 6860 N N . GLU B 1 175 ? 0.253 2.051 6.105 1 90.62 175 GLU B N 1
ATOM 6861 C CA . GLU B 1 175 ? 0.596 1.715 4.727 1 90.62 175 GLU B CA 1
ATOM 6862 C C . GLU B 1 175 ? 0.25 2.857 3.777 1 90.62 175 GLU B C 1
ATOM 6864 O O . GLU B 1 175 ? 0.688 2.869 2.625 1 90.62 175 GLU B O 1
ATOM 6869 N N . ASP B 1 176 ? -0.582 3.793 4.23 1 92 176 ASP B N 1
ATOM 6870 C CA . ASP B 1 176 ? -0.873 4.984 3.441 1 92 176 ASP B CA 1
ATOM 6871 C C . ASP B 1 176 ? 0.313 5.949 3.441 1 92 176 ASP B C 1
ATOM 6873 O O . ASP B 1 176 ? 0.362 6.883 2.639 1 92 176 ASP B O 1
ATOM 6877 N N . LEU B 1 177 ? 1.227 5.641 4.332 1 93.88 177 LEU B N 1
ATOM 6878 C CA . LEU B 1 177 ? 2.377 6.523 4.5 1 93.88 177 LEU B CA 1
ATOM 6879 C C . LEU B 1 177 ? 3.646 5.867 3.965 1 93.88 177 LEU B C 1
ATOM 6881 O O . LEU B 1 177 ? 4.492 6.539 3.367 1 93.88 177 LEU B O 1
ATOM 6885 N N . TYR B 1 178 ? 3.754 4.613 4.207 1 93 178 TYR B N 1
ATOM 6886 C CA . TYR B 1 178 ? 4.957 3.877 3.84 1 93 178 TYR B CA 1
ATOM 6887 C C . TYR B 1 178 ? 4.645 2.406 3.592 1 93 178 TYR B C 1
ATOM 6889 O O . TYR B 1 178 ? 3.859 1.802 4.328 1 93 178 TYR B O 1
ATOM 6897 N N . THR B 1 179 ? 5.219 1.878 2.59 1 90.81 179 THR B N 1
ATOM 6898 C CA . THR B 1 179 ? 5.238 0.437 2.365 1 90.81 179 THR B CA 1
ATOM 6899 C C . THR B 1 179 ? 6.656 -0.05 2.078 1 90.81 179 THR B C 1
ATOM 6901 O O . THR B 1 179 ? 7.469 0.688 1.517 1 90.81 179 THR B O 1
ATOM 6904 N N . ASP B 1 180 ? 6.922 -1.233 2.402 1 90.12 180 ASP B N 1
ATOM 6905 C CA . ASP B 1 180 ? 8.242 -1.79 2.123 1 90.12 180 ASP B CA 1
ATOM 6906 C C . ASP B 1 180 ? 8.461 -1.958 0.622 1 90.12 180 ASP B C 1
ATOM 6908 O O . ASP B 1 180 ? 9.594 -1.848 0.138 1 90.12 180 ASP B O 1
ATOM 6912 N N . SER B 1 181 ? 7.461 -2.172 -0.037 1 89.5 181 SER B N 1
ATOM 6913 C CA . SER B 1 181 ? 7.535 -2.422 -1.473 1 89.5 181 SER B CA 1
ATOM 6914 C C . SER B 1 181 ? 7.828 -1.139 -2.242 1 89.5 181 SER B C 1
ATOM 6916 O O . SER B 1 181 ? 8.711 -1.116 -3.107 1 89.5 181 SER B O 1
ATOM 6918 N N . GLU B 1 182 ? 7.195 -0.047 -1.865 1 90 182 GLU B N 1
ATOM 6919 C CA . GLU B 1 182 ? 7.273 1.163 -2.678 1 90 182 GLU B CA 1
ATOM 6920 C C . GLU B 1 182 ? 7.988 2.285 -1.93 1 90 182 GLU B C 1
ATOM 6922 O O . GLU B 1 182 ? 8.398 3.277 -2.535 1 90 182 GLU B O 1
ATOM 6927 N N . GLY B 1 183 ? 8.195 2.143 -0.698 1 93.69 183 GLY B N 1
ATOM 6928 C CA . GLY B 1 183 ? 8.836 3.182 0.094 1 93.69 183 GLY B CA 1
ATOM 6929 C C . GLY B 1 183 ? 7.859 4.234 0.591 1 93.69 183 GLY B C 1
ATOM 6930 O O . GLY B 1 183 ? 6.707 3.93 0.893 1 93.69 183 GLY B O 1
ATOM 6931 N N . VAL B 1 184 ? 8.32 5.414 0.75 1 95.19 184 VAL B N 1
ATOM 6932 C CA . VAL B 1 184 ? 7.508 6.5 1.286 1 95.19 184 VAL B CA 1
ATOM 6933 C C . VAL B 1 184 ? 6.504 6.961 0.235 1 95.19 184 VAL B C 1
ATOM 6935 O O . VAL B 1 184 ? 6.852 7.121 -0.938 1 95.19 184 VAL B O 1
ATOM 6938 N N . ARG B 1 185 ? 5.301 7.117 0.668 1 92.56 185 ARG B N 1
ATOM 6939 C CA . ARG B 1 185 ? 4.277 7.641 -0.23 1 92.56 185 ARG B CA 1
ATOM 6940 C C . ARG B 1 185 ? 4.254 9.164 -0.203 1 92.56 185 ARG B C 1
ATOM 6942 O O . ARG B 1 185 ? 4.086 9.773 0.858 1 92.56 185 ARG B O 1
ATOM 6949 N N . ILE B 1 186 ? 4.387 9.75 -1.34 1 94.75 186 ILE B N 1
ATOM 6950 C CA . ILE B 1 186 ? 4.527 11.195 -1.434 1 94.75 186 ILE B CA 1
ATOM 6951 C C . ILE B 1 186 ? 3.312 11.789 -2.146 1 94.75 186 ILE B C 1
ATOM 6953 O O . ILE B 1 186 ? 2.891 11.281 -3.189 1 94.75 186 ILE B O 1
ATOM 6957 N N . TYR B 1 187 ? 2.76 12.805 -1.594 1 92.94 187 TYR B N 1
ATOM 6958 C CA . TYR B 1 187 ? 1.623 13.531 -2.154 1 92.94 187 TYR B CA 1
ATOM 6959 C C . TYR B 1 187 ? 2.047 14.906 -2.66 1 92.94 187 TYR B C 1
ATOM 6961 O O . TYR B 1 187 ? 2.375 15.789 -1.868 1 92.94 187 TYR B O 1
ATOM 6969 N N . GLN B 1 188 ? 2.002 15.062 -3.926 1 91.94 188 GLN B N 1
ATOM 6970 C CA . GLN B 1 188 ? 2.43 16.328 -4.527 1 91.94 188 GLN B CA 1
ATOM 6971 C C . GLN B 1 188 ? 1.231 17.156 -4.969 1 91.94 188 GLN B C 1
ATOM 6973 O O . GLN B 1 188 ? 0.128 16.625 -5.129 1 91.94 188 GLN B O 1
ATOM 6978 N N . ALA B 1 189 ? 1.396 18.375 -5.082 1 89.25 189 ALA B N 1
ATOM 6979 C CA . ALA B 1 189 ? 0.292 19.266 -5.398 1 89.25 189 ALA B CA 1
ATOM 6980 C C . ALA B 1 189 ? 0.545 20 -6.711 1 89.25 189 ALA B C 1
ATOM 6982 O O . ALA B 1 189 ? 0.109 19.562 -7.777 1 89.25 189 ALA B O 1
ATOM 6983 N N . TRP B 1 190 ? 1.319 21.125 -6.711 1 86.94 190 TRP B N 1
ATOM 6984 C CA . TRP B 1 190 ? 1.545 21.969 -7.887 1 86.94 190 TRP B CA 1
ATOM 6985 C C . TRP B 1 190 ? 3.033 22.219 -8.102 1 86.94 190 TRP B C 1
ATOM 6987 O O . TRP B 1 190 ? 3.852 21.906 -7.23 1 86.94 190 TRP B O 1
ATOM 6997 N N . ILE B 1 191 ? 3.336 22.812 -9.211 1 91.31 191 ILE B N 1
ATOM 6998 C CA . ILE B 1 191 ? 4.727 23.062 -9.578 1 91.31 191 ILE B CA 1
ATOM 6999 C C . ILE B 1 191 ? 5.246 24.297 -8.859 1 91.31 191 ILE B C 1
ATOM 7001 O O . ILE B 1 191 ? 4.5 25.266 -8.656 1 91.31 191 ILE B O 1
ATOM 7005 N N . VAL B 1 192 ? 6.477 24.281 -8.562 1 93.69 192 VAL B N 1
ATOM 7006 C CA . VAL B 1 192 ? 7.129 25.438 -7.941 1 93.69 192 VAL B CA 1
ATOM 7007 C C . VAL B 1 192 ? 6.945 26.672 -8.82 1 93.69 192 VAL B C 1
ATOM 7009 O O . VAL B 1 192 ? 7.082 26.594 -10.047 1 93.69 192 VAL B O 1
ATOM 7012 N N . PRO B 1 193 ? 6.68 27.812 -8.203 1 91.38 193 PRO B N 1
ATOM 7013 C CA . PRO B 1 193 ? 6.496 29.031 -8.992 1 91.38 193 PRO B CA 1
ATOM 7014 C C . PRO B 1 193 ? 7.707 29.359 -9.859 1 91.38 193 PRO B C 1
ATOM 7016 O O . PRO B 1 193 ? 8.836 29 -9.508 1 91.38 193 PRO B O 1
ATOM 7019 N N . ASP B 1 194 ? 7.449 30.109 -10.906 1 91 194 ASP B N 1
ATOM 7020 C CA . ASP B 1 194 ? 8.5 30.5 -11.836 1 91 194 ASP B CA 1
ATOM 7021 C C . ASP B 1 194 ? 9.523 31.406 -11.172 1 91 194 ASP B C 1
ATOM 7023 O O . ASP B 1 194 ? 9.195 32.125 -10.219 1 91 194 ASP B O 1
ATOM 7027 N N . CYS B 1 195 ? 10.68 31.359 -11.633 1 89 195 CYS B N 1
ATOM 7028 C CA . CYS B 1 195 ? 11.719 32.219 -11.062 1 89 195 CYS B CA 1
ATOM 7029 C C . CYS B 1 195 ? 11.477 33.688 -11.414 1 89 195 CYS B C 1
ATOM 7031 O O . CYS B 1 195 ? 11.852 34.562 -10.656 1 89 195 CYS B O 1
ATOM 7033 N N . ALA B 1 196 ? 10.961 33.875 -12.508 1 87.31 196 ALA B N 1
ATOM 7034 C CA . ALA B 1 196 ? 10.555 35.188 -12.992 1 87.31 196 ALA B CA 1
ATOM 7035 C C . ALA B 1 196 ? 9.375 35.094 -13.961 1 87.31 196 ALA B C 1
ATOM 7037 O O . ALA B 1 196 ? 8.953 33.969 -14.305 1 87.31 196 ALA B O 1
ATOM 7038 N N . GLU B 1 197 ? 8.852 36.312 -14.219 1 86.06 197 GLU B N 1
ATOM 7039 C CA . GLU B 1 197 ? 7.727 36.281 -15.148 1 86.06 197 GLU B CA 1
ATOM 7040 C C . GLU B 1 197 ? 8.102 35.625 -16.469 1 86.06 197 GLU B C 1
ATOM 7042 O O . GLU B 1 197 ? 9.109 35.969 -17.078 1 86.06 197 GLU B O 1
ATOM 7047 N N . ASP B 1 198 ? 7.473 34.562 -16.922 1 83.69 198 ASP B N 1
ATOM 7048 C CA . ASP B 1 198 ? 7.629 33.844 -18.172 1 83.69 198 ASP B CA 1
ATOM 7049 C C . ASP B 1 198 ? 8.93 33.031 -18.188 1 83.69 198 ASP B C 1
ATOM 7051 O O . ASP B 1 198 ? 9.547 32.875 -19.234 1 83.69 198 ASP B O 1
ATOM 7055 N N . CYS B 1 199 ? 9.453 32.75 -17.047 1 89.06 199 CYS B N 1
ATOM 7056 C CA . CYS B 1 199 ? 10.656 31.922 -16.938 1 89.06 199 CYS B CA 1
ATOM 7057 C C . CYS B 1 199 ? 10.391 30.656 -16.125 1 89.06 199 CYS B C 1
ATOM 7059 O O . CYS B 1 199 ? 10.93 30.516 -15.023 1 89.06 199 CYS B O 1
ATOM 7061 N N . PRO B 1 200 ? 9.602 29.75 -16.75 1 88.5 200 PRO B N 1
ATOM 7062 C CA . PRO B 1 200 ? 9.398 28.484 -16.031 1 88.5 200 PRO B CA 1
ATOM 7063 C C . PRO B 1 200 ? 10.688 27.688 -15.867 1 88.5 200 PRO B C 1
ATOM 7065 O O . PRO B 1 200 ? 11.617 27.828 -16.672 1 88.5 200 PRO B O 1
ATOM 7068 N N . TRP B 1 201 ? 10.773 26.953 -14.844 1 88.94 201 TRP B N 1
ATOM 7069 C CA . TRP B 1 201 ? 11.984 26.219 -14.492 1 88.94 201 TRP B CA 1
ATOM 7070 C C . TRP B 1 201 ? 12.344 25.203 -15.57 1 88.94 201 TRP B C 1
ATOM 7072 O O . TRP B 1 201 ? 13.492 24.766 -15.672 1 88.94 201 TRP B O 1
ATOM 7082 N N . THR B 1 202 ? 11.391 24.781 -16.359 1 84.44 202 THR B N 1
ATOM 7083 C CA . THR B 1 202 ? 11.633 23.859 -17.453 1 84.44 202 THR B CA 1
ATOM 7084 C C . THR B 1 202 ? 12.516 24.5 -18.531 1 84.44 202 THR B C 1
ATOM 7086 O O . THR B 1 202 ? 13.148 23.797 -19.312 1 84.44 202 THR B O 1
ATOM 7089 N N . TYR B 1 203 ? 12.539 25.875 -18.516 1 83.19 203 TYR B N 1
ATOM 7090 C CA . TYR B 1 203 ? 13.312 26.609 -19.5 1 83.19 203 TYR B CA 1
ATOM 7091 C C . TYR B 1 203 ? 14.734 26.844 -19.016 1 83.19 203 TYR B C 1
ATOM 7093 O O . TYR B 1 203 ? 15.617 27.188 -19.797 1 83.19 203 TYR B O 1
ATOM 7101 N N . ILE B 1 204 ? 14.844 26.656 -17.828 1 87.81 204 ILE B N 1
ATOM 7102 C CA . ILE B 1 204 ? 16.125 27 -17.234 1 87.81 204 ILE B CA 1
ATOM 7103 C C . ILE B 1 204 ? 17.094 25.812 -17.344 1 87.81 204 ILE B C 1
ATOM 7105 O O . ILE B 1 204 ? 16.766 24.703 -16.938 1 87.81 204 ILE B O 1
ATOM 7109 N N . GLY B 1 205 ? 18.266 26.047 -17.875 1 84.5 205 GLY B N 1
ATOM 7110 C CA . GLY B 1 205 ? 19.266 25.016 -18 1 84.5 205 GLY B CA 1
ATOM 7111 C C . GLY B 1 205 ? 18.875 23.922 -18.984 1 84.5 205 GLY B C 1
ATOM 7112 O O . GLY B 1 205 ? 19.172 22.75 -18.766 1 84.5 205 GLY B O 1
ATOM 7113 N N . ASP B 1 206 ? 18.016 24.234 -19.875 1 79.56 206 ASP B N 1
ATOM 7114 C CA . ASP B 1 206 ? 17.531 23.219 -20.828 1 79.56 206 ASP B CA 1
ATOM 7115 C C . ASP B 1 206 ? 18.438 23.141 -22.047 1 79.56 206 ASP B C 1
ATOM 7117 O O . ASP B 1 206 ? 18.172 22.359 -22.969 1 79.56 206 ASP B O 1
ATOM 7121 N N . GLY B 1 207 ? 19.484 23.906 -22 1 77.94 207 GLY B N 1
ATOM 7122 C CA . GLY B 1 207 ? 20.422 23.875 -23.109 1 77.94 207 GLY B CA 1
ATOM 7123 C C . GLY B 1 207 ? 20.25 25.031 -24.078 1 77.94 207 GLY B C 1
ATOM 7124 O O . GLY B 1 207 ? 21.094 25.25 -24.953 1 77.94 207 GLY B O 1
ATOM 7125 N N . ALA B 1 208 ? 19.062 25.766 -23.984 1 78.19 208 ALA B N 1
ATOM 7126 C CA . ALA B 1 208 ? 18.797 26.922 -24.844 1 78.19 208 ALA B CA 1
ATOM 7127 C C . ALA B 1 208 ? 18.906 28.219 -24.047 1 78.19 208 ALA B C 1
ATOM 7129 O O . ALA B 1 208 ? 18.469 28.297 -22.906 1 78.19 208 ALA B O 1
ATOM 7130 N N . CYS B 1 209 ? 19.531 29.141 -24.719 1 85.06 209 CYS B N 1
ATOM 7131 C CA . CYS B 1 209 ? 19.688 30.422 -24.031 1 85.06 209 CYS B CA 1
ATOM 7132 C C . CYS B 1 209 ? 18.406 31.25 -24.109 1 85.06 209 CYS B C 1
ATOM 7134 O O . CYS B 1 209 ? 18 31.656 -25.188 1 85.06 209 CYS B O 1
ATOM 7136 N N . ASP B 1 210 ? 17.797 31.406 -23.062 1 85.31 210 ASP B N 1
ATOM 7137 C CA . ASP B 1 210 ? 16.688 32.344 -22.906 1 85.31 210 ASP B CA 1
ATOM 7138 C C . ASP B 1 210 ? 17.156 33.656 -22.281 1 85.31 210 ASP B C 1
ATOM 7140 O O . ASP B 1 210 ? 17.266 33.75 -21.062 1 85.31 210 ASP B O 1
ATOM 7144 N N . ARG B 1 211 ? 17.297 34.719 -23 1 84.5 211 ARG B N 1
ATOM 7145 C CA . ARG B 1 211 ? 17.969 35.938 -22.594 1 84.5 211 ARG B CA 1
ATOM 7146 C C . ARG B 1 211 ? 17.203 36.625 -21.453 1 84.5 211 ARG B C 1
ATOM 7148 O O . ARG B 1 211 ? 17.797 37.188 -20.547 1 84.5 211 ARG B O 1
ATOM 7155 N N . HIS B 1 212 ? 15.961 36.594 -21.5 1 87.56 212 HIS B N 1
ATOM 7156 C CA . HIS B 1 212 ? 15.156 37.25 -20.484 1 87.56 212 HIS B CA 1
ATOM 7157 C C . HIS B 1 212 ? 15.234 36.531 -19.156 1 87.56 212 HIS B C 1
ATOM 7159 O O . HIS B 1 212 ? 14.93 37.094 -18.109 1 87.56 212 HIS B O 1
ATOM 7165 N N . CYS B 1 213 ? 15.633 35.281 -19.172 1 90.12 213 CYS B N 1
ATOM 7166 C CA . CYS B 1 213 ? 15.766 34.469 -17.953 1 90.12 213 CYS B CA 1
ATOM 7167 C C . CYS B 1 213 ? 17.203 34.469 -17.453 1 90.12 213 CYS B C 1
ATOM 7169 O O . CYS B 1 213 ? 17.5 33.875 -16.422 1 90.12 213 CYS B O 1
ATOM 7171 N N . ASN B 1 214 ? 18.062 35.156 -18.141 1 89.94 214 ASN B N 1
ATOM 7172 C CA . ASN B 1 214 ? 19.453 35.219 -17.703 1 89.94 214 ASN B CA 1
ATOM 7173 C C . ASN B 1 214 ? 19.625 36.281 -16.609 1 89.94 214 ASN B C 1
ATOM 7175 O O . ASN B 1 214 ? 20.422 37.219 -16.75 1 89.94 214 ASN B O 1
ATOM 7179 N N . ILE B 1 215 ? 18.969 36.156 -15.57 1 89.75 215 ILE B N 1
ATOM 7180 C CA . ILE B 1 215 ? 18.984 37.031 -14.398 1 89.75 215 ILE B CA 1
ATOM 7181 C C . ILE B 1 215 ? 19.312 36.188 -13.156 1 89.75 215 ILE B C 1
ATOM 7183 O O . ILE B 1 215 ? 19.219 34.969 -13.172 1 89.75 215 ILE B O 1
ATOM 7187 N N . GLU B 1 216 ? 19.688 36.844 -12.078 1 86.75 216 GLU B N 1
ATOM 7188 C CA . GLU B 1 216 ? 20.094 36.188 -10.844 1 86.75 216 GLU B CA 1
ATOM 7189 C C . GLU B 1 216 ? 18.969 35.344 -10.25 1 86.75 216 GLU B C 1
ATOM 7191 O O . GLU B 1 216 ? 19.188 34.25 -9.734 1 86.75 216 GLU B O 1
ATOM 7196 N N . ALA B 1 217 ? 17.75 35.875 -10.461 1 87.06 217 ALA B N 1
ATOM 7197 C CA . ALA B 1 217 ? 16.578 35.219 -9.898 1 87.06 217 ALA B CA 1
ATOM 7198 C C . ALA B 1 217 ? 16.359 33.844 -10.562 1 87.06 217 ALA B C 1
ATOM 7200 O O . ALA B 1 217 ? 15.75 32.969 -9.969 1 87.06 217 ALA B O 1
ATOM 7201 N N . CYS B 1 218 ? 16.844 33.75 -11.711 1 90.5 218 CYS B N 1
ATOM 7202 C CA . CYS B 1 218 ? 16.688 32.531 -12.453 1 90.5 218 CYS B CA 1
ATOM 7203 C C . CYS B 1 218 ? 18.016 31.812 -12.633 1 90.5 218 CYS B C 1
ATOM 7205 O O . CYS B 1 218 ? 18.203 31.047 -13.586 1 90.5 218 CYS B O 1
ATOM 7207 N N . GLN B 1 219 ? 18.891 32.156 -11.758 1 92 219 GLN B N 1
ATOM 7208 C CA . GLN B 1 219 ? 20.219 31.547 -11.711 1 92 219 GLN B CA 1
ATOM 7209 C C . GLN B 1 219 ? 20.891 31.609 -13.078 1 92 219 GLN B C 1
ATOM 7211 O O . GLN B 1 219 ? 21.469 30.625 -13.531 1 92 219 GLN B O 1
ATOM 7216 N N . TYR B 1 220 ? 20.734 32.656 -13.773 1 89.5 220 TYR B N 1
ATOM 7217 C CA . TYR B 1 220 ? 21.375 33 -15.039 1 89.5 220 TYR B CA 1
ATOM 7218 C C . TYR B 1 220 ? 21.094 31.953 -16.094 1 89.5 220 TYR B C 1
ATOM 7220 O O . TYR B 1 220 ? 22.031 31.469 -16.75 1 89.5 220 TYR B O 1
ATOM 7228 N N . ASP B 1 221 ? 19.859 31.5 -16.156 1 89.69 221 ASP B N 1
ATOM 7229 C CA . ASP B 1 221 ? 19.359 30.531 -17.141 1 89.69 221 ASP B CA 1
ATOM 7230 C C . ASP B 1 221 ? 20.141 29.234 -17.094 1 89.69 221 ASP B C 1
ATOM 7232 O O . ASP B 1 221 ? 20.406 28.625 -18.125 1 89.69 221 ASP B O 1
ATOM 7236 N N . GLY B 1 222 ? 20.688 28.953 -15.938 1 88.62 222 GLY B N 1
ATOM 7237 C CA . GLY B 1 222 ? 21.391 27.703 -15.742 1 88.62 222 GLY B CA 1
ATOM 7238 C C . GLY B 1 222 ? 22.719 27.641 -16.453 1 88.62 222 GLY B C 1
ATOM 7239 O O . GLY B 1 222 ? 23.25 26.562 -16.719 1 88.62 222 GLY B O 1
ATOM 7240 N N . GLY B 1 223 ? 23.203 28.828 -16.828 1 84.56 223 GLY B N 1
ATOM 7241 C CA . GLY B 1 223 ? 24.484 28.891 -17.5 1 84.56 223 GLY B CA 1
ATOM 7242 C C . GLY B 1 223 ? 24.375 28.688 -19 1 84.56 223 GLY B C 1
ATOM 7243 O O . GLY B 1 223 ? 25.391 28.531 -19.688 1 84.56 223 GLY B O 1
ATOM 7244 N N . ASP B 1 224 ? 23.141 28.656 -19.5 1 84 224 ASP B N 1
ATOM 7245 C CA . ASP B 1 224 ? 22.906 28.391 -20.922 1 84 224 ASP B CA 1
ATOM 7246 C C . ASP B 1 224 ? 23.391 29.562 -21.781 1 84 224 ASP B C 1
ATOM 7248 O O . ASP B 1 224 ? 23.781 29.359 -22.938 1 84 224 ASP B O 1
ATOM 7252 N N . CYS B 1 225 ? 23.406 30.766 -21.312 1 81.44 225 CYS B N 1
ATOM 7253 C CA . CYS B 1 225 ? 23.688 31.953 -22.094 1 81.44 225 CYS B CA 1
ATOM 7254 C C . CYS B 1 225 ? 25.156 32.344 -22 1 81.44 225 CYS B C 1
ATOM 7256 O O . CYS B 1 225 ? 25.672 32.531 -20.891 1 81.44 225 CYS B O 1
ATOM 7258 N N . SER B 1 226 ? 26.062 31.578 -22.609 1 65.94 226 SER B N 1
ATOM 7259 C CA . SER B 1 226 ? 27.484 31.953 -22.609 1 65.94 226 SER B CA 1
ATOM 7260 C C . SER B 1 226 ? 27.672 33.406 -23.078 1 65.94 226 SER B C 1
ATOM 7262 O O . SER B 1 226 ? 26.844 33.938 -23.812 1 65.94 226 SER B O 1
ATOM 7264 N N . GLU B 1 227 ? 28.484 34.125 -22.516 1 50.72 227 GLU B N 1
ATOM 7265 C CA . GLU B 1 227 ? 28.938 35.438 -23.062 1 50.72 227 GLU B CA 1
ATOM 7266 C C . GLU B 1 227 ? 29.203 35.344 -24.562 1 50.72 227 GLU B C 1
ATOM 7268 O O . GLU B 1 227 ? 29.984 34.5 -25 1 50.72 227 GLU B O 1
ATOM 7273 N N . GLU B 1 228 ? 28.234 35.438 -25.453 1 39.88 228 GLU B N 1
ATOM 7274 C CA . GLU B 1 228 ? 28.578 35.719 -26.844 1 39.88 228 GLU B CA 1
ATOM 7275 C C . GLU B 1 228 ? 29.797 36.656 -26.922 1 39.88 228 GLU B C 1
ATOM 7277 O O . GLU B 1 228 ? 29.781 37.75 -26.359 1 39.88 228 GLU B O 1
ATOM 7282 N N . ILE B 1 229 ? 30.984 36.156 -26.969 1 36.97 229 ILE B N 1
ATOM 7283 C CA . ILE B 1 229 ? 31.984 36.906 -27.719 1 36.97 229 ILE B CA 1
ATOM 7284 C C . ILE B 1 229 ? 31.359 37.469 -29 1 36.97 229 ILE B C 1
ATOM 7286 O O . ILE B 1 229 ? 30.688 36.75 -29.719 1 36.97 229 ILE B O 1
ATOM 7290 N N . ASN B 1 230 ? 31.25 38.75 -29.156 1 33.28 230 ASN B N 1
ATOM 7291 C CA . ASN B 1 230 ? 30.906 39.594 -30.297 1 33.28 230 ASN B CA 1
ATOM 7292 C C . ASN B 1 230 ? 31.453 39.062 -31.594 1 33.28 230 ASN B C 1
ATOM 7294 O O . ASN B 1 230 ? 32.531 39.469 -32.031 1 33.28 230 ASN B O 1
ATOM 7298 N N . GLU B 1 231 ? 31.578 37.781 -31.891 1 30.7 231 GLU B N 1
ATOM 7299 C CA . GLU B 1 231 ? 32 37.594 -33.281 1 30.7 231 GLU B CA 1
ATOM 7300 C C . GLU B 1 231 ? 30.984 38.125 -34.25 1 30.7 231 GLU B C 1
ATOM 7302 O O . GLU B 1 231 ? 29.859 37.625 -34.312 1 30.7 231 GLU B O 1
ATOM 7307 N N . ASN B 1 232 ? 31.016 39.438 -34.594 1 30.25 232 ASN B N 1
ATOM 7308 C CA . ASN B 1 232 ? 30.391 40.125 -35.719 1 30.25 232 ASN B CA 1
ATOM 7309 C C . ASN B 1 232 ? 30.406 39.281 -36.969 1 30.25 232 ASN B C 1
ATOM 7311 O O . ASN B 1 232 ? 29.719 39.594 -37.938 1 30.25 232 ASN B O 1
ATOM 7315 N N . ALA B 1 233 ? 31.703 39 -37.438 1 24.14 233 ALA B N 1
ATOM 7316 C CA . ALA B 1 233 ? 31.891 39.281 -38.844 1 24.14 233 ALA B CA 1
ATOM 7317 C C . ALA B 1 233 ? 30.984 38.406 -39.719 1 24.14 233 ALA B C 1
ATOM 7319 O O . ALA B 1 233 ? 30.266 38.938 -40.562 1 24.14 233 ALA B O 1
ATOM 7320 N N . ASP B 1 234 ? 31.531 37.312 -40.344 1 25.28 234 ASP B N 1
ATOM 7321 C CA . ASP B 1 234 ? 31.375 36.906 -41.719 1 25.28 234 ASP B CA 1
ATOM 7322 C C . ASP B 1 234 ? 30.156 36 -41.906 1 25.28 234 ASP B C 1
ATOM 7324 O O . ASP B 1 234 ? 30.125 34.875 -41.438 1 25.28 234 ASP B O 1
ATOM 7328 N N . ASP B 1 235 ? 28.938 36.625 -41.906 1 27.05 235 ASP B N 1
ATOM 7329 C CA . ASP B 1 235 ? 27.594 36.094 -42.094 1 27.05 235 ASP B CA 1
ATOM 7330 C C . ASP B 1 235 ? 27.469 35.344 -43.406 1 27.05 235 ASP B C 1
ATOM 7332 O O . ASP B 1 235 ? 26.359 35.062 -43.875 1 27.05 235 ASP B O 1
ATOM 7336 N N . ASN B 1 236 ? 28.422 35.469 -44.312 1 23.41 236 ASN B N 1
ATOM 7337 C CA . ASN B 1 236 ? 27.938 35.25 -45.688 1 23.41 236 ASN B CA 1
ATOM 7338 C C . ASN B 1 236 ? 27.594 33.781 -45.938 1 23.41 236 ASN B C 1
ATOM 7340 O O . ASN B 1 236 ? 27.422 33.344 -47.062 1 23.41 236 ASN B O 1
ATOM 7344 N N . LYS B 1 237 ? 28.234 32.781 -45.156 1 23.11 237 LYS B N 1
ATOM 7345 C CA . LYS B 1 237 ? 28.281 31.562 -45.969 1 23.11 237 LYS B CA 1
ATOM 7346 C C . LYS B 1 237 ? 26.891 31.047 -46.312 1 23.11 237 LYS B C 1
ATOM 7348 O O . LYS B 1 237 ? 25.953 31.266 -45.531 1 23.11 237 LYS B O 1
ATOM 7353 N N . SER B 1 238 ? 26.812 30.109 -47.344 1 21.52 238 SER B N 1
ATOM 7354 C CA . SER B 1 238 ? 25.953 29.547 -48.375 1 21.52 238 SER B CA 1
ATOM 7355 C C . SER B 1 238 ? 24.844 28.688 -47.781 1 21.52 238 SER B C 1
ATOM 7357 O O . SER B 1 238 ? 25.062 28.016 -46.781 1 21.52 238 SER B O 1
ATOM 7359 N N . LYS B 1 239 ? 23.609 29.031 -48 1 25.55 239 LYS B N 1
ATOM 7360 C CA . LYS B 1 239 ? 22.234 28.531 -47.906 1 25.55 239 LYS B CA 1
ATOM 7361 C C . LYS B 1 239 ? 22.156 27.094 -48.438 1 25.55 239 LYS B C 1
ATOM 7363 O O . LYS B 1 239 ? 21.062 26.547 -48.594 1 25.55 239 LYS B O 1
ATOM 7368 N N . GLU B 1 240 ? 23.219 26.625 -49.125 1 20.16 240 GLU B N 1
ATOM 7369 C CA . GLU B 1 240 ? 22.75 25.625 -50.094 1 20.16 240 GLU B CA 1
ATOM 7370 C C . GLU B 1 240 ? 22.016 24.484 -49.406 1 20.16 240 GLU B C 1
ATOM 7372 O O . GLU B 1 240 ? 20.891 24.141 -49.781 1 20.16 240 GLU B O 1
ATOM 7377 N N . HIS B 1 241 ? 22.766 23.375 -49.094 1 20.53 241 HIS B N 1
ATOM 7378 C CA . HIS B 1 241 ? 22.531 22 -49.5 1 20.53 241 HIS B CA 1
ATOM 7379 C C . HIS B 1 241 ? 21.641 21.281 -48.5 1 20.53 241 HIS B C 1
ATOM 7381 O O . HIS B 1 241 ? 22.125 20.469 -47.688 1 20.53 241 HIS B O 1
ATOM 7387 N N . LEU B 1 242 ? 20.719 21.922 -47.781 1 22.36 242 LEU B N 1
ATOM 7388 C CA . LEU B 1 242 ? 20.234 21.109 -46.688 1 22.36 242 LEU B CA 1
ATOM 7389 C C . LEU B 1 242 ? 19.375 19.953 -47.219 1 22.36 242 LEU B C 1
ATOM 7391 O O . LEU B 1 242 ? 18.156 19.984 -47.125 1 22.36 242 LEU B O 1
ATOM 7395 N N . GLN B 1 243 ? 19.609 19.547 -48.562 1 22.23 243 GLN B N 1
ATOM 7396 C CA . GLN B 1 243 ? 18.703 18.5 -49 1 22.23 243 GLN B CA 1
ATOM 7397 C C . GLN B 1 243 ? 18.672 17.344 -48.031 1 22.23 243 GLN B C 1
ATOM 7399 O O . GLN B 1 243 ? 19.703 16.797 -47.688 1 22.23 243 GLN B O 1
ATOM 7404 N N . PHE B 1 244 ? 17.641 17.375 -47.219 1 21.84 244 PHE B N 1
ATOM 7405 C CA . PHE B 1 244 ? 17.188 16.453 -46.188 1 21.84 244 PHE B CA 1
ATOM 7406 C C . PHE B 1 244 ? 17.188 15.016 -46.719 1 21.84 244 PHE B C 1
ATOM 7408 O O . PHE B 1 244 ? 16.516 14.695 -47.688 1 21.84 244 PHE B O 1
ATOM 7415 N N . ILE B 1 245 ? 18.359 14.305 -46.531 1 23.69 245 ILE B N 1
ATOM 7416 C CA . ILE B 1 245 ? 18.766 12.914 -46.688 1 23.69 245 ILE B CA 1
ATOM 7417 C C . ILE B 1 245 ? 17.719 12 -46.031 1 23.69 245 ILE B C 1
ATOM 7419 O O . ILE B 1 245 ? 17.594 11.984 -44.812 1 23.69 245 ILE B O 1
ATOM 7423 N N . ASN B 1 246 ? 16.5 11.977 -46.531 1 23.83 246 ASN B N 1
ATOM 7424 C CA . ASN B 1 246 ? 15.438 11.039 -46.156 1 23.83 246 ASN B CA 1
ATOM 7425 C C . ASN B 1 246 ? 15.93 9.594 -46.188 1 23.83 246 ASN B C 1
ATOM 7427 O O . ASN B 1 246 ? 15.195 8.672 -45.844 1 23.83 246 ASN B O 1
ATOM 7431 N N . ALA B 1 247 ? 16.844 9.219 -47.156 1 22.66 247 ALA B N 1
ATOM 7432 C CA . ALA B 1 247 ? 16.734 7.871 -47.719 1 22.66 247 ALA B CA 1
ATOM 7433 C C . ALA B 1 247 ? 17.219 6.824 -46.719 1 22.66 247 ALA B C 1
ATOM 7435 O O . ALA B 1 247 ? 17.406 5.66 -47.062 1 22.66 247 ALA B O 1
ATOM 7436 N N . ASN B 1 248 ? 17.781 7.098 -45.625 1 24.31 248 ASN B N 1
ATOM 7437 C CA . ASN B 1 248 ? 18.578 5.977 -45.156 1 24.31 248 ASN B CA 1
ATOM 7438 C C . ASN B 1 248 ? 17.734 4.734 -44.906 1 24.31 248 ASN B C 1
ATOM 7440 O O . ASN B 1 248 ? 16.859 4.73 -44.031 1 24.31 248 ASN B O 1
ATOM 7444 N N . LYS B 1 249 ? 17.484 3.854 -45.938 1 27.3 249 LYS B N 1
ATOM 7445 C CA . LYS B 1 249 ? 17 2.479 -46.031 1 27.3 249 LYS B CA 1
ATOM 7446 C C . LYS B 1 249 ? 17.594 1.61 -44.906 1 27.3 249 LYS B C 1
ATOM 7448 O O . LYS B 1 249 ? 18.688 1.895 -44.406 1 27.3 249 LYS B O 1
ATOM 7453 N N . LYS B 1 250 ? 16.891 0.445 -44.688 1 27.53 250 LYS B N 1
ATOM 7454 C CA . LYS B 1 250 ? 16.859 -0.723 -43.812 1 27.53 250 LYS B CA 1
ATOM 7455 C C . LYS B 1 250 ? 18.156 -1.527 -43.906 1 27.53 250 LYS B C 1
ATOM 7457 O O . LYS B 1 250 ? 18.156 -2.635 -44.438 1 27.53 250 LYS B O 1
ATOM 7462 N N . ILE B 1 251 ? 19.328 -0.973 -44.312 1 26.53 251 ILE B N 1
ATOM 7463 C CA . ILE B 1 251 ? 20.266 -2.08 -44.469 1 26.53 251 ILE B CA 1
ATOM 7464 C C . ILE B 1 251 ? 20.469 -2.783 -43.125 1 26.53 251 ILE B C 1
ATOM 7466 O O . ILE B 1 251 ? 20.812 -2.143 -42.156 1 26.53 251 ILE B O 1
ATOM 7470 N N . SER B 1 252 ? 19.875 -3.889 -42.969 1 30.14 252 SER B N 1
ATOM 7471 C CA . SER B 1 252 ? 19.984 -4.918 -41.938 1 30.14 252 SER B CA 1
ATOM 7472 C C . SER B 1 252 ? 21.453 -5.195 -41.594 1 30.14 252 SER B C 1
ATOM 7474 O O . SER B 1 252 ? 21.844 -6.348 -41.406 1 30.14 252 SER B O 1
ATOM 7476 N N . THR B 1 253 ? 22.391 -4.312 -41.938 1 29.98 253 THR B N 1
ATOM 7477 C CA . THR B 1 253 ? 23.766 -4.781 -41.812 1 29.98 253 THR B CA 1
ATOM 7478 C C . THR B 1 253 ? 24.062 -5.195 -40.375 1 29.98 253 THR B C 1
ATOM 7480 O O . THR B 1 253 ? 23.547 -4.602 -39.438 1 29.98 253 THR B O 1
ATOM 7483 N N . ASN B 1 254 ? 24.594 -6.445 -40.188 1 36.97 254 ASN B N 1
ATOM 7484 C CA . ASN B 1 254 ? 25.266 -6.992 -39 1 36.97 254 ASN B CA 1
ATOM 7485 C C . ASN B 1 254 ? 26.094 -5.938 -38.312 1 36.97 254 ASN B C 1
ATOM 7487 O O . ASN B 1 254 ? 27.172 -5.559 -38.781 1 36.97 254 ASN B O 1
ATOM 7491 N N . VAL B 1 255 ? 25.609 -4.938 -37.906 1 41.06 255 VAL B N 1
ATOM 7492 C CA . VAL B 1 255 ? 26.297 -3.855 -37.188 1 41.06 255 VAL B CA 1
ATOM 7493 C C . VAL B 1 255 ? 27.141 -4.43 -36.062 1 41.06 255 VAL B C 1
ATOM 7495 O O . VAL B 1 255 ? 26.609 -5.098 -35.156 1 41.06 255 VAL B O 1
ATOM 7498 N N . GLU B 1 256 ? 28.438 -4.719 -36.281 1 53.28 256 GLU B N 1
ATOM 7499 C CA . GLU B 1 256 ? 29.438 -5.105 -35.281 1 53.28 256 GLU B CA 1
ATOM 7500 C C . GLU B 1 256 ? 29.312 -4.258 -34.031 1 53.28 256 GLU B C 1
ATOM 7502 O O . GLU B 1 256 ? 29.406 -3.029 -34.094 1 53.28 256 GLU B O 1
ATOM 7507 N N . ILE B 1 257 ? 28.812 -4.812 -33.062 1 57.44 257 ILE B N 1
ATOM 7508 C CA . ILE B 1 257 ? 28.766 -4.16 -31.75 1 57.44 257 ILE B CA 1
ATOM 7509 C C . ILE B 1 257 ? 30.188 -3.859 -31.266 1 57.44 257 ILE B C 1
ATOM 7511 O O . ILE B 1 257 ? 31 -4.773 -31.109 1 57.44 257 ILE B O 1
ATOM 7515 N N . LYS B 1 258 ? 30.578 -2.617 -31.281 1 63.97 258 LYS B N 1
ATOM 7516 C CA . LYS B 1 258 ? 31.938 -2.248 -30.891 1 63.97 258 LYS B CA 1
ATOM 7517 C C . LYS B 1 258 ? 31.969 -1.734 -29.453 1 63.97 258 LYS B C 1
ATOM 7519 O O . LYS B 1 258 ? 33.031 -1.598 -28.859 1 63.97 258 LYS B O 1
ATOM 7524 N N . MET B 1 259 ? 30.766 -1.461 -28.922 1 75.69 259 MET B N 1
ATOM 7525 C CA . MET B 1 259 ? 30.75 -0.954 -27.562 1 75.69 259 MET B CA 1
ATOM 7526 C C . MET B 1 259 ? 29.5 -1.425 -26.828 1 75.69 259 MET B C 1
ATOM 7528 O O . MET B 1 259 ? 28.484 -1.764 -27.453 1 75.69 259 MET B O 1
ATOM 7532 N N . PHE B 1 260 ? 29.688 -1.59 -25.547 1 82.94 260 PHE B N 1
ATOM 7533 C CA . PHE B 1 260 ? 28.516 -1.887 -24.734 1 82.94 260 PHE B CA 1
ATOM 7534 C C . PHE B 1 260 ? 27.484 -0.767 -24.844 1 82.94 260 PHE B C 1
ATOM 7536 O O . PHE B 1 260 ? 27.844 0.413 -24.859 1 82.94 260 PHE B O 1
ATOM 7543 N N . PRO B 1 261 ? 26.219 -1.086 -25.062 1 79.56 261 PRO B N 1
ATOM 7544 C CA . PRO B 1 261 ? 25.188 -0.055 -25.125 1 79.56 261 PRO B CA 1
ATOM 7545 C C . PRO B 1 261 ? 25.016 0.694 -23.812 1 79.56 261 PRO B C 1
ATOM 7547 O O . PRO B 1 261 ? 25.281 0.136 -22.734 1 79.56 261 PRO B O 1
ATOM 7550 N N . LYS B 1 262 ? 24.906 1.988 -23.891 1 69.25 262 LYS B N 1
ATOM 7551 C CA . LYS B 1 262 ? 24.594 2.801 -22.719 1 69.25 262 LYS B CA 1
ATOM 7552 C C . LYS B 1 262 ? 23.078 2.975 -22.578 1 69.25 262 LYS B C 1
ATOM 7554 O O . LYS B 1 262 ? 22.422 3.486 -23.484 1 69.25 262 LYS B O 1
ATOM 7559 N N . ASN B 1 263 ? 22.484 2.051 -21.859 1 59.06 263 ASN B N 1
ATOM 7560 C CA . ASN B 1 263 ? 21.062 2.211 -21.578 1 59.06 263 ASN B CA 1
ATOM 7561 C C . ASN B 1 263 ? 20.797 3.387 -20.641 1 59.06 263 ASN B C 1
ATOM 7563 O O . ASN B 1 263 ? 21.312 3.414 -19.516 1 59.06 263 ASN B O 1
ATOM 7567 N N . ASN B 1 264 ? 20.828 4.543 -21.078 1 47.56 264 ASN B N 1
ATOM 7568 C CA . ASN B 1 264 ? 20.531 5.691 -20.234 1 47.56 264 ASN B CA 1
ATOM 7569 C C . ASN B 1 264 ? 19.281 5.457 -19.391 1 47.56 264 ASN B C 1
ATOM 7571 O O . ASN B 1 264 ? 18.5 6.383 -19.156 1 47.56 264 ASN B O 1
ATOM 7575 N N . HIS B 1 265 ? 18.75 4.266 -19.234 1 44 265 HIS B N 1
ATOM 7576 C CA . HIS B 1 265 ? 17.516 4.176 -18.469 1 44 265 HIS B CA 1
ATOM 7577 C C . HIS B 1 265 ? 17.797 4.285 -16.969 1 44 265 HIS B C 1
ATOM 7579 O O . HIS B 1 265 ? 18.469 3.422 -16.391 1 44 265 HIS B O 1
ATOM 7585 N N . LEU B 1 266 ? 18.141 5.371 -16.422 1 40.41 266 LEU B N 1
ATOM 7586 C CA . LEU B 1 266 ? 17.812 5.238 -15 1 40.41 266 LEU B CA 1
ATOM 7587 C C . LEU B 1 266 ? 16.562 4.379 -14.812 1 40.41 266 LEU B C 1
ATOM 7589 O O . LEU B 1 266 ? 15.562 4.578 -15.5 1 40.41 266 LEU B O 1
ATOM 7593 N N . PRO B 1 267 ? 16.641 3.211 -14.367 1 35.94 267 PRO B N 1
ATOM 7594 C CA . PRO B 1 267 ? 15.406 2.424 -14.203 1 35.94 267 PRO B CA 1
ATOM 7595 C C . PRO B 1 267 ? 14.195 3.283 -13.844 1 35.94 267 PRO B C 1
ATOM 7597 O O . PRO B 1 267 ? 14.172 3.912 -12.789 1 35.94 267 PRO B O 1
ATOM 7600 N N . HIS B 1 268 ? 13.664 4.047 -14.633 1 32.62 268 HIS B N 1
ATOM 7601 C CA . HIS B 1 268 ? 12.406 4.742 -14.391 1 32.62 268 HIS B CA 1
ATOM 7602 C C . HIS B 1 268 ? 11.312 3.768 -13.953 1 32.62 268 HIS B C 1
ATOM 7604 O O . HIS B 1 268 ? 10.992 2.826 -14.68 1 32.62 268 HIS B O 1
ATOM 7610 N N . HIS B 1 269 ? 11.289 3.266 -12.844 1 32.19 269 HIS B N 1
ATOM 7611 C CA . HIS B 1 269 ? 9.945 2.855 -12.469 1 32.19 269 HIS B CA 1
ATOM 7612 C C . HIS B 1 269 ? 8.891 3.746 -13.125 1 32.19 269 HIS B C 1
ATOM 7614 O O . HIS B 1 269 ? 9.07 4.965 -13.203 1 32.19 269 HIS B O 1
ATOM 7620 N N . ASN B 1 270 ? 8.133 3.209 -14.016 1 32.34 270 ASN B N 1
ATOM 7621 C CA . ASN B 1 270 ? 7.023 3.787 -14.766 1 32.34 270 ASN B CA 1
ATOM 7622 C C . ASN B 1 270 ? 6.227 4.773 -13.914 1 32.34 270 ASN B C 1
ATOM 7624 O O . ASN B 1 270 ? 5.039 4.559 -13.656 1 32.34 270 ASN B O 1
ATOM 7628 N N . TYR B 1 271 ? 6.594 5.16 -12.734 1 29.66 271 TYR B N 1
ATOM 7629 C CA . TYR B 1 271 ? 5.609 6.168 -12.359 1 29.66 271 TYR B CA 1
ATOM 7630 C C . TYR B 1 271 ? 5.477 7.234 -13.438 1 29.66 271 TYR B C 1
ATOM 7632 O O . TYR B 1 271 ? 6.359 7.375 -14.289 1 29.66 271 TYR B O 1
ATOM 7640 N N . GLY B 1 272 ? 4.547 8.141 -13.328 1 31.11 272 GLY B N 1
ATOM 7641 C CA . GLY B 1 272 ? 4.023 9.148 -14.234 1 31.11 272 GLY B CA 1
ATOM 7642 C C . GLY B 1 272 ? 5.109 9.93 -14.953 1 31.11 272 GLY B C 1
ATOM 7643 O O . GLY B 1 272 ? 5.102 10.031 -16.172 1 31.11 272 GLY B O 1
ATOM 7644 N N . ASN B 1 273 ? 5.715 10.906 -14.156 1 29.47 273 ASN B N 1
ATOM 7645 C CA . ASN B 1 273 ? 6.18 12.109 -14.836 1 29.47 273 ASN B CA 1
ATOM 7646 C C . ASN B 1 273 ? 7.535 11.891 -15.5 1 29.47 273 ASN B C 1
ATOM 7648 O O . ASN B 1 273 ? 8.516 11.586 -14.828 1 29.47 273 ASN B O 1
ATOM 7652 N N . HIS B 1 274 ? 7.617 11.305 -16.625 1 32.16 274 HIS B N 1
ATOM 7653 C CA . HIS B 1 274 ? 8.766 11.461 -17.516 1 32.16 274 HIS B CA 1
ATOM 7654 C C . HIS B 1 274 ? 9.367 12.859 -17.375 1 32.16 274 HIS B C 1
ATOM 7656 O O . HIS B 1 274 ? 8.914 13.797 -18.031 1 32.16 274 HIS B O 1
ATOM 7662 N N . ASN B 1 275 ? 9.719 13.203 -16.234 1 32.31 275 ASN B N 1
ATOM 7663 C CA . ASN B 1 275 ? 10.57 14.383 -16.328 1 32.31 275 ASN B CA 1
ATOM 7664 C C . ASN B 1 275 ? 11.812 14.117 -17.172 1 32.31 275 ASN B C 1
ATOM 7666 O O . ASN B 1 275 ? 12.836 13.672 -16.656 1 32.31 275 ASN B O 1
ATOM 7670 N N . ILE B 1 276 ? 11.695 13.609 -18.344 1 33.5 276 ILE B N 1
ATOM 7671 C CA . ILE B 1 276 ? 12.766 13.531 -19.328 1 33.5 276 ILE B CA 1
ATOM 7672 C C . ILE B 1 276 ? 13.477 14.883 -19.422 1 33.5 276 ILE B C 1
ATOM 7674 O O . ILE B 1 276 ? 12.852 15.898 -19.734 1 33.5 276 ILE B O 1
ATOM 7678 N N . SER B 1 277 ? 14.5 15.016 -18.672 1 38.44 277 SER B N 1
ATOM 7679 C CA . SER B 1 277 ? 15.312 16.188 -19 1 38.44 277 SER B CA 1
ATOM 7680 C C . SER B 1 277 ? 15.688 16.203 -20.469 1 38.44 277 SER B C 1
ATOM 7682 O O . SER B 1 277 ? 15.805 15.148 -21.109 1 38.44 277 SER B O 1
ATOM 7684 N N . PHE B 1 278 ? 15.406 17.406 -21.047 1 37.59 278 PHE B N 1
ATOM 7685 C CA . PHE B 1 278 ? 15.734 17.688 -22.438 1 37.59 278 PHE B CA 1
ATOM 7686 C C . PHE B 1 278 ? 17.156 17.234 -22.766 1 37.59 278 PHE B C 1
ATOM 7688 O O . PHE B 1 278 ? 17.406 16.703 -23.844 1 37.59 278 PHE B O 1
ATOM 7695 N N . LYS B 1 279 ? 17.922 17.281 -21.797 1 38.78 279 LYS B N 1
ATOM 7696 C CA . LYS B 1 279 ? 19.312 16.969 -22.094 1 38.78 279 LYS B CA 1
ATOM 7697 C C . LYS B 1 279 ? 19.469 15.508 -22.516 1 38.78 279 LYS B C 1
ATOM 7699 O O . LYS B 1 279 ? 20.219 15.203 -23.453 1 38.78 279 LYS B O 1
ATOM 7704 N N . ASN B 1 280 ? 18.734 14.711 -21.922 1 38.75 280 ASN B N 1
ATOM 7705 C CA . ASN B 1 280 ? 18.891 13.305 -22.281 1 38.75 280 ASN B CA 1
ATOM 7706 C C . ASN B 1 280 ? 18.297 13.016 -23.656 1 38.75 280 ASN B C 1
ATOM 7708 O O . ASN B 1 280 ? 18.844 12.203 -24.406 1 38.75 280 ASN B O 1
ATOM 7712 N N . ILE B 1 281 ? 17.188 13.68 -23.906 1 38.97 281 ILE B N 1
ATOM 7713 C CA . ILE B 1 281 ? 16.688 13.578 -25.281 1 38.97 281 ILE B CA 1
ATOM 7714 C C . ILE B 1 281 ? 17.734 14.102 -26.25 1 38.97 281 ILE B C 1
ATOM 7716 O O . ILE B 1 281 ? 17.953 13.508 -27.312 1 38.97 281 ILE B O 1
ATOM 7720 N N . LEU B 1 282 ? 18.422 15.156 -25.766 1 42.41 282 LEU B N 1
ATOM 7721 C CA . LEU B 1 282 ? 19.484 15.703 -26.609 1 42.41 282 LEU B CA 1
ATOM 7722 C C . LEU B 1 282 ? 20.609 14.68 -26.812 1 42.41 282 LEU B C 1
ATOM 7724 O O . LEU B 1 282 ? 21.156 14.555 -27.906 1 42.41 282 LEU B O 1
ATOM 7728 N N . LEU B 1 283 ? 20.922 14.031 -25.797 1 40.41 283 LEU B N 1
ATOM 7729 C CA . LEU B 1 283 ? 22.016 13.078 -25.906 1 40.41 283 LEU B CA 1
ATOM 7730 C C . LEU B 1 283 ? 21.641 11.906 -26.812 1 40.41 283 LEU B C 1
ATOM 7732 O O . LEU B 1 283 ? 22.5 11.336 -27.484 1 40.41 283 LEU B O 1
ATOM 7736 N N . GLN B 1 284 ? 20.406 11.586 -26.781 1 37.25 284 GLN B N 1
ATOM 7737 C CA . GLN B 1 284 ? 20 10.508 -27.672 1 37.25 284 GLN B CA 1
ATOM 7738 C C . GLN B 1 284 ? 19.984 10.984 -29.125 1 37.25 284 GLN B C 1
ATOM 7740 O O . GLN B 1 284 ? 20.125 10.18 -30.047 1 37.25 284 GLN B O 1
ATOM 7745 N N . ASN B 1 285 ? 19.625 12.273 -29.312 1 34.28 285 ASN B N 1
ATOM 7746 C CA . ASN B 1 285 ? 19.656 12.789 -30.688 1 34.28 285 ASN B CA 1
ATOM 7747 C C . ASN B 1 285 ? 21 13.43 -31.016 1 34.28 285 ASN B C 1
ATOM 7749 O O . ASN B 1 285 ? 21.172 14.641 -30.844 1 34.28 285 ASN B O 1
ATOM 7753 N N . LYS B 1 286 ? 22.062 12.719 -30.969 1 36.72 286 LYS B N 1
ATOM 7754 C CA . LYS B 1 286 ? 23.406 13.156 -31.328 1 36.72 286 LYS B CA 1
ATOM 7755 C C . LYS B 1 286 ? 23.391 14.086 -32.531 1 36.72 286 LYS B C 1
ATOM 7757 O O . LYS B 1 286 ? 24.234 14.969 -32.656 1 36.72 286 LYS B O 1
ATOM 7762 N N . ASN B 1 287 ? 22.609 13.711 -33.562 1 33.75 287 ASN B N 1
ATOM 7763 C CA . ASN B 1 287 ? 22.797 14.414 -34.844 1 33.75 287 ASN B CA 1
ATOM 7764 C C . ASN B 1 287 ? 22.109 15.781 -34.812 1 33.75 287 ASN B C 1
ATOM 7766 O O . ASN B 1 287 ? 21.797 16.344 -35.844 1 33.75 287 ASN B O 1
ATOM 7770 N N . LEU B 1 288 ? 21.531 16.156 -33.719 1 37.94 288 LEU B N 1
ATOM 7771 C CA . LEU B 1 288 ? 20.953 17.5 -33.844 1 37.94 288 LEU B CA 1
ATOM 7772 C C . LEU B 1 288 ? 22.047 18.547 -33.906 1 37.94 288 LEU B C 1
ATOM 7774 O O . LEU B 1 288 ? 22.625 18.922 -32.875 1 37.94 288 LEU B O 1
ATOM 7778 N N . SER B 1 289 ? 22.828 18.547 -34.875 1 36.06 289 SER B N 1
ATOM 7779 C CA . SER B 1 289 ? 23.938 19.438 -35.156 1 36.06 289 SER B CA 1
ATOM 7780 C C . SER B 1 289 ? 23.531 20.906 -35 1 36.06 289 SER B C 1
ATOM 7782 O O . SER B 1 289 ? 24.344 21.75 -34.625 1 36.06 289 SER B O 1
ATOM 7784 N N . GLU B 1 290 ? 22.422 21.438 -35.719 1 38.91 290 GLU B N 1
ATOM 7785 C CA . GLU B 1 290 ? 22.281 22.875 -35.875 1 38.91 290 GLU B CA 1
ATOM 7786 C C . GLU B 1 290 ? 21.5 23.469 -34.688 1 38.91 290 GLU B C 1
ATOM 7788 O O . GLU B 1 290 ? 20.5 22.906 -34.25 1 38.91 290 GLU B O 1
ATOM 7793 N N . THR B 1 291 ? 22.078 24.453 -33.938 1 44.25 291 THR B N 1
ATOM 7794 C CA . THR B 1 291 ? 21.641 25.281 -32.812 1 44.25 291 THR B CA 1
ATOM 7795 C C . THR B 1 291 ? 20.156 25.594 -32.938 1 44.25 291 THR B C 1
ATOM 7797 O O . THR B 1 291 ? 19.453 25.625 -31.922 1 44.25 291 THR B O 1
ATOM 7800 N N . GLY B 1 292 ? 19.781 25.875 -34.094 1 45.47 292 GLY B N 1
ATOM 7801 C CA . GLY B 1 292 ? 18.406 26.266 -34.344 1 45.47 292 GLY B CA 1
ATOM 7802 C C . GLY B 1 292 ? 17.422 25.141 -34.094 1 45.47 292 GLY B C 1
ATOM 7803 O O . GLY B 1 292 ? 16.359 25.344 -33.469 1 45.47 292 GLY B O 1
ATOM 7804 N N . ASP B 1 293 ? 17.781 24.016 -34.531 1 49.25 293 ASP B N 1
ATOM 7805 C CA . ASP B 1 293 ? 16.906 22.859 -34.438 1 49.25 293 ASP B CA 1
ATOM 7806 C C . ASP B 1 293 ? 16.766 22.375 -33 1 49.25 293 ASP B C 1
ATOM 7808 O O . ASP B 1 293 ? 15.68 21.969 -32.562 1 49.25 293 ASP B O 1
ATOM 7812 N N . LEU B 1 294 ? 17.781 22.531 -32.344 1 51.47 294 LEU B N 1
ATOM 7813 C CA . LEU B 1 294 ? 17.75 22.172 -30.938 1 51.47 294 LEU B CA 1
ATOM 7814 C C . LEU B 1 294 ? 16.766 23.047 -30.172 1 51.47 294 LEU B C 1
ATOM 7816 O O . LEU B 1 294 ? 16.016 22.547 -29.328 1 51.47 294 LEU B O 1
ATOM 7820 N N . LYS B 1 295 ? 16.812 24.281 -30.531 1 54.38 295 LYS B N 1
ATOM 7821 C CA . LYS B 1 295 ? 15.906 25.234 -29.891 1 54.38 295 LYS B CA 1
ATOM 7822 C C . LYS B 1 295 ? 14.453 24.844 -30.125 1 54.38 295 LYS B C 1
ATOM 7824 O O . LYS B 1 295 ? 13.625 24.922 -29.203 1 54.38 295 LYS B O 1
ATOM 7829 N N . LEU B 1 296 ? 14.211 24.438 -31.266 1 54.47 296 LEU B N 1
ATOM 7830 C CA . LEU B 1 296 ? 12.852 24.047 -31.609 1 54.47 296 LEU B CA 1
ATOM 7831 C C . LEU B 1 296 ? 12.43 22.797 -30.859 1 54.47 296 LEU B C 1
ATOM 7833 O O . LEU B 1 296 ? 11.297 22.688 -30.391 1 54.47 296 LEU B O 1
ATOM 7837 N N . VAL B 1 297 ? 13.336 21.969 -30.75 1 56.06 297 VAL B N 1
ATOM 7838 C CA . VAL B 1 297 ? 13.047 20.703 -30.078 1 56.06 297 VAL B CA 1
ATOM 7839 C C . VAL B 1 297 ? 12.836 20.953 -28.578 1 56.06 297 VAL B C 1
ATOM 7841 O O . VAL B 1 297 ? 11.914 20.406 -27.984 1 56.06 297 VAL B O 1
ATOM 7844 N N . VAL B 1 298 ? 13.688 21.844 -28.188 1 59.06 298 VAL B N 1
ATOM 7845 C CA . VAL B 1 298 ? 13.586 22.219 -26.781 1 59.06 298 VAL B CA 1
ATOM 7846 C C . VAL B 1 298 ? 12.266 22.938 -26.531 1 59.06 298 VAL B C 1
ATOM 7848 O O . VAL B 1 298 ? 11.57 22.656 -25.547 1 59.06 298 VAL B O 1
ATOM 7851 N N . ASP B 1 299 ? 11.961 23.812 -27.453 1 58.88 299 ASP B N 1
ATOM 7852 C CA . ASP B 1 299 ? 10.727 24.578 -27.344 1 58.88 299 ASP B CA 1
ATOM 7853 C C . ASP B 1 299 ? 9.508 23.656 -27.391 1 58.88 299 ASP B C 1
ATOM 7855 O O . ASP B 1 299 ? 8.547 23.844 -26.641 1 58.88 299 ASP B O 1
ATOM 7859 N N . ASP B 1 300 ? 9.617 22.75 -28.234 1 56.28 300 ASP B N 1
ATOM 7860 C CA . ASP B 1 300 ? 8.508 21.812 -28.375 1 56.28 300 ASP B CA 1
ATOM 7861 C C . ASP B 1 300 ? 8.352 20.953 -27.125 1 56.28 300 ASP B C 1
ATOM 7863 O O . ASP B 1 300 ? 7.234 20.719 -26.656 1 56.28 300 ASP B O 1
ATOM 7867 N N . PHE B 1 301 ? 9.461 20.609 -26.688 1 56 301 PHE B N 1
ATOM 7868 C CA . PHE B 1 301 ? 9.453 19.828 -25.469 1 56 301 PHE B CA 1
ATOM 7869 C C . PHE B 1 301 ? 8.859 20.625 -24.312 1 56 301 PHE B C 1
ATOM 7871 O O . PHE B 1 301 ? 8.008 20.125 -23.578 1 56 301 PHE B O 1
ATOM 7878 N N . ASN B 1 302 ? 9.344 21.781 -24.266 1 58.25 302 ASN B N 1
ATOM 7879 C CA . ASN B 1 302 ? 8.867 22.656 -23.188 1 58.25 302 ASN B CA 1
ATOM 7880 C C . ASN B 1 302 ? 7.367 22.922 -23.312 1 58.25 302 ASN B C 1
ATOM 7882 O O . ASN B 1 302 ? 6.652 22.922 -22.312 1 58.25 302 ASN B O 1
ATOM 7886 N N . LYS B 1 303 ? 6.945 23.141 -24.5 1 58.59 303 LYS B N 1
ATOM 7887 C CA . LYS B 1 303 ? 5.523 23.359 -24.75 1 58.59 303 LYS B CA 1
ATOM 7888 C C . LYS B 1 303 ? 4.703 22.125 -24.391 1 58.59 303 LYS B C 1
ATOM 7890 O O . LYS B 1 303 ? 3.627 22.234 -23.797 1 58.59 303 LYS B O 1
ATOM 7895 N N . LYS B 1 304 ? 5.246 21.047 -24.719 1 56.38 304 LYS B N 1
ATOM 7896 C CA . LYS B 1 304 ? 4.559 19.797 -24.406 1 56.38 304 LYS B CA 1
ATOM 7897 C C . LYS B 1 304 ? 4.48 19.562 -22.906 1 56.38 304 LYS B C 1
ATOM 7899 O O . LYS B 1 304 ? 3.443 19.156 -22.391 1 56.38 304 LYS B O 1
ATOM 7904 N N . GLN B 1 305 ? 5.59 19.891 -22.328 1 55.22 305 GLN B N 1
ATOM 7905 C CA . GLN B 1 305 ? 5.621 19.766 -20.875 1 55.22 305 GLN B CA 1
ATOM 7906 C C . GLN B 1 305 ? 4.656 20.734 -20.219 1 55.22 305 GLN B C 1
ATOM 7908 O O . GLN B 1 305 ? 3.969 20.375 -19.25 1 55.22 305 GLN B O 1
ATOM 7913 N N . GLN B 1 306 ? 4.652 21.922 -20.812 1 54.31 306 GLN B N 1
ATOM 7914 C CA . GLN B 1 306 ? 3.746 22.938 -20.312 1 54.31 306 GLN B CA 1
ATOM 7915 C C . GLN B 1 306 ? 2.291 22.578 -20.578 1 54.31 306 GLN B C 1
ATOM 7917 O O . GLN B 1 306 ? 1.417 22.812 -19.75 1 54.31 306 GLN B O 1
ATOM 7922 N N . SER B 1 307 ? 2.031 22.078 -21.688 1 55.5 307 SER B N 1
ATOM 7923 C CA . SER B 1 307 ? 0.669 21.688 -22.047 1 55.5 307 SER B CA 1
ATOM 7924 C C . SER B 1 307 ? 0.17 20.547 -21.172 1 55.5 307 SER B C 1
ATOM 7926 O O . SER B 1 307 ? -0.987 20.547 -20.75 1 55.5 307 SER B O 1
ATOM 7928 N N . LYS B 1 308 ? 0.98 19.625 -21.016 1 51.44 308 LYS B N 1
ATOM 7929 C CA . LYS B 1 308 ? 0.614 18.531 -20.125 1 51.44 308 LYS B CA 1
ATOM 7930 C C . LYS B 1 308 ? 0.254 19.047 -18.734 1 51.44 308 LYS B C 1
ATOM 7932 O O . LYS B 1 308 ? -0.688 18.547 -18.109 1 51.44 308 LYS B O 1
ATOM 7937 N N . PHE B 1 309 ? 0.981 20.062 -18.438 1 48.69 309 PHE B N 1
ATOM 7938 C CA . PHE B 1 309 ? 0.721 20.703 -17.156 1 48.69 309 PHE B CA 1
ATOM 7939 C C . PHE B 1 309 ? -0.568 21.516 -17.203 1 48.69 309 PHE B C 1
ATOM 7941 O O . PHE B 1 309 ? -1.355 21.5 -16.25 1 48.69 309 PHE B O 1
ATOM 7948 N N . HIS B 1 310 ? -0.8 22.266 -18.25 1 47.56 310 HIS B N 1
ATOM 7949 C CA . HIS B 1 310 ? -2.023 23.047 -18.406 1 47.56 310 HIS B CA 1
ATOM 7950 C C . HIS B 1 310 ? -3.242 22.141 -18.531 1 47.56 310 HIS B C 1
ATOM 7952 O O . HIS B 1 310 ? -4.324 22.469 -18.047 1 47.56 310 HIS B O 1
ATOM 7958 N N . GLN B 1 311 ? -3.143 21.156 -19.234 1 44.25 311 GLN B N 1
ATOM 7959 C CA . GLN B 1 311 ? -4.285 20.25 -19.312 1 44.25 311 GLN B CA 1
ATOM 7960 C C . GLN B 1 311 ? -4.625 19.672 -17.953 1 44.25 311 GLN B C 1
ATOM 7962 O O . GLN B 1 311 ? -5.797 19.469 -17.625 1 44.25 311 GLN B O 1
ATOM 7967 N N . LYS B 1 312 ? -3.676 19.469 -17.156 1 43.97 312 LYS B N 1
ATOM 7968 C CA . LYS B 1 312 ? -3.938 19 -15.797 1 43.97 312 LYS B CA 1
ATOM 7969 C C . LYS B 1 312 ? -4.602 20.094 -14.961 1 43.97 312 LYS B C 1
ATOM 7971 O O . LYS B 1 312 ? -5.422 19.797 -14.094 1 43.97 312 LYS B O 1
ATOM 7976 N N . ILE B 1 313 ? -4.301 21.422 -15.219 1 37.72 313 ILE B N 1
ATOM 7977 C CA . ILE B 1 313 ? -4.926 22.547 -14.516 1 37.72 313 ILE B CA 1
ATOM 7978 C C . ILE B 1 313 ? -6.336 22.766 -15.062 1 37.72 313 ILE B C 1
ATOM 7980 O O . ILE B 1 313 ? -7.219 23.234 -14.344 1 37.72 313 ILE B O 1
ATOM 7984 N N . GLN B 1 314 ? -6.617 22.656 -16.344 1 34.31 314 GLN B N 1
ATOM 7985 C CA . GLN B 1 314 ? -7.938 23.016 -16.859 1 34.31 314 GLN B CA 1
ATOM 7986 C C . GLN B 1 314 ? -9.016 22.109 -16.266 1 34.31 314 GLN B C 1
ATOM 7988 O O . GLN B 1 314 ? -10.203 22.422 -16.359 1 34.31 314 GLN B O 1
ATOM 7993 N N . ASP B 1 315 ? -8.781 20.859 -16.016 1 36.28 315 ASP B N 1
ATOM 7994 C CA . ASP B 1 315 ? -10.016 20.219 -15.57 1 36.28 315 ASP B CA 1
ATOM 7995 C C . ASP B 1 315 ? -10.594 20.922 -14.344 1 36.28 315 ASP B C 1
ATOM 7997 O O . ASP B 1 315 ? -11.758 20.719 -14 1 36.28 315 ASP B O 1
ATOM 8001 N N . LYS B 1 316 ? -9.781 21.047 -13.242 1 33.38 316 LYS B N 1
ATOM 8002 C CA . LYS B 1 316 ? -10.43 21.422 -11.992 1 33.38 316 LYS B CA 1
ATOM 8003 C C . LYS B 1 316 ? -10.68 22.922 -11.938 1 33.38 316 LYS B C 1
ATOM 8005 O O . LYS B 1 316 ? -11.414 23.406 -11.07 1 33.38 316 LYS B O 1
ATOM 8010 N N . SER B 1 317 ? -9.641 23.781 -12.117 1 29.28 317 SER B N 1
ATOM 8011 C CA . SER B 1 317 ? -9.703 25.078 -11.461 1 29.28 317 SER B CA 1
ATOM 8012 C C . SER B 1 317 ? -10.547 26.062 -12.266 1 29.28 317 SER B C 1
ATOM 8014 O O . SER B 1 317 ? -10.344 26.234 -13.469 1 29.28 317 SER B O 1
ATOM 8016 N N . VAL B 1 318 ? -11.805 26.328 -11.938 1 30.61 318 VAL B N 1
ATOM 8017 C CA . VAL B 1 318 ? -12.438 27.625 -12.188 1 30.61 318 VAL B CA 1
ATOM 8018 C C . VAL B 1 318 ? -11.406 28.734 -12.008 1 30.61 318 VAL B C 1
ATOM 8020 O O . VAL B 1 318 ? -10.898 28.953 -10.898 1 30.61 318 VAL B O 1
ATOM 8023 N N . VAL B 1 319 ? -10.555 28.984 -12.875 1 29.14 319 VAL B N 1
ATOM 8024 C CA . VAL B 1 319 ? -9.625 30.109 -12.898 1 29.14 319 VAL B CA 1
ATOM 8025 C C . VAL B 1 319 ? -10.359 31.406 -12.547 1 29.14 319 VAL B C 1
ATOM 8027 O O . VAL B 1 319 ? -11.195 31.875 -13.32 1 29.14 319 VAL B O 1
ATOM 8030 N N . GLN B 1 320 ? -10.859 31.594 -11.297 1 28.2 320 GLN B N 1
ATOM 8031 C CA . GLN B 1 320 ? -11.242 32.969 -10.992 1 28.2 320 GLN B CA 1
ATOM 8032 C C . GLN B 1 320 ? -10.164 33.969 -11.453 1 28.2 320 GLN B C 1
ATOM 8034 O O . GLN B 1 320 ? -8.969 33.656 -11.352 1 28.2 320 GLN B O 1
ATOM 8039 N N . GLU B 1 321 ? -10.477 34.906 -12.25 1 28.84 321 GLU B N 1
ATOM 8040 C CA . GLU B 1 321 ? -9.727 36.062 -12.703 1 28.84 321 GLU B CA 1
ATOM 8041 C C . GLU B 1 321 ? -8.93 36.688 -11.562 1 28.84 321 GLU B C 1
ATOM 8043 O O . GLU B 1 321 ? -9.477 36.969 -10.492 1 28.84 321 GLU B O 1
ATOM 8048 N N . LYS B 1 322 ? -7.598 36.531 -11.5 1 32.97 322 LYS B N 1
ATOM 8049 C CA . LYS B 1 322 ? -6.695 37.188 -10.562 1 32.97 322 LYS B CA 1
ATOM 8050 C C . LYS B 1 322 ? -6.926 38.719 -10.547 1 32.97 322 LYS B C 1
ATOM 8052 O O . LYS B 1 322 ? -6.809 39.375 -11.586 1 32.97 322 LYS B O 1
ATOM 8057 N N . PRO B 1 323 ? -7.754 39.281 -9.695 1 29.09 323 PRO B N 1
ATOM 8058 C CA . PRO B 1 323 ? -7.664 40.75 -9.672 1 29.09 323 PRO B CA 1
ATOM 8059 C C . PRO B 1 323 ? -6.227 41.25 -9.562 1 29.09 323 PRO B C 1
ATOM 8061 O O . PRO B 1 323 ? -5.363 40.531 -9.023 1 29.09 323 PRO B O 1
ATOM 8064 N N . ILE B 1 324 ? -5.754 42.188 -10.359 1 30.8 324 ILE B N 1
ATOM 8065 C CA . ILE B 1 324 ? -4.523 42.969 -10.383 1 30.8 324 ILE B CA 1
ATOM 8066 C C . ILE B 1 324 ? -4.266 43.562 -9 1 30.8 324 ILE B C 1
ATOM 8068 O O . ILE B 1 324 ? -4.914 44.531 -8.594 1 30.8 324 ILE B O 1
ATOM 8072 N N . ARG B 1 325 ? -4.234 42.781 -7.867 1 32.44 325 ARG B N 1
ATOM 8073 C CA . ARG B 1 325 ? -3.965 43.438 -6.59 1 32.44 325 ARG B CA 1
ATOM 8074 C C . ARG B 1 325 ? -2.633 44.188 -6.621 1 32.44 325 ARG B C 1
ATOM 8076 O O . ARG B 1 325 ? -1.687 43.719 -7.277 1 32.44 325 ARG B O 1
ATOM 8083 N N . ASN B 1 326 ? -2.586 45.375 -6 1 30.59 326 ASN B N 1
ATOM 8084 C CA . ASN B 1 326 ? -1.552 46.375 -5.727 1 30.59 326 ASN B CA 1
ATOM 8085 C C . ASN B 1 326 ? -0.326 45.75 -5.074 1 30.59 326 ASN B C 1
ATOM 8087 O O . ASN B 1 326 ? -0.454 44.812 -4.27 1 30.59 326 ASN B O 1
ATOM 8091 N N . LYS B 1 327 ? 0.991 45.969 -5.461 1 37.19 327 LYS B N 1
ATOM 8092 C CA . LYS B 1 327 ? 2.389 45.562 -5.305 1 37.19 327 LYS B CA 1
ATOM 8093 C C . LYS B 1 327 ? 2.824 45.688 -3.844 1 37.19 327 LYS B C 1
ATOM 8095 O O . LYS B 1 327 ? 3.975 45.375 -3.514 1 37.19 327 LYS B O 1
ATOM 8100 N N . SER B 1 328 ? 2.275 46.5 -2.934 1 33.78 328 SER B N 1
ATOM 8101 C CA . SER B 1 328 ? 3.135 46.875 -1.815 1 33.78 328 SER B CA 1
ATOM 8102 C C . SER B 1 328 ? 3.354 45.688 -0.873 1 33.78 328 SER B C 1
ATOM 8104 O O . SER B 1 328 ? 4.43 45.562 -0.284 1 33.78 328 SER B O 1
ATOM 8106 N N . VAL B 1 329 ? 2.32 45.406 0.036 1 38.16 329 VAL B N 1
ATOM 8107 C CA . VAL B 1 329 ? 2.535 44.688 1.293 1 38.16 329 VAL B CA 1
ATOM 8108 C C . VAL B 1 329 ? 2.924 43.25 1.01 1 38.16 329 VAL B C 1
ATOM 8110 O O . VAL B 1 329 ? 2.201 42.531 0.317 1 38.16 329 VAL B O 1
ATOM 8113 N N . ASN B 1 330 ? 4.254 42.844 1.1 1 45.38 330 ASN B N 1
ATOM 8114 C CA . ASN B 1 330 ? 4.852 41.531 1.03 1 45.38 330 ASN B CA 1
ATOM 8115 C C . ASN B 1 330 ? 3.967 40.469 1.704 1 45.38 330 ASN B C 1
ATOM 8117 O O . ASN B 1 330 ? 3.963 40.344 2.93 1 45.38 330 ASN B O 1
ATOM 8121 N N . SER B 1 331 ? 2.918 40.094 1.249 1 55.44 331 SER B N 1
ATOM 8122 C CA . SER B 1 331 ? 1.943 39.125 1.736 1 55.44 331 SER B CA 1
ATOM 8123 C C . SER B 1 331 ? 2.611 37.781 2.076 1 55.44 331 SER B C 1
ATOM 8125 O O . SER B 1 331 ? 3.674 37.469 1.54 1 55.44 331 SER B O 1
ATOM 8127 N N . SER B 1 332 ? 2.357 37.25 3.355 1 57.62 332 SER B N 1
ATOM 8128 C CA . SER B 1 332 ? 2.795 35.938 3.812 1 57.62 332 SER B CA 1
ATOM 8129 C C . SER B 1 332 ? 2.824 34.906 2.666 1 57.62 332 SER B C 1
ATOM 8131 O O . SER B 1 332 ? 3.703 34.062 2.609 1 57.62 332 SER B O 1
ATOM 8133 N N . GLN B 1 333 ? 2.023 35.125 1.714 1 63.53 333 GLN B N 1
ATOM 8134 C CA . GLN B 1 333 ? 1.983 34.25 0.552 1 63.53 333 GLN B CA 1
ATOM 8135 C C . GLN B 1 333 ? 3.176 34.5 -0.367 1 63.53 333 GLN B C 1
ATOM 8137 O O . GLN B 1 333 ? 3.723 33.562 -0.951 1 63.53 333 GLN B O 1
ATOM 8142 N N . ASP B 1 334 ? 3.535 35.688 -0.271 1 72.44 334 ASP B N 1
ATOM 8143 C CA . ASP B 1 334 ? 4.68 36.031 -1.103 1 72.44 334 ASP B CA 1
ATOM 8144 C C . ASP B 1 334 ? 5.977 35.5 -0.518 1 72.44 334 ASP B C 1
ATOM 8146 O O . ASP B 1 334 ? 6.82 34.969 -1.25 1 72.44 334 ASP B O 1
ATOM 8150 N N . VAL B 1 335 ? 6.004 35.531 0.813 1 81.31 335 VAL B N 1
ATOM 8151 C CA . VAL B 1 335 ? 7.203 35.031 1.473 1 81.31 335 VAL B CA 1
ATOM 8152 C C . VAL B 1 335 ? 7.305 33.5 1.271 1 81.31 335 VAL B C 1
ATOM 8154 O O . VAL B 1 335 ? 8.391 32.969 1.011 1 81.31 335 VAL B O 1
ATOM 8157 N N . TYR B 1 336 ? 6.215 32.906 1.35 1 85.94 336 TYR B N 1
ATOM 8158 C CA . TYR B 1 336 ? 6.176 31.453 1.141 1 85.94 336 TYR B CA 1
ATOM 8159 C C . TYR B 1 336 ? 6.629 31.094 -0.269 1 85.94 336 TYR B C 1
ATOM 8161 O O . TYR B 1 336 ? 7.453 30.188 -0.453 1 85.94 336 TYR B O 1
ATOM 8169 N N . SER B 1 337 ? 6.148 31.781 -1.204 1 88.56 337 SER B N 1
ATOM 8170 C CA . SER B 1 337 ? 6.5 31.531 -2.6 1 88.56 337 SER B CA 1
ATOM 8171 C C . SER B 1 337 ? 7.988 31.75 -2.844 1 88.56 337 SER B C 1
ATOM 8173 O O . SER B 1 337 ? 8.633 30.938 -3.52 1 88.56 337 SER B O 1
ATOM 8175 N N . GLN B 1 338 ? 8.484 32.781 -2.264 1 90.12 338 GLN B N 1
ATOM 8176 C CA . GLN B 1 338 ? 9.898 33.062 -2.43 1 90.12 338 GLN B CA 1
ATOM 8177 C C . GLN B 1 338 ? 10.766 32.031 -1.758 1 90.12 338 GLN B C 1
ATOM 8179 O O . GLN B 1 338 ? 11.828 31.656 -2.271 1 90.12 338 GLN B O 1
ATOM 8184 N N . SER B 1 339 ? 10.305 31.594 -0.627 1 93.31 339 SER B N 1
ATOM 8185 C CA . SER B 1 339 ? 11.039 30.531 0.069 1 93.31 339 SER B CA 1
ATOM 8186 C C . SER B 1 339 ? 11.07 29.25 -0.747 1 93.31 339 SER B C 1
ATOM 8188 O O . SER B 1 339 ? 12.07 28.516 -0.738 1 93.31 339 SER B O 1
ATOM 8190 N N . LEU B 1 340 ? 10.039 28.969 -1.486 1 94.62 340 LEU B N 1
ATOM 8191 C CA . LEU B 1 340 ? 9.977 27.797 -2.361 1 94.62 340 LEU B CA 1
ATOM 8192 C C . LEU B 1 340 ? 10.969 27.938 -3.512 1 94.62 340 LEU B C 1
ATOM 8194 O O . LEU B 1 340 ? 11.672 26.969 -3.844 1 94.62 340 LEU B O 1
ATOM 8198 N N . ILE B 1 341 ? 10.984 29.109 -4.039 1 93.69 341 ILE B N 1
ATOM 8199 C CA . ILE B 1 341 ? 11.891 29.375 -5.152 1 93.69 341 ILE B CA 1
ATOM 8200 C C . ILE B 1 341 ? 13.336 29.219 -4.688 1 93.69 341 ILE B C 1
ATOM 8202 O O . ILE B 1 341 ? 14.148 28.594 -5.363 1 93.69 341 ILE B O 1
ATOM 8206 N N . LYS B 1 342 ? 13.609 29.797 -3.547 1 93.75 342 LYS B N 1
ATOM 8207 C CA . LYS B 1 342 ? 14.961 29.703 -3.004 1 93.75 342 LYS B CA 1
ATOM 8208 C C . LYS B 1 342 ? 15.352 28.25 -2.746 1 93.75 342 LYS B C 1
ATOM 8210 O O . LYS B 1 342 ? 16.484 27.844 -3.031 1 93.75 342 LYS B O 1
ATOM 8215 N N . THR B 1 343 ? 14.438 27.516 -2.188 1 96.69 343 THR B N 1
ATOM 8216 C CA . THR B 1 343 ? 14.695 26.094 -1.942 1 96.69 343 THR B CA 1
ATOM 8217 C C . THR B 1 343 ? 14.945 25.359 -3.254 1 96.69 343 THR B C 1
ATOM 8219 O O . THR B 1 343 ? 15.859 24.531 -3.342 1 96.69 343 THR B O 1
ATOM 8222 N N . ASN B 1 344 ? 14.172 25.641 -4.223 1 96.06 344 ASN B N 1
ATOM 8223 C CA . ASN B 1 344 ? 14.359 25.016 -5.531 1 96.06 344 ASN B CA 1
ATOM 8224 C C . ASN B 1 344 ? 15.727 25.359 -6.117 1 96.06 344 ASN B C 1
ATOM 8226 O O . ASN B 1 344 ? 16.359 24.516 -6.746 1 96.06 344 ASN B O 1
ATOM 8230 N N . MET B 1 345 ? 16.156 26.594 -5.957 1 94.69 345 MET B N 1
ATOM 8231 C CA . MET B 1 345 ? 17.469 27.016 -6.426 1 94.69 345 MET B CA 1
ATOM 8232 C C . MET B 1 345 ? 18.578 26.188 -5.762 1 94.69 345 MET B C 1
ATOM 8234 O O . MET B 1 345 ? 19.547 25.812 -6.41 1 94.69 345 MET B O 1
ATOM 8238 N N . LEU B 1 346 ? 18.406 25.984 -4.516 1 95.62 346 LEU B N 1
ATOM 8239 C CA . LEU B 1 346 ? 19.344 25.141 -3.805 1 95.62 346 LEU B CA 1
ATOM 8240 C C . LEU B 1 346 ? 19.375 23.734 -4.41 1 95.62 346 LEU B C 1
ATOM 8242 O O . LEU B 1 346 ? 20.453 23.172 -4.648 1 95.62 346 LEU B O 1
ATOM 8246 N N . LEU B 1 347 ? 18.25 23.188 -4.668 1 96.94 347 LEU B N 1
ATOM 8247 C CA . LEU B 1 347 ? 18.141 21.828 -5.211 1 96.94 347 LEU B CA 1
ATOM 8248 C C . LEU B 1 347 ? 18.719 21.766 -6.621 1 96.94 347 LEU B C 1
ATOM 8250 O O . LEU B 1 347 ? 19.312 20.75 -7.008 1 96.94 347 LEU B O 1
ATOM 8254 N N . ASN B 1 348 ? 18.547 22.844 -7.328 1 94.44 348 ASN B N 1
ATOM 8255 C CA . ASN B 1 348 ? 19.125 22.922 -8.656 1 94.44 348 ASN B CA 1
ATOM 8256 C C . ASN B 1 348 ? 20.656 22.797 -8.602 1 94.44 348 ASN B C 1
ATOM 8258 O O . ASN B 1 348 ? 21.266 22.172 -9.484 1 94.44 348 ASN B O 1
ATOM 8262 N N . GLN B 1 349 ? 21.203 23.328 -7.691 1 92.69 349 GLN B N 1
ATOM 8263 C CA . GLN B 1 349 ? 22.656 23.297 -7.531 1 92.69 349 GLN B CA 1
ATOM 8264 C C . GLN B 1 349 ? 23.156 21.891 -7.281 1 92.69 349 GLN B C 1
ATOM 8266 O O . GLN B 1 349 ? 24.234 21.5 -7.754 1 92.69 349 GLN B O 1
ATOM 8271 N N . TRP B 1 350 ? 22.375 21.188 -6.586 1 94.38 350 TRP B N 1
ATOM 8272 C CA . TRP B 1 350 ? 22.828 19.859 -6.172 1 94.38 350 TRP B CA 1
ATOM 8273 C C . TRP B 1 350 ? 22.359 18.781 -7.148 1 94.38 350 TRP B C 1
ATOM 8275 O O . TRP B 1 350 ? 23.062 17.797 -7.383 1 94.38 350 TRP B O 1
ATOM 8285 N N . TYR B 1 351 ? 21.203 18.953 -7.742 1 94.44 351 TYR B N 1
ATOM 8286 C CA . TYR B 1 351 ? 20.609 17.844 -8.484 1 94.44 351 TYR B CA 1
ATOM 8287 C C . TYR B 1 351 ? 20.328 18.25 -9.93 1 94.44 351 TYR B C 1
ATOM 8289 O O . TYR B 1 351 ? 19.828 17.453 -10.719 1 94.44 351 TYR B O 1
ATOM 8297 N N . GLY B 1 352 ? 20.656 19.422 -10.266 1 90.81 352 GLY B N 1
ATOM 8298 C CA . GLY B 1 352 ? 20.406 19.891 -11.617 1 90.81 352 GLY B CA 1
ATOM 8299 C C . GLY B 1 352 ? 19.078 20.625 -11.766 1 90.81 352 GLY B C 1
ATOM 8300 O O . GLY B 1 352 ? 18.234 20.547 -10.875 1 90.81 352 GLY B O 1
ATOM 8301 N N . PHE B 1 353 ? 18.938 21.297 -12.906 1 90.19 353 PHE B N 1
ATOM 8302 C CA . PHE B 1 353 ? 17.75 22.125 -13.141 1 90.19 353 PHE B CA 1
ATOM 8303 C C . PHE B 1 353 ? 16.594 21.281 -13.641 1 90.19 353 PHE B C 1
ATOM 8305 O O . PHE B 1 353 ? 16.734 20.484 -14.562 1 90.19 353 PHE B O 1
ATOM 8312 N N . ARG B 1 354 ? 15.492 21.375 -12.977 1 89 354 ARG B N 1
ATOM 8313 C CA . ARG B 1 354 ? 14.258 20.719 -13.398 1 89 354 ARG B CA 1
ATOM 8314 C C . ARG B 1 354 ? 13.047 21.312 -12.695 1 89 354 ARG B C 1
ATOM 8316 O O . ARG B 1 354 ? 13.188 22.016 -11.688 1 89 354 ARG B O 1
ATOM 8323 N N . ALA B 1 355 ? 11.953 21.078 -13.312 1 90.38 355 ALA B N 1
ATOM 8324 C CA . ALA B 1 355 ? 10.703 21.484 -12.664 1 90.38 355 ALA B CA 1
ATOM 8325 C C . ALA B 1 355 ? 10.328 20.516 -11.547 1 90.38 355 ALA B C 1
ATOM 8327 O O . ALA B 1 355 ? 10.359 19.297 -11.734 1 90.38 355 ALA B O 1
ATOM 8328 N N . ARG B 1 356 ? 10.094 21.078 -10.422 1 94.69 356 ARG B N 1
ATOM 8329 C CA . ARG B 1 356 ? 9.742 20.266 -9.258 1 94.69 356 ARG B CA 1
ATOM 8330 C C . ARG B 1 356 ? 8.352 20.609 -8.75 1 94.69 356 ARG B C 1
ATOM 8332 O O . ARG B 1 356 ? 7.887 21.75 -8.922 1 94.69 356 ARG B O 1
ATOM 8339 N N . ASN B 1 357 ? 7.691 19.609 -8.141 1 92.81 357 ASN B N 1
ATOM 8340 C CA . ASN B 1 357 ? 6.379 19.797 -7.543 1 92.81 357 ASN B CA 1
ATOM 8341 C C . ASN B 1 357 ? 6.477 20.016 -6.035 1 92.81 357 ASN B C 1
ATOM 8343 O O . ASN B 1 357 ? 7.266 19.359 -5.359 1 92.81 357 ASN B O 1
ATOM 8347 N N . VAL B 1 358 ? 5.68 20.969 -5.578 1 93 358 VAL B N 1
ATOM 8348 C CA . VAL B 1 358 ? 5.57 21.172 -4.137 1 93 358 VAL B CA 1
ATOM 8349 C C . VAL B 1 358 ? 4.672 20.094 -3.533 1 93 358 VAL B C 1
ATOM 8351 O O . VAL B 1 358 ? 3.895 19.453 -4.246 1 93 358 VAL B O 1
ATOM 8354 N N . LEU B 1 359 ? 4.777 19.891 -2.277 1 93.06 359 LEU B N 1
ATOM 8355 C CA . LEU B 1 359 ? 3.998 18.875 -1.585 1 93.06 359 LEU B CA 1
ATOM 8356 C C . LEU B 1 359 ? 2.598 19.391 -1.263 1 93.06 359 LEU B C 1
ATOM 8358 O O . LEU B 1 359 ? 2.402 20.594 -1.052 1 93.06 359 LEU B O 1
ATOM 8362 N N . ALA B 1 360 ? 1.654 18.453 -1.304 1 93.06 360 ALA B N 1
ATOM 8363 C CA . ALA B 1 360 ? 0.317 18.766 -0.811 1 93.06 360 ALA B CA 1
ATOM 8364 C C . ALA B 1 360 ? 0.33 19.016 0.696 1 93.06 360 ALA B C 1
ATOM 8366 O O . ALA B 1 360 ? 1.312 18.688 1.372 1 93.06 360 ALA B O 1
ATOM 8367 N N . HIS B 1 361 ? -0.708 19.688 1.122 1 92.25 361 HIS B N 1
ATOM 8368 C CA . HIS B 1 361 ? -0.831 19.938 2.555 1 92.25 361 HIS B CA 1
ATOM 8369 C C . HIS B 1 361 ? -1.361 18.703 3.277 1 92.25 361 HIS B C 1
ATOM 8371 O O . HIS B 1 361 ? -2.562 18.594 3.535 1 92.25 361 HIS B O 1
ATOM 8377 N N . VAL B 1 362 ? -0.522 17.812 3.502 1 94 362 VAL B N 1
ATOM 8378 C CA . VAL B 1 362 ? -0.825 16.562 4.168 1 94 362 VAL B CA 1
ATOM 8379 C C . VAL B 1 362 ? 0.113 16.359 5.355 1 94 362 VAL B C 1
ATOM 8381 O O . VAL B 1 362 ? 0.907 17.25 5.68 1 94 362 VAL B O 1
ATOM 8384 N N . GLY B 1 363 ? -0.075 15.258 6.008 1 95.12 363 GLY B N 1
ATOM 8385 C CA . GLY B 1 363 ? 0.927 14.859 6.984 1 95.12 363 GLY B CA 1
ATOM 8386 C C . GLY B 1 363 ? 2.201 14.336 6.352 1 95.12 363 GLY B C 1
ATOM 8387 O O . GLY B 1 363 ? 2.152 13.609 5.352 1 95.12 363 GLY B O 1
ATOM 8388 N N . PHE B 1 364 ? 3.324 14.766 6.906 1 96.88 364 PHE B N 1
ATOM 8389 C CA . PHE B 1 364 ? 4.609 14.375 6.328 1 96.88 364 PHE B CA 1
ATOM 8390 C C . PHE B 1 364 ? 5.262 13.273 7.148 1 96.88 364 PHE B C 1
ATOM 8392 O O . PHE B 1 364 ? 5.555 13.461 8.328 1 96.88 364 PHE B O 1
ATOM 8399 N N . LEU B 1 365 ? 5.414 12.156 6.492 1 97.31 365 LEU B N 1
ATOM 8400 C CA . LEU B 1 365 ? 6.18 11.102 7.145 1 97.31 365 LEU B CA 1
ATOM 8401 C C . LEU B 1 365 ? 7.676 11.367 7.043 1 97.31 365 LEU B C 1
ATOM 8403 O O . LEU B 1 365 ? 8.227 11.438 5.941 1 97.31 365 LEU B O 1
ATOM 8407 N N . LEU B 1 366 ? 8.32 11.531 8.18 1 98.12 366 LEU B N 1
ATOM 8408 C CA . LEU B 1 366 ? 9.742 11.836 8.234 1 98.12 366 LEU B CA 1
ATOM 8409 C C . LEU B 1 366 ? 10.508 10.719 8.938 1 98.12 366 LEU B C 1
ATOM 8411 O O . LEU B 1 366 ? 9.953 10.016 9.781 1 98.12 366 LEU B O 1
ATOM 8415 N N . GLU B 1 367 ? 11.711 10.57 8.508 1 97.38 367 GLU B N 1
ATOM 8416 C CA . GLU B 1 367 ? 12.602 9.578 9.102 1 97.38 367 GLU B CA 1
ATOM 8417 C C . GLU B 1 367 ? 13.875 10.234 9.625 1 97.38 367 GLU B C 1
ATOM 8419 O O . GLU B 1 367 ? 14.547 10.977 8.898 1 97.38 367 GLU B O 1
ATOM 8424 N N . LYS B 1 368 ? 14.266 9.93 10.812 1 97.44 368 LYS B N 1
ATOM 8425 C CA . LYS B 1 368 ? 15.375 10.602 11.492 1 97.44 368 LYS B CA 1
ATOM 8426 C C . LYS B 1 368 ? 16.672 10.445 10.711 1 97.44 368 LYS B C 1
ATOM 8428 O O . LYS B 1 368 ? 17.344 11.438 10.422 1 97.44 368 LYS B O 1
ATOM 8433 N N . PRO B 1 369 ? 17.016 9.211 10.281 1 97.06 369 PRO B N 1
ATOM 8434 C CA . PRO B 1 369 ? 18.281 9.094 9.555 1 97.06 369 PRO B CA 1
ATOM 8435 C C . PRO B 1 369 ? 18.297 9.883 8.242 1 97.06 369 PRO B C 1
ATOM 8437 O O . PRO B 1 369 ? 19.328 10.391 7.828 1 97.06 369 PRO B O 1
ATOM 8440 N N . VAL B 1 370 ? 17.203 9.977 7.582 1 97.94 370 VAL B N 1
ATOM 8441 C CA . VAL B 1 370 ? 17.109 10.719 6.332 1 97.94 370 VAL B CA 1
ATOM 8442 C C . VAL B 1 370 ? 17.25 12.219 6.609 1 97.94 370 VAL B C 1
ATOM 8444 O O . VAL B 1 370 ? 17.891 12.938 5.852 1 97.94 370 VAL B O 1
ATOM 8447 N N . ILE B 1 371 ? 16.609 12.68 7.703 1 98.25 371 ILE B N 1
ATOM 8448 C CA . ILE B 1 371 ? 16.734 14.078 8.102 1 98.25 371 ILE B CA 1
ATOM 8449 C C . ILE B 1 371 ? 18.203 14.422 8.359 1 98.25 371 ILE B C 1
ATOM 8451 O O . ILE B 1 371 ? 18.703 15.438 7.875 1 98.25 371 ILE B O 1
ATOM 8455 N N . GLU B 1 372 ? 18.828 13.555 9.047 1 97.62 372 GLU B N 1
ATOM 8456 C CA . GLU B 1 372 ? 20.234 13.789 9.375 1 97.62 372 GLU B CA 1
ATOM 8457 C C . GLU B 1 372 ? 21.094 13.844 8.117 1 97.62 372 GLU B C 1
ATOM 8459 O O . GLU B 1 372 ? 21.984 14.688 8 1 97.62 372 GLU B O 1
ATOM 8464 N N . ALA B 1 373 ? 20.844 12.945 7.207 1 97.94 373 ALA B N 1
ATOM 8465 C CA . ALA B 1 373 ? 21.594 12.938 5.949 1 97.94 373 ALA B CA 1
ATOM 8466 C C . ALA B 1 373 ? 21.344 14.211 5.152 1 97.94 373 ALA B C 1
ATOM 8468 O O . ALA B 1 373 ? 22.281 14.797 4.602 1 97.94 373 ALA B O 1
ATOM 8469 N N . MET B 1 374 ? 20.109 14.633 5.062 1 98.06 374 MET B N 1
ATOM 8470 C CA . MET B 1 374 ? 19.766 15.867 4.355 1 98.06 374 MET B CA 1
ATOM 8471 C C . MET B 1 374 ? 20.453 17.078 4.996 1 98.06 374 MET B C 1
ATOM 8473 O O . MET B 1 374 ? 21.016 17.922 4.301 1 98.06 374 MET B O 1
ATOM 8477 N N . GLN B 1 375 ? 20.375 17.156 6.332 1 97.44 375 GLN B N 1
ATOM 8478 C CA . GLN B 1 375 ? 20.953 18.281 7.051 1 97.44 375 GLN B CA 1
ATOM 8479 C C . GLN B 1 375 ? 22.469 18.328 6.895 1 97.44 375 GLN B C 1
ATOM 8481 O O . GLN B 1 375 ? 23.062 19.422 6.859 1 97.44 375 GLN B O 1
ATOM 8486 N N . ALA B 1 376 ? 23.078 17.188 6.844 1 97.31 376 ALA B N 1
ATOM 8487 C CA . ALA B 1 376 ? 24.516 17.141 6.59 1 97.31 376 ALA B CA 1
ATOM 8488 C C . ALA B 1 376 ? 24.844 17.672 5.199 1 97.31 376 ALA B C 1
ATOM 8490 O O . ALA B 1 376 ? 25.812 18.422 5.023 1 97.31 376 ALA B O 1
ATOM 8491 N N . LYS B 1 377 ? 24.047 17.359 4.246 1 97.06 377 LYS B N 1
ATOM 8492 C CA . LYS B 1 377 ? 24.297 17.766 2.865 1 97.06 377 LYS B CA 1
ATOM 8493 C C . LYS B 1 377 ? 24.031 19.25 2.666 1 97.06 377 LYS B C 1
ATOM 8495 O O . LYS B 1 377 ? 24.812 19.953 2.023 1 97.06 377 LYS B O 1
ATOM 8500 N N . PHE B 1 378 ? 22.875 19.703 3.203 1 97.38 378 PHE B N 1
ATOM 8501 C CA . PHE B 1 378 ? 22.484 21.109 3.082 1 97.38 378 PHE B CA 1
ATOM 8502 C C . PHE B 1 378 ? 22.812 21.859 4.359 1 97.38 378 PHE B C 1
ATOM 8504 O O . PHE B 1 378 ? 22.016 22.688 4.824 1 97.38 378 PHE B O 1
ATOM 8511 N N . TYR B 1 379 ? 23.906 21.656 4.918 1 96.19 379 TYR B N 1
ATOM 8512 C CA . TYR B 1 379 ? 24.25 22.141 6.25 1 96.19 379 TYR B CA 1
ATOM 8513 C C . TYR B 1 379 ? 24.203 23.672 6.312 1 96.19 379 TYR B C 1
ATOM 8515 O O . TYR B 1 379 ? 23.609 24.234 7.238 1 96.19 379 TYR B O 1
ATOM 8523 N N . LYS B 1 380 ? 24.719 24.359 5.316 1 95.75 380 LYS B N 1
ATOM 8524 C CA . LYS B 1 380 ? 24.797 25.828 5.32 1 95.75 380 LYS B CA 1
ATOM 8525 C C . LYS B 1 380 ? 23.406 26.453 5.285 1 95.75 380 LYS B C 1
ATOM 8527 O O . LYS B 1 380 ? 23.078 27.297 6.113 1 95.75 380 LYS B O 1
ATOM 8532 N N . GLU B 1 381 ? 22.594 26 4.367 1 95.62 381 GLU B N 1
ATOM 8533 C CA . GLU B 1 381 ? 21.266 26.562 4.188 1 95.62 381 GLU B CA 1
ATOM 8534 C C . GLU B 1 381 ? 20.344 26.203 5.359 1 95.62 381 GLU B C 1
ATOM 8536 O O . GLU B 1 381 ? 19.516 27.016 5.781 1 95.62 381 GLU B O 1
ATOM 8541 N N . ILE B 1 382 ? 20.516 24.984 5.918 1 96.25 382 ILE B N 1
ATOM 8542 C CA . ILE B 1 382 ? 19.703 24.547 7.043 1 96.25 382 ILE B CA 1
ATOM 8543 C C . ILE B 1 382 ? 20.062 25.344 8.289 1 96.25 382 ILE B C 1
ATOM 8545 O O . ILE B 1 382 ? 19.188 25.781 9.039 1 96.25 382 ILE B O 1
ATOM 8549 N N . THR B 1 383 ? 21.328 25.578 8.492 1 95.44 383 THR B N 1
ATOM 8550 C CA . THR B 1 383 ? 21.766 26.359 9.648 1 95.44 383 THR B CA 1
ATOM 8551 C C . THR B 1 383 ? 21.281 27.797 9.547 1 95.44 383 THR B C 1
ATOM 8553 O O . THR B 1 383 ? 20.859 28.391 10.539 1 95.44 383 THR B O 1
ATOM 8556 N N . ALA B 1 384 ? 21.344 28.328 8.359 1 95.62 384 ALA B N 1
ATOM 8557 C CA . ALA B 1 384 ? 20.844 29.688 8.148 1 95.62 384 ALA B CA 1
ATOM 8558 C C . ALA B 1 384 ? 19.344 29.766 8.461 1 95.62 384 ALA B C 1
ATOM 8560 O O . ALA B 1 384 ? 18.891 30.734 9.078 1 95.62 384 ALA B O 1
ATOM 8561 N N . THR B 1 385 ? 18.594 28.781 8.031 1 96.38 385 THR B N 1
ATOM 8562 C CA . THR B 1 385 ? 17.172 28.734 8.297 1 96.38 385 THR B CA 1
ATOM 8563 C C . THR B 1 385 ? 16.891 28.562 9.789 1 96.38 385 THR B C 1
ATOM 8565 O O . THR B 1 385 ? 16 29.203 10.336 1 96.38 385 THR B O 1
ATOM 8568 N N . ALA B 1 386 ? 17.688 27.766 10.453 1 95.62 386 ALA B N 1
ATOM 8569 C CA . ALA B 1 386 ? 17.516 27.484 11.883 1 95.62 386 ALA B CA 1
ATOM 8570 C C . ALA B 1 386 ? 17.75 28.734 12.719 1 95.62 386 ALA B C 1
ATOM 8572 O O . ALA B 1 386 ? 17.156 28.906 13.781 1 95.62 386 ALA B O 1
ATOM 8573 N N . LYS B 1 387 ? 18.516 29.656 12.234 1 94.12 387 LYS B N 1
ATOM 8574 C CA . LYS B 1 387 ? 18.875 30.859 12.969 1 94.12 387 LYS B CA 1
ATOM 8575 C C . LYS B 1 387 ? 17.859 31.969 12.734 1 94.12 387 LYS B C 1
ATOM 8577 O O . LYS B 1 387 ? 17.891 33 13.414 1 94.12 387 LYS B O 1
ATOM 8582 N N . SER B 1 388 ? 16.969 31.703 11.836 1 92.81 388 SER B N 1
ATOM 8583 C CA . SER B 1 388 ? 16 32.75 11.5 1 92.81 388 SER B CA 1
ATOM 8584 C C . SER B 1 388 ? 14.969 32.906 12.609 1 92.81 388 SER B C 1
ATOM 8586 O O . SER B 1 388 ? 14.367 31.938 13.062 1 92.81 388 SER B O 1
ATOM 8588 N N . ARG B 1 389 ? 14.781 34.125 13.062 1 91.38 389 ARG B N 1
ATOM 8589 C CA . ARG B 1 389 ? 13.805 34.375 14.117 1 91.38 389 ARG B CA 1
ATOM 8590 C C . ARG B 1 389 ? 12.398 34.531 13.547 1 91.38 389 ARG B C 1
ATOM 8592 O O . ARG B 1 389 ? 11.422 34.188 14.211 1 91.38 389 ARG B O 1
ATOM 8599 N N . PHE B 1 390 ? 12.352 35.156 12.352 1 89.31 390 PHE B N 1
ATOM 8600 C CA . PHE B 1 390 ? 11.078 35.312 11.656 1 89.31 390 PHE B CA 1
ATOM 8601 C C . PHE B 1 390 ? 11.133 34.688 10.273 1 89.31 390 PHE B C 1
ATOM 8603 O O . PHE B 1 390 ? 12.219 34.438 9.734 1 89.31 390 PHE B O 1
ATOM 8610 N N . ARG B 1 391 ? 9.945 34.406 9.758 1 85.94 391 ARG B N 1
ATOM 8611 C CA . ARG B 1 391 ? 9.875 33.844 8.414 1 85.94 391 ARG B CA 1
ATOM 8612 C C . ARG B 1 391 ? 10.602 34.75 7.414 1 85.94 391 ARG B C 1
ATOM 8614 O O . ARG B 1 391 ? 10.398 35.969 7.398 1 85.94 391 ARG B O 1
ATOM 8621 N N . SER B 1 392 ? 11.492 34.156 6.711 1 88.56 392 SER B N 1
ATOM 8622 C CA . SER B 1 392 ? 12.289 34.875 5.727 1 88.56 392 SER B CA 1
ATOM 8623 C C . SER B 1 392 ? 12.156 34.25 4.34 1 88.56 392 SER B C 1
ATOM 8625 O O . SER B 1 392 ? 11.945 33.062 4.211 1 88.56 392 SER B O 1
ATOM 8627 N N . PRO B 1 393 ? 12.172 35.094 3.34 1 89.12 393 PRO B N 1
ATOM 8628 C CA . PRO B 1 393 ? 12.125 34.594 1.974 1 89.12 393 PRO B CA 1
ATOM 8629 C C . PRO B 1 393 ? 13.312 33.688 1.645 1 89.12 393 PRO B C 1
ATOM 8631 O O . PRO B 1 393 ? 13.258 32.906 0.683 1 89.12 393 PRO B O 1
ATOM 8634 N N . ASN B 1 394 ? 14.289 33.719 2.479 1 89.75 394 ASN B N 1
ATOM 8635 C CA . ASN B 1 394 ? 15.492 32.938 2.217 1 89.75 394 ASN B CA 1
ATOM 8636 C C . ASN B 1 394 ? 15.484 31.625 2.998 1 89.75 394 ASN B C 1
ATOM 8638 O O . ASN B 1 394 ? 16.406 30.812 2.859 1 89.75 394 ASN B O 1
ATOM 8642 N N . ASP B 1 395 ? 14.438 31.422 3.695 1 93.69 395 ASP B N 1
ATOM 8643 C CA . ASP B 1 395 ? 14.352 30.188 4.477 1 93.69 395 ASP B CA 1
ATOM 8644 C C . ASP B 1 395 ? 14.07 28.984 3.578 1 93.69 395 ASP B C 1
ATOM 8646 O O . ASP B 1 395 ? 13.406 29.125 2.545 1 93.69 395 ASP B O 1
ATOM 8650 N N . LEU B 1 396 ? 14.586 27.906 3.984 1 95.31 396 LEU B N 1
ATOM 8651 C CA . LEU B 1 396 ? 14.289 26.672 3.289 1 95.31 396 LEU B CA 1
ATOM 8652 C C . LEU B 1 396 ? 12.914 26.141 3.691 1 95.31 396 LEU B C 1
ATOM 8654 O O . LEU B 1 396 ? 12.562 26.141 4.875 1 95.31 396 LEU B O 1
ATOM 8658 N N . GLN B 1 397 ? 12.18 25.844 2.627 1 94.81 397 GLN B N 1
ATOM 8659 C CA . GLN B 1 397 ? 10.953 25.109 2.924 1 94.81 397 GLN B CA 1
ATOM 8660 C C . GLN B 1 397 ? 11.242 23.656 3.271 1 94.81 397 GLN B C 1
ATOM 8662 O O . GLN B 1 397 ? 11.562 22.859 2.391 1 94.81 397 GLN B O 1
ATOM 8667 N N . TYR B 1 398 ? 11.062 23.312 4.426 1 95.38 398 TYR B N 1
ATOM 8668 C CA . TYR B 1 398 ? 11.586 22.094 5.023 1 95.38 398 TYR B CA 1
ATOM 8669 C C . TYR B 1 398 ? 11.016 20.859 4.332 1 95.38 398 TYR B C 1
ATOM 8671 O O . TYR B 1 398 ? 11.766 19.984 3.887 1 95.38 398 TYR B O 1
ATOM 8679 N N . ALA B 1 399 ? 9.656 20.703 4.285 1 95.5 399 ALA B N 1
ATOM 8680 C CA . ALA B 1 399 ? 9.039 19.516 3.684 1 95.5 399 ALA B CA 1
ATOM 8681 C C . ALA B 1 399 ? 9.438 19.375 2.221 1 95.5 399 ALA B C 1
ATOM 8683 O O . ALA B 1 399 ? 9.711 18.266 1.752 1 95.5 399 ALA B O 1
ATOM 8684 N N . PHE B 1 400 ? 9.453 20.484 1.554 1 97.12 400 PHE B N 1
ATOM 8685 C CA . PHE B 1 400 ? 9.836 20.469 0.146 1 97.12 400 PHE B CA 1
ATOM 8686 C C . PHE B 1 400 ? 11.281 20 -0.021 1 97.12 400 PHE B C 1
ATOM 8688 O O . PHE B 1 400 ? 11.57 19.156 -0.858 1 97.12 400 PHE B O 1
ATOM 8695 N N . ALA B 1 401 ? 12.141 20.531 0.756 1 97.69 401 ALA B N 1
ATOM 8696 C CA . ALA B 1 401 ? 13.547 20.141 0.717 1 97.69 401 ALA B CA 1
ATOM 8697 C C . ALA B 1 401 ? 13.719 18.672 1.077 1 97.69 401 ALA B C 1
ATOM 8699 O O . ALA B 1 401 ? 14.43 17.938 0.393 1 97.69 401 ALA B O 1
ATOM 8700 N N . TYR B 1 402 ? 13.078 18.234 2.088 1 98.06 402 TYR B N 1
ATOM 8701 C CA . TYR B 1 402 ? 13.211 16.875 2.574 1 98.06 402 TYR B CA 1
ATOM 8702 C C . TYR B 1 402 ? 12.781 15.875 1.508 1 98.06 402 TYR B C 1
ATOM 8704 O O . TYR B 1 402 ? 13.523 14.945 1.184 1 98.06 402 TYR B O 1
ATOM 8712 N N . TYR B 1 403 ? 11.625 16.047 0.963 1 97.94 403 TYR B N 1
ATOM 8713 C CA . TYR B 1 403 ? 11.094 15.07 0.018 1 97.94 403 TYR B CA 1
ATOM 8714 C C . TYR B 1 403 ? 11.828 15.141 -1.312 1 97.94 403 TYR B C 1
ATOM 8716 O O . TYR B 1 403 ? 11.984 14.125 -2 1 97.94 403 TYR B O 1
ATOM 8724 N N . SER B 1 404 ? 12.281 16.328 -1.659 1 97.69 404 SER B N 1
ATOM 8725 C CA . SER B 1 404 ? 13.117 16.406 -2.85 1 97.69 404 SER B CA 1
ATOM 8726 C C . SER B 1 404 ? 14.445 15.672 -2.645 1 97.69 404 SER B C 1
ATOM 8728 O O . SER B 1 404 ? 14.914 14.969 -3.539 1 97.69 404 SER B O 1
ATOM 8730 N N . PHE B 1 405 ? 15.039 15.93 -1.469 1 97.94 405 PHE B N 1
ATOM 8731 C CA . PHE B 1 405 ? 16.25 15.188 -1.117 1 97.94 405 PHE B CA 1
ATOM 8732 C C . PHE B 1 405 ? 15.992 13.688 -1.186 1 97.94 405 PHE B C 1
ATOM 8734 O O . PHE B 1 405 ? 16.797 12.945 -1.761 1 97.94 405 PHE B O 1
ATOM 8741 N N . LEU B 1 406 ? 14.891 13.273 -0.638 1 98.06 406 LEU B N 1
ATOM 8742 C CA . LEU B 1 406 ? 14.523 11.867 -0.601 1 98.06 406 LEU B CA 1
ATOM 8743 C C . LEU B 1 406 ? 14.352 11.312 -2.012 1 98.06 406 LEU B C 1
ATOM 8745 O O . LEU B 1 406 ? 14.797 10.195 -2.301 1 98.06 406 LEU B O 1
ATOM 8749 N N . MET B 1 407 ? 13.758 12.039 -2.857 1 97.06 407 MET B N 1
ATOM 8750 C CA . MET B 1 407 ? 13.438 11.586 -4.207 1 97.06 407 MET B CA 1
ATOM 8751 C C . MET B 1 407 ? 14.672 11.641 -5.109 1 97.06 407 MET B C 1
ATOM 8753 O O . MET B 1 407 ? 14.812 10.828 -6.023 1 97.06 407 MET B O 1
ATOM 8757 N N . GLU B 1 408 ? 15.586 12.555 -4.867 1 96.62 408 GLU B N 1
ATOM 8758 C CA . GLU B 1 408 ? 16.594 12.828 -5.879 1 96.62 408 GLU B CA 1
ATOM 8759 C C . GLU B 1 408 ? 17.969 12.312 -5.438 1 96.62 408 GLU B C 1
ATOM 8761 O O . GLU B 1 408 ? 18.891 12.195 -6.254 1 96.62 408 GLU B O 1
ATOM 8766 N N . GLU B 1 409 ? 18.125 12 -4.188 1 96.75 409 GLU B N 1
ATOM 8767 C CA . GLU B 1 409 ? 19.406 11.484 -3.719 1 96.75 409 GLU B CA 1
ATOM 8768 C C . GLU B 1 409 ? 19.719 10.133 -4.355 1 96.75 409 GLU B C 1
ATOM 8770 O O . GLU B 1 409 ? 18.844 9.281 -4.492 1 96.75 409 GLU B O 1
ATOM 8775 N N . THR B 1 410 ? 20.953 9.953 -4.809 1 95.12 410 THR B N 1
ATOM 8776 C CA . THR B 1 410 ? 21.391 8.719 -5.457 1 95.12 410 THR B CA 1
ATOM 8777 C C . THR B 1 410 ? 22.594 8.125 -4.75 1 95.12 410 THR B C 1
ATOM 8779 O O . THR B 1 410 ? 23.266 8.812 -3.973 1 95.12 410 THR B O 1
ATOM 8782 N N . LYS B 1 411 ? 22.766 6.934 -4.859 1 94.81 411 LYS B N 1
ATOM 8783 C CA . LYS B 1 411 ? 23.938 6.215 -4.383 1 94.81 411 LYS B CA 1
ATOM 8784 C C . LYS B 1 411 ? 24.641 5.492 -5.531 1 94.81 411 LYS B C 1
ATOM 8786 O O . LYS B 1 411 ? 23.984 5.004 -6.457 1 94.81 411 LYS B O 1
ATOM 8791 N N . LYS B 1 412 ? 25.906 5.582 -5.52 1 94.06 412 LYS B N 1
ATOM 8792 C CA . LYS B 1 412 ? 26.703 4.879 -6.52 1 94.06 412 LYS B CA 1
ATOM 8793 C C . LYS B 1 412 ? 27.219 3.553 -5.973 1 94.06 412 LYS B C 1
ATOM 8795 O O . LYS B 1 412 ? 27.875 3.52 -4.934 1 94.06 412 LYS B O 1
ATOM 8800 N N . VAL B 1 413 ? 26.859 2.506 -6.617 1 95.75 413 VAL B N 1
ATOM 8801 C CA . VAL B 1 413 ? 27.344 1.185 -6.227 1 95.75 413 VAL B CA 1
ATOM 8802 C C . VAL B 1 413 ? 28.609 0.847 -7.004 1 95.75 413 VAL B C 1
ATOM 8804 O O . VAL B 1 413 ? 28.781 1.268 -8.148 1 95.75 413 VAL B O 1
ATOM 8807 N N . THR B 1 414 ? 29.484 0.095 -6.395 1 95.44 414 THR B N 1
ATOM 8808 C CA . THR B 1 414 ? 30.766 -0.25 -7 1 95.44 414 THR B CA 1
ATOM 8809 C C . THR B 1 414 ? 30.594 -1.389 -8 1 95.44 414 THR B C 1
ATOM 8811 O O . THR B 1 414 ? 29.594 -2.104 -7.977 1 95.44 414 THR B O 1
ATOM 8814 N N . VAL B 1 415 ? 31.594 -1.466 -8.867 1 95.75 415 VAL B N 1
ATOM 8815 C CA . VAL B 1 415 ? 31.609 -2.543 -9.852 1 95.75 415 VAL B CA 1
ATOM 8816 C C . VAL B 1 415 ? 31.609 -3.893 -9.133 1 95.75 415 VAL B C 1
ATOM 8818 O O . VAL B 1 415 ? 30.969 -4.844 -9.586 1 95.75 415 VAL B O 1
ATOM 8821 N N . ARG B 1 416 ? 32.281 -3.938 -8.07 1 95 416 ARG B N 1
ATOM 8822 C CA . ARG B 1 416 ? 32.344 -5.16 -7.277 1 95 416 ARG B CA 1
ATOM 8823 C C . ARG B 1 416 ? 30.953 -5.574 -6.789 1 95 416 ARG B C 1
ATOM 8825 O O . ARG B 1 416 ? 30.594 -6.75 -6.863 1 95 416 ARG B O 1
ATOM 8832 N N . GLU B 1 417 ? 30.25 -4.621 -6.281 1 95.88 417 GLU B N 1
ATOM 8833 C CA . GLU B 1 417 ? 28.906 -4.895 -5.785 1 95.88 417 GLU B CA 1
ATOM 8834 C C . GLU B 1 417 ? 27.984 -5.34 -6.918 1 95.88 417 GLU B C 1
ATOM 8836 O O . GLU B 1 417 ? 27.156 -6.238 -6.738 1 95.88 417 GLU B O 1
ATOM 8841 N N . ILE B 1 418 ? 28.141 -4.707 -8.062 1 96.38 418 ILE B N 1
ATOM 8842 C CA . ILE B 1 418 ? 27.344 -5.066 -9.219 1 96.38 418 ILE B CA 1
ATOM 8843 C C . ILE B 1 418 ? 27.672 -6.488 -9.664 1 96.38 418 ILE B C 1
ATOM 8845 O O . ILE B 1 418 ? 26.781 -7.273 -9.984 1 96.38 418 ILE B O 1
ATOM 8849 N N . PHE B 1 419 ? 28.969 -6.777 -9.68 1 96.25 419 PHE B N 1
ATOM 8850 C CA . PHE B 1 419 ? 29.406 -8.125 -10.016 1 96.25 419 PHE B CA 1
ATOM 8851 C C . PHE B 1 419 ? 28.734 -9.156 -9.109 1 96.25 419 PHE B C 1
ATOM 8853 O O . PHE B 1 419 ? 28.25 -10.18 -9.578 1 96.25 419 PHE B O 1
ATOM 8860 N N . ASN B 1 420 ? 28.703 -8.859 -7.859 1 94.81 420 ASN B N 1
ATOM 8861 C CA . ASN B 1 420 ? 28.141 -9.781 -6.875 1 94.81 420 ASN B CA 1
ATOM 8862 C C . ASN B 1 420 ? 26.641 -9.977 -7.074 1 94.81 420 ASN B C 1
ATOM 8864 O O . ASN B 1 420 ? 26.109 -11.031 -6.758 1 94.81 420 ASN B O 1
ATOM 8868 N N . GLU B 1 421 ? 26 -8.992 -7.57 1 94.06 421 GLU B N 1
ATOM 8869 C CA . GLU B 1 421 ? 24.578 -9.109 -7.828 1 94.06 421 GLU B CA 1
ATOM 8870 C C . GLU B 1 421 ? 24.297 -10.086 -8.961 1 94.06 421 GLU B C 1
ATOM 8872 O O . GLU B 1 421 ? 23.281 -10.797 -8.945 1 94.06 421 GLU B O 1
ATOM 8877 N N . PHE B 1 422 ? 25.156 -10.125 -9.906 1 94.56 422 PHE B N 1
ATOM 8878 C CA . PHE B 1 422 ? 24.969 -11.039 -11.031 1 94.56 422 PHE B CA 1
ATOM 8879 C C . PHE B 1 422 ? 25.5 -12.422 -10.688 1 94.56 422 PHE B C 1
ATOM 8881 O O . PHE B 1 422 ? 25.172 -13.406 -11.367 1 94.56 422 PHE B O 1
ATOM 8888 N N . ASP B 1 423 ? 26.375 -12.461 -9.719 1 93.38 423 ASP B N 1
ATOM 8889 C CA . ASP B 1 423 ? 26.891 -13.742 -9.234 1 93.38 423 ASP B CA 1
ATOM 8890 C C . ASP B 1 423 ? 25.906 -14.398 -8.281 1 93.38 423 ASP B C 1
ATOM 8892 O O . ASP B 1 423 ? 26.125 -14.43 -7.066 1 93.38 423 ASP B O 1
ATOM 8896 N N . THR B 1 424 ? 24.953 -15.031 -8.766 1 91 424 THR B N 1
ATOM 8897 C CA . THR B 1 424 ? 23.812 -15.523 -7.996 1 91 424 THR B CA 1
ATOM 8898 C C . THR B 1 424 ? 24.219 -16.703 -7.117 1 91 424 THR B C 1
ATOM 8900 O O . THR B 1 424 ? 23.594 -16.953 -6.082 1 91 424 THR B O 1
ATOM 8903 N N . ASP B 1 425 ? 25.219 -17.438 -7.473 1 88.75 425 ASP B N 1
ATOM 8904 C CA . ASP B 1 425 ? 25.625 -18.578 -6.664 1 88.75 425 ASP B CA 1
ATOM 8905 C C . ASP B 1 425 ? 26.766 -18.203 -5.711 1 88.75 425 ASP B C 1
ATOM 8907 O O . ASP B 1 425 ? 27.281 -19.047 -4.984 1 88.75 425 ASP B O 1
ATOM 8911 N N . HIS B 1 426 ? 27.297 -17.031 -5.773 1 89.69 426 HIS B N 1
ATOM 8912 C CA . HIS B 1 426 ? 28.312 -16.484 -4.883 1 89.69 426 HIS B CA 1
ATOM 8913 C C . HIS B 1 426 ? 29.625 -17.25 -5.004 1 89.69 426 HIS B C 1
ATOM 8915 O O . HIS B 1 426 ? 30.266 -17.547 -3.996 1 89.69 426 HIS B O 1
ATOM 8921 N N . SER B 1 427 ? 29.953 -17.656 -6.215 1 87.94 427 SER B N 1
ATOM 8922 C CA . SER B 1 427 ? 31.172 -18.406 -6.469 1 87.94 427 SER B CA 1
ATOM 8923 C C . SER B 1 427 ? 32.344 -17.453 -6.734 1 87.94 427 SER B C 1
ATOM 8925 O O . SER B 1 427 ? 33.5 -17.906 -6.871 1 87.94 427 SER B O 1
ATOM 8927 N N . MET B 1 428 ? 32.062 -16.156 -6.906 1 89.75 428 MET B N 1
ATOM 8928 C CA . MET B 1 428 ? 33.031 -15.125 -7.191 1 89.75 428 MET B CA 1
ATOM 8929 C C . MET B 1 428 ? 33.469 -15.188 -8.648 1 89.75 428 MET B C 1
ATOM 8931 O O . MET B 1 428 ? 34.5 -14.586 -9.016 1 89.75 428 MET B O 1
ATOM 8935 N N . THR B 1 429 ? 32.812 -16.047 -9.414 1 90.62 429 THR B N 1
ATOM 8936 C CA . THR B 1 429 ? 33 -16.094 -10.859 1 90.62 429 THR B CA 1
ATOM 8937 C C . THR B 1 429 ? 31.656 -16.047 -11.578 1 90.62 429 THR B C 1
ATOM 8939 O O . THR B 1 429 ? 30.625 -16.406 -11 1 90.62 429 THR B O 1
ATOM 8942 N N . TRP B 1 430 ? 31.703 -15.57 -12.789 1 92.19 430 TRP B N 1
ATOM 8943 C CA . TRP B 1 430 ? 30.469 -15.562 -13.578 1 92.19 430 TRP B CA 1
ATOM 8944 C C . TRP B 1 430 ? 30.375 -16.812 -14.438 1 92.19 430 TRP B C 1
ATOM 8946 O O . TRP B 1 430 ? 31.312 -17.172 -15.148 1 92.19 430 TRP B O 1
ATOM 8956 N N . SER B 1 431 ? 29.281 -17.578 -14.297 1 89.31 431 SER B N 1
ATOM 8957 C CA . SER B 1 431 ? 28.969 -18.672 -15.203 1 89.31 431 SER B CA 1
ATOM 8958 C C . SER B 1 431 ? 28.359 -18.172 -16.5 1 89.31 431 SER B C 1
ATOM 8960 O O . SER B 1 431 ? 28.016 -17 -16.625 1 89.31 431 SER B O 1
ATOM 8962 N N . ASP B 1 432 ? 28.266 -19.031 -17.516 1 88.81 432 ASP B N 1
ATOM 8963 C CA . ASP B 1 432 ? 27.672 -18.641 -18.797 1 88.81 432 ASP B CA 1
ATOM 8964 C C . ASP B 1 432 ? 26.234 -18.188 -18.609 1 88.81 432 ASP B C 1
ATOM 8966 O O . ASP B 1 432 ? 25.781 -17.266 -19.297 1 88.81 432 ASP B O 1
ATOM 8970 N N . ARG B 1 433 ? 25.578 -18.812 -17.734 1 89.31 433 ARG B N 1
ATOM 8971 C CA . ARG B 1 433 ? 24.188 -18.453 -17.516 1 89.31 433 ARG B CA 1
ATOM 8972 C C . ARG B 1 433 ? 24.078 -17.078 -16.859 1 89.31 433 ARG B C 1
ATOM 8974 O O . ARG B 1 433 ? 23.172 -16.297 -17.188 1 89.31 433 ARG B O 1
ATOM 8981 N N . GLU B 1 434 ? 24.984 -16.812 -15.914 1 92.31 434 GLU B N 1
ATOM 8982 C CA . GLU B 1 434 ? 25 -15.492 -15.289 1 92.31 434 GLU B CA 1
ATOM 8983 C C . GLU B 1 434 ? 25.375 -14.406 -16.297 1 92.31 434 GLU B C 1
ATOM 8985 O O . GLU B 1 434 ? 24.812 -13.312 -16.266 1 92.31 434 GLU B O 1
ATOM 8990 N N . ILE B 1 435 ? 26.297 -14.742 -17.172 1 92.25 435 ILE B N 1
ATOM 8991 C CA . ILE B 1 435 ? 26.703 -13.812 -18.219 1 92.25 435 ILE B CA 1
ATOM 8992 C C . ILE B 1 435 ? 25.531 -13.516 -19.141 1 92.25 435 ILE B C 1
ATOM 8994 O O . ILE B 1 435 ? 25.328 -12.367 -19.547 1 92.25 435 ILE B O 1
ATOM 8998 N N . ARG B 1 436 ? 24.812 -14.508 -19.453 1 92 436 ARG B N 1
ATOM 8999 C CA . ARG B 1 436 ? 23.656 -14.297 -20.328 1 92 436 ARG B CA 1
ATOM 9000 C C . ARG B 1 436 ? 22.656 -13.344 -19.703 1 92 436 ARG B C 1
ATOM 9002 O O . ARG B 1 436 ? 22.062 -12.516 -20.391 1 92 436 ARG B O 1
ATOM 9009 N N . THR B 1 437 ? 22.406 -13.5 -18.391 1 94.12 437 THR B N 1
ATOM 9010 C CA . THR B 1 437 ? 21.531 -12.578 -17.688 1 94.12 437 THR B CA 1
ATOM 9011 C C . THR B 1 437 ? 22.047 -11.148 -17.797 1 94.12 437 THR B C 1
ATOM 9013 O O . THR B 1 437 ? 21.266 -10.219 -18.031 1 94.12 437 THR B O 1
ATOM 9016 N N . PHE B 1 438 ? 23.359 -10.961 -17.625 1 95.38 438 PHE B N 1
ATOM 9017 C CA . PHE B 1 438 ? 23.984 -9.648 -17.781 1 95.38 438 PHE B CA 1
ATOM 9018 C C . PHE B 1 438 ? 23.75 -9.094 -19.188 1 95.38 438 PHE B C 1
ATOM 9020 O O . PHE B 1 438 ? 23.344 -7.945 -19.344 1 95.38 438 PHE B O 1
ATOM 9027 N N . LEU B 1 439 ? 24 -9.938 -20.156 1 92.94 439 LEU B N 1
ATOM 9028 C CA . LEU B 1 439 ? 23.859 -9.508 -21.547 1 92.94 439 LEU B CA 1
ATOM 9029 C C . LEU B 1 439 ? 22.406 -9.172 -21.875 1 92.94 439 LEU B C 1
ATOM 9031 O O . LEU B 1 439 ? 22.141 -8.211 -22.609 1 92.94 439 LEU B O 1
ATOM 9035 N N . ALA B 1 440 ? 21.5 -9.953 -21.328 1 93.5 440 ALA B N 1
ATOM 9036 C CA . ALA B 1 440 ? 20.078 -9.703 -21.562 1 93.5 440 ALA B CA 1
ATOM 9037 C C . ALA B 1 440 ? 19.656 -8.359 -20.984 1 93.5 440 ALA B C 1
ATOM 9039 O O . ALA B 1 440 ? 18.734 -7.719 -21.5 1 93.5 440 ALA B O 1
ATOM 9040 N N . LYS B 1 441 ? 20.281 -7.875 -19.953 1 93.56 441 LYS B N 1
ATOM 9041 C CA . LYS B 1 441 ? 19.906 -6.637 -19.281 1 93.56 441 LYS B CA 1
ATOM 9042 C C . LYS B 1 441 ? 20.531 -5.426 -19.969 1 93.56 441 LYS B C 1
ATOM 9044 O O . LYS B 1 441 ? 20.016 -4.312 -19.891 1 93.56 441 LYS B O 1
ATOM 9049 N N . ILE B 1 442 ? 21.594 -5.641 -20.625 1 91.75 442 ILE B N 1
ATOM 9050 C CA . ILE B 1 442 ? 22.328 -4.5 -21.156 1 91.75 442 ILE B CA 1
ATOM 9051 C C . ILE B 1 442 ? 22 -4.328 -22.641 1 91.75 442 ILE B C 1
ATOM 9053 O O . ILE B 1 442 ? 21.844 -3.203 -23.125 1 91.75 442 ILE B O 1
ATOM 9057 N N . PHE B 1 443 ? 21.859 -5.438 -23.359 1 91.12 443 PHE B N 1
ATOM 9058 C CA . PHE B 1 443 ? 21.656 -5.363 -24.812 1 91.12 443 PHE B CA 1
ATOM 9059 C C . PHE B 1 443 ? 20.172 -5.426 -25.156 1 91.12 443 PHE B C 1
ATOM 9061 O O . PHE B 1 443 ? 19.359 -5.891 -24.359 1 91.12 443 PHE B O 1
ATOM 9068 N N . GLN B 1 444 ? 19.875 -4.941 -26.297 1 89.19 444 GLN B N 1
ATOM 9069 C CA . GLN B 1 444 ? 18.5 -5.012 -26.781 1 89.19 444 GLN B CA 1
ATOM 9070 C C . GLN B 1 444 ? 18.125 -6.445 -27.141 1 89.19 444 GLN B C 1
ATOM 9072 O O . GLN B 1 444 ? 18.922 -7.176 -27.734 1 89.19 444 GLN B O 1
ATOM 9077 N N . LEU B 1 445 ? 17 -6.805 -26.859 1 88.5 445 LEU B N 1
ATOM 9078 C CA . LEU B 1 445 ? 16.5 -8.141 -27.156 1 88.5 445 LEU B CA 1
ATOM 9079 C C . LEU B 1 445 ? 15.797 -8.18 -28.5 1 88.5 445 LEU B C 1
ATOM 9081 O O . LEU B 1 445 ? 15.18 -7.188 -28.906 1 88.5 445 LEU B O 1
ATOM 9085 N N . PRO B 1 446 ? 15.859 -9.312 -29.234 1 89.38 446 PRO B N 1
ATOM 9086 C CA . PRO B 1 446 ? 16.5 -10.578 -28.891 1 89.38 446 PRO B CA 1
ATOM 9087 C C . PRO B 1 446 ? 18.016 -10.516 -28.953 1 89.38 446 PRO B C 1
ATOM 9089 O O . PRO B 1 446 ? 18.578 -9.781 -29.781 1 89.38 446 PRO B O 1
ATOM 9092 N N . LEU B 1 447 ? 18.656 -11.281 -28.109 1 87.38 447 LEU B N 1
ATOM 9093 C CA . LEU B 1 447 ? 20.125 -11.273 -28.047 1 87.38 447 LEU B CA 1
ATOM 9094 C C . LEU B 1 447 ? 20.719 -11.898 -29.281 1 87.38 447 LEU B C 1
ATOM 9096 O O . LEU B 1 447 ? 20.422 -13.047 -29.625 1 87.38 447 LEU B O 1
ATOM 9100 N N . ASP B 1 448 ? 21.516 -11.086 -29.969 1 82.12 448 ASP B N 1
ATOM 9101 C CA . ASP B 1 448 ? 22.203 -11.547 -31.172 1 82.12 448 ASP B CA 1
ATOM 9102 C C . ASP B 1 448 ? 23.531 -12.195 -30.828 1 82.12 448 ASP B C 1
ATOM 9104 O O . ASP B 1 448 ? 24.125 -11.906 -29.781 1 82.12 448 ASP B O 1
ATOM 9108 N N . TRP B 1 449 ? 23.906 -13.109 -31.688 1 83.56 449 TRP B N 1
ATOM 9109 C CA . TRP B 1 449 ? 25.172 -13.797 -31.484 1 83.56 449 TRP B CA 1
ATOM 9110 C C . TRP B 1 449 ? 26.328 -12.805 -31.5 1 83.56 449 TRP B C 1
ATOM 9112 O O . TRP B 1 449 ? 27.359 -13.023 -30.844 1 83.56 449 TRP B O 1
ATOM 9122 N N . SER B 1 450 ? 26.109 -11.734 -32.125 1 84.69 450 SER B N 1
ATOM 9123 C CA . SER B 1 450 ? 27.141 -10.711 -32.188 1 84.69 450 SER B CA 1
ATOM 9124 C C . SER B 1 450 ? 27.438 -10.133 -30.812 1 84.69 450 SER B C 1
ATOM 9126 O O . SER B 1 450 ? 28.578 -9.797 -30.5 1 84.69 450 SER B O 1
ATOM 9128 N N . ALA B 1 451 ? 26.406 -10.07 -30 1 87.81 451 ALA B N 1
ATOM 9129 C CA . ALA B 1 451 ? 26.562 -9.547 -28.641 1 87.81 451 ALA B CA 1
ATOM 9130 C C . ALA B 1 451 ? 27.422 -10.477 -27.797 1 87.81 451 ALA B C 1
ATOM 9132 O O . ALA B 1 451 ? 28.312 -10.031 -27.062 1 87.81 451 ALA B O 1
ATOM 9133 N N . VAL B 1 452 ? 27.203 -11.766 -27.938 1 86.75 452 VAL B N 1
ATOM 9134 C CA . VAL B 1 452 ? 27.938 -12.766 -27.172 1 86.75 452 VAL B CA 1
ATOM 9135 C C . VAL B 1 452 ? 29.391 -12.781 -27.625 1 86.75 452 VAL B C 1
ATOM 9137 O O . VAL B 1 452 ? 30.312 -12.812 -26.797 1 86.75 452 VAL B O 1
ATOM 9140 N N . ARG B 1 453 ? 29.578 -12.734 -28.922 1 86.31 453 ARG B N 1
ATOM 9141 C CA . ARG B 1 453 ? 30.922 -12.734 -29.453 1 86.31 453 ARG B CA 1
ATOM 9142 C C . ARG B 1 453 ? 31.688 -11.492 -29.016 1 86.31 453 ARG B C 1
ATOM 9144 O O . ARG B 1 453 ? 32.875 -11.57 -28.688 1 86.31 453 ARG B O 1
ATOM 9151 N N . PHE B 1 454 ? 31.031 -10.406 -29.062 1 90.12 454 PHE B N 1
ATOM 9152 C CA . PHE B 1 454 ? 31.656 -9.164 -28.625 1 90.12 454 PHE B CA 1
ATOM 9153 C C . PHE B 1 454 ? 32.094 -9.273 -27.172 1 90.12 454 PHE B C 1
ATOM 9155 O O . PHE B 1 454 ? 33.219 -8.891 -26.828 1 90.12 454 PHE B O 1
ATOM 9162 N N . PHE B 1 455 ? 31.266 -9.75 -26.297 1 92 455 PHE B N 1
ATOM 9163 C CA . PHE B 1 455 ? 31.594 -9.922 -24.891 1 92 455 PHE B CA 1
ATOM 9164 C C . PHE B 1 455 ? 32.781 -10.852 -24.719 1 92 455 PHE B C 1
ATOM 9166 O O . PHE B 1 455 ? 33.688 -10.57 -23.922 1 92 455 PHE B O 1
ATOM 9173 N N . GLU B 1 456 ? 32.719 -11.922 -25.5 1 89.12 456 GLU B N 1
ATOM 9174 C CA . GLU B 1 456 ? 33.844 -12.883 -25.453 1 89.12 456 GLU B CA 1
ATOM 9175 C C . GLU B 1 456 ? 35.156 -12.234 -25.859 1 89.12 456 GLU B C 1
ATOM 9177 O O . GLU B 1 456 ? 36.188 -12.477 -25.234 1 89.12 456 GLU B O 1
ATOM 9182 N N . ASP B 1 457 ? 35.062 -11.453 -26.875 1 89.94 457 ASP B N 1
ATOM 9183 C CA . ASP B 1 457 ? 36.25 -10.758 -27.344 1 89.94 457 ASP B CA 1
ATOM 9184 C C . ASP B 1 457 ? 36.781 -9.812 -26.266 1 89.94 457 ASP B C 1
ATOM 9186 O O . ASP B 1 457 ? 38 -9.727 -26.062 1 89.94 457 ASP B O 1
ATOM 9190 N N . VAL B 1 458 ? 35.938 -9.133 -25.656 1 92.5 458 VAL B N 1
ATOM 9191 C CA . VAL B 1 458 ? 36.312 -8.188 -24.625 1 92.5 458 VAL B CA 1
ATOM 9192 C C . VAL B 1 458 ? 37 -8.93 -23.469 1 92.5 458 VAL B C 1
ATOM 9194 O O . VAL B 1 458 ? 38.031 -8.5 -22.984 1 92.5 458 VAL B O 1
ATOM 9197 N N . ILE B 1 459 ? 36.469 -10.055 -23.062 1 91.12 459 ILE B N 1
ATOM 9198 C CA . ILE B 1 459 ? 37 -10.812 -21.938 1 91.12 459 ILE B CA 1
ATOM 9199 C C . ILE B 1 459 ? 38.344 -11.414 -22.328 1 91.12 459 ILE B C 1
ATOM 9201 O O . ILE B 1 459 ? 39.281 -11.422 -21.516 1 91.12 459 ILE B O 1
ATOM 9205 N N . HIS B 1 460 ? 38.406 -11.922 -23.547 1 88.62 460 HIS B N 1
ATOM 9206 C CA . HIS B 1 460 ? 39.656 -12.484 -24.016 1 88.62 460 HIS B CA 1
ATOM 9207 C C . HIS B 1 460 ? 40.75 -11.43 -24.031 1 88.62 460 HIS B C 1
ATOM 9209 O O . HIS B 1 460 ? 41.875 -11.695 -23.609 1 88.62 460 HIS B O 1
ATOM 9215 N N . ASN B 1 461 ? 40.406 -10.297 -24.516 1 89.62 461 ASN B N 1
ATOM 9216 C CA . ASN B 1 461 ? 41.375 -9.211 -24.547 1 89.62 461 ASN B CA 1
ATOM 9217 C C . ASN B 1 461 ? 41.812 -8.797 -23.141 1 89.62 461 ASN B C 1
ATOM 9219 O O . ASN B 1 461 ? 42.969 -8.562 -22.906 1 89.62 461 ASN B O 1
ATOM 9223 N N . CYS B 1 462 ? 40.906 -8.789 -22.266 1 90.62 462 CYS B N 1
ATOM 9224 C CA . CYS B 1 462 ? 41.188 -8.391 -20.891 1 90.62 462 CYS B CA 1
ATOM 9225 C C . CYS B 1 462 ? 42 -9.469 -20.172 1 90.62 462 CYS B C 1
ATOM 9227 O O . CYS B 1 462 ? 42.875 -9.156 -19.359 1 90.62 462 CYS B O 1
ATOM 9229 N N . SER B 1 463 ? 41.656 -10.68 -20.438 1 86.81 463 SER B N 1
ATOM 9230 C CA . SER B 1 463 ? 42.375 -11.781 -19.812 1 86.81 463 SER B CA 1
ATOM 9231 C C . SER B 1 463 ? 43.844 -11.82 -20.25 1 86.81 463 SER B C 1
ATOM 9233 O O . SER B 1 463 ? 44.719 -12.156 -19.453 1 86.81 463 SER B O 1
ATOM 9235 N N . LEU B 1 464 ? 44.062 -11.531 -21.469 1 83.06 464 LEU B N 1
ATOM 9236 C CA . LEU B 1 464 ? 45.406 -11.508 -21.984 1 83.06 464 LEU B CA 1
ATOM 9237 C C . LEU B 1 464 ? 46.219 -10.375 -21.359 1 83.06 464 LEU B C 1
ATOM 9239 O O . LEU B 1 464 ? 47.406 -10.531 -21.078 1 83.06 464 LEU B O 1
ATOM 9243 N N . LEU B 1 465 ? 45.562 -9.297 -21.109 1 77.69 465 LEU B N 1
ATOM 9244 C CA . LEU B 1 465 ? 46.219 -8.133 -20.531 1 77.69 465 LEU B CA 1
ATOM 9245 C C . LEU B 1 465 ? 46.5 -8.352 -19.047 1 77.69 465 LEU B C 1
ATOM 9247 O O . LEU B 1 465 ? 47.531 -7.895 -18.531 1 77.69 465 LEU B O 1
ATOM 9251 N N . HIS B 1 466 ? 45.625 -9.008 -18.234 1 67.81 466 HIS B N 1
ATOM 9252 C CA . HIS B 1 466 ? 45.75 -9.172 -16.797 1 67.81 466 HIS B CA 1
ATOM 9253 C C . HIS B 1 466 ? 46.562 -10.414 -16.453 1 67.81 466 HIS B C 1
ATOM 9255 O O . HIS B 1 466 ? 46.969 -10.602 -15.297 1 67.81 466 HIS B O 1
ATOM 9261 N N . LYS B 1 467 ? 46.656 -11.57 -17.094 1 59.97 467 LYS B N 1
ATOM 9262 C CA . LYS B 1 467 ? 47.469 -12.742 -16.812 1 59.97 467 LYS B CA 1
ATOM 9263 C C . LYS B 1 467 ? 48.906 -12.336 -16.406 1 59.97 467 LYS B C 1
ATOM 9265 O O . LYS B 1 467 ? 49.562 -13.031 -15.633 1 59.97 467 LYS B O 1
ATOM 9270 N N . SER B 1 468 ? 49.344 -11.227 -17.047 1 48.09 468 SER B N 1
ATOM 9271 C CA . SER B 1 468 ? 50.75 -11.016 -16.719 1 48.09 468 SER B CA 1
ATOM 9272 C C . SER B 1 468 ? 50.969 -10.844 -15.219 1 48.09 468 SER B C 1
ATOM 9274 O O . SER B 1 468 ? 52 -11.258 -14.68 1 48.09 468 SER B O 1
ATOM 9276 N N . ASP B 1 469 ? 50.219 -10.008 -14.453 1 43.16 469 ASP B N 1
ATOM 9277 C CA . ASP B 1 469 ? 50.656 -9.641 -13.117 1 43.16 469 ASP B CA 1
ATOM 9278 C C . ASP B 1 469 ? 50.125 -10.609 -12.07 1 43.16 469 ASP B C 1
ATOM 9280 O O . ASP B 1 469 ? 50.406 -10.469 -10.883 1 43.16 469 ASP B O 1
ATOM 9284 N N . VAL B 1 470 ? 48.906 -11.18 -12.109 1 44.53 470 VAL B N 1
ATOM 9285 C CA . VAL B 1 470 ? 48.281 -11.695 -10.898 1 44.53 470 VAL B CA 1
ATOM 9286 C C . VAL B 1 470 ? 48.875 -13.07 -10.57 1 44.53 470 VAL B C 1
ATOM 9288 O O . VAL B 1 470 ? 48.625 -14.047 -11.281 1 44.53 470 VAL B O 1
ATOM 9291 N N . GLY B 1 471 ? 50 -13.297 -10.102 1 39.53 471 GLY B N 1
ATOM 9292 C CA . GLY B 1 471 ? 50.531 -14.359 -9.273 1 39.53 471 GLY B CA 1
ATOM 9293 C C . GLY B 1 471 ? 49.5 -14.914 -8.289 1 39.53 471 GLY B C 1
ATOM 9294 O O . GLY B 1 471 ? 49.844 -15.758 -7.453 1 39.53 471 GLY B O 1
ATOM 9295 N N . ASN B 1 472 ? 48.5 -14.156 -7.766 1 42.69 472 ASN B N 1
ATOM 9296 C CA . ASN B 1 472 ? 47.844 -14.633 -6.562 1 42.69 472 ASN B CA 1
ATOM 9297 C C . ASN B 1 472 ? 46.969 -15.852 -6.859 1 42.69 472 ASN B C 1
ATOM 9299 O O . ASN B 1 472 ? 46.188 -15.844 -7.809 1 42.69 472 ASN B O 1
ATOM 9303 N N . ASN B 1 473 ? 47.281 -17.141 -6.398 1 42.5 473 ASN B N 1
ATOM 9304 C CA . ASN B 1 473 ? 46.844 -18.531 -6.305 1 42.5 473 ASN B CA 1
ATOM 9305 C C . ASN B 1 473 ? 45.375 -18.656 -5.898 1 42.5 473 ASN B C 1
ATOM 9307 O O . ASN B 1 473 ? 45.062 -19.281 -4.891 1 42.5 473 ASN B O 1
ATOM 9311 N N . ILE B 1 474 ? 44.594 -17.625 -5.785 1 47.75 474 ILE B N 1
ATOM 9312 C CA . ILE B 1 474 ? 43.281 -18.031 -5.34 1 47.75 474 ILE B CA 1
ATOM 9313 C C . ILE B 1 474 ? 42.625 -18.922 -6.395 1 47.75 474 ILE B C 1
ATOM 9315 O O . ILE B 1 474 ? 42.438 -18.5 -7.539 1 47.75 474 ILE B O 1
ATOM 9319 N N . GLN B 1 475 ? 42.781 -20.25 -6.387 1 47.41 475 GLN B N 1
ATOM 9320 C CA . GLN B 1 475 ? 42.094 -21.25 -7.191 1 47.41 475 GLN B CA 1
ATOM 9321 C C . GLN B 1 475 ? 40.594 -21.016 -7.152 1 47.41 475 GLN B C 1
ATOM 9323 O O . GLN B 1 475 ? 39.969 -21.141 -6.102 1 47.41 475 GLN B O 1
ATOM 9328 N N . TYR B 1 476 ? 40.094 -20.109 -8 1 51.25 476 TYR B N 1
ATOM 9329 C CA . TYR B 1 476 ? 38.656 -20 -8.102 1 51.25 476 TYR B CA 1
ATOM 9330 C C . TYR B 1 476 ? 38.031 -21.297 -8.617 1 51.25 476 TYR B C 1
ATOM 9332 O O . TYR B 1 476 ? 38.531 -21.875 -9.586 1 51.25 476 TYR B O 1
ATOM 9340 N N . THR B 1 477 ? 37.656 -22.203 -7.816 1 47.59 477 THR B N 1
ATOM 9341 C CA . THR B 1 477 ? 37 -23.438 -8.219 1 47.59 477 THR B CA 1
ATOM 9342 C C . THR B 1 477 ? 35.812 -23.141 -9.148 1 47.59 477 THR B C 1
ATOM 9344 O O . THR B 1 477 ? 34.875 -22.438 -8.766 1 47.59 477 THR B O 1
ATOM 9347 N N . THR B 1 478 ? 36.125 -22.922 -10.398 1 49.19 478 THR B N 1
ATOM 9348 C CA . THR B 1 478 ? 34.969 -22.891 -11.289 1 49.19 478 THR B CA 1
ATOM 9349 C C . THR B 1 478 ? 34.062 -24.109 -11.039 1 49.19 478 THR B C 1
ATOM 9351 O O . THR B 1 478 ? 34.531 -25.25 -11.078 1 49.19 478 THR B O 1
ATOM 9354 N N . VAL B 1 479 ? 33.125 -23.984 -10.227 1 52.53 479 VAL B N 1
ATOM 9355 C CA . VAL B 1 479 ? 32.188 -25.078 -10.008 1 52.53 479 VAL B CA 1
ATOM 9356 C C . VAL B 1 479 ? 31.891 -25.781 -11.328 1 52.53 479 VAL B C 1
ATOM 9358 O O . VAL B 1 479 ? 31.891 -25.141 -12.383 1 52.53 479 VAL B O 1
ATOM 9361 N N . MET B 1 480 ? 32 -27 -11.422 1 52.78 480 MET B N 1
ATOM 9362 C CA . MET B 1 480 ? 31.594 -27.875 -12.516 1 52.78 480 MET B CA 1
ATOM 9363 C C . MET B 1 480 ? 30.25 -27.438 -13.094 1 52.78 480 MET B C 1
ATOM 9365 O O . MET B 1 480 ? 29.328 -27.125 -12.344 1 52.78 480 MET B O 1
ATOM 9369 N N . TYR B 1 481 ? 30.125 -26.969 -14.406 1 59.41 481 TYR B N 1
ATOM 9370 C CA . TYR B 1 481 ? 28.922 -26.719 -15.18 1 59.41 481 TYR B CA 1
ATOM 9371 C C . TYR B 1 481 ? 28.672 -25.219 -15.328 1 59.41 481 TYR B C 1
ATOM 9373 O O . TYR B 1 481 ? 27.562 -24.781 -15.641 1 59.41 481 TYR B O 1
ATOM 9381 N N . GLU B 1 482 ? 29.812 -24.516 -15.016 1 66.56 482 GLU B N 1
ATOM 9382 C CA . GLU B 1 482 ? 29.656 -23.078 -15.18 1 66.56 482 GLU B CA 1
ATOM 9383 C C . GLU B 1 482 ? 29.75 -22.672 -16.641 1 66.56 482 GLU B C 1
ATOM 9385 O O . GLU B 1 482 ? 29.234 -21.625 -17.047 1 66.56 482 GLU B O 1
ATOM 9390 N N . ARG B 1 483 ? 30.453 -23.578 -17.344 1 75.5 483 ARG B N 1
ATOM 9391 C CA . ARG B 1 483 ? 30.641 -23.219 -18.75 1 75.5 483 ARG B CA 1
ATOM 9392 C C . ARG B 1 483 ? 29.906 -24.188 -19.656 1 75.5 483 ARG B C 1
ATOM 9394 O O . ARG B 1 483 ? 29.859 -25.391 -19.391 1 75.5 483 ARG B O 1
ATOM 9401 N N . TYR B 1 484 ? 29.438 -23.562 -20.656 1 73.69 484 TYR B N 1
ATOM 9402 C CA . TYR B 1 484 ? 28.844 -24.422 -21.672 1 73.69 484 TYR B CA 1
ATOM 9403 C C . TYR B 1 484 ? 29.938 -25.141 -22.469 1 73.69 484 TYR B C 1
ATOM 9405 O O . TYR B 1 484 ? 31.094 -24.734 -22.453 1 73.69 484 TYR B O 1
ATOM 9413 N N . GLU B 1 485 ? 29.625 -26.312 -23.016 1 67.56 485 GLU B N 1
ATOM 9414 C CA . GLU B 1 485 ? 30.578 -27.125 -23.75 1 67.56 485 GLU B CA 1
ATOM 9415 C C . GLU B 1 485 ? 31.281 -26.328 -24.844 1 67.56 485 GLU B C 1
ATOM 9417 O O . GLU B 1 485 ? 32.469 -26.484 -25.062 1 67.56 485 GLU B O 1
ATOM 9422 N N . ASP B 1 486 ? 30.594 -25.406 -25.469 1 67.88 486 ASP B N 1
ATOM 9423 C CA . ASP B 1 486 ? 31.156 -24.672 -26.594 1 67.88 486 ASP B CA 1
ATOM 9424 C C . ASP B 1 486 ? 31.703 -23.312 -26.156 1 67.88 486 ASP B C 1
ATOM 9426 O O . ASP B 1 486 ? 32.094 -22.5 -26.984 1 67.88 486 ASP B O 1
ATOM 9430 N N . SER B 1 487 ? 31.812 -23.219 -24.828 1 76.88 487 SER B N 1
ATOM 9431 C CA . SER B 1 487 ? 32.25 -21.906 -24.359 1 76.88 487 SER B CA 1
ATOM 9432 C C . SER B 1 487 ? 33.781 -21.797 -24.375 1 76.88 487 SER B C 1
ATOM 9434 O O . SER B 1 487 ? 34.469 -22.703 -23.891 1 76.88 487 SER B O 1
ATOM 9436 N N . ASN B 1 488 ? 34.344 -20.766 -25.047 1 76.25 488 ASN B N 1
ATOM 9437 C CA . ASN B 1 488 ? 35.781 -20.516 -25.109 1 76.25 488 ASN B CA 1
ATOM 9438 C C . ASN B 1 488 ? 36.188 -19.422 -24.125 1 76.25 488 ASN B C 1
ATOM 9440 O O . ASN B 1 488 ? 37.312 -18.891 -24.203 1 76.25 488 ASN B O 1
ATOM 9444 N N . LEU B 1 489 ? 35.344 -19.172 -23.234 1 84 489 LEU B N 1
ATOM 9445 C CA . LEU B 1 489 ? 35.594 -18.078 -22.297 1 84 489 LEU B CA 1
ATOM 9446 C C . LEU B 1 489 ? 36.469 -18.547 -21.141 1 84 489 LEU B C 1
ATOM 9448 O O . LEU B 1 489 ? 36.312 -19.672 -20.656 1 84 489 LEU B O 1
ATOM 9452 N N . PRO B 1 490 ? 37.469 -17.75 -20.875 1 83.25 490 PRO B N 1
ATOM 9453 C CA . PRO B 1 490 ? 38.188 -18.031 -19.641 1 83.25 490 PRO B CA 1
ATOM 9454 C C . PRO B 1 490 ? 37.344 -17.828 -18.391 1 83.25 490 PRO B C 1
ATOM 9456 O O . PRO B 1 490 ? 36.188 -17.422 -18.5 1 83.25 490 PRO B O 1
ATOM 9459 N N . THR B 1 491 ? 37.906 -18.219 -17.25 1 85.81 491 THR B N 1
ATOM 9460 C CA . THR B 1 491 ? 37.219 -17.984 -16 1 85.81 491 THR B CA 1
ATOM 9461 C C . THR B 1 491 ? 37.062 -16.484 -15.742 1 85.81 491 THR B C 1
ATOM 9463 O O . THR B 1 491 ? 38.062 -15.75 -15.727 1 85.81 491 THR B O 1
ATOM 9466 N N . VAL B 1 492 ? 35.875 -16.078 -15.688 1 90.81 492 VAL B N 1
ATOM 9467 C CA . VAL B 1 492 ? 35.594 -14.672 -15.484 1 90.81 492 VAL B CA 1
ATOM 9468 C C . VAL B 1 492 ? 35.469 -14.375 -13.992 1 90.81 492 VAL B C 1
ATOM 9470 O O . VAL B 1 492 ? 34.406 -14.461 -13.414 1 90.81 492 VAL B O 1
ATOM 9473 N N . THR B 1 493 ? 36.531 -13.969 -13.398 1 90.38 493 THR B N 1
ATOM 9474 C CA . THR B 1 493 ? 36.594 -13.703 -11.969 1 90.38 493 THR B CA 1
ATOM 9475 C C . THR B 1 493 ? 36.219 -12.25 -11.672 1 90.38 493 THR B C 1
ATOM 9477 O O . THR B 1 493 ? 36.188 -11.414 -12.57 1 90.38 493 THR B O 1
ATOM 9480 N N . ARG B 1 494 ? 35.906 -12.047 -10.414 1 92.5 494 ARG B N 1
ATOM 9481 C CA . ARG B 1 494 ? 35.562 -10.703 -9.961 1 92.5 494 ARG B CA 1
ATOM 9482 C C . ARG B 1 494 ? 36.719 -9.727 -10.227 1 92.5 494 ARG B C 1
ATOM 9484 O O . ARG B 1 494 ? 36.469 -8.609 -10.688 1 92.5 494 ARG B O 1
ATOM 9491 N N . ASP B 1 495 ? 37.906 -10.18 -9.969 1 89.38 495 ASP B N 1
ATOM 9492 C CA . ASP B 1 495 ? 39.062 -9.344 -10.18 1 89.38 495 ASP B CA 1
ATOM 9493 C C . ASP B 1 495 ? 39.25 -9.008 -11.664 1 89.38 495 ASP B C 1
ATOM 9495 O O . ASP B 1 495 ? 39.625 -7.887 -12.008 1 89.38 495 ASP B O 1
ATOM 9499 N N . LEU B 1 496 ? 39.031 -10.008 -12.508 1 91.56 496 LEU B N 1
ATOM 9500 C CA . LEU B 1 496 ? 39.156 -9.781 -13.945 1 91.56 496 LEU B CA 1
ATOM 9501 C C . LEU B 1 496 ? 38.156 -8.711 -14.398 1 91.56 496 LEU B C 1
ATOM 9503 O O . LEU B 1 496 ? 38.5 -7.824 -15.18 1 91.56 496 LEU B O 1
ATOM 9507 N N . VAL B 1 497 ? 36.969 -8.781 -13.891 1 93.69 497 VAL B N 1
ATOM 9508 C CA . VAL B 1 497 ? 35.906 -7.855 -14.289 1 93.69 497 VAL B CA 1
ATOM 9509 C C . VAL B 1 497 ? 36.25 -6.449 -13.789 1 93.69 497 VAL B C 1
ATOM 9511 O O . VAL B 1 497 ? 36.062 -5.469 -14.516 1 93.69 497 VAL B O 1
ATOM 9514 N N . GLU B 1 498 ? 36.719 -6.301 -12.609 1 91.5 498 GLU B N 1
ATOM 9515 C CA . GLU B 1 498 ? 37.031 -5.012 -12.008 1 91.5 498 GLU B CA 1
ATOM 9516 C C . GLU B 1 498 ? 38.156 -4.316 -12.781 1 91.5 498 GLU B C 1
ATOM 9518 O O . GLU B 1 498 ? 38.219 -3.088 -12.844 1 91.5 498 GLU B O 1
ATOM 9523 N N . ASN B 1 499 ? 39 -5.152 -13.359 1 89.75 499 ASN B N 1
ATOM 9524 C CA . ASN B 1 499 ? 40.188 -4.586 -14.031 1 89.75 499 ASN B CA 1
ATOM 9525 C C . ASN B 1 499 ? 39.969 -4.508 -15.539 1 89.75 499 ASN B C 1
ATOM 9527 O O . ASN B 1 499 ? 40.844 -3.996 -16.266 1 89.75 499 ASN B O 1
ATOM 9531 N N . CYS B 1 500 ? 38.969 -5.09 -16.016 1 93.19 500 CYS B N 1
ATOM 9532 C CA . CYS B 1 500 ? 38.625 -4.961 -17.422 1 93.19 500 CYS B CA 1
ATOM 9533 C C . CYS B 1 500 ? 37.906 -3.639 -17.703 1 93.19 500 CYS B C 1
ATOM 9535 O O . CYS B 1 500 ? 36.688 -3.531 -17.5 1 93.19 500 CYS B O 1
ATOM 9537 N N . ILE B 1 501 ? 38.5 -2.676 -18.203 1 91.44 501 ILE B N 1
ATOM 9538 C CA . ILE B 1 501 ? 38.094 -1.285 -18.266 1 91.44 501 ILE B CA 1
ATOM 9539 C C . ILE B 1 501 ? 36.781 -1.187 -19.062 1 91.44 501 ILE B C 1
ATOM 9541 O O . ILE B 1 501 ? 35.781 -0.632 -18.578 1 91.44 501 ILE B O 1
ATOM 9545 N N . PRO B 1 502 ? 36.688 -1.781 -20.344 1 92.12 502 PRO B N 1
ATOM 9546 C CA . PRO B 1 502 ? 35.438 -1.649 -21.094 1 92.12 502 PRO B CA 1
ATOM 9547 C C . PRO B 1 502 ? 34.25 -2.252 -20.359 1 92.12 502 PRO B C 1
ATOM 9549 O O . PRO B 1 502 ? 33.125 -1.705 -20.406 1 92.12 502 PRO B O 1
ATOM 9552 N N . LEU B 1 503 ? 34.531 -3.34 -19.703 1 94 503 LEU B N 1
ATOM 9553 C CA . LEU B 1 503 ? 33.438 -4 -18.969 1 94 503 LEU B CA 1
ATOM 9554 C C . LEU B 1 503 ? 33.094 -3.232 -17.703 1 94 503 LEU B C 1
ATOM 9556 O O . LEU B 1 503 ? 31.922 -3.057 -17.375 1 94 503 LEU B O 1
ATOM 9560 N N . ALA B 1 504 ? 34.062 -2.803 -17.016 1 94.19 504 ALA B N 1
ATOM 9561 C CA . ALA B 1 504 ? 33.844 -2.021 -15.797 1 94.19 504 ALA B CA 1
ATOM 9562 C C . ALA B 1 504 ? 33.062 -0.741 -16.094 1 94.19 504 ALA B C 1
ATOM 9564 O O . ALA B 1 504 ? 32.156 -0.361 -15.336 1 94.19 504 ALA B O 1
ATOM 9565 N N . GLU B 1 505 ? 33.406 -0.176 -17.125 1 92.94 505 GLU B N 1
ATOM 9566 C CA . GLU B 1 505 ? 32.719 1.047 -17.516 1 92.94 505 GLU B CA 1
ATOM 9567 C C . GLU B 1 505 ? 31.266 0.763 -17.891 1 92.94 505 GLU B C 1
ATOM 9569 O O . GLU B 1 505 ? 30.375 1.554 -17.578 1 92.94 505 GLU B O 1
ATOM 9574 N N . ALA B 1 506 ? 31.078 -0.299 -18.578 1 93.25 506 ALA B N 1
ATOM 9575 C CA . ALA B 1 506 ? 29.719 -0.688 -18.938 1 93.25 506 ALA B CA 1
ATOM 9576 C C . ALA B 1 506 ? 28.859 -0.922 -17.703 1 93.25 506 ALA B C 1
ATOM 9578 O O . ALA B 1 506 ? 27.703 -0.503 -17.641 1 93.25 506 ALA B O 1
ATOM 9579 N N . LEU B 1 507 ? 29.453 -1.618 -16.719 1 95.25 507 LEU B N 1
ATOM 9580 C CA . LEU B 1 507 ? 28.75 -1.881 -15.477 1 95.25 507 LEU B CA 1
ATOM 9581 C C . LEU B 1 507 ? 28.484 -0.583 -14.719 1 95.25 507 LEU B C 1
ATOM 9583 O O . LEU B 1 507 ? 27.375 -0.384 -14.195 1 95.25 507 LEU B O 1
ATOM 9587 N N . ASP B 1 508 ? 29.406 0.213 -14.734 1 92.88 508 ASP B N 1
ATOM 9588 C CA . ASP B 1 508 ? 29.281 1.493 -14.047 1 92.88 508 ASP B CA 1
ATOM 9589 C C . ASP B 1 508 ? 28.219 2.365 -14.688 1 92.88 508 ASP B C 1
ATOM 9591 O O . ASP B 1 508 ? 27.344 2.895 -14 1 92.88 508 ASP B O 1
ATOM 9595 N N . ASN B 1 509 ? 28.219 2.424 -15.938 1 91.12 509 ASN B N 1
ATOM 9596 C CA . ASN B 1 509 ? 27.312 3.312 -16.672 1 91.12 509 ASN B CA 1
ATOM 9597 C C . ASN B 1 509 ? 25.875 2.816 -16.625 1 91.12 509 ASN B C 1
ATOM 9599 O O . ASN B 1 509 ? 24.938 3.617 -16.578 1 91.12 509 ASN B O 1
ATOM 9603 N N . ASN B 1 510 ? 25.703 1.553 -16.578 1 91.88 510 ASN B N 1
ATOM 9604 C CA . ASN B 1 510 ? 24.359 1.015 -16.75 1 91.88 510 ASN B CA 1
ATOM 9605 C C . ASN B 1 510 ? 23.734 0.666 -15.398 1 91.88 510 ASN B C 1
ATOM 9607 O O . ASN B 1 510 ? 22.5 0.664 -15.266 1 91.88 510 ASN B O 1
ATOM 9611 N N . PHE B 1 511 ? 24.594 0.406 -14.352 1 93.88 511 PHE B N 1
ATOM 9612 C CA . PHE B 1 511 ? 23.984 -0.167 -13.164 1 93.88 511 PHE B CA 1
ATOM 9613 C C . PHE B 1 511 ? 24.438 0.567 -11.906 1 93.88 511 PHE B C 1
ATOM 9615 O O . PHE B 1 511 ? 23.906 0.338 -10.82 1 93.88 511 PHE B O 1
ATOM 9622 N N . ALA B 1 512 ? 25.328 1.388 -11.969 1 92.94 512 ALA B N 1
ATOM 9623 C CA . ALA B 1 512 ? 25.984 1.919 -10.773 1 92.94 512 ALA B CA 1
ATOM 9624 C C . ALA B 1 512 ? 25.109 2.953 -10.078 1 92.94 512 ALA B C 1
ATOM 9626 O O . ALA B 1 512 ? 24.953 2.92 -8.852 1 92.94 512 ALA B O 1
ATOM 9627 N N . LEU B 1 513 ? 24.516 3.848 -10.867 1 92.94 513 LEU B N 1
ATOM 9628 C CA . LEU B 1 513 ? 23.734 4.93 -10.281 1 92.94 513 LEU B CA 1
ATOM 9629 C C . LEU B 1 513 ? 22.344 4.441 -9.883 1 92.94 513 LEU B C 1
ATOM 9631 O O . LEU B 1 513 ? 21.594 3.953 -10.727 1 92.94 513 LEU B O 1
ATOM 9635 N N . ARG B 1 514 ? 22.047 4.492 -8.57 1 94.12 514 ARG B N 1
ATOM 9636 C CA . ARG B 1 514 ? 20.75 4.059 -8.039 1 94.12 514 ARG B CA 1
ATOM 9637 C C . ARG B 1 514 ? 20.188 5.09 -7.07 1 94.12 514 ARG B C 1
ATOM 9639 O O . ARG B 1 514 ? 20.938 5.879 -6.488 1 94.12 514 ARG B O 1
ATOM 9646 N N . ARG B 1 515 ? 18.875 5.008 -6.938 1 94.25 515 ARG B N 1
ATOM 9647 C CA . ARG B 1 515 ? 18.234 5.863 -5.941 1 94.25 515 ARG B CA 1
ATOM 9648 C C . ARG B 1 515 ? 18.578 5.402 -4.527 1 94.25 515 ARG B C 1
ATOM 9650 O O . ARG B 1 515 ? 18.562 4.203 -4.242 1 94.25 515 ARG B O 1
ATOM 9657 N N . LYS B 1 516 ? 18.781 6.316 -3.771 1 96.25 516 LYS B N 1
ATOM 9658 C CA . LYS B 1 516 ? 19.188 5.984 -2.408 1 96.25 516 LYS B CA 1
ATOM 9659 C C . LYS B 1 516 ? 18 5.551 -1.569 1 96.25 516 LYS B C 1
ATOM 9661 O O . LYS B 1 516 ? 18.109 4.641 -0.743 1 96.25 516 LYS B O 1
ATOM 9666 N N . TYR B 1 517 ? 16.875 6.223 -1.796 1 96.62 517 TYR B N 1
ATOM 9667 C CA . TYR B 1 517 ? 15.672 5.926 -1.02 1 96.62 517 TYR B CA 1
ATOM 9668 C C . TYR B 1 517 ? 14.523 5.496 -1.929 1 96.62 517 TYR B C 1
ATOM 9670 O O . TYR B 1 517 ? 14.43 5.953 -3.07 1 96.62 517 TYR B O 1
ATOM 9678 N N . LYS B 1 518 ? 13.656 4.582 -1.379 1 94 518 LYS B N 1
ATOM 9679 C CA . LYS B 1 518 ? 12.461 4.164 -2.102 1 94 518 LYS B CA 1
ATOM 9680 C C . LYS B 1 518 ? 11.305 5.125 -1.842 1 94 518 LYS B C 1
ATOM 9682 O O . LYS B 1 518 ? 11.102 5.574 -0.711 1 94 518 LYS B O 1
ATOM 9687 N N . TYR B 1 519 ? 10.602 5.426 -2.922 1 95.38 519 TYR B N 1
ATOM 9688 C CA . TYR B 1 519 ? 9.438 6.293 -2.77 1 95.38 519 TYR B CA 1
ATOM 9689 C C . TYR B 1 519 ? 8.414 6.031 -3.867 1 95.38 519 TYR B C 1
ATOM 9691 O O . TYR B 1 519 ? 8.719 5.367 -4.859 1 95.38 519 TYR B O 1
ATOM 9699 N N . HIS B 1 520 ? 7.184 6.426 -3.584 1 91.94 520 HIS B N 1
ATOM 9700 C CA . HIS B 1 520 ? 6.102 6.352 -4.555 1 91.94 520 HIS B CA 1
ATOM 9701 C C . HIS B 1 520 ? 5.277 7.637 -4.566 1 91.94 520 HIS B C 1
ATOM 9703 O O . HIS B 1 520 ? 4.758 8.055 -3.529 1 91.94 520 HIS B O 1
ATOM 9709 N N . VAL B 1 521 ? 5.207 8.25 -5.711 1 91.5 521 VAL B N 1
ATOM 9710 C CA . VAL B 1 521 ? 4.418 9.469 -5.832 1 91.5 521 VAL B CA 1
ATOM 9711 C C . VAL B 1 521 ? 2.988 9.125 -6.238 1 91.5 521 VAL B C 1
ATOM 9713 O O . VAL B 1 521 ? 2.768 8.453 -7.25 1 91.5 521 VAL B O 1
ATOM 9716 N N . ASN B 1 522 ? 2.088 9.438 -5.469 1 83.19 522 ASN B N 1
ATOM 9717 C CA . ASN B 1 522 ? 0.685 9.227 -5.809 1 83.19 522 ASN B CA 1
ATOM 9718 C C . ASN B 1 522 ? 0.191 10.258 -6.816 1 83.19 522 ASN B C 1
ATOM 9720 O O . ASN B 1 522 ? 0.184 11.461 -6.531 1 83.19 522 ASN B O 1
ATOM 9724 N N . PRO B 1 523 ? -0.181 9.797 -7.93 1 67.94 523 PRO B N 1
ATOM 9725 C CA . PRO B 1 523 ? -0.546 10.766 -8.969 1 67.94 523 PRO B CA 1
ATOM 9726 C C . PRO B 1 523 ? -1.877 11.461 -8.68 1 67.94 523 PRO B C 1
ATOM 9728 O O . PRO B 1 523 ? -2.098 12.594 -9.133 1 67.94 523 PRO B O 1
ATOM 9731 N N . LYS B 1 524 ? -2.805 10.719 -8.047 1 65.56 524 LYS B N 1
ATOM 9732 C CA . LYS B 1 524 ? -4.117 11.305 -7.797 1 65.56 524 LYS B CA 1
ATOM 9733 C C . LYS B 1 524 ? -4.215 11.836 -6.367 1 65.56 524 LYS B C 1
ATOM 9735 O O . LYS B 1 524 ? -5.023 11.359 -5.574 1 65.56 524 LYS B O 1
ATOM 9740 N N . HIS B 1 525 ? -3.441 12.867 -6.156 1 57.94 525 HIS B N 1
ATOM 9741 C CA . HIS B 1 525 ? -3.393 13.406 -4.805 1 57.94 525 HIS B CA 1
ATOM 9742 C C . HIS B 1 525 ? -4.746 13.977 -4.395 1 57.94 525 HIS B C 1
ATOM 9744 O O . HIS B 1 525 ? -5.082 13.992 -3.207 1 57.94 525 HIS B O 1
ATOM 9750 N N . TYR B 1 526 ? -5.543 14.297 -5.402 1 61.19 526 TYR B N 1
ATOM 9751 C CA . TYR B 1 526 ? -6.809 14.953 -5.098 1 61.19 526 TYR B CA 1
ATOM 9752 C C . TYR B 1 526 ? -7.777 13.984 -4.426 1 61.19 526 TYR B C 1
ATOM 9754 O O . TYR B 1 526 ? -8.734 14.414 -3.77 1 61.19 526 TYR B O 1
ATOM 9762 N N . ILE B 1 527 ? -7.277 12.828 -4.461 1 69.12 527 ILE B N 1
ATOM 9763 C CA . ILE B 1 527 ? -8.195 11.852 -3.885 1 69.12 527 ILE B CA 1
ATOM 9764 C C . ILE B 1 527 ? -7.902 11.688 -2.395 1 69.12 527 ILE B C 1
ATOM 9766 O O . ILE B 1 527 ? -8.773 11.273 -1.625 1 69.12 527 ILE B O 1
ATOM 9770 N N . HIS B 1 528 ? -6.805 12.344 -2.01 1 82.31 528 HIS B N 1
ATOM 9771 C CA . HIS B 1 528 ? -6.453 12.016 -0.634 1 82.31 528 HIS B CA 1
ATOM 9772 C C . HIS B 1 528 ? -6.359 13.266 0.227 1 82.31 528 HIS B C 1
ATOM 9774 O O . HIS B 1 528 ? -6.234 13.18 1.45 1 82.31 528 HIS B O 1
ATOM 9780 N N . ASN B 1 529 ? -6.496 14.398 -0.435 1 91 529 ASN B N 1
ATOM 9781 C CA . ASN B 1 529 ? -6.273 15.609 0.354 1 91 529 ASN B CA 1
ATOM 9782 C C . ASN B 1 529 ? -7.227 16.719 -0.048 1 91 529 ASN B C 1
ATOM 9784 O O . ASN B 1 529 ? -7.543 16.875 -1.229 1 91 529 ASN B O 1
ATOM 9788 N N . ASN B 1 530 ? -7.777 17.406 0.96 1 92.56 530 ASN B N 1
ATOM 9789 C CA . ASN B 1 530 ? -8.5 18.656 0.793 1 92.56 530 ASN B CA 1
ATOM 9790 C C . ASN B 1 530 ? -7.699 19.844 1.342 1 92.56 530 ASN B C 1
ATOM 9792 O O . ASN B 1 530 ? -7.07 19.734 2.395 1 92.56 530 ASN B O 1
ATOM 9796 N N . PHE B 1 531 ? -7.656 20.906 0.535 1 92.25 531 PHE B N 1
ATOM 9797 C CA . PHE B 1 531 ? -7.008 22.125 0.99 1 92.25 531 PHE B CA 1
ATOM 9798 C C . PHE B 1 531 ? -7.93 23.328 0.796 1 92.25 531 PHE B C 1
ATOM 9800 O O . PHE B 1 531 ? -8.516 23.5 -0.273 1 92.25 531 PHE B O 1
ATOM 9807 N N . MET B 1 532 ? -8.102 24.047 1.831 1 91.56 532 MET B N 1
ATOM 9808 C CA . MET B 1 532 ? -8.898 25.266 1.722 1 91.56 532 MET B CA 1
ATOM 9809 C C . MET B 1 532 ? -8.25 26.422 2.477 1 91.56 532 MET B C 1
ATOM 9811 O O . MET B 1 532 ? -7.664 26.219 3.543 1 91.56 532 MET B O 1
ATOM 9815 N N . MET B 1 533 ? -8.32 27.594 1.923 1 89.31 533 MET B N 1
ATOM 9816 C CA . MET B 1 533 ? -7.906 28.828 2.604 1 89.31 533 MET B CA 1
ATOM 9817 C C . MET B 1 533 ? -9.102 29.531 3.223 1 89.31 533 MET B C 1
ATOM 9819 O O . MET B 1 533 ? -10.07 29.844 2.525 1 89.31 533 MET B O 1
ATOM 9823 N N . LEU B 1 534 ? -9 29.672 4.43 1 88.56 534 LEU B N 1
ATOM 9824 C CA . LEU B 1 534 ? -10.055 30.375 5.148 1 88.56 534 LEU B CA 1
ATOM 9825 C C . LEU B 1 534 ? -10.008 31.859 4.867 1 88.56 534 LEU B C 1
ATOM 9827 O O . LEU B 1 534 ? -8.992 32.531 5.141 1 88.56 534 LEU B O 1
ATOM 9831 N N . THR B 1 535 ? -11.023 32.375 4.285 1 88.44 535 THR B N 1
ATOM 9832 C CA . THR B 1 535 ? -11.109 33.812 4.008 1 88.44 535 THR B CA 1
ATOM 9833 C C . THR B 1 535 ? -12.219 34.469 4.84 1 88.44 535 THR B C 1
ATOM 9835 O O . THR B 1 535 ? -12.961 33.781 5.539 1 88.44 535 THR B O 1
ATOM 9838 N N . SER B 1 536 ? -12.234 35.781 4.75 1 89.88 536 SER B N 1
ATOM 9839 C CA . SER B 1 536 ? -13.219 36.5 5.555 1 89.88 536 SER B CA 1
ATOM 9840 C C . SER B 1 536 ? -14.562 36.594 4.832 1 89.88 536 SER B C 1
ATOM 9842 O O . SER B 1 536 ? -15.484 37.25 5.312 1 89.88 536 SER B O 1
ATOM 9844 N N . ASN B 1 537 ? -14.656 35.906 3.723 1 89.25 537 ASN B N 1
ATOM 9845 C CA . ASN B 1 537 ? -15.914 35.781 3.002 1 89.25 537 ASN B CA 1
ATOM 9846 C C . ASN B 1 537 ? -16.734 34.594 3.486 1 89.25 537 ASN B C 1
ATOM 9848 O O . ASN B 1 537 ? -16.391 33.438 3.225 1 89.25 537 ASN B O 1
ATOM 9852 N N . LEU B 1 538 ? -17.844 34.938 4.074 1 88.75 538 LEU B N 1
ATOM 9853 C CA . LEU B 1 538 ? -18.672 33.938 4.75 1 88.75 538 LEU B CA 1
ATOM 9854 C C . LEU B 1 538 ? -19.203 32.906 3.758 1 88.75 538 LEU B C 1
ATOM 9856 O O . LEU B 1 538 ? -19.156 31.703 4.02 1 88.75 538 LEU B O 1
ATOM 9860 N N . THR B 1 539 ? -19.719 33.344 2.641 1 88.19 539 THR B N 1
ATOM 9861 C CA . THR B 1 539 ? -20.297 32.438 1.652 1 88.19 539 THR B CA 1
ATOM 9862 C C . THR B 1 539 ? -19.25 31.453 1.129 1 88.19 539 THR B C 1
ATOM 9864 O O . THR B 1 539 ? -19.531 30.25 1.001 1 88.19 539 THR B O 1
ATOM 9867 N N . ASP B 1 540 ? -18.094 31.938 0.91 1 90.12 540 ASP B N 1
ATOM 9868 C CA . ASP B 1 540 ? -17.016 31.094 0.418 1 90.12 540 ASP B CA 1
ATOM 9869 C C . ASP B 1 540 ? -16.625 30.047 1.456 1 90.12 540 ASP B C 1
ATOM 9871 O O . ASP B 1 540 ? -16.359 28.891 1.11 1 90.12 540 ASP B O 1
ATOM 9875 N N . VAL B 1 541 ? -16.578 30.422 2.627 1 92 541 VAL B N 1
ATOM 9876 C CA . VAL B 1 541 ? -16.188 29.516 3.705 1 92 541 VAL B CA 1
ATOM 9877 C C . VAL B 1 541 ? -17.219 28.406 3.869 1 92 541 VAL B C 1
ATOM 9879 O O . VAL B 1 541 ? -16.875 27.234 3.955 1 92 541 VAL B O 1
ATOM 9882 N N . VAL B 1 542 ? -18.469 28.812 3.859 1 91.69 542 VAL B N 1
ATOM 9883 C CA . VAL B 1 542 ? -19.531 27.844 4.035 1 91.69 542 VAL B CA 1
ATOM 9884 C C . VAL B 1 542 ? -19.5 26.812 2.9 1 91.69 542 VAL B C 1
ATOM 9886 O O . VAL B 1 542 ? -19.594 25.609 3.139 1 91.69 542 VAL B O 1
ATOM 9889 N N . ASN B 1 543 ? -19.328 27.281 1.775 1 91.81 543 ASN B N 1
ATOM 9890 C CA . ASN B 1 543 ? -19.266 26.391 0.617 1 91.81 543 ASN B CA 1
ATOM 9891 C C . ASN B 1 543 ? -18.062 25.438 0.697 1 91.81 543 ASN B C 1
ATOM 9893 O O . ASN B 1 543 ? -18.188 24.25 0.391 1 91.81 543 ASN B O 1
ATOM 9897 N N . ALA B 1 544 ? -16.969 25.953 1.047 1 93.19 544 ALA B N 1
ATOM 9898 C CA . ALA B 1 544 ? -15.758 25.141 1.155 1 93.19 544 ALA B CA 1
ATOM 9899 C C . ALA B 1 544 ? -15.914 24.062 2.232 1 93.19 544 ALA B C 1
ATOM 9901 O O . ALA B 1 544 ? -15.492 22.922 2.045 1 93.19 544 ALA B O 1
ATOM 9902 N N . LEU B 1 545 ? -16.484 24.469 3.316 1 94.94 545 LEU B N 1
ATOM 9903 C CA . LEU B 1 545 ? -16.688 23.516 4.402 1 94.94 545 LEU B CA 1
ATOM 9904 C C . LEU B 1 545 ? -17.641 22.391 3.979 1 94.94 545 LEU B C 1
ATOM 9906 O O . LEU B 1 545 ? -17.438 21.234 4.332 1 94.94 545 LEU B O 1
ATOM 9910 N N . ASP B 1 546 ? -18.672 22.734 3.219 1 94.31 546 ASP B N 1
ATOM 9911 C CA . ASP B 1 546 ? -19.609 21.734 2.727 1 94.31 546 ASP B CA 1
ATOM 9912 C C . ASP B 1 546 ? -18.938 20.75 1.779 1 94.31 546 ASP B C 1
ATOM 9914 O O . ASP B 1 546 ? -19.281 19.578 1.752 1 94.31 546 ASP B O 1
ATOM 9918 N N . LYS B 1 547 ? -18.016 21.234 1.051 1 94.62 547 LYS B N 1
ATOM 9919 C CA . LYS B 1 547 ? -17.266 20.359 0.17 1 94.62 547 LYS B CA 1
ATOM 9920 C C . LYS B 1 547 ? -16.469 19.312 0.972 1 94.62 547 LYS B C 1
ATOM 9922 O O . LYS B 1 547 ? -16.391 18.156 0.582 1 94.62 547 LYS B O 1
ATOM 9927 N N . ILE B 1 548 ? -15.914 19.75 2.064 1 95.44 548 ILE B N 1
ATOM 9928 C CA . ILE B 1 548 ? -15.172 18.828 2.922 1 95.44 548 ILE B CA 1
ATOM 9929 C C . ILE B 1 548 ? -16.125 17.828 3.572 1 95.44 548 ILE B C 1
ATOM 9931 O O . ILE B 1 548 ? -15.805 16.656 3.717 1 95.44 548 ILE B O 1
ATOM 9935 N N . ARG B 1 549 ? -17.328 18.344 3.943 1 94.81 549 ARG B N 1
ATOM 9936 C CA . ARG B 1 549 ? -18.344 17.469 4.508 1 94.81 549 ARG B CA 1
ATOM 9937 C C . ARG B 1 549 ? -18.703 16.359 3.529 1 94.81 549 ARG B C 1
ATOM 9939 O O . ARG B 1 549 ? -18.891 15.203 3.926 1 94.81 549 ARG B O 1
ATOM 9946 N N . ARG B 1 550 ? -18.828 16.766 2.35 1 93.62 550 ARG B N 1
ATOM 9947 C CA . ARG B 1 550 ? -19.266 15.82 1.32 1 93.62 550 ARG B CA 1
ATOM 9948 C C . ARG B 1 550 ? -18.219 14.719 1.118 1 93.62 550 ARG B C 1
ATOM 9950 O O . ARG B 1 550 ? -18.578 13.539 1.018 1 93.62 550 ARG B O 1
ATOM 9957 N N . ASN B 1 551 ? -16.969 15.172 1.044 1 92.5 551 ASN B N 1
ATOM 9958 C CA . ASN B 1 551 ? -15.891 14.219 0.803 1 92.5 551 ASN B CA 1
ATOM 9959 C C . ASN B 1 551 ? -14.711 14.453 1.745 1 92.5 551 ASN B C 1
ATOM 9961 O O . ASN B 1 551 ? -13.688 15 1.34 1 92.5 551 ASN B O 1
ATOM 9965 N N . PRO B 1 552 ? -14.922 13.969 2.912 1 93.38 552 PRO B N 1
ATOM 9966 C CA . PRO B 1 552 ? -13.773 14.062 3.809 1 93.38 552 PRO B CA 1
ATOM 9967 C C . PRO B 1 552 ? -12.625 13.141 3.393 1 93.38 552 PRO B C 1
ATOM 9969 O O . PRO B 1 552 ? -12.789 11.922 3.352 1 93.38 552 PRO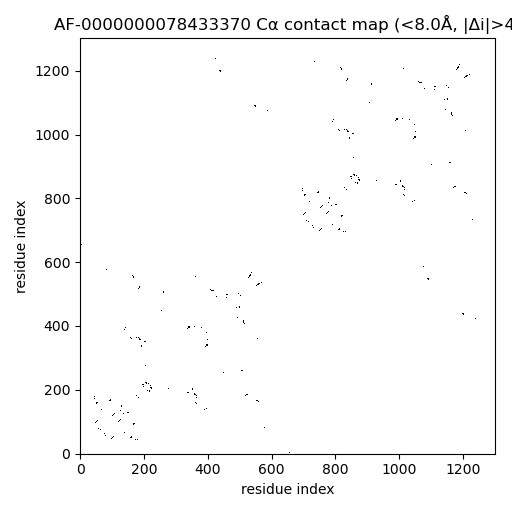 B O 1
ATOM 9972 N N . ARG B 1 553 ? -11.586 13.711 3.055 1 94 553 ARG B N 1
ATOM 9973 C CA . ARG B 1 553 ? -10.438 12.938 2.604 1 94 553 ARG B CA 1
ATOM 9974 C C . ARG B 1 553 ? -9.531 12.57 3.773 1 94 553 ARG B C 1
ATOM 9976 O O . ARG B 1 553 ? -9.797 12.961 4.914 1 94 553 ARG B O 1
ATOM 9983 N N . LYS B 1 554 ? -8.547 11.812 3.479 1 94.44 554 LYS B N 1
ATOM 9984 C CA . LYS B 1 554 ? -7.656 11.367 4.551 1 94.44 554 LYS B CA 1
ATOM 9985 C C . LYS B 1 554 ? -7.027 12.562 5.266 1 94.44 554 LYS B C 1
ATOM 9987 O O . LYS B 1 554 ? -7.055 12.641 6.496 1 94.44 554 LYS B O 1
ATOM 9992 N N . PHE B 1 555 ? -6.504 13.477 4.402 1 96.12 555 PHE B N 1
ATOM 9993 C CA . PHE B 1 555 ? -5.93 14.695 4.957 1 96.12 555 PHE B CA 1
ATOM 9994 C C . PHE B 1 555 ? -6.738 15.922 4.531 1 96.12 555 PHE B C 1
ATOM 9996 O O . PHE B 1 555 ? -7.027 16.094 3.344 1 96.12 555 PHE B O 1
ATOM 10003 N N . ASN B 1 556 ? -7.09 16.766 5.488 1 96.88 556 ASN B N 1
ATOM 10004 C CA . ASN B 1 556 ? -7.809 18 5.234 1 96.88 556 ASN B CA 1
ATOM 10005 C C . ASN B 1 556 ? -7.141 19.188 5.926 1 96.88 556 ASN B C 1
ATOM 10007 O O . ASN B 1 556 ? -6.949 19.172 7.145 1 96.88 556 ASN B O 1
ATOM 10011 N N . CYS B 1 557 ? -6.777 20.125 5.184 1 96 557 CYS B N 1
ATOM 10012 C CA . CYS B 1 557 ? -6.086 21.281 5.727 1 96 557 CYS B CA 1
ATOM 10013 C C . CYS B 1 557 ? -6.922 22.547 5.543 1 96 557 CYS B C 1
ATOM 10015 O O . CYS B 1 557 ? -7.344 22.859 4.43 1 96 557 CYS B O 1
ATOM 10017 N N . ILE B 1 558 ? -7.223 23.219 6.582 1 94.75 558 ILE B N 1
ATOM 10018 C CA . ILE B 1 558 ? -7.895 24.516 6.555 1 94.75 558 ILE B CA 1
ATOM 10019 C C . ILE B 1 558 ? -6.93 25.609 7.004 1 94.75 558 ILE B C 1
ATOM 10021 O O . ILE B 1 558 ? -6.793 25.875 8.203 1 94.75 558 ILE B O 1
ATOM 10025 N N . ASN B 1 559 ? -6.352 26.234 6.055 1 90.06 559 ASN B N 1
ATOM 10026 C CA . ASN B 1 559 ? -5.332 27.234 6.32 1 90.06 559 ASN B CA 1
ATOM 10027 C C . ASN B 1 559 ? -5.945 28.609 6.59 1 90.06 559 ASN B C 1
ATOM 10029 O O . ASN B 1 559 ? -6.883 29.016 5.902 1 90.06 559 ASN B O 1
ATOM 10033 N N . ASP B 1 560 ? -5.469 29.312 7.512 1 85.88 560 ASP B N 1
ATOM 10034 C CA . ASP B 1 560 ? -6.02 30.594 7.945 1 85.88 560 ASP B CA 1
ATOM 10035 C C . ASP B 1 560 ? -5.496 31.734 7.078 1 85.88 560 ASP B C 1
ATOM 10037 O O . ASP B 1 560 ? -4.297 32 7.062 1 85.88 560 ASP B O 1
ATOM 10041 N N . ASN B 1 561 ? -6.34 32.406 6.43 1 82.94 561 ASN B N 1
ATOM 10042 C CA . ASN B 1 561 ? -6.039 33.594 5.637 1 82.94 561 ASN B CA 1
ATOM 10043 C C . ASN B 1 561 ? -7.102 34.688 5.824 1 82.94 561 ASN B C 1
ATOM 10045 O O . ASN B 1 561 ? -7.586 35.25 4.852 1 82.94 561 ASN B O 1
ATOM 10049 N N . LEU B 1 562 ? -7.449 34.875 7.055 1 86.12 562 LEU B N 1
ATOM 10050 C CA . LEU B 1 562 ? -8.484 35.844 7.387 1 86.12 562 LEU B CA 1
ATOM 10051 C C . LEU B 1 562 ? -7.957 37.281 7.277 1 86.12 562 LEU B C 1
ATOM 10053 O O . LEU B 1 562 ? -6.801 37.531 7.617 1 86.12 562 LEU B O 1
ATOM 10057 N N . ASP B 1 563 ? -8.812 38.125 6.793 1 81.94 563 ASP B N 1
ATOM 10058 C CA . ASP B 1 563 ? -8.492 39.531 6.73 1 81.94 563 ASP B CA 1
ATOM 10059 C C . ASP B 1 563 ? -8.68 40.219 8.094 1 81.94 563 ASP B C 1
ATOM 10061 O O . ASP B 1 563 ? -9.789 40.219 8.633 1 81.94 563 ASP B O 1
ATOM 10065 N N . SER B 1 564 ? -7.648 40.844 8.625 1 79.31 564 SER B N 1
ATOM 10066 C CA . SER B 1 564 ? -7.668 41.406 9.961 1 79.31 564 SER B CA 1
ATOM 10067 C C . SER B 1 564 ? -8.641 42.594 10.039 1 79.31 564 SER B C 1
ATOM 10069 O O . SER B 1 564 ? -9.102 42.969 11.125 1 79.31 564 SER B O 1
ATOM 10071 N N . LYS B 1 565 ? -9.008 43.156 8.891 1 80.5 565 LYS B N 1
ATOM 10072 C CA . LYS B 1 565 ? -9.875 44.344 8.867 1 80.5 565 LYS B CA 1
ATOM 10073 C C . LYS B 1 565 ? -11.336 43.969 9.078 1 80.5 565 LYS B C 1
ATOM 10075 O O . LYS B 1 565 ? -12.156 44.812 9.445 1 80.5 565 LYS B O 1
ATOM 10080 N N . SER B 1 566 ? -11.656 42.688 8.906 1 84.62 566 SER B N 1
ATOM 10081 C CA . SER B 1 566 ? -13.031 42.219 9 1 84.62 566 SER B CA 1
ATOM 10082 C C . SER B 1 566 ? -13.281 41.5 10.32 1 84.62 566 SER B C 1
ATOM 10084 O O . SER B 1 566 ? -13.547 40.312 10.328 1 84.62 566 SER B O 1
ATOM 10086 N N . SER B 1 567 ? -13.391 42.188 11.398 1 83.31 567 SER B N 1
ATOM 10087 C CA . SER B 1 567 ? -13.453 41.562 12.727 1 83.31 567 SER B CA 1
ATOM 10088 C C . SER B 1 567 ? -14.789 40.875 12.953 1 83.31 567 SER B C 1
ATOM 10090 O O . SER B 1 567 ? -14.836 39.781 13.508 1 83.31 567 SER B O 1
ATOM 10092 N N . GLU B 1 568 ? -15.875 41.5 12.531 1 82.81 568 GLU B N 1
ATOM 10093 C CA . GLU B 1 568 ? -17.188 40.906 12.758 1 82.81 568 GLU B CA 1
ATOM 10094 C C . GLU B 1 568 ? -17.359 39.625 11.969 1 82.81 568 GLU B C 1
ATOM 10096 O O . GLU B 1 568 ? -17.828 38.625 12.516 1 82.81 568 GLU B O 1
ATOM 10101 N N . GLU B 1 569 ? -16.984 39.688 10.758 1 86.31 569 GLU B N 1
ATOM 10102 C CA . GLU B 1 569 ? -17.078 38.469 9.922 1 86.31 569 GLU B CA 1
ATOM 10103 C C . GLU B 1 569 ? -16.172 37.375 10.445 1 86.31 569 GLU B C 1
ATOM 10105 O O . GLU B 1 569 ? -16.547 36.188 10.406 1 86.31 569 GLU B O 1
ATOM 10110 N N . ASN B 1 570 ? -15.055 37.75 10.93 1 87.38 570 ASN B N 1
ATOM 10111 C CA . ASN B 1 570 ? -14.094 36.781 11.43 1 87.38 570 ASN B CA 1
ATOM 10112 C C . ASN B 1 570 ? -14.633 36.031 12.648 1 87.38 570 ASN B C 1
ATOM 10114 O O . ASN B 1 570 ? -14.367 34.844 12.828 1 87.38 570 ASN B O 1
ATOM 10118 N N . GLU B 1 571 ? -15.305 36.75 13.438 1 85.19 571 GLU B N 1
ATOM 10119 C CA . GLU B 1 571 ? -15.898 36.094 14.602 1 85.19 571 GLU B CA 1
ATOM 10120 C C . GLU B 1 571 ? -16.953 35.062 14.188 1 85.19 571 GLU B C 1
ATOM 10122 O O . GLU B 1 571 ? -17.016 33.969 14.766 1 85.19 571 GLU B O 1
ATOM 10127 N N . LEU B 1 572 ? -17.734 35.438 13.219 1 88.38 572 LEU B N 1
ATOM 10128 C CA . LEU B 1 572 ? -18.719 34.5 12.703 1 88.38 572 LEU B CA 1
ATOM 10129 C C . LEU B 1 572 ? -18.062 33.281 12.102 1 88.38 572 LEU B C 1
ATOM 10131 O O . LEU B 1 572 ? -18.531 32.156 12.289 1 88.38 572 LEU B O 1
ATOM 10135 N N . ILE B 1 573 ? -17.031 33.531 11.422 1 88.88 573 ILE B N 1
ATOM 10136 C CA . ILE B 1 573 ? -16.297 32.438 10.773 1 88.88 573 ILE B CA 1
ATOM 10137 C C . ILE B 1 573 ? -15.703 31.516 11.836 1 88.88 573 ILE B C 1
ATOM 10139 O O . ILE B 1 573 ? -15.695 30.297 11.664 1 88.88 573 ILE B O 1
ATOM 10143 N N . ARG B 1 574 ? -15.219 32.031 12.898 1 88 574 ARG B N 1
ATOM 10144 C CA . ARG B 1 574 ? -14.695 31.234 13.992 1 88 574 ARG B CA 1
ATOM 10145 C C . ARG B 1 574 ? -15.766 30.297 14.555 1 88 574 ARG B C 1
ATOM 10147 O O . ARG B 1 574 ? -15.508 29.125 14.812 1 88 574 ARG B O 1
ATOM 10154 N N . HIS B 1 575 ? -16.906 30.844 14.68 1 86.88 575 HIS B N 1
ATOM 10155 C CA . HIS B 1 575 ? -18.016 30.047 15.188 1 86.88 575 HIS B CA 1
ATOM 10156 C C . HIS B 1 575 ? -18.422 28.969 14.188 1 86.88 575 HIS B C 1
ATOM 10158 O O . HIS B 1 575 ? -18.734 27.844 14.57 1 86.88 575 HIS B O 1
ATOM 10164 N N . LEU B 1 576 ? -18.422 29.359 12.977 1 89.06 576 LEU B N 1
ATOM 10165 C CA . LEU B 1 576 ? -18.781 28.406 11.922 1 89.06 576 LEU B CA 1
ATOM 10166 C C . LEU B 1 576 ? -17.766 27.266 11.867 1 89.06 576 LEU B C 1
ATOM 10168 O O . LEU B 1 576 ? -18.156 26.109 11.672 1 89.06 576 LEU B O 1
ATOM 10172 N N . LEU B 1 577 ? -16.531 27.625 12 1 92 577 LEU B N 1
ATOM 10173 C CA . LEU B 1 577 ? -15.469 26.609 11.977 1 92 577 LEU B CA 1
ATOM 10174 C C . LEU B 1 577 ? -15.617 25.641 13.141 1 92 577 LEU B C 1
ATOM 10176 O O . LEU B 1 577 ? -15.484 24.438 12.969 1 92 577 LEU B O 1
ATOM 10180 N N . GLU B 1 578 ? -15.836 26.188 14.273 1 90 578 GLU B N 1
ATOM 10181 C CA . GLU B 1 578 ? -16.031 25.344 15.445 1 90 578 GLU B CA 1
ATOM 10182 C C . GLU B 1 578 ? -17.234 24.406 15.266 1 90 578 GLU B C 1
ATOM 10184 O O . GLU B 1 578 ? -17.172 23.219 15.602 1 90 578 GLU B O 1
ATOM 10189 N N . ASP B 1 579 ? -18.281 24.984 14.703 1 89.56 579 ASP B N 1
ATOM 10190 C CA . ASP B 1 579 ? -19.469 24.203 14.438 1 89.56 579 ASP B CA 1
ATOM 10191 C C . ASP B 1 579 ? -19.172 23.078 13.453 1 89.56 579 ASP B C 1
ATOM 10193 O O . ASP B 1 579 ? -19.672 21.953 13.617 1 89.56 579 ASP B O 1
ATOM 10197 N N . PHE B 1 580 ? -18.469 23.375 12.523 1 93.19 580 PHE B N 1
ATOM 10198 C CA . PHE B 1 580 ? -18.062 22.391 11.523 1 93.19 580 PHE B CA 1
ATOM 10199 C C . PHE B 1 580 ? -17.266 21.25 12.164 1 93.19 580 PHE B C 1
ATOM 10201 O O . PHE B 1 580 ? -17.562 20.078 11.945 1 93.19 580 PHE B O 1
ATOM 10208 N N . TYR B 1 581 ? -16.281 21.594 12.93 1 94.69 581 TYR B N 1
ATOM 10209 C CA . TYR B 1 581 ? -15.453 20.578 13.586 1 94.69 581 TYR B CA 1
ATOM 10210 C C . TYR B 1 581 ? -16.297 19.688 14.5 1 94.69 581 TYR B C 1
ATOM 10212 O O . TYR B 1 581 ? -16.094 18.484 14.555 1 94.69 581 TYR B O 1
ATOM 10220 N N . LEU B 1 582 ? -17.219 20.297 15.156 1 91.69 582 LEU B N 1
ATOM 10221 C CA . LEU B 1 582 ? -18.047 19.562 16.094 1 91.69 582 LEU B CA 1
ATOM 10222 C C . LEU B 1 582 ? -18.984 18.609 15.352 1 91.69 582 LEU B C 1
ATOM 10224 O O . LEU B 1 582 ? -19.453 17.609 15.922 1 91.69 582 LEU B O 1
ATOM 10228 N N . SER B 1 583 ? -19.297 18.984 14.141 1 91.44 583 SER B N 1
ATOM 10229 C CA . SER B 1 583 ? -20.109 18.062 13.336 1 91.44 583 SER B CA 1
ATOM 10230 C C . SER B 1 583 ? -19.359 16.781 13.016 1 91.44 583 SER B C 1
ATOM 10232 O O . SER B 1 583 ? -19.953 15.727 12.852 1 91.44 583 SER B O 1
ATOM 10234 N N . LEU B 1 584 ? -18.062 16.844 12.945 1 94 584 LEU B N 1
ATOM 10235 C CA . LEU B 1 584 ? -17.234 15.695 12.594 1 94 584 LEU B CA 1
ATOM 10236 C C . LEU B 1 584 ? -16.703 15.008 13.844 1 94 584 LEU B C 1
ATOM 10238 O O . LEU B 1 584 ? -16.656 13.781 13.914 1 94 584 LEU B O 1
ATOM 10242 N N . PHE B 1 585 ? -16.344 15.875 14.82 1 95.12 585 PHE B N 1
ATOM 10243 C CA . PHE B 1 585 ? -15.68 15.352 16.016 1 95.12 585 PHE B CA 1
ATOM 10244 C C . PHE B 1 585 ? -16.312 15.914 17.281 1 95.12 585 PHE B C 1
ATOM 10246 O O . PHE B 1 585 ? -15.648 16.625 18.047 1 95.12 585 PHE B O 1
ATOM 10253 N N . PRO B 1 586 ? -17.438 15.477 17.594 1 91.88 586 PRO B N 1
ATOM 10254 C CA . PRO B 1 586 ? -18.109 16.031 18.781 1 91.88 586 PRO B CA 1
ATOM 10255 C C . PRO B 1 586 ? -17.594 15.422 20.078 1 91.88 586 PRO B C 1
ATOM 10257 O O . PRO B 1 586 ? -17.688 16.047 21.141 1 91.88 586 PRO B O 1
ATOM 10260 N N . GLN B 1 587 ? -17.047 14.266 20 1 90.81 587 GLN B N 1
ATOM 10261 C CA . GLN B 1 587 ? -16.656 13.555 21.203 1 90.81 587 GLN B CA 1
ATOM 10262 C C . GLN B 1 587 ? -15.258 13.984 21.672 1 90.81 587 GLN B C 1
ATOM 10264 O O . GLN B 1 587 ? -14.359 14.164 20.844 1 90.81 587 GLN B O 1
ATOM 10269 N N . ARG B 1 588 ? -15.164 14.133 22.906 1 93.06 588 ARG B N 1
ATOM 10270 C CA . ARG B 1 588 ? -13.883 14.477 23.516 1 93.06 588 ARG B CA 1
ATOM 10271 C C . ARG B 1 588 ? -12.891 13.328 23.391 1 93.06 588 ARG B C 1
ATOM 10273 O O . ARG B 1 588 ? -13.258 12.164 23.562 1 93.06 588 ARG B O 1
ATOM 10280 N N . SER B 1 589 ? -11.68 13.688 23.109 1 94.38 589 SER B N 1
ATOM 10281 C CA . SER B 1 589 ? -10.641 12.672 23.016 1 94.38 589 SER B CA 1
ATOM 10282 C C . SER B 1 589 ? -10.055 12.344 24.391 1 94.38 589 SER B C 1
ATOM 10284 O O . SER B 1 589 ? -10.328 13.039 25.359 1 94.38 589 SER B O 1
ATOM 10286 N N . GLN B 1 590 ? -9.211 11.297 24.453 1 94.75 590 GLN B N 1
ATOM 10287 C CA . GLN B 1 590 ? -8.539 10.906 25.672 1 94.75 590 GLN B CA 1
ATOM 10288 C C . GLN B 1 590 ? -7.477 11.922 26.078 1 94.75 590 GLN B C 1
ATOM 10290 O O . GLN B 1 590 ? -6.973 11.898 27.203 1 94.75 590 GLN B O 1
ATOM 10295 N N . PHE B 1 591 ? -7.203 12.875 25.188 1 95.31 591 PHE B N 1
ATOM 10296 C CA . PHE B 1 591 ? -6.113 13.812 25.406 1 95.31 591 PHE B CA 1
ATOM 10297 C C . PHE B 1 591 ? -6.629 15.102 26.031 1 95.31 591 PHE B C 1
ATOM 10299 O O . PHE B 1 591 ? -5.844 15.992 26.391 1 95.31 591 PHE B O 1
ATOM 10306 N N . GLU B 1 592 ? -7.875 15.203 26.125 1 94.88 592 GLU B N 1
ATOM 10307 C CA . GLU B 1 592 ? -8.5 16.438 26.594 1 94.88 592 GLU B CA 1
ATOM 10308 C C . GLU B 1 592 ? -8.961 16.312 28.047 1 94.88 592 GLU B C 1
ATOM 10310 O O . GLU B 1 592 ? -9.367 15.234 28.469 1 94.88 592 GLU B O 1
ATOM 10315 N N . LEU B 1 593 ? -8.898 17.438 28.703 1 91.56 593 LEU B N 1
ATOM 10316 C CA . LEU B 1 593 ? -9.492 17.516 30.031 1 91.56 593 LEU B CA 1
ATOM 10317 C C . LEU B 1 593 ? -11.008 17.562 29.953 1 91.56 593 LEU B C 1
ATOM 10319 O O . LEU B 1 593 ? -11.57 17.875 28.891 1 91.56 593 LEU B O 1
ATOM 10323 N N . LEU B 1 594 ? -11.641 17.281 31.062 1 87.88 594 LEU B N 1
ATOM 10324 C CA . LEU B 1 594 ? -13.086 17.453 31.125 1 87.88 594 LEU B CA 1
ATOM 10325 C C . LEU B 1 594 ? -13.461 18.922 30.984 1 87.88 594 LEU B C 1
ATOM 10327 O O . LEU B 1 594 ? -12.688 19.812 31.344 1 87.88 594 LEU B O 1
ATOM 10331 N N . PRO B 1 595 ? -14.578 19.25 30.266 1 83.5 595 PRO B N 1
ATOM 10332 C CA . PRO B 1 595 ? -14.945 20.625 29.922 1 83.5 595 PRO B CA 1
ATOM 10333 C C . PRO B 1 595 ? -14.93 21.562 31.125 1 83.5 595 PRO B C 1
ATOM 10335 O O . PRO B 1 595 ? -14.641 22.75 30.984 1 83.5 595 PRO B O 1
ATOM 10338 N N . LYS B 1 596 ? -15.062 21.109 32.312 1 80.5 596 LYS B N 1
ATOM 10339 C CA . LYS B 1 596 ? -15.117 21.984 33.5 1 80.5 596 LYS B CA 1
ATOM 10340 C C . LYS B 1 596 ? -13.727 22.234 34.062 1 80.5 596 LYS B C 1
ATOM 10342 O O . LYS B 1 596 ? -13.539 23.109 34.906 1 80.5 596 LYS B O 1
ATOM 10347 N N . TYR B 1 597 ? -12.789 21.594 33.406 1 82.06 597 TYR B N 1
ATOM 10348 C CA . TYR B 1 597 ? -11.445 21.688 33.969 1 82.06 597 TYR B CA 1
ATOM 10349 C C . TYR B 1 597 ? -10.508 22.406 33 1 82.06 597 TYR B C 1
ATOM 10351 O O . TYR B 1 597 ? -10.719 22.375 31.766 1 82.06 597 TYR B O 1
ATOM 10359 N N . ARG B 1 598 ? -9.641 23.203 33.5 1 82.5 598 ARG B N 1
ATOM 10360 C CA . ARG B 1 598 ? -8.562 23.844 32.75 1 82.5 598 ARG B CA 1
ATOM 10361 C C . ARG B 1 598 ? -7.199 23.5 33.344 1 82.5 598 ARG B C 1
ATOM 10363 O O . ARG B 1 598 ? -7.094 23.188 34.531 1 82.5 598 ARG B O 1
ATOM 10370 N N . ASN B 1 599 ? -6.258 23.531 32.438 1 81.06 599 ASN B N 1
ATOM 10371 C CA . ASN B 1 599 ? -4.902 23.266 32.875 1 81.06 599 ASN B CA 1
ATOM 10372 C C . ASN B 1 599 ? -4.434 24.312 33.875 1 81.06 599 ASN B C 1
ATOM 10374 O O . ASN B 1 599 ? -4.656 25.516 33.688 1 81.06 599 ASN B O 1
ATOM 10378 N N . ARG B 1 600 ? -3.891 23.812 34.875 1 78.31 600 ARG B N 1
ATOM 10379 C CA . ARG B 1 600 ? -3.385 24.688 35.938 1 78.31 600 ARG B CA 1
ATOM 10380 C C . ARG B 1 600 ? -2.195 25.516 35.438 1 78.31 600 ARG B C 1
ATOM 10382 O O . ARG B 1 600 ? -1.95 26.609 35.938 1 78.31 600 ARG B O 1
ATOM 10389 N N . PHE B 1 601 ? -1.52 24.938 34.5 1 81.88 601 PHE B N 1
ATOM 10390 C CA . PHE B 1 601 ? -0.283 25.562 34.062 1 81.88 601 PHE B CA 1
ATOM 10391 C C . PHE B 1 601 ? -0.43 26.109 32.656 1 81.88 601 PHE B C 1
ATOM 10393 O O . PHE B 1 601 ? -0.918 25.406 31.75 1 81.88 601 PHE B O 1
ATOM 10400 N N . GLU B 1 602 ? -0.092 27.312 32.469 1 79.38 602 GLU B N 1
ATOM 10401 C CA . GLU B 1 602 ? -0.141 27.906 31.141 1 79.38 602 GLU B CA 1
ATOM 10402 C C . GLU B 1 602 ? 1.23 27.875 30.469 1 79.38 602 GLU B C 1
ATOM 10404 O O . GLU B 1 602 ? 1.338 28.047 29.25 1 79.38 602 GLU B O 1
ATOM 10409 N N . ASN B 1 603 ? 2.166 27.641 31.344 1 86.5 603 ASN B N 1
ATOM 10410 C CA . ASN B 1 603 ? 3.531 27.625 30.828 1 86.5 603 ASN B CA 1
ATOM 10411 C C . ASN B 1 603 ? 4.281 26.375 31.266 1 86.5 603 ASN B C 1
ATOM 10413 O O . ASN B 1 603 ? 4.047 25.859 32.344 1 86.5 603 ASN B O 1
ATOM 10417 N N . TRP B 1 604 ? 5.148 25.984 30.406 1 88.06 604 TRP B N 1
ATOM 10418 C CA . TRP B 1 604 ? 5.906 24.75 30.578 1 88.06 604 TRP B CA 1
ATOM 10419 C C . TRP B 1 604 ? 6.828 24.844 31.797 1 88.06 604 TRP B C 1
ATOM 10421 O O . TRP B 1 604 ? 6.996 23.875 32.531 1 88.06 604 TRP B O 1
ATOM 10431 N N . LYS B 1 605 ? 7.414 25.969 32 1 85.38 605 LYS B N 1
ATOM 10432 C CA . LYS B 1 605 ? 8.336 26.141 33.125 1 85.38 605 LYS B CA 1
ATOM 10433 C C . LYS B 1 605 ? 7.617 25.938 34.469 1 85.38 605 LYS B C 1
ATOM 10435 O O . LYS B 1 605 ? 8.148 25.297 35.375 1 85.38 605 LYS B O 1
ATOM 10440 N N . ASP B 1 606 ? 6.426 26.484 34.531 1 87.12 606 ASP B N 1
ATOM 10441 C CA . ASP B 1 606 ? 5.633 26.328 35.719 1 87.12 606 ASP B CA 1
ATOM 10442 C C . ASP B 1 606 ? 5.234 24.859 35.938 1 87.12 606 ASP B C 1
ATOM 10444 O O . ASP B 1 606 ? 5.238 24.359 37.062 1 87.12 606 ASP B O 1
ATOM 10448 N N . TYR B 1 607 ? 4.922 24.297 34.875 1 88.5 607 TYR B N 1
ATOM 10449 C CA . TYR B 1 607 ? 4.559 22.891 34.938 1 88.5 607 TYR B CA 1
ATOM 10450 C C . TYR B 1 607 ? 5.734 22.031 35.375 1 88.5 607 TYR B C 1
ATOM 10452 O O . TYR B 1 607 ? 5.582 21.156 36.219 1 88.5 607 TYR B O 1
ATOM 10460 N N . LEU B 1 608 ? 6.898 22.266 34.875 1 86.81 608 LEU B N 1
ATOM 10461 C CA . LEU B 1 608 ? 8.086 21.516 35.219 1 86.81 608 LEU B CA 1
ATOM 10462 C C . LEU B 1 608 ? 8.438 21.688 36.688 1 86.81 608 LEU B C 1
ATOM 10464 O O . LEU B 1 608 ? 8.844 20.734 37.344 1 86.81 608 LEU B O 1
ATOM 10468 N N . LYS B 1 609 ? 8.312 22.875 37.125 1 86.38 609 LYS B N 1
ATOM 10469 C CA . LYS B 1 609 ? 8.562 23.141 38.562 1 86.38 609 LYS B CA 1
ATOM 10470 C C . LYS B 1 609 ? 7.625 22.328 39.438 1 86.38 609 LYS B C 1
ATOM 10472 O O . LYS B 1 609 ? 8.062 21.734 40.438 1 86.38 609 LYS B O 1
ATOM 10477 N N . TRP B 1 610 ? 6.441 22.375 39 1 85.38 610 TRP B N 1
ATOM 10478 C CA . TRP B 1 610 ? 5.449 21.609 39.75 1 85.38 610 TRP B CA 1
ATOM 10479 C C . TRP B 1 610 ? 5.77 20.109 39.719 1 85.38 610 TRP B C 1
ATOM 10481 O O . TRP B 1 610 ? 5.691 19.422 40.719 1 85.38 610 TRP B O 1
ATOM 10491 N N . ARG B 1 611 ? 6.09 19.562 38.625 1 85.12 611 ARG B N 1
ATOM 10492 C CA . ARG B 1 611 ? 6.41 18.156 38.438 1 85.12 611 ARG B CA 1
ATOM 10493 C C . ARG B 1 611 ? 7.625 17.766 39.281 1 85.12 611 ARG B C 1
ATOM 10495 O O . ARG B 1 611 ? 7.664 16.688 39.875 1 85.12 611 ARG B O 1
ATOM 10502 N N . ARG B 1 612 ? 8.562 18.625 39.344 1 85.5 612 ARG B N 1
ATOM 10503 C CA . ARG B 1 612 ? 9.758 18.375 40.156 1 85.5 612 ARG B CA 1
ATOM 10504 C C . ARG B 1 612 ? 9.406 18.328 41.625 1 85.5 612 ARG B C 1
ATOM 10506 O O . ARG B 1 612 ? 9.93 17.5 42.375 1 85.5 612 ARG B O 1
ATOM 10513 N N . GLN B 1 613 ? 8.578 19.219 41.906 1 86.69 613 GLN B N 1
ATOM 10514 C CA . GLN B 1 613 ? 8.141 19.234 43.312 1 86.69 613 GLN B CA 1
ATOM 10515 C C . GLN B 1 613 ? 7.402 17.938 43.656 1 86.69 613 GLN B C 1
ATOM 10517 O O . GLN B 1 613 ? 7.629 17.375 44.719 1 86.69 613 GLN B O 1
ATOM 10522 N N . GLN B 1 614 ? 6.602 17.516 42.75 1 84.56 614 GLN B N 1
ATOM 10523 C CA . GLN B 1 614 ? 5.852 16.281 43 1 84.56 614 GLN B CA 1
ATOM 10524 C C . GLN B 1 614 ? 6.785 15.07 43.062 1 84.56 614 GLN B C 1
ATOM 10526 O O . GLN B 1 614 ? 6.598 14.195 43.906 1 84.56 614 GLN B O 1
ATOM 10531 N N . ARG B 1 615 ? 7.73 15.055 42.219 1 85.12 615 ARG B N 1
ATOM 10532 C CA . ARG B 1 615 ? 8.703 13.969 42.25 1 85.12 615 ARG B CA 1
ATOM 10533 C C . ARG B 1 615 ? 9.508 13.977 43.531 1 85.12 615 ARG B C 1
ATOM 10535 O O . ARG B 1 615 ? 9.797 12.914 44.094 1 85.12 615 ARG B O 1
ATOM 10542 N N . ALA B 1 616 ? 9.773 15.109 43.938 1 87 616 ALA B N 1
ATOM 10543 C CA . ALA B 1 616 ? 10.492 15.242 45.188 1 87 616 ALA B CA 1
ATOM 10544 C C . ALA B 1 616 ? 9.664 14.711 46.375 1 87 616 ALA B C 1
ATOM 10546 O O . ALA B 1 616 ? 10.18 14.008 47.25 1 87 616 ALA B O 1
ATOM 10547 N N . ILE B 1 617 ? 8.438 15 46.281 1 88.62 617 ILE B N 1
ATOM 10548 C CA . ILE B 1 617 ? 7.535 14.523 47.344 1 88.62 617 ILE B CA 1
ATOM 10549 C C . ILE B 1 617 ? 7.43 13.008 47.281 1 88.62 617 ILE B C 1
ATOM 10551 O O . ILE B 1 617 ? 7.465 12.336 48.312 1 88.62 617 ILE B O 1
ATOM 10555 N N . LEU B 1 618 ? 7.387 12.516 46.094 1 88.06 618 LEU B N 1
ATOM 10556 C CA . LEU B 1 618 ? 7.293 11.07 45.938 1 88.06 618 LEU B CA 1
ATOM 10557 C C . LEU B 1 618 ? 8.57 10.383 46.406 1 88.06 618 LEU B C 1
ATOM 10559 O O . LEU B 1 618 ? 8.508 9.328 47.031 1 88.06 618 LEU B O 1
ATOM 10563 N N . ILE B 1 619 ? 9.656 10.984 46.125 1 88.12 619 ILE B N 1
ATOM 10564 C CA . ILE B 1 619 ? 10.938 10.445 46.562 1 88.12 619 ILE B CA 1
ATOM 10565 C C . ILE B 1 619 ? 11.023 10.469 48.094 1 88.12 619 ILE B C 1
ATOM 10567 O O . ILE B 1 619 ? 11.484 9.508 48.719 1 88.12 619 ILE B O 1
ATOM 10571 N N . VAL B 1 620 ? 10.484 11.453 48.656 1 88.44 620 VAL B N 1
ATOM 10572 C CA . VAL B 1 620 ? 10.477 11.578 50.094 1 88.44 620 VAL B CA 1
ATOM 10573 C C . VAL B 1 620 ? 9.547 10.531 50.688 1 88.44 620 VAL B C 1
ATOM 10575 O O . VAL B 1 620 ? 9.891 9.875 51.688 1 88.44 620 VAL B O 1
ATOM 10578 N N . ILE B 1 621 ? 8.445 10.359 50.031 1 89.5 621 ILE B N 1
ATOM 10579 C CA . ILE B 1 621 ? 7.473 9.383 50.5 1 89.5 621 ILE B CA 1
ATOM 10580 C C . ILE B 1 621 ? 8.039 7.973 50.375 1 89.5 621 ILE B C 1
ATOM 10582 O O . ILE B 1 621 ? 7.957 7.172 51.312 1 89.5 621 ILE B O 1
ATOM 10586 N N . TYR B 1 622 ? 8.641 7.688 49.281 1 88.5 622 TYR B N 1
ATOM 10587 C CA . TYR B 1 622 ? 9.242 6.375 49.094 1 88.5 622 TYR B CA 1
ATOM 10588 C C . TYR B 1 622 ? 10.438 6.176 50.031 1 88.5 622 TYR B C 1
ATOM 10590 O O . TYR B 1 622 ? 10.648 5.078 50.531 1 88.5 622 TYR B O 1
ATOM 10598 N N . GLY B 1 623 ? 11.102 7.258 50.25 1 88.38 623 GLY B N 1
ATOM 10599 C CA . GLY B 1 623 ? 12.203 7.207 51.219 1 88.38 623 GLY B CA 1
ATOM 10600 C C . GLY B 1 623 ? 11.742 6.949 52.625 1 88.38 623 GLY B C 1
ATOM 10601 O O . GLY B 1 623 ? 12.312 6.109 53.344 1 88.38 623 GLY B O 1
ATOM 10602 N N . LEU B 1 624 ? 10.734 7.578 52.969 1 88.5 624 LEU B N 1
ATOM 10603 C CA . LEU B 1 624 ? 10.172 7.391 54.312 1 88.5 624 LEU B CA 1
ATOM 10604 C C . LEU B 1 624 ? 9.594 5.988 54.438 1 88.5 624 LEU B C 1
ATOM 10606 O O . LEU B 1 624 ? 9.766 5.355 55.5 1 88.5 624 LEU B O 1
ATOM 10610 N N . SER B 1 625 ? 8.961 5.559 53.406 1 89.69 625 SER B N 1
ATOM 10611 C CA . SER B 1 625 ? 8.414 4.207 53.438 1 89.69 625 SER B CA 1
ATOM 10612 C C . SER B 1 625 ? 9.523 3.164 53.531 1 89.69 625 SER B C 1
ATOM 10614 O O . SER B 1 625 ? 9.383 2.164 54.25 1 89.69 625 SER B O 1
ATOM 10616 N N . PHE B 1 626 ? 10.555 3.434 52.875 1 87.69 626 PHE B N 1
ATOM 10617 C CA . PHE B 1 626 ? 11.711 2.553 52.938 1 87.69 626 PHE B CA 1
ATOM 10618 C C . PHE B 1 626 ? 12.32 2.559 54.344 1 87.69 626 PHE B C 1
ATOM 10620 O O . PHE B 1 626 ? 12.672 1.503 54.875 1 87.69 626 PHE B O 1
ATOM 10627 N N . LEU B 1 627 ? 12.336 3.652 55 1 87.75 627 LEU B N 1
ATOM 10628 C CA . LEU B 1 627 ? 12.867 3.781 56.344 1 87.75 627 LEU B CA 1
ATOM 10629 C C . LEU B 1 627 ? 11.977 3.072 57.344 1 87.75 627 LEU B C 1
ATOM 10631 O O . LEU B 1 627 ? 12.469 2.408 58.25 1 87.75 627 LEU B O 1
ATOM 10635 N N . ILE B 1 628 ? 10.719 3.154 57.062 1 88.31 628 ILE B N 1
ATOM 10636 C CA . ILE B 1 628 ? 9.758 2.484 57.938 1 88.31 628 ILE B CA 1
ATOM 10637 C C . ILE B 1 628 ? 9.891 0.972 57.781 1 88.31 628 ILE B C 1
ATOM 10639 O O . ILE B 1 628 ? 9.859 0.233 58.75 1 88.31 628 ILE B O 1
ATOM 10643 N N . LEU B 1 629 ? 10.094 0.557 56.562 1 86.88 629 LEU B N 1
ATOM 10644 C CA . LEU B 1 629 ? 10.25 -0.869 56.312 1 86.88 629 LEU B CA 1
ATOM 10645 C C . LEU B 1 629 ? 11.523 -1.403 56.938 1 86.88 629 LEU B C 1
ATOM 10647 O O . LEU B 1 629 ? 11.531 -2.492 57.5 1 86.88 629 LEU B O 1
ATOM 10651 N N . VAL B 1 630 ? 12.562 -0.633 56.938 1 84.88 630 VAL B N 1
ATOM 10652 C CA . VAL B 1 630 ? 13.828 -1.008 57.531 1 84.88 630 VAL B CA 1
ATOM 10653 C C . VAL B 1 630 ? 13.672 -1.046 59.062 1 84.88 630 VAL B C 1
ATOM 10655 O O . VAL B 1 630 ? 14.18 -1.958 59.719 1 84.88 630 VAL B O 1
ATOM 10658 N N . TYR B 1 631 ? 12.938 -0.138 59.594 1 84.12 631 TYR B N 1
ATOM 10659 C CA . TYR B 1 631 ? 12.695 -0.079 61.031 1 84.12 631 TYR B CA 1
ATOM 10660 C C . TYR B 1 631 ? 11.844 -1.259 61.469 1 84.12 631 TYR B C 1
ATOM 10662 O O . TYR B 1 631 ? 12.125 -1.869 62.531 1 84.12 631 TYR B O 1
ATOM 10670 N N . LEU B 1 632 ? 10.914 -1.621 60.656 1 82.19 632 LEU B N 1
ATOM 10671 C CA . LEU B 1 632 ? 10.055 -2.752 60.969 1 82.19 632 LEU B CA 1
ATOM 10672 C C . LEU B 1 632 ? 10.828 -4.062 60.906 1 82.19 632 LEU B C 1
ATOM 10674 O O . LEU B 1 632 ? 10.672 -4.934 61.75 1 82.19 632 LEU B O 1
ATOM 10678 N N . LEU B 1 633 ? 11.664 -4.16 60 1 80.25 633 LEU B N 1
ATOM 10679 C CA . LEU B 1 633 ? 12.5 -5.348 59.844 1 80.25 633 LEU B CA 1
ATOM 10680 C C . LEU B 1 633 ? 13.492 -5.457 61 1 80.25 633 LEU B C 1
ATOM 10682 O O . LEU B 1 633 ? 13.711 -6.547 61.531 1 80.25 633 LEU B O 1
ATOM 10686 N N . ARG B 1 634 ? 14.023 -4.418 61.469 1 79.62 634 ARG B N 1
ATOM 10687 C CA . ARG B 1 634 ? 14.922 -4.387 62.625 1 79.62 634 ARG B CA 1
ATOM 10688 C C . ARG B 1 634 ? 14.188 -4.754 63.906 1 79.62 634 ARG B C 1
ATOM 10690 O O . ARG B 1 634 ? 14.703 -5.516 64.75 1 79.62 634 ARG B O 1
ATOM 10697 N N . SER B 1 635 ? 12.961 -4.316 64.062 1 77.75 635 SER B N 1
ATOM 10698 C CA . SER B 1 635 ? 12.156 -4.605 65.188 1 77.75 635 SER B CA 1
ATOM 10699 C C . SER B 1 635 ? 11.781 -6.082 65.312 1 77.75 635 SER B C 1
ATOM 10701 O O . SER B 1 635 ? 11.812 -6.688 66.375 1 77.75 635 SER B O 1
ATOM 10703 N N . ILE B 1 636 ? 11.555 -6.598 64.125 1 71.19 636 ILE B N 1
ATOM 10704 C CA . ILE B 1 636 ? 11.227 -8.016 64.062 1 71.19 636 ILE B CA 1
ATOM 10705 C C . ILE B 1 636 ? 12.461 -8.852 64.375 1 71.19 636 ILE B C 1
ATOM 10707 O O . ILE B 1 636 ? 12.375 -9.844 65.062 1 71.19 636 ILE B O 1
ATOM 10711 N N . CYS B 1 637 ? 13.555 -8.43 63.969 1 70.56 637 CYS B N 1
ATOM 10712 C CA . CYS B 1 637 ? 14.805 -9.125 64.25 1 70.56 637 CYS B CA 1
ATOM 10713 C C . CYS B 1 637 ? 15.172 -9.023 65.688 1 70.56 637 CYS B C 1
ATOM 10715 O O . CYS B 1 637 ? 15.617 -10 66.312 1 70.56 637 CYS B O 1
ATOM 10717 N N . ILE B 1 638 ? 14.875 -7.918 66.312 1 68.12 638 ILE B N 1
ATOM 10718 C CA . ILE B 1 638 ? 15.18 -7.711 67.688 1 68.12 638 ILE B CA 1
ATOM 10719 C C . ILE B 1 638 ? 14.203 -8.508 68.562 1 68.12 638 ILE B C 1
ATOM 10721 O O . ILE B 1 638 ? 14.609 -9.133 69.562 1 68.12 638 ILE B O 1
ATOM 10725 N N . HIS B 1 639 ? 12.984 -8.539 68.188 1 64.25 639 HIS B N 1
ATOM 10726 C CA . HIS B 1 639 ? 11.984 -9.297 68.938 1 64.25 639 HIS B CA 1
ATOM 10727 C C . HIS B 1 639 ? 12.242 -10.797 68.875 1 64.25 639 HIS B C 1
ATOM 10729 O O . HIS B 1 639 ? 12.094 -11.516 69.875 1 64.25 639 HIS B O 1
ATOM 10735 N N . LYS B 1 640 ? 12.633 -11.242 67.75 1 58.03 640 LYS B N 1
ATOM 10736 C CA . LYS B 1 640 ? 12.977 -12.648 67.625 1 58.03 640 LYS B CA 1
ATOM 10737 C C . LYS B 1 640 ? 14.242 -12.992 68.375 1 58.03 640 LYS B C 1
ATOM 10739 O O . LYS B 1 640 ? 14.328 -14.047 69 1 58.03 640 LYS B O 1
ATOM 10744 N N . ALA B 1 641 ? 15.117 -12.078 68.438 1 61.91 641 ALA B N 1
ATOM 10745 C CA . ALA B 1 641 ? 16.344 -12.281 69.25 1 61.91 641 ALA B CA 1
ATOM 10746 C C . ALA B 1 641 ? 16.031 -12.281 70.75 1 61.91 641 ALA B C 1
ATOM 10748 O O . ALA B 1 641 ? 16.578 -13.102 71.5 1 61.91 641 ALA B O 1
ATOM 10749 N N . LYS B 1 642 ? 15.164 -11.484 71.188 1 63.72 642 LYS B N 1
ATOM 10750 C CA . LYS B 1 642 ? 14.773 -11.469 72.562 1 63.72 642 LYS B CA 1
ATOM 10751 C C . LYS B 1 642 ? 13.977 -12.719 72.938 1 63.72 642 LYS B C 1
ATOM 10753 O O . LYS B 1 642 ? 14.148 -13.289 74 1 63.72 642 LYS B O 1
ATOM 10758 N N . PHE B 1 643 ? 13.172 -13.094 72 1 60.16 643 PHE B N 1
ATOM 10759 C CA . PHE B 1 643 ? 12.406 -14.312 72.25 1 60.16 643 PHE B CA 1
ATOM 10760 C C . PHE B 1 643 ? 13.328 -15.523 72.312 1 60.16 643 PHE B C 1
ATOM 10762 O O . PHE B 1 643 ? 13.18 -16.375 73.188 1 60.16 643 PHE B O 1
ATOM 10769 N N . VAL B 1 644 ? 14.297 -15.57 71.562 1 61.25 644 VAL B N 1
ATOM 10770 C CA . VAL B 1 644 ? 15.273 -16.656 71.562 1 61.25 644 VAL B CA 1
ATOM 10771 C C . VAL B 1 644 ? 16.125 -16.562 72.812 1 61.25 644 VAL B C 1
ATOM 10773 O O . VAL B 1 644 ? 16.391 -17.562 73.5 1 61.25 644 VAL B O 1
ATOM 10776 N N . SER B 1 645 ? 16.438 -15.422 73.25 1 64.5 645 SER B N 1
ATOM 10777 C CA . SER B 1 645 ? 17.234 -15.234 74.5 1 64.5 645 SER B CA 1
ATOM 10778 C C . SER B 1 645 ? 16.422 -15.609 75.75 1 64.5 645 SER B C 1
ATOM 10780 O O . SER B 1 645 ? 16.953 -16.25 76.625 1 64.5 645 SER B O 1
ATOM 10782 N N . ARG B 1 646 ? 15.195 -15.344 75.812 1 64.44 646 ARG B N 1
ATOM 10783 C CA . ARG B 1 646 ? 14.344 -15.719 76.938 1 64.44 646 ARG B CA 1
ATOM 10784 C C . ARG B 1 646 ? 14.148 -17.234 77 1 64.44 646 ARG B C 1
ATOM 10786 O O . ARG B 1 646 ? 14.141 -17.812 78.062 1 64.44 646 ARG B O 1
ATOM 10793 N N . CYS B 1 647 ? 14.055 -17.844 75.875 1 61.19 647 CYS B N 1
ATOM 10794 C CA . CYS B 1 647 ? 13.922 -19.297 75.812 1 61.19 647 CYS B CA 1
ATOM 10795 C C . CYS B 1 647 ? 15.211 -19.969 76.312 1 61.19 647 CYS B C 1
ATOM 10797 O O . CYS B 1 647 ? 15.172 -20.969 77 1 61.19 647 CYS B O 1
ATOM 10799 N N . ILE B 1 648 ? 16.281 -19.344 76.125 1 60 648 ILE B N 1
ATOM 10800 C CA . ILE B 1 648 ? 17.562 -19.891 76.562 1 60 648 ILE B CA 1
ATOM 10801 C C . ILE B 1 648 ? 17.734 -19.688 78.062 1 60 648 ILE B C 1
ATOM 10803 O O . ILE B 1 648 ? 18.203 -20.578 78.75 1 60 648 ILE B O 1
ATOM 10807 N N . GLN B 1 649 ? 17.281 -18.688 78.562 1 62.19 649 GLN B N 1
ATOM 10808 C CA . GLN B 1 649 ? 17.406 -18.469 80 1 62.19 649 GLN B CA 1
ATOM 10809 C C . GLN B 1 649 ? 16.453 -19.375 80.812 1 62.19 649 GLN B C 1
ATOM 10811 O O . GLN B 1 649 ? 16.781 -19.797 81.938 1 62.19 649 GLN B O 1
ATOM 10816 N N . LYS B 1 650 ? 15.391 -19.688 80.25 1 57.59 650 LYS B N 1
ATOM 10817 C CA . LYS B 1 650 ? 14.477 -20.594 80.938 1 57.59 650 LYS B CA 1
ATOM 10818 C C . LYS B 1 650 ? 14.938 -22.047 80.812 1 57.59 650 LYS B C 1
ATOM 10820 O O . LYS B 1 650 ? 14.547 -22.891 81.625 1 57.59 650 LYS B O 1
ATOM 10825 N N . LEU B 1 651 ? 15.836 -22.281 80 1 47.03 651 LEU B N 1
ATOM 10826 C CA . LEU B 1 651 ? 16.422 -23.625 79.938 1 47.03 651 LEU B CA 1
ATOM 10827 C C . LEU B 1 651 ? 17.672 -23.688 80.812 1 47.03 651 LEU B C 1
ATOM 10829 O O . LEU B 1 651 ? 17.938 -24.688 81.5 1 47.03 651 LEU B O 1
#

Secondary structure (DSSP, 8-state):
--HHHHHHHHHHHHHHHHHHHHHHHHHHHHHHHHHHHS------GGGS--EEEEE---TT-HHHHHHHHTT-TT--GGGG---SHHHHHHHHHHHH-TT---EEEEESSB--TTB-TT-TTEEEEEHHHH-S-GGG-S---HHHHHTTGGG-TT--SEEEEEETTEEE-S---GGGTEETTTEEEEEEEEEPPPSSTT--GGGTTSSS--GGG-SGGGGGGGGTS-------S-------------------------S------------S-----HHHHHHH-TT--SHHHHHHHHHHHHHHHHHHHHHHHHTT----------S-S--HHHHHHHHHHHHHHHHHHHH-S---EEEPSSPEEEEHHHHHHHHHHTHHHHHHHHT-SS--TTS--HHHHHHHHHHH-EEEPPHHHHHHHH-TT-SSEE-HHHHHHHHHHHSPSSPPHHHHHHHHHHHHHHHHHHTTT----------TTSS-TT--PPPEEHHHHHH-HHHHHHHIIIIIEEESS-EEEES-GGGTEEEEEE-S-HHHHHHHHHHHHHS--SEEEEEE---TT-HHHHHHHHHHHHHHHHHH--SPPTTBPPTT---S-SBHHHHHHHHHHHHHHHHHHHHHHHHHHHHHHHHHHHHHHHHHHHHHHH-/--SHHHHHHHHHHHHHHHHHHHHHHHHHHHHHHHHHHS------GGGS--EEEEE---TT-HHHHHHHHTT-TT--GGGG---SHHHHHHHHHHHH-TT---EEEEESSB--TTB-TT-TTEEEEEHHHH-S-GGG-S---HHHHHTTGGG-TT--SEEEEEETTEEE-S---GGGTEETTTEEEEEEEEEPPPSSTT--GGGTTSSS--GGG-SGGGGGGGGTS---------------------------------S----------S-S-----HHHHHHH-TT--SHHHHHHHHHHHHHHHHHHHHHHHHTT----------S-S--HHHHHHHHHHHHHHHHHHHH-S---EEEPSSPEEEEHHHHHHHHHHTHHHHHHHHT-SS--TTS--HHHHHHHHHHH-EEEPPHHHHHHHH-TT-SSEE-HHHHHHHHHHHSPSSPPHHHHHHHHHHHHHHHHHHTTT----------TTSS-TT--PPPEEHHHHHH-HHHHHHHIIIIIEEESS-EEEES-GGGTEEEEEE-S-HHHHHHHHHHHHHS--SEEEEEE---TT-HHHHHHHHHHHHHHHHHH--SPPTTBPPTT---S-SBHHHHHHHHHHHHHHHHHHHHHHHHHHHHHHHHHHHHHHHHHHHHHHH-

InterPro domains:
  IPR000800 Notch domain [PF00066] (193-226)
  IPR000800 Notch domain [PS50258] (195-231)
  IPR000800 Notch domain [SM00004] (192-226)
  IPR021520 Stealth protein CR2, conserved region 2 [PF11380] (79-183)
  IPR031356 Stealth protein CR4, conserved region 4 [PF17103] (546-602)
  IPR031357 Stealth protein CR3, conserved region 3 [PF17102] (360-408)
  IPR031358 Stealth protein CR1, conserved region 1 [PF17101] (48-75)
  IPR035993 Notch-like domain superfamily [SSF90193] (199-226)
  IPR047141 Stealth family [PTHR24045] (36-639)